Protein AF-A0A1G8RWM1-F1 (afdb_monomer_lite)

Secondary structure (DSSP, 8-state):
--------S--TTT--HHHHHHHHHHHHHHHHHHHHHHHHHHHHHHHHHHHHHHHHHHHHHHHHHHHHHHHHHHHHHHHHHHHTT-PEESSHHHHHHHS-TT-EEEEEETTEEEEEEEETTEEEEEEEE-HHHHHHHTTEEEESS--S-SSS-EEETTEEEEEPPEEEEEEESSTTS--TT-BSS-----TTEEEEETTTTEEEE--TTSTTTTTT-TTB--HHHHHHHHHHHHHTS-EEEEEEE-TT--GGGGSTTSSSHHHHHHHHHHHHHT-GGGTT--SEEEEEEE--TTGGGS-HHHIIIIIHHHHHHHHHHSTTEEEEEEEEEEPPPPPTT--THHHHHHHHHHHHHT--STTEEEE--TT--B-TTS-SSSBPHHHHHHHHHHHHHHHHTS---S-TTSSSTTTTSS--EEEESEEEEEEEEEEE---TTS-EEEEEE-S-TT-EEEEEETTEEEEEE-BTTTTEEEEEE--SS-EEEEEEEEHHHHHHHHHTT---EEEEE-STT---EEEEEE-TTS--SEEEEES-TT---B--GGGS-TT-SEEEEES-TT-B-TT--GGGS-TT--EEEETTS---HHHHHHHHHHHHHTTS-SEEEE-S------SS---GGGGS--SSSSS-HHHHHHHHHHH-SEEEPPTT-EEEE-STT--EEE-TT-EEEEEEEEEEEEE-S---S-SEEE-TT-EEEEEEEEEEETTS-----SSSEEEETT-EEES-EEEESSPPPTT----TT--SEEEESSS-EEES-EEES-SEEEEEPTTS---S-EEES-EEEEESEEEE--SS---S-EEEEEEEEEE-TT--SSTT-SSEES--TT-EEEEEEEE-SS---SSEEEEEE-SS--B--EEEEEEES--SSEEEEEES-BS-EEEEEEE-PPP--S---S--EEEEEES-EEEEEEEEEEE--TT----S--EEEEEET-EEEEE--EEEES-SB-B------S--TT--S-S---B--EEEESEEEE---SS---BEEE---TT----B--EEEEEEEE-S--S-SEEE-TT---PPPTT-EEEEEEEETTEEEEEEEETTS--EEEE--TT--EE-HHHHHT----TT-EEEEEEES--STTPBP-SSS-EEEEEEE-SSSEEE-

Sequence (1141 aa):
MTFTLPVHGADPKTTTVADLEEALNATLRGKTRALEAVDAALATRISAAELTRAAGDAALGDRLETEAGARADADAALALALASGGAVYLSTDAGLAATAEGEAFLAYLEEAVAIYVNQGGSAVLRGSFAPTQALDAVGWKPRASEPPHERFKVRIAGRWYSPDPLVITCNAQSNGAQVAAAAGGDLTPSPEVLVWDHLAGKIVTLDPGASPFASAQPGRNYFPLHMGKYIATRLRRPVVVIPYAVSGSPIGAWMEAGEHWPVFAARVEAAFAAGGLLAGLSSVDVHIVDVVESAHDALISALSDRIYPDYLAQIRAWSRASAATRIIAVEALPQADGGAAWKANEGWRRTIASGRYSGVSLVSAAGLRPGPDGSNVHFDGPSLVELGHRIGRVITGESIGVTSAERWIAADATGGMIWKEELYLRACVLSFGPTGDSPNTVSVGTIRAGLPVLFEQDGVFTETPTAGEPVLARHVIDSAAPSFVTLWYPAKSVGDDIASGERPGIEITMPAGQGALKALRLSPAFPLRYLFVQGHTDLDWSCDWQQLPASLTALRVINCPAVRFDGLHAAEMPASLAILGLNGCRVPGHLRAAIDAENAARGGRIAVSYGSDYLPESVREAYPEDYGVPLEGQSDGEAAFIRYAARGGALRAKPGSVVRAATRTANVVFPAGTIARLEGLRFQQDYTLDNEGAVFRVQEGVTVADLSWHIGSLGGLPCWFQRGVIAEAGARLSNWTITADAPFPAGAVTDIRDGVISLRGPQITVENCEFHGHQKAITGYRGSGYRDCVIRNCRVHDMLSFVSLDNEGFERGLIEGVYVYSTHPLAAPEPGHNVVTGGAPYAVVRHVYQMFDGMGSGEHFIYSAVVDGTRGMSFAHIHARGSGQCFMKWRGHDGLRGTDLHGGPTSIGNAPGTNEDGFRLENCRNWALSDISMRLNPRFSEPAGYDSLHLKNSWNGVIRTAYLEKPRRCYIALCTPPGDPDYTSPPNEAVTDILIADLVAVGAEDNRPLILAVAENSETVVNVGNLTITGLDWDGQISRLVEADVGMTIHRVPGTTILIDGTVRGRRITYEWVAGSSPVITYHSPADLVEPVAALKELSVPAGQKAFATDATASSFGSVAEGGGSNFVPIFFDGVNWRVG

InterPro domains:
  IPR011050 Pectin lyase fold/virulence factor [SSF51126] (591-1039)
  IPR036514 SGNH hydrolase superfamily [G3DSA:3.40.50.1110] (167-407)

Structure (mmCIF, N/CA/C/O backbone):
data_AF-A0A1G8RWM1-F1
#
_entry.id   AF-A0A1G8RWM1-F1
#
loop_
_atom_site.group_PDB
_atom_site.id
_atom_site.type_symbol
_atom_site.label_atom_id
_atom_site.label_alt_id
_atom_site.label_comp_id
_atom_site.label_asym_id
_atom_site.label_entity_id
_atom_site.label_seq_id
_atom_site.pdbx_PDB_ins_code
_atom_site.Cartn_x
_atom_site.Cartn_y
_atom_site.Cartn_z
_atom_site.occupancy
_atom_site.B_iso_or_equiv
_atom_site.auth_seq_id
_atom_site.auth_comp_id
_atom_site.auth_asym_id
_atom_site.auth_atom_id
_atom_site.pdbx_PDB_model_num
ATOM 1 N N . MET A 1 1 ? -26.167 -25.247 61.366 1.00 38.31 1 MET A N 1
ATOM 2 C CA . MET A 1 1 ? -27.642 -25.366 61.380 1.00 38.31 1 MET A CA 1
ATOM 3 C C . MET A 1 1 ? -28.018 -26.215 62.576 1.00 38.31 1 MET A C 1
ATOM 5 O O . MET A 1 1 ? -27.661 -27.384 62.602 1.00 38.31 1 MET A O 1
ATOM 9 N N . THR A 1 2 ? -28.659 -25.629 63.580 1.00 33.81 2 THR A N 1
ATOM 10 C CA . THR A 1 2 ? -29.163 -26.361 64.748 1.00 33.81 2 THR A CA 1
ATOM 11 C C . THR A 1 2 ? -30.541 -26.909 64.384 1.00 33.81 2 THR A C 1
ATOM 13 O O . THR A 1 2 ? -31.432 -26.132 64.048 1.00 33.81 2 THR A O 1
ATOM 16 N N . PHE A 1 3 ? -30.706 -28.233 64.369 1.00 44.88 3 PHE A N 1
ATOM 17 C CA . PHE A 1 3 ? -31.993 -28.866 64.080 1.00 44.88 3 PHE A CA 1
ATOM 18 C C . PHE A 1 3 ? -32.737 -29.117 65.388 1.00 44.88 3 PHE A C 1
ATOM 20 O O . PHE A 1 3 ? -32.371 -29.998 66.161 1.00 44.88 3 PHE A O 1
ATOM 27 N N . THR A 1 4 ? -33.793 -28.349 65.629 1.00 52.88 4 THR A N 1
ATOM 28 C CA . THR A 1 4 ? -34.746 -28.643 66.700 1.00 52.88 4 THR A CA 1
ATOM 29 C C . THR A 1 4 ? -35.755 -29.646 66.152 1.00 52.88 4 THR A C 1
ATOM 31 O O . THR A 1 4 ? -36.599 -29.285 65.334 1.00 52.88 4 THR A O 1
ATOM 34 N N . LEU A 1 5 ? -35.637 -30.915 66.547 1.00 53.47 5 LEU A N 1
ATOM 35 C CA . LEU A 1 5 ? -36.614 -31.947 66.199 1.00 53.47 5 LEU A CA 1
ATOM 36 C C . LEU A 1 5 ? -37.878 -31.733 67.049 1.00 53.47 5 LEU A C 1
ATOM 38 O O . LEU A 1 5 ? -37.791 -31.790 68.278 1.00 53.47 5 LEU A O 1
ATOM 42 N N . PRO A 1 6 ? -39.049 -31.477 66.443 1.00 57.06 6 PRO A N 1
ATOM 43 C CA . PRO A 1 6 ? -40.290 -31.355 67.189 1.00 57.06 6 PRO A CA 1
ATOM 44 C C . PRO A 1 6 ? -40.757 -32.753 67.603 1.00 57.06 6 PRO A C 1
ATOM 46 O O . PRO A 1 6 ? -41.523 -33.399 66.894 1.00 57.06 6 PRO A O 1
ATOM 49 N N . VAL A 1 7 ? -40.307 -33.235 68.761 1.00 55.00 7 VAL A N 1
ATOM 50 C CA . VAL A 1 7 ? -40.875 -34.441 69.380 1.00 55.00 7 VAL A CA 1
ATOM 51 C C . VAL A 1 7 ? -42.119 -34.025 70.169 1.00 55.00 7 VAL A C 1
ATOM 53 O O . VAL A 1 7 ? -42.124 -33.966 71.396 1.00 55.00 7 VAL A O 1
ATOM 56 N N . HIS A 1 8 ? -43.180 -33.631 69.465 1.00 50.94 8 HIS A N 1
ATOM 57 C CA . HIS A 1 8 ? -44.441 -33.284 70.116 1.00 50.94 8 HIS A CA 1
ATOM 58 C C . HIS A 1 8 ? -45.151 -34.559 70.592 1.00 50.94 8 HIS A C 1
ATOM 60 O O . HIS A 1 8 ? -45.779 -35.256 69.802 1.00 50.94 8 HIS A O 1
ATOM 66 N N . GLY A 1 9 ? -45.069 -34.836 71.898 1.00 56.09 9 GLY A N 1
ATOM 67 C CA . GLY A 1 9 ? -45.951 -35.785 72.592 1.00 56.09 9 GLY A CA 1
ATOM 68 C C . GLY A 1 9 ? -45.322 -37.081 73.115 1.00 56.09 9 GLY A C 1
ATOM 69 O O . GLY A 1 9 ? -46.039 -37.846 73.754 1.00 56.09 9 GLY A O 1
ATOM 70 N N . ALA A 1 10 ? -44.025 -37.334 72.909 1.00 52.88 10 ALA A N 1
ATOM 71 C CA . ALA A 1 10 ? -43.354 -38.508 73.479 1.00 52.88 10 ALA A CA 1
ATOM 72 C C . ALA A 1 10 ? -42.589 -38.139 74.760 1.00 52.88 10 ALA A C 1
ATOM 74 O O . ALA A 1 10 ? -41.823 -37.174 74.774 1.00 52.88 10 ALA A O 1
ATOM 75 N N . ASP A 1 11 ? -42.800 -38.903 75.836 1.00 59.34 11 ASP A N 1
ATOM 76 C CA . ASP A 1 11 ? -41.990 -38.808 77.053 1.00 59.34 11 ASP A CA 1
ATOM 77 C C . ASP A 1 11 ? -40.523 -39.088 76.673 1.00 59.34 11 ASP A C 1
ATOM 79 O O . ASP A 1 11 ? -40.246 -40.171 76.142 1.00 59.34 11 ASP A O 1
ATOM 83 N N . PRO A 1 12 ? -39.573 -38.169 76.940 1.00 58.72 12 PRO A N 1
ATOM 84 C CA . PRO A 1 12 ? -38.160 -38.344 76.599 1.00 58.72 12 PRO A CA 1
ATOM 85 C C . PRO A 1 12 ? -37.517 -39.597 77.217 1.00 58.72 12 PRO A C 1
ATOM 87 O O . PRO A 1 12 ? -36.428 -39.980 76.800 1.00 58.72 12 PRO A O 1
ATOM 90 N N . LYS A 1 13 ? -38.170 -40.267 78.177 1.00 61.66 13 LYS A N 1
ATOM 91 C CA . LYS A 1 13 ? -37.739 -41.574 78.706 1.00 61.66 13 LYS A CA 1
ATOM 92 C C . LYS A 1 13 ? -38.124 -42.777 77.836 1.00 61.66 13 LYS A C 1
ATOM 94 O O . LYS A 1 13 ? -37.658 -43.878 78.112 1.00 61.66 13 LYS A O 1
ATOM 99 N N . THR A 1 14 ? -38.976 -42.589 76.829 1.00 63.03 14 THR A N 1
ATOM 100 C CA . THR A 1 14 ? -39.524 -43.668 75.982 1.00 63.03 14 THR A CA 1
ATOM 101 C C . THR A 1 14 ? -39.214 -43.516 74.494 1.00 63.03 14 THR A C 1
ATOM 103 O O . THR A 1 14 ? -39.362 -44.489 73.760 1.00 63.03 14 THR A O 1
ATOM 106 N N . THR A 1 15 ? -38.751 -42.343 74.051 1.00 69.81 15 THR A N 1
ATOM 107 C CA . THR A 1 15 ? -38.366 -42.097 72.655 1.00 69.81 15 THR A CA 1
ATOM 108 C C . THR A 1 15 ? -37.165 -42.957 72.272 1.00 69.81 15 THR A C 1
ATOM 110 O O . THR A 1 15 ? -36.088 -42.838 72.861 1.00 69.81 15 THR A O 1
ATOM 113 N N . THR A 1 16 ? -37.340 -43.827 71.282 1.00 77.00 16 THR A N 1
ATOM 114 C CA . THR A 1 16 ? -36.262 -44.678 70.776 1.00 77.00 16 THR A CA 1
ATOM 115 C C . THR A 1 16 ? -35.446 -43.943 69.712 1.00 77.00 16 THR A C 1
ATOM 117 O O . THR A 1 16 ? -35.885 -42.949 69.134 1.00 77.00 16 THR A O 1
ATOM 120 N N . VAL A 1 17 ? -34.239 -44.437 69.421 1.00 77.81 17 VAL A N 1
ATOM 121 C CA . VAL A 1 17 ? -33.408 -43.909 68.321 1.00 77.81 17 VAL A CA 1
ATOM 122 C C . VAL A 1 17 ? -34.162 -43.960 66.985 1.00 77.81 17 VAL A C 1
ATOM 124 O O . VAL A 1 17 ? -34.070 -43.016 66.206 1.00 77.81 17 VAL A O 1
ATOM 127 N N . ALA A 1 18 ? -34.980 -44.996 66.768 1.00 78.44 18 ALA A N 1
ATOM 128 C CA . ALA A 1 18 ? -35.785 -45.153 65.558 1.00 78.44 18 ALA A CA 1
ATOM 129 C C . ALA A 1 18 ? -36.812 -44.018 65.376 1.00 78.44 18 ALA A C 1
ATOM 131 O O . ALA A 1 18 ? -36.985 -43.518 64.266 1.00 78.44 18 ALA A O 1
ATOM 132 N N . ASP A 1 19 ? -37.435 -43.547 66.461 1.00 77.25 19 ASP A N 1
ATOM 133 C CA . ASP A 1 19 ? -38.409 -42.446 66.405 1.00 77.25 19 ASP A CA 1
ATOM 134 C C . ASP A 1 19 ? -37.740 -41.115 66.013 1.00 77.25 19 ASP A C 1
ATOM 136 O O . ASP A 1 19 ? -38.301 -40.307 65.267 1.00 77.25 19 ASP A O 1
ATOM 140 N N . LEU A 1 20 ? -36.508 -40.888 66.486 1.00 79.25 20 LEU A N 1
ATOM 141 C CA . LEU A 1 20 ? -35.711 -39.712 66.124 1.00 79.25 20 LEU A CA 1
ATOM 142 C C . LEU A 1 20 ? -35.231 -39.778 64.669 1.00 79.25 20 LEU A C 1
ATOM 144 O O . LEU A 1 20 ? -35.269 -38.764 63.969 1.00 79.25 20 LEU A O 1
ATOM 148 N N . GLU A 1 21 ? -34.815 -40.957 64.203 1.00 82.25 21 GLU A N 1
ATOM 149 C CA . GLU A 1 21 ? -34.439 -41.189 62.805 1.00 82.25 21 GLU A CA 1
ATOM 150 C C . GLU A 1 21 ? -35.623 -40.960 61.859 1.00 82.25 21 GLU A C 1
ATOM 152 O O . GLU A 1 21 ? -35.473 -40.308 60.823 1.00 82.25 21 GLU A O 1
ATOM 157 N N . GLU A 1 22 ? -36.823 -41.420 62.216 1.00 82.06 22 GLU A N 1
ATOM 158 C CA . GLU A 1 22 ? -38.018 -41.202 61.402 1.00 82.06 22 GLU A CA 1
ATOM 159 C C . GLU A 1 22 ? -38.432 -39.721 61.356 1.00 82.06 22 GLU A C 1
ATOM 161 O O . GLU A 1 22 ? -38.704 -39.193 60.270 1.00 82.06 22 GLU A O 1
ATOM 166 N N . ALA A 1 23 ? -38.391 -39.009 62.487 1.00 77.12 23 ALA A N 1
ATOM 167 C CA . ALA A 1 23 ? -38.666 -37.570 62.540 1.00 77.12 23 ALA A CA 1
ATOM 168 C C . ALA A 1 23 ? -37.645 -36.742 61.733 1.00 77.12 23 ALA A C 1
ATOM 170 O O . ALA A 1 23 ? -38.012 -35.791 61.026 1.00 77.12 23 ALA A O 1
ATOM 171 N N . LEU A 1 24 ? -36.365 -37.123 61.784 1.00 80.50 24 LEU A N 1
ATOM 172 C CA . LEU A 1 24 ? -35.310 -36.521 60.972 1.00 80.50 24 LEU A CA 1
ATOM 173 C C . LEU A 1 24 ? -35.559 -36.765 59.478 1.00 80.50 24 LEU A C 1
ATOM 175 O O . LEU A 1 24 ? -35.556 -35.819 58.690 1.00 80.50 24 LEU A O 1
ATOM 179 N N . ASN A 1 25 ? -35.859 -38.005 59.092 1.00 80.25 25 ASN A N 1
ATOM 180 C CA . ASN A 1 25 ? -36.135 -38.374 57.703 1.00 80.25 25 ASN A CA 1
ATOM 181 C C . ASN A 1 25 ? -37.399 -37.695 57.153 1.00 80.25 25 ASN A C 1
ATOM 183 O O . ASN A 1 25 ? -37.436 -37.279 55.993 1.00 80.25 25 ASN A O 1
ATOM 187 N N . ALA A 1 26 ? -38.444 -37.533 57.965 1.00 78.62 26 ALA A N 1
ATOM 188 C CA . ALA A 1 26 ? -39.631 -36.767 57.592 1.00 78.62 26 ALA A CA 1
ATOM 189 C C . ALA A 1 26 ? -39.300 -35.282 57.354 1.00 78.62 26 ALA A C 1
ATOM 191 O O . ALA A 1 26 ? -39.719 -34.710 56.344 1.00 78.62 26 ALA A O 1
ATOM 192 N N . THR A 1 27 ? -38.490 -34.684 58.231 1.00 80.25 27 THR A N 1
ATOM 193 C CA . THR A 1 27 ? -38.042 -33.288 58.105 1.00 80.25 27 THR A CA 1
ATOM 194 C C . THR A 1 27 ? -37.189 -33.081 56.852 1.00 80.25 27 THR A C 1
ATOM 196 O O . THR A 1 27 ? -37.415 -32.127 56.105 1.00 80.25 27 THR A O 1
ATOM 199 N N . LEU A 1 28 ? -36.255 -33.998 56.581 1.00 81.06 28 LEU A N 1
ATOM 200 C CA . LEU A 1 28 ? -35.420 -33.976 55.380 1.00 81.06 28 LEU A CA 1
ATOM 201 C C . LEU A 1 28 ? -36.275 -34.049 54.113 1.00 81.06 28 LEU A C 1
ATOM 203 O O . LEU A 1 28 ? -36.147 -33.181 53.255 1.00 81.06 28 LEU A O 1
ATOM 207 N N . ARG A 1 29 ? -37.231 -34.986 54.038 1.00 86.38 29 ARG A N 1
ATOM 208 C CA . ARG A 1 29 ? -38.162 -35.092 52.898 1.00 86.38 29 ARG A CA 1
ATOM 209 C C . ARG A 1 29 ? -38.981 -33.817 52.682 1.00 86.38 29 ARG A C 1
ATOM 211 O O . ARG A 1 29 ? -39.187 -33.410 51.540 1.00 86.38 29 ARG A O 1
ATOM 218 N N . GLY A 1 30 ? -39.432 -33.168 53.757 1.00 85.56 30 GLY A N 1
ATOM 219 C CA . GLY A 1 30 ? -40.140 -31.887 53.673 1.00 85.56 30 GLY A CA 1
ATOM 220 C C . GLY A 1 30 ? -39.265 -30.757 53.119 1.00 85.56 30 GLY A C 1
ATOM 221 O O . GLY A 1 30 ? -39.718 -29.977 52.283 1.00 85.56 30 GLY A O 1
ATOM 222 N N . LYS A 1 31 ? -37.996 -30.693 53.537 1.00 81.88 31 LYS A N 1
ATOM 223 C CA . LYS A 1 31 ? -37.028 -29.708 53.031 1.00 81.88 31 LYS A CA 1
ATOM 224 C C . LYS A 1 31 ? -36.641 -29.963 51.577 1.00 81.88 31 LYS A C 1
ATOM 226 O O . LYS A 1 31 ? -36.577 -29.000 50.821 1.00 81.88 31 LYS A O 1
ATOM 231 N N . THR A 1 32 ? -36.462 -31.222 51.178 1.00 87.31 32 THR A N 1
ATOM 232 C CA . THR A 1 32 ? -36.212 -31.600 49.779 1.00 87.31 32 THR A CA 1
ATOM 233 C C . THR A 1 32 ? -37.336 -31.107 48.873 1.00 87.31 32 THR A C 1
ATOM 235 O O . THR A 1 32 ? -37.067 -30.386 47.922 1.00 87.31 32 THR A O 1
ATOM 238 N N . ARG A 1 33 ? -38.602 -31.366 49.226 1.00 85.44 33 ARG A N 1
ATOM 239 C CA . ARG A 1 33 ? -39.751 -30.887 48.435 1.00 85.44 33 ARG A CA 1
ATOM 240 C C . ARG A 1 33 ? -39.844 -29.362 48.360 1.00 85.44 33 ARG A C 1
ATOM 242 O O . ARG A 1 33 ? -40.253 -28.818 47.341 1.00 85.44 33 ARG A O 1
ATOM 249 N N . ALA A 1 34 ? -39.493 -28.661 49.439 1.00 82.94 34 ALA A N 1
ATOM 250 C CA . ALA A 1 34 ? -39.482 -27.200 49.443 1.00 82.94 34 ALA A CA 1
ATOM 251 C C . ALA A 1 34 ? -38.380 -26.631 48.534 1.00 82.94 34 ALA A C 1
ATOM 253 O O . ALA A 1 34 ? -38.622 -25.643 47.848 1.00 82.94 34 ALA A O 1
ATOM 254 N N . LEU A 1 35 ? -37.202 -27.262 48.503 1.00 84.81 35 LEU A N 1
ATOM 255 C CA . LEU A 1 35 ? -36.121 -26.902 47.582 1.00 84.81 35 LEU A CA 1
ATOM 256 C C . LEU A 1 35 ? -36.523 -27.161 46.128 1.00 84.81 35 LEU A C 1
ATOM 258 O O . LEU A 1 35 ? -36.415 -26.254 45.316 1.00 84.81 35 LEU A O 1
ATOM 262 N N . GLU A 1 36 ? -37.101 -28.327 45.829 1.00 88.12 36 GLU A N 1
ATOM 263 C CA . GLU A 1 36 ? -37.613 -28.652 44.489 1.00 88.12 36 GLU A CA 1
ATOM 264 C C . GLU A 1 36 ? -38.651 -27.623 44.002 1.00 88.12 36 GLU A C 1
ATOM 266 O O . GLU A 1 36 ? -38.634 -27.210 42.842 1.00 88.12 36 GLU A O 1
ATOM 271 N N . ALA A 1 37 ? -39.537 -27.157 44.890 1.00 84.31 37 ALA A N 1
ATOM 272 C CA . ALA A 1 37 ? -40.520 -26.126 44.561 1.00 84.31 37 ALA A CA 1
ATOM 273 C C . ALA A 1 37 ? -39.882 -24.746 44.309 1.00 84.31 37 ALA A C 1
ATOM 275 O O . ALA A 1 37 ? -40.334 -24.012 43.427 1.00 84.31 37 ALA A O 1
ATOM 276 N N . VAL A 1 38 ? -38.841 -24.385 45.066 1.00 86.56 38 VAL A N 1
ATOM 277 C CA . VAL A 1 38 ? -38.090 -23.136 44.866 1.00 86.56 38 VAL A CA 1
ATOM 278 C C . VAL A 1 38 ? -37.307 -23.178 43.558 1.00 86.56 38 VAL A C 1
ATOM 280 O O . VAL A 1 38 ? -37.364 -22.209 42.804 1.00 86.56 38 VAL A O 1
ATOM 283 N N . ASP A 1 39 ? -36.654 -24.296 43.251 1.00 86.44 39 ASP A N 1
ATOM 284 C CA . ASP A 1 39 ? -35.909 -24.482 42.006 1.00 86.44 39 ASP A CA 1
ATOM 285 C C . ASP A 1 39 ? -36.837 -24.392 40.791 1.00 86.44 39 ASP A C 1
ATOM 287 O O . ASP A 1 39 ? -36.550 -23.662 39.841 1.00 86.44 39 ASP A O 1
ATOM 291 N N . ALA A 1 40 ? -38.007 -25.037 40.846 1.00 85.38 40 ALA A N 1
ATOM 292 C CA . ALA A 1 40 ? -39.012 -24.936 39.790 1.00 85.38 40 ALA A CA 1
ATOM 293 C C . ALA A 1 40 ? -39.524 -23.492 39.600 1.00 85.38 40 ALA A C 1
ATOM 295 O O . ALA A 1 40 ? -39.692 -23.021 38.468 1.00 85.38 40 ALA A O 1
ATOM 296 N N . ALA A 1 41 ? -39.745 -22.761 40.698 1.00 87.50 41 ALA A N 1
ATOM 297 C CA . ALA A 1 41 ? -40.173 -21.365 40.647 1.00 87.50 41 ALA A CA 1
ATOM 298 C C . ALA A 1 41 ? -39.076 -20.440 40.094 1.00 87.50 41 ALA A C 1
ATOM 300 O O . ALA A 1 41 ? -39.369 -19.533 39.310 1.00 87.50 41 ALA A O 1
ATOM 301 N N . LEU A 1 42 ? -37.816 -20.670 40.470 1.00 88.31 42 LEU A N 1
ATOM 302 C CA . LEU A 1 42 ? -36.672 -19.905 39.983 1.00 88.31 42 LEU A CA 1
ATOM 303 C C . LEU A 1 42 ? -36.443 -20.146 38.490 1.00 88.31 42 LEU A C 1
ATOM 305 O O . LEU A 1 42 ? -36.329 -19.176 37.742 1.00 88.31 42 LEU A O 1
ATOM 309 N N . ALA A 1 43 ? -36.471 -21.406 38.048 1.00 86.75 43 ALA A N 1
ATOM 310 C CA . ALA A 1 43 ? -36.365 -21.767 36.637 1.00 86.75 43 ALA A CA 1
ATOM 311 C C . ALA A 1 43 ? -37.439 -21.055 35.800 1.00 86.75 43 ALA A C 1
ATOM 313 O O . ALA A 1 43 ? -37.130 -20.416 34.798 1.00 86.75 43 ALA A O 1
ATOM 314 N N . THR A 1 44 ? -38.689 -21.058 36.276 1.00 89.56 44 THR A N 1
ATOM 315 C CA . THR A 1 44 ? -39.800 -20.363 35.607 1.00 89.56 44 THR A CA 1
ATOM 316 C C . THR A 1 44 ? -39.558 -18.851 35.500 1.00 89.56 44 THR A C 1
ATOM 318 O O . THR A 1 44 ? -39.809 -18.252 34.453 1.00 89.56 44 THR A O 1
ATOM 321 N N . ARG A 1 45 ? -39.050 -18.213 36.564 1.00 89.44 45 ARG A N 1
ATOM 322 C CA . ARG A 1 45 ? -38.754 -16.768 36.566 1.00 89.44 45 ARG A CA 1
ATOM 323 C C . ARG A 1 45 ? -37.601 -16.406 35.635 1.00 89.44 45 ARG A C 1
ATOM 325 O O . ARG A 1 45 ? -37.692 -15.382 34.962 1.00 89.44 45 ARG A O 1
ATOM 332 N N . ILE A 1 46 ? -36.551 -17.225 35.591 1.00 88.31 46 ILE A N 1
ATOM 333 C CA . ILE A 1 46 ? -35.406 -17.024 34.694 1.00 88.31 46 ILE A CA 1
ATOM 334 C C . ILE A 1 46 ? -35.872 -17.112 33.241 1.00 88.31 46 ILE A C 1
ATOM 336 O O . ILE A 1 46 ? -35.660 -16.167 32.485 1.00 88.31 46 ILE A O 1
ATOM 340 N N . SER A 1 47 ? -36.613 -18.163 32.879 1.00 87.31 47 SER A N 1
ATOM 341 C CA . SER A 1 47 ? -37.126 -18.317 31.513 1.00 87.31 47 SER A CA 1
ATOM 342 C C . SER A 1 47 ? -38.032 -17.156 31.082 1.00 87.31 47 SER A C 1
ATOM 344 O O . SER A 1 47 ? -37.950 -16.697 29.945 1.00 87.31 47 SER A O 1
ATOM 346 N N . ALA A 1 48 ? -38.871 -16.624 31.979 1.00 86.25 48 ALA A N 1
ATOM 347 C CA . ALA A 1 48 ? -39.707 -15.458 31.678 1.00 86.25 48 ALA A CA 1
ATOM 348 C C . ALA A 1 48 ? -38.889 -14.164 31.472 1.00 86.25 48 ALA A C 1
ATOM 350 O O . ALA A 1 48 ? -39.209 -13.352 30.597 1.00 86.25 48 ALA A O 1
ATOM 351 N N . ALA A 1 49 ? -37.826 -13.969 32.259 1.00 84.25 49 ALA A N 1
ATOM 352 C CA . ALA A 1 49 ? -36.929 -12.824 32.118 1.00 84.25 49 ALA A CA 1
ATOM 353 C C . ALA A 1 49 ? -36.134 -12.886 30.803 1.00 84.25 49 ALA A C 1
ATOM 355 O O . ALA A 1 49 ? -36.030 -11.879 30.101 1.00 84.25 49 ALA A O 1
ATOM 356 N N . GLU A 1 50 ? -35.643 -14.069 30.427 1.00 89.31 50 GLU A N 1
ATOM 357 C CA . GLU A 1 50 ? -34.946 -14.291 29.155 1.00 89.31 50 GLU A CA 1
ATOM 358 C C . GLU A 1 50 ? -35.849 -14.015 27.950 1.00 89.31 50 GLU A C 1
ATOM 360 O O . GLU A 1 50 ? -35.423 -13.344 27.009 1.00 89.31 50 GLU A O 1
ATOM 365 N N . LEU A 1 51 ? -37.114 -14.447 28.006 1.00 87.38 51 LEU A N 1
ATOM 366 C CA . LEU A 1 51 ? -38.093 -14.178 26.950 1.00 87.38 51 LEU A CA 1
ATOM 367 C C . LEU A 1 51 ? -38.364 -12.672 26.793 1.00 87.38 51 LEU A C 1
ATOM 369 O O . LEU A 1 51 ? -38.450 -12.162 25.677 1.00 87.38 51 LEU A O 1
ATOM 373 N N . THR A 1 52 ? -38.460 -11.949 27.914 1.00 87.94 52 THR A N 1
ATOM 374 C CA . THR A 1 52 ? -38.682 -10.493 27.920 1.00 87.94 52 THR A CA 1
ATOM 375 C C . THR A 1 52 ? -37.481 -9.745 27.343 1.00 87.94 52 THR A C 1
ATOM 377 O O . THR A 1 52 ? -37.655 -8.825 26.546 1.00 87.94 52 THR A O 1
ATOM 380 N N . ARG A 1 53 ? -36.259 -10.161 27.702 1.00 92.06 53 ARG A N 1
ATOM 381 C CA . ARG A 1 53 ? -35.029 -9.589 27.142 1.00 92.06 53 ARG A CA 1
ATOM 382 C C . ARG A 1 53 ? -34.947 -9.819 25.635 1.00 92.06 53 ARG A C 1
ATOM 384 O O . ARG A 1 53 ? -34.729 -8.865 24.901 1.00 92.06 53 ARG A O 1
ATOM 391 N N . ALA A 1 54 ? -35.197 -11.046 25.174 1.00 85.94 54 ALA A N 1
ATOM 392 C CA . ALA A 1 54 ? -35.176 -11.379 23.750 1.00 85.94 54 ALA A CA 1
ATOM 393 C C . ALA A 1 54 ? -36.186 -10.547 22.936 1.00 85.94 54 ALA A C 1
ATOM 395 O O . ALA A 1 54 ? -35.864 -10.085 21.844 1.00 85.94 54 ALA A O 1
ATOM 396 N N . ALA A 1 55 ? -37.385 -10.302 23.479 1.00 85.06 55 ALA A N 1
ATOM 397 C CA . ALA A 1 55 ? -38.375 -9.428 22.850 1.00 85.06 55 ALA A CA 1
ATOM 398 C C . ALA A 1 55 ? -37.919 -7.955 22.794 1.00 85.06 55 ALA A C 1
ATOM 400 O O . ALA A 1 55 ? -38.166 -7.271 21.802 1.00 85.06 55 ALA A O 1
ATOM 401 N N . GLY A 1 56 ? -37.240 -7.470 23.839 1.00 88.44 56 GLY A N 1
ATOM 402 C CA . GLY A 1 56 ? -36.654 -6.127 23.867 1.00 88.44 56 GLY A CA 1
ATOM 403 C C . GLY A 1 56 ? -35.525 -5.949 22.849 1.00 88.44 56 GLY A C 1
ATOM 404 O O . GLY A 1 56 ? -35.504 -4.948 22.133 1.00 88.44 56 GLY A O 1
ATOM 405 N N . ASP A 1 57 ? -34.637 -6.939 22.745 1.00 88.12 57 ASP A N 1
ATOM 406 C CA . ASP A 1 57 ? -33.527 -6.944 21.788 1.00 88.12 57 ASP A CA 1
ATOM 407 C C . ASP A 1 57 ? -34.052 -6.938 20.337 1.00 88.12 57 ASP A C 1
ATOM 409 O O . ASP A 1 57 ? -33.576 -6.157 19.513 1.00 88.12 57 ASP A O 1
ATOM 413 N N . ALA A 1 58 ? -35.093 -7.728 20.041 1.00 83.06 58 ALA A N 1
ATOM 414 C CA . ALA A 1 58 ? -35.745 -7.737 18.728 1.00 83.06 58 ALA A CA 1
ATOM 415 C C . ALA A 1 58 ? -36.367 -6.372 18.370 1.00 83.06 58 ALA A C 1
ATOM 417 O O . ALA A 1 58 ? -36.112 -5.836 17.295 1.00 83.06 58 ALA A O 1
ATOM 418 N N . ALA A 1 59 ? -37.107 -5.753 19.299 1.00 84.94 59 ALA A N 1
ATOM 419 C CA . ALA A 1 59 ? -37.727 -4.445 19.072 1.00 84.94 59 ALA A CA 1
ATOM 420 C C . ALA A 1 59 ? -36.702 -3.310 18.876 1.00 84.94 59 ALA A C 1
ATOM 422 O O . ALA A 1 59 ? -36.976 -2.330 18.178 1.00 84.94 59 ALA A O 1
ATOM 423 N N . LEU A 1 60 ? -35.524 -3.408 19.505 1.00 85.06 60 LEU A N 1
ATOM 424 C CA . LEU A 1 60 ? -34.428 -2.467 19.277 1.00 85.06 60 LEU A CA 1
ATOM 425 C C . LEU A 1 60 ? -33.815 -2.647 17.880 1.00 85.06 60 LEU A C 1
ATOM 427 O O . LEU A 1 60 ? -33.533 -1.643 17.224 1.00 85.06 60 LEU A O 1
ATOM 431 N N . GLY A 1 61 ? -33.662 -3.895 17.423 1.00 88.31 61 GLY A N 1
ATOM 432 C CA . GLY A 1 61 ? -33.226 -4.224 16.064 1.00 88.31 61 GLY A CA 1
ATOM 433 C C . GLY A 1 61 ? -34.112 -3.576 14.998 1.00 88.31 61 GLY A C 1
ATOM 434 O O . GLY A 1 61 ? -33.619 -2.789 14.192 1.00 88.31 61 GLY A O 1
ATOM 435 N N . ASP A 1 62 ? -35.429 -3.785 15.083 1.00 86.12 62 ASP A N 1
ATOM 436 C CA . ASP A 1 62 ? -36.403 -3.234 14.126 1.00 86.12 62 ASP A CA 1
ATOM 437 C C . ASP A 1 62 ? -36.347 -1.693 14.040 1.00 86.12 62 ASP A C 1
ATOM 439 O O . ASP A 1 62 ? -36.451 -1.089 12.965 1.00 86.12 62 ASP A O 1
ATOM 443 N N . ARG A 1 63 ? -36.157 -1.021 15.186 1.00 86.44 63 ARG A N 1
ATOM 444 C CA . ARG A 1 63 ? -36.049 0.447 15.247 1.00 86.44 63 ARG A CA 1
ATOM 445 C C . ARG A 1 63 ? -34.771 0.965 14.594 1.00 86.44 63 ARG A C 1
ATOM 447 O O . ARG A 1 63 ? -34.816 2.007 13.942 1.00 86.44 63 ARG A O 1
ATOM 454 N N . LEU A 1 64 ? -33.649 0.270 14.783 1.00 81.19 64 LEU A N 1
ATOM 455 C CA . LEU A 1 64 ? -32.370 0.642 14.175 1.00 81.19 64 LEU A CA 1
ATOM 456 C C . LEU A 1 64 ? -32.399 0.450 12.657 1.00 81.19 64 LEU A C 1
ATOM 458 O O . LEU A 1 64 ? -31.932 1.330 11.938 1.00 81.19 64 LEU A O 1
ATOM 462 N N . GLU A 1 65 ? -32.994 -0.640 12.171 1.00 81.44 65 GLU A N 1
ATOM 463 C CA . GLU A 1 65 ? -33.164 -0.874 10.733 1.00 81.44 65 GLU A CA 1
ATOM 464 C C . GLU A 1 65 ? -34.054 0.194 10.079 1.00 81.44 65 GLU A C 1
ATOM 466 O O . GLU A 1 65 ? -33.720 0.710 9.011 1.00 81.44 65 GLU A O 1
ATOM 471 N N . THR A 1 66 ? -35.134 0.606 10.752 1.00 81.62 66 THR A N 1
ATOM 472 C CA . THR A 1 66 ? -36.027 1.672 10.264 1.00 81.62 66 THR A CA 1
ATOM 473 C C . THR A 1 66 ? -35.310 3.025 10.144 1.00 81.62 66 THR A C 1
ATOM 475 O O . THR A 1 66 ? -35.418 3.696 9.118 1.00 81.62 66 THR A O 1
ATOM 478 N N . GLU A 1 67 ? -34.558 3.434 11.171 1.00 76.31 67 GLU A N 1
ATOM 479 C CA . GLU A 1 67 ? -33.787 4.690 11.158 1.00 76.31 67 GLU A CA 1
ATOM 480 C C . GLU A 1 67 ? -32.663 4.656 10.110 1.00 76.31 67 GLU A C 1
ATOM 482 O O . GLU A 1 67 ? -32.435 5.644 9.409 1.00 76.31 67 GLU A O 1
ATOM 487 N N . ALA A 1 68 ? -31.973 3.519 9.969 1.00 71.38 68 ALA A N 1
ATOM 488 C CA . ALA A 1 68 ? -30.939 3.341 8.953 1.00 71.38 68 ALA A CA 1
ATOM 489 C C . ALA A 1 68 ? -31.512 3.471 7.531 1.00 71.38 68 ALA A C 1
ATOM 491 O O . ALA A 1 68 ? -30.905 4.140 6.694 1.00 71.38 68 ALA A O 1
ATOM 492 N N . GLY A 1 69 ? -32.701 2.907 7.280 1.00 72.31 69 GLY A N 1
ATOM 493 C CA . GLY A 1 69 ? -33.426 3.077 6.018 1.00 72.31 69 GLY A CA 1
ATOM 494 C C . GLY A 1 69 ? -33.784 4.539 5.735 1.00 72.31 69 GLY A C 1
ATOM 495 O O . GLY A 1 69 ? -33.468 5.053 4.666 1.00 72.31 69 GLY A O 1
ATOM 496 N N . ALA A 1 70 ? -34.345 5.249 6.720 1.00 67.88 70 ALA A N 1
ATOM 497 C CA . ALA A 1 70 ? -34.715 6.659 6.565 1.00 67.88 70 ALA A CA 1
ATOM 498 C C . ALA A 1 70 ? -33.509 7.570 6.265 1.00 67.88 70 ALA A C 1
ATOM 500 O O . ALA A 1 70 ? -33.616 8.499 5.461 1.00 67.88 70 ALA A O 1
ATOM 501 N N . ARG A 1 71 ? -32.347 7.302 6.879 1.00 63.50 71 ARG A N 1
ATOM 502 C CA . ARG A 1 71 ? -31.104 8.034 6.585 1.00 63.50 71 ARG A CA 1
ATOM 503 C C . ARG A 1 71 ? -30.566 7.728 5.197 1.00 63.50 71 ARG A C 1
ATOM 505 O O . ARG A 1 71 ? -30.198 8.658 4.490 1.00 63.50 71 ARG A O 1
ATOM 512 N N . ALA A 1 72 ? -30.560 6.458 4.797 1.00 65.31 72 ALA A N 1
ATOM 513 C CA . ALA A 1 72 ? -30.124 6.063 3.463 1.00 65.31 72 ALA A CA 1
ATOM 514 C C . ALA A 1 72 ? -30.985 6.721 2.369 1.00 65.31 72 ALA A C 1
ATOM 516 O O . ALA A 1 72 ? -30.440 7.230 1.391 1.00 65.31 72 ALA A O 1
ATOM 517 N N . ASP A 1 73 ? -32.304 6.790 2.568 1.00 64.62 73 ASP A N 1
ATOM 518 C CA . ASP A 1 73 ? -33.225 7.462 1.646 1.00 64.62 73 ASP A CA 1
ATOM 519 C C . ASP A 1 73 ? -32.992 8.982 1.593 1.00 64.62 73 ASP A C 1
ATOM 521 O O . ASP A 1 73 ? -33.000 9.576 0.512 1.00 64.62 73 ASP A O 1
ATOM 525 N N . ALA A 1 74 ? -32.738 9.622 2.740 1.00 59.19 74 ALA A N 1
ATOM 526 C CA . ALA A 1 74 ? -32.444 11.053 2.814 1.00 59.19 74 ALA A CA 1
ATOM 527 C C . ALA A 1 74 ? -31.092 11.412 2.170 1.00 59.19 74 ALA A C 1
ATOM 529 O O . ALA A 1 74 ? -31.015 12.376 1.404 1.00 59.19 74 ALA A O 1
ATOM 530 N N . ASP A 1 75 ? -30.049 10.622 2.427 1.00 62.75 75 ASP A N 1
ATOM 531 C CA . ASP A 1 75 ? -28.724 10.792 1.826 1.00 62.75 75 ASP A CA 1
ATOM 532 C C . ASP A 1 75 ? -28.775 10.545 0.313 1.00 62.75 75 ASP A C 1
ATOM 534 O O . ASP A 1 75 ? -28.198 11.313 -0.460 1.00 62.75 75 ASP A O 1
ATOM 538 N N . ALA A 1 76 ? -29.531 9.535 -0.133 1.00 63.03 76 ALA A N 1
ATOM 539 C CA . ALA A 1 76 ? -29.770 9.283 -1.549 1.00 63.03 76 ALA A CA 1
ATOM 540 C C . ALA A 1 76 ? -30.518 10.449 -2.211 1.00 63.03 76 ALA A C 1
ATOM 542 O O . ALA A 1 76 ? -30.125 10.885 -3.293 1.00 63.03 76 ALA A O 1
ATOM 543 N N . ALA A 1 77 ? -31.548 11.005 -1.564 1.00 56.38 77 ALA A N 1
ATOM 544 C CA . ALA A 1 77 ? -32.285 12.160 -2.073 1.00 56.38 77 ALA A CA 1
ATOM 545 C C . ALA A 1 77 ? -31.412 13.426 -2.147 1.00 56.38 77 ALA A C 1
ATOM 547 O O . ALA A 1 77 ? -31.469 14.154 -3.141 1.00 56.38 77 ALA A O 1
ATOM 548 N N . LEU A 1 78 ? -30.571 13.674 -1.137 1.00 57.97 78 LEU A N 1
ATOM 549 C CA . LEU A 1 78 ? -29.639 14.801 -1.114 1.00 57.97 78 LEU A CA 1
ATOM 550 C C . LEU A 1 78 ? -28.540 14.652 -2.176 1.00 57.97 78 LEU A C 1
ATOM 552 O O . LEU A 1 78 ? -28.236 15.614 -2.882 1.00 57.97 78 LEU A O 1
ATOM 556 N N . ALA A 1 79 ? -27.991 13.449 -2.347 1.00 61.31 79 ALA A N 1
ATOM 557 C CA . ALA A 1 79 ? -27.030 13.143 -3.403 1.00 61.31 79 ALA A CA 1
ATOM 558 C C . ALA A 1 79 ? -27.643 13.331 -4.801 1.00 61.31 79 ALA A C 1
ATOM 560 O O . ALA A 1 79 ? -27.003 13.911 -5.680 1.00 61.31 79 ALA A O 1
ATOM 561 N N . LEU A 1 80 ? -28.902 12.921 -4.998 1.00 56.88 80 LEU A N 1
ATOM 562 C CA . LEU A 1 80 ? -29.641 13.118 -6.248 1.00 56.88 80 LEU A CA 1
ATOM 563 C C . LEU A 1 80 ? -29.899 14.611 -6.528 1.00 56.88 80 LEU A C 1
ATOM 565 O O . LEU A 1 80 ? -29.734 15.077 -7.656 1.00 56.88 80 LEU A O 1
ATOM 569 N N . ALA A 1 81 ? -30.245 15.383 -5.493 1.00 54.28 81 ALA A N 1
ATOM 570 C CA . ALA A 1 81 ? -30.441 16.828 -5.593 1.00 54.28 81 ALA A CA 1
ATOM 571 C C . ALA A 1 81 ? -29.134 17.565 -5.937 1.00 54.28 81 ALA A C 1
ATOM 573 O O . ALA A 1 81 ? -29.127 18.413 -6.833 1.00 54.28 81 ALA A O 1
ATOM 574 N N . LEU A 1 82 ? -28.016 17.201 -5.302 1.00 57.75 82 LEU A N 1
ATOM 575 C CA . LEU A 1 82 ? -26.688 17.737 -5.620 1.00 57.75 82 LEU A CA 1
ATOM 576 C C . LEU A 1 82 ? -26.250 17.366 -7.047 1.00 57.75 82 LEU A C 1
ATOM 578 O O . LEU A 1 82 ? -25.709 18.213 -7.760 1.00 57.75 82 LEU A O 1
ATOM 582 N N . ALA A 1 83 ? -26.550 16.146 -7.501 1.00 55.47 83 ALA A N 1
ATOM 583 C CA . ALA A 1 83 ? -26.254 15.691 -8.859 1.00 55.47 83 ALA A CA 1
ATOM 584 C C . ALA A 1 83 ? -27.059 16.436 -9.946 1.00 55.47 83 ALA A C 1
ATOM 586 O O . ALA A 1 83 ? -26.576 16.594 -11.065 1.00 55.47 83 ALA A O 1
ATOM 587 N N . SER A 1 84 ? -28.253 16.950 -9.625 1.00 53.62 84 SER A N 1
ATOM 588 C CA . SER A 1 84 ? -29.115 17.701 -10.561 1.00 53.62 84 SER A CA 1
ATOM 589 C C . SER A 1 84 ? -28.689 19.161 -10.821 1.00 53.62 84 SER A C 1
ATOM 591 O O . SER A 1 84 ? -29.315 19.878 -11.613 1.00 53.62 84 SER A O 1
ATOM 593 N N . GLY A 1 85 ? -27.621 19.628 -10.164 1.00 54.88 85 GLY A N 1
ATOM 594 C CA . GLY A 1 85 ? -27.077 20.978 -10.343 1.00 54.88 85 GLY A CA 1
ATOM 595 C C . GLY A 1 85 ? -27.850 22.091 -9.621 1.00 54.88 85 GLY A C 1
ATOM 596 O O . GLY A 1 85 ? -27.620 23.261 -9.912 1.00 54.88 85 GLY A O 1
ATOM 597 N N . GLY A 1 86 ? -28.756 21.759 -8.692 1.00 56.91 86 GLY A N 1
ATOM 598 C CA . GLY A 1 86 ? -29.322 22.723 -7.735 1.00 56.91 86 GLY A CA 1
ATOM 599 C C . GLY A 1 86 ? -30.279 23.777 -8.310 1.00 56.91 86 GLY A C 1
ATOM 600 O O . GLY A 1 86 ? -30.441 24.839 -7.705 1.00 56.91 86 GLY A O 1
ATOM 601 N N . ALA A 1 87 ? -30.911 23.525 -9.462 1.00 61.31 87 ALA A N 1
ATOM 602 C CA . ALA A 1 87 ? -31.941 24.415 -9.999 1.00 61.31 87 ALA A CA 1
ATOM 603 C C . ALA A 1 87 ? -33.228 24.318 -9.157 1.00 61.31 87 ALA A C 1
ATOM 605 O O . ALA A 1 87 ? -33.806 23.238 -9.024 1.00 61.31 87 ALA A O 1
ATOM 606 N N . VAL A 1 88 ? -33.664 25.451 -8.594 1.00 67.25 88 VAL A N 1
ATOM 607 C CA . VAL A 1 88 ? -34.905 25.571 -7.815 1.00 67.25 88 VAL A CA 1
ATOM 608 C C . VAL A 1 88 ? -35.989 26.195 -8.684 1.00 67.25 88 VAL A C 1
ATOM 610 O O . VAL A 1 88 ? -35.871 27.338 -9.122 1.00 67.25 88 VAL A O 1
ATOM 613 N N . TYR A 1 89 ? -37.056 25.443 -8.918 1.00 75.81 89 TYR A N 1
ATOM 614 C CA . TYR A 1 89 ? -38.225 25.862 -9.675 1.00 75.81 89 TYR A CA 1
ATOM 615 C C . TYR A 1 89 ? -39.291 26.447 -8.745 1.00 75.81 89 TYR A C 1
ATOM 617 O O . TYR A 1 89 ? -39.426 26.058 -7.587 1.00 75.81 89 TYR A O 1
ATOM 625 N N . LEU A 1 90 ? -40.073 27.395 -9.258 1.00 74.44 90 LEU A N 1
ATOM 626 C CA . LEU A 1 90 ? -41.147 28.052 -8.502 1.00 74.44 90 LEU A CA 1
ATOM 627 C C . LEU A 1 90 ? -42.428 27.209 -8.391 1.00 74.44 90 LEU A C 1
ATOM 629 O O . LEU A 1 90 ? -43.350 27.585 -7.675 1.00 74.44 90 LEU A O 1
ATOM 633 N N . SER A 1 91 ? -42.507 26.097 -9.122 1.00 79.06 91 SER A N 1
ATOM 634 C CA . SER A 1 91 ? -43.604 25.133 -9.054 1.00 79.06 91 SER A CA 1
ATOM 635 C C . SER A 1 91 ? -43.133 23.750 -9.503 1.00 79.06 91 SER A C 1
ATOM 637 O O . SER A 1 91 ? -42.104 23.616 -10.172 1.00 79.06 91 SER A O 1
ATOM 639 N N . THR A 1 92 ? -43.908 22.720 -9.165 1.00 80.19 92 THR A N 1
ATOM 640 C CA . THR A 1 92 ? -43.691 21.343 -9.637 1.00 80.19 92 THR A CA 1
ATOM 641 C C . THR A 1 92 ? -43.775 21.233 -11.150 1.00 80.19 92 THR A C 1
ATOM 643 O O . THR A 1 92 ? -42.942 20.571 -11.759 1.00 80.19 92 THR A O 1
ATOM 646 N N . ASP A 1 93 ? -44.729 21.931 -11.764 1.00 81.81 93 ASP A N 1
ATOM 647 C CA . ASP A 1 93 ? -44.973 21.871 -13.207 1.00 81.81 93 ASP A CA 1
ATOM 648 C C . ASP A 1 93 ? -43.812 22.478 -14.000 1.00 81.81 93 ASP A C 1
ATOM 650 O O . ASP A 1 93 ? -43.405 21.940 -15.030 1.00 81.81 93 ASP A O 1
ATOM 654 N N . ALA A 1 94 ? -43.229 23.571 -13.493 1.00 75.75 94 ALA A N 1
ATOM 655 C CA . ALA A 1 94 ? -42.050 24.186 -14.094 1.00 75.75 94 ALA A CA 1
ATOM 656 C C . ALA A 1 94 ? -40.821 23.268 -14.005 1.00 75.75 94 ALA A C 1
ATOM 658 O O . ALA A 1 94 ? -40.039 23.204 -14.952 1.00 75.75 94 ALA A O 1
ATOM 659 N N . GLY A 1 95 ? -40.671 22.540 -12.893 1.00 80.12 95 GLY A N 1
ATOM 660 C CA . GLY A 1 95 ? -39.620 21.538 -12.733 1.00 80.12 95 GLY A CA 1
ATOM 661 C C . GLY A 1 95 ? -39.803 20.336 -13.658 1.00 80.12 95 GLY A C 1
ATOM 662 O O . GLY A 1 95 ? -38.861 19.956 -14.351 1.00 80.12 95 GLY A O 1
ATOM 663 N N . LEU A 1 96 ? -41.022 19.797 -13.758 1.00 81.75 96 LEU A N 1
ATOM 664 C CA . LEU A 1 96 ? -41.349 18.685 -14.658 1.00 81.75 96 LEU A CA 1
ATOM 665 C C . LEU A 1 96 ? -41.112 19.020 -16.130 1.00 81.75 96 LEU A C 1
ATOM 667 O O . LEU A 1 96 ? -40.575 18.201 -16.866 1.00 81.75 96 LEU A O 1
ATOM 671 N N . ALA A 1 97 ? -41.481 20.226 -16.565 1.00 81.50 97 ALA A N 1
ATOM 672 C CA . ALA A 1 97 ? -41.266 20.655 -17.944 1.00 81.50 97 ALA A CA 1
ATOM 673 C C . ALA A 1 97 ? -39.776 20.832 -18.293 1.00 81.50 97 ALA A C 1
ATOM 675 O O . ALA A 1 97 ? -39.403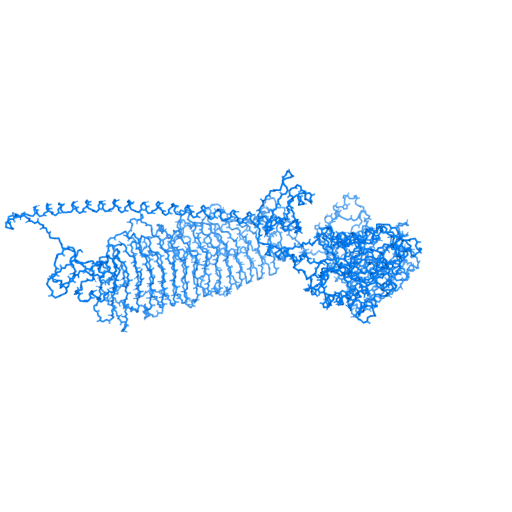 20.765 -19.464 1.00 81.50 97 ALA A O 1
ATOM 676 N N . ALA A 1 98 ? -38.933 21.087 -17.290 1.00 73.62 98 ALA A N 1
ATOM 677 C CA . ALA A 1 98 ? -37.521 21.409 -17.463 1.00 73.62 98 ALA A CA 1
ATOM 678 C C . ALA A 1 98 ? -36.563 20.244 -17.155 1.00 73.62 98 ALA A C 1
ATOM 680 O O . ALA A 1 98 ? -35.353 20.415 -17.319 1.00 73.62 98 ALA A O 1
ATOM 681 N N . THR A 1 99 ? -37.077 19.093 -16.711 1.00 75.12 99 THR A N 1
ATOM 682 C CA . THR A 1 99 ? -36.277 17.920 -16.330 1.00 75.12 99 THR A CA 1
ATOM 683 C C . THR A 1 99 ? -36.684 16.671 -17.101 1.00 75.12 99 THR A C 1
ATOM 685 O O . THR A 1 99 ? -37.860 16.459 -17.393 1.00 75.12 99 THR A O 1
ATOM 688 N N . ALA A 1 100 ? -35.704 15.845 -17.464 1.00 83.56 100 ALA A N 1
ATOM 689 C CA . ALA A 1 100 ? -35.936 14.581 -18.161 1.00 83.56 100 ALA A CA 1
ATOM 690 C C . ALA A 1 100 ? -36.399 13.466 -17.199 1.00 83.56 100 ALA A C 1
ATOM 692 O O . ALA A 1 100 ? -36.277 13.585 -15.981 1.00 83.56 100 ALA A O 1
ATOM 693 N N . GLU A 1 101 ? -36.918 12.362 -17.746 1.00 86.12 101 GLU A N 1
ATOM 694 C CA . GLU A 1 101 ? -37.272 11.163 -16.971 1.00 86.12 101 GLU A CA 1
ATOM 695 C C . GLU A 1 101 ? -36.092 10.696 -16.101 1.00 86.12 101 GLU A C 1
ATOM 697 O O . GLU A 1 101 ? -34.971 10.538 -16.587 1.00 86.12 101 GLU A O 1
ATOM 702 N N . GLY A 1 102 ? -36.351 10.465 -14.815 1.00 76.62 102 GLY A N 1
ATOM 703 C CA . GLY A 1 102 ? -35.359 10.062 -13.820 1.00 76.62 102 GLY A CA 1
ATOM 704 C C . GLY A 1 102 ? -34.543 11.209 -13.214 1.00 76.62 102 GLY A C 1
ATOM 705 O O . GLY A 1 102 ? -33.813 10.971 -12.252 1.00 76.62 102 GLY A O 1
ATOM 706 N N . GLU A 1 103 ? -34.667 12.445 -13.710 1.00 79.44 103 GLU A N 1
ATOM 707 C CA . GLU A 1 103 ? -33.964 13.594 -13.136 1.00 79.44 103 GLU A CA 1
ATOM 708 C C . GLU A 1 103 ? -34.670 14.131 -11.886 1.00 79.44 103 GLU A C 1
ATOM 710 O O . GLU A 1 103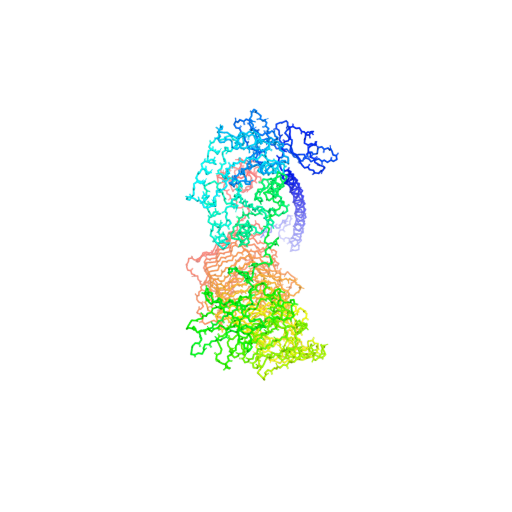 ? -35.900 14.235 -11.816 1.00 79.44 103 GLU A O 1
ATOM 715 N N . ALA A 1 104 ? -33.865 14.501 -10.889 1.00 78.38 104 ALA A N 1
ATOM 716 C CA . ALA A 1 104 ? -34.338 15.213 -9.713 1.00 78.38 104 ALA A CA 1
ATOM 717 C C . ALA A 1 104 ? -34.447 16.718 -9.982 1.00 78.38 104 ALA A C 1
ATOM 719 O O . ALA A 1 104 ? -33.646 17.284 -10.727 1.00 78.38 104 ALA A O 1
ATOM 720 N N . PHE A 1 105 ? -35.392 17.384 -9.324 1.00 77.06 105 PHE A N 1
ATOM 721 C CA . PHE A 1 105 ? -35.489 18.839 -9.303 1.00 77.06 105 PHE A CA 1
ATOM 722 C C . PHE A 1 105 ? -35.979 19.358 -7.955 1.00 77.06 105 PHE A C 1
ATOM 724 O O . PHE A 1 105 ? -36.679 18.669 -7.215 1.00 77.06 105 PHE A O 1
ATOM 731 N N . LEU A 1 106 ? -35.616 20.600 -7.640 1.00 79.56 106 LEU A N 1
ATOM 732 C CA . LEU A 1 106 ? -36.073 21.292 -6.440 1.00 79.56 106 LEU A CA 1
ATOM 733 C C . LEU A 1 106 ? -37.265 22.178 -6.804 1.00 79.56 106 LEU A C 1
ATOM 735 O O . LEU A 1 106 ? -37.187 22.922 -7.776 1.00 79.56 106 LEU A O 1
ATOM 739 N N . ALA A 1 107 ? -38.346 22.147 -6.033 1.00 80.00 107 ALA A N 1
ATOM 740 C CA . ALA A 1 107 ? -39.455 23.087 -6.168 1.00 80.00 107 ALA A CA 1
ATOM 741 C C . ALA A 1 107 ? -39.677 23.831 -4.850 1.00 80.00 107 ALA A C 1
ATOM 743 O O . ALA A 1 107 ? -39.719 23.217 -3.784 1.00 80.00 107 ALA A O 1
ATOM 744 N N . TYR A 1 108 ? -39.821 25.152 -4.915 1.00 75.62 108 TYR A N 1
ATOM 745 C CA . TYR A 1 108 ? -40.204 25.959 -3.762 1.00 75.62 108 TYR A CA 1
ATOM 746 C C . TYR A 1 108 ? -41.729 25.995 -3.648 1.00 75.62 108 TYR A C 1
ATOM 748 O O . TYR A 1 108 ? -42.399 26.586 -4.493 1.00 75.62 108 TYR A O 1
ATOM 756 N N . LEU A 1 109 ? -42.274 25.350 -2.618 1.00 77.06 109 LEU A N 1
ATOM 757 C CA . LEU A 1 109 ? -43.711 25.226 -2.376 1.00 77.06 109 LEU A CA 1
ATOM 758 C C . LEU A 1 109 ? -43.997 25.534 -0.911 1.00 77.06 109 LEU A C 1
ATOM 760 O O . LEU A 1 109 ? -43.296 25.017 -0.049 1.00 77.06 109 LEU A O 1
ATOM 764 N N . GLU A 1 110 ? -45.025 26.341 -0.636 1.00 71.69 110 GLU A N 1
ATOM 765 C CA . GLU A 1 110 ? -45.560 26.548 0.725 1.00 71.69 110 GLU A CA 1
ATOM 766 C C . GLU A 1 110 ? -44.483 26.829 1.787 1.00 71.69 110 GLU A C 1
ATOM 768 O O . GLU A 1 110 ? -44.466 26.245 2.864 1.00 71.69 110 GLU A O 1
ATOM 773 N N . GLU A 1 111 ? -43.549 27.724 1.464 1.00 70.06 111 GLU A N 1
ATOM 774 C CA . GLU A 1 111 ? -42.428 28.080 2.340 1.00 70.06 111 GLU A CA 1
ATOM 775 C C . GLU A 1 111 ? -41.412 26.956 2.610 1.00 70.06 111 GLU A C 1
ATOM 777 O O . GLU A 1 111 ? -40.600 27.093 3.513 1.00 70.06 111 GLU A O 1
ATOM 782 N N . ALA A 1 112 ? -41.361 25.895 1.804 1.00 70.06 112 ALA A N 1
ATOM 783 C CA . ALA A 1 112 ? -40.357 24.832 1.876 1.00 70.06 112 ALA A CA 1
ATOM 784 C C . ALA A 1 112 ? -39.702 24.569 0.508 1.00 70.06 112 ALA A C 1
ATOM 786 O O . ALA A 1 112 ? -40.276 24.842 -0.546 1.00 70.06 112 ALA A O 1
ATOM 787 N N . VAL A 1 113 ? -38.479 24.029 0.512 1.00 75.12 113 VAL A N 1
ATOM 788 C CA . VAL A 1 113 ? -37.835 23.510 -0.707 1.00 75.12 113 VAL A CA 1
ATOM 789 C C . VAL A 1 113 ? -38.031 21.999 -0.735 1.00 75.12 113 VAL A C 1
ATOM 791 O O . VAL A 1 113 ? -37.491 21.288 0.111 1.00 75.12 113 VAL A O 1
ATOM 794 N N . ALA A 1 114 ? -38.815 21.516 -1.693 1.00 79.38 114 ALA A N 1
ATOM 795 C CA . ALA A 1 114 ? -39.121 20.106 -1.895 1.00 79.38 114 ALA A CA 1
ATOM 796 C C . ALA A 1 114 ? -38.266 19.506 -3.023 1.00 79.38 114 ALA A C 1
ATOM 798 O O . ALA A 1 114 ? -38.101 20.129 -4.070 1.00 79.38 114 ALA A O 1
ATOM 799 N N . ILE A 1 115 ? -37.738 18.297 -2.819 1.00 80.31 115 ILE A N 1
ATOM 800 C CA . ILE A 1 115 ? -37.050 17.505 -3.845 1.00 80.31 115 ILE A CA 1
ATOM 801 C C . ILE A 1 115 ? -38.074 16.598 -4.521 1.00 80.31 115 ILE A C 1
ATOM 803 O O . ILE A 1 115 ? -38.706 15.774 -3.859 1.00 80.31 115 ILE A O 1
ATOM 807 N N . TYR A 1 116 ? -38.172 16.689 -5.839 1.00 82.06 116 TYR A N 1
ATOM 808 C CA . TYR A 1 116 ? -38.962 15.802 -6.682 1.00 82.06 116 TYR A CA 1
ATOM 809 C C . TYR A 1 116 ? -38.066 15.017 -7.638 1.00 82.06 116 TYR A C 1
ATOM 811 O O . TYR A 1 116 ? -36.968 15.461 -7.962 1.00 82.06 116 TYR A O 1
ATOM 819 N N . VAL A 1 117 ? -38.546 13.869 -8.115 1.00 84.56 117 VAL A N 1
ATOM 820 C CA . VAL A 1 117 ? -37.989 13.150 -9.272 1.00 84.56 117 VAL A CA 1
ATOM 821 C C . VAL A 1 117 ? -39.066 13.057 -10.340 1.00 84.56 117 VAL A C 1
ATOM 823 O O . VAL A 1 117 ? -40.205 12.704 -10.025 1.00 84.56 117 VAL A O 1
ATOM 826 N N . ASN A 1 118 ? -38.716 13.366 -11.587 1.00 85.75 118 ASN A N 1
ATOM 827 C CA . ASN A 1 118 ? -39.603 13.150 -12.723 1.00 85.75 118 ASN A CA 1
ATOM 828 C C . ASN A 1 118 ? -39.691 11.640 -13.012 1.00 85.75 118 ASN A C 1
ATOM 830 O O . ASN A 1 118 ? -38.714 11.047 -13.464 1.00 85.75 118 ASN A O 1
ATOM 834 N N . GLN A 1 119 ? -40.820 11.003 -12.685 1.00 88.19 119 GLN A N 1
ATOM 835 C CA . GLN A 1 119 ? -41.073 9.585 -12.968 1.00 88.19 119 GLN A CA 1
ATOM 836 C C . GLN A 1 119 ? -42.366 9.423 -13.765 1.00 88.19 119 GLN A C 1
ATOM 838 O O . GLN A 1 119 ? -43.454 9.739 -13.280 1.00 88.19 119 GLN A O 1
ATOM 843 N N . GLY A 1 120 ? -42.254 8.931 -14.993 1.00 84.50 120 GLY A N 1
ATOM 844 C CA . GLY A 1 120 ? -43.358 8.799 -15.937 1.00 84.50 120 GLY A CA 1
ATOM 845 C C . GLY A 1 120 ? -44.037 10.130 -16.266 1.00 84.50 120 GLY A C 1
ATOM 846 O O . GLY A 1 120 ? -45.255 10.155 -16.443 1.00 84.50 120 GLY A O 1
ATOM 847 N N . GLY A 1 121 ? -43.293 11.244 -16.278 1.00 86.12 121 GLY A N 1
ATOM 848 C CA . GLY A 1 121 ? -43.861 12.588 -16.447 1.00 86.12 121 GLY A CA 1
ATOM 849 C C . GLY A 1 121 ? -44.621 13.120 -15.223 1.00 86.12 121 GLY A C 1
ATOM 850 O O . GLY A 1 121 ? -45.340 14.112 -15.338 1.00 86.12 121 GLY A O 1
ATOM 851 N N . SER A 1 122 ? -44.495 12.467 -14.062 1.00 87.44 122 SER A N 1
ATOM 852 C CA . SER A 1 122 ? -45.100 12.882 -12.791 1.00 87.44 122 SER A CA 1
ATOM 853 C C . SER A 1 122 ? -44.032 13.265 -11.767 1.00 87.44 122 SER A C 1
ATOM 855 O O . SER A 1 122 ? -42.988 12.623 -11.670 1.00 87.44 122 SER A O 1
ATOM 857 N N . ALA A 1 123 ? -44.296 14.304 -10.972 1.00 86.00 123 ALA A N 1
ATOM 858 C CA . ALA A 1 123 ? -43.383 14.760 -9.928 1.00 86.00 123 ALA A CA 1
ATOM 859 C C . ALA A 1 123 ? -43.564 13.896 -8.678 1.00 86.00 123 ALA A C 1
ATOM 861 O O . ALA A 1 123 ? -44.558 14.036 -7.966 1.00 86.00 123 ALA A O 1
ATOM 862 N N . VAL A 1 124 ? -42.606 13.018 -8.387 1.00 86.06 124 VAL A N 1
ATOM 863 C CA . VAL A 1 124 ? -42.657 12.174 -7.188 1.00 86.06 124 VAL A CA 1
ATOM 864 C C . VAL A 1 124 ? -41.797 12.789 -6.092 1.00 86.06 124 VAL A C 1
ATOM 866 O O . VAL A 1 124 ? -40.583 12.910 -6.250 1.00 86.06 124 VAL A O 1
ATOM 869 N N . LEU A 1 125 ? -42.429 13.194 -4.987 1.00 86.31 125 LEU A N 1
ATOM 870 C CA . LEU A 1 125 ? -41.749 13.801 -3.842 1.00 86.31 125 LEU A CA 1
ATOM 871 C C . LEU A 1 125 ? -40.761 12.806 -3.213 1.00 86.31 125 LEU A C 1
ATOM 873 O O . LEU A 1 125 ? -41.087 11.638 -2.992 1.00 86.31 125 LEU A O 1
ATOM 877 N N . ARG A 1 126 ? -39.554 13.282 -2.910 1.00 82.62 126 ARG A N 1
ATOM 878 C CA . ARG A 1 126 ? -38.498 12.534 -2.209 1.00 82.62 126 ARG A CA 1
ATOM 879 C C . ARG A 1 126 ? -38.126 13.138 -0.859 1.00 82.62 126 ARG A C 1
ATOM 881 O O . ARG A 1 126 ? -37.616 12.422 -0.011 1.00 82.62 126 ARG A O 1
ATOM 888 N N . GLY A 1 127 ? -38.406 14.421 -0.638 1.00 75.44 127 GLY A N 1
ATOM 889 C CA . GLY A 1 127 ? -38.173 15.076 0.650 1.00 75.44 127 GLY A CA 1
ATOM 890 C C . GLY A 1 127 ? -38.465 16.573 0.606 1.00 75.44 127 GLY A C 1
ATOM 891 O O . GLY A 1 127 ? -38.686 17.131 -0.467 1.00 75.44 127 GLY A O 1
ATOM 892 N N . SER A 1 128 ? -38.461 17.233 1.763 1.00 73.38 128 SER A N 1
ATOM 893 C CA . SER A 1 128 ? -38.649 18.684 1.881 1.00 73.38 128 SER A CA 1
ATOM 894 C C . SER A 1 128 ? -37.828 19.261 3.028 1.00 73.38 128 SER A C 1
ATOM 896 O O . SER A 1 128 ? -37.703 18.623 4.071 1.00 73.38 128 SER A O 1
ATOM 898 N N . PHE A 1 129 ? -37.332 20.484 2.865 1.00 70.31 129 PHE A N 1
ATOM 899 C CA . PHE A 1 129 ? -36.507 21.174 3.855 1.00 70.31 129 PHE A CA 1
ATOM 900 C C . PHE A 1 129 ? -37.019 22.582 4.148 1.00 70.31 129 PHE A C 1
ATOM 902 O O . PHE A 1 129 ? -37.625 23.236 3.292 1.00 70.31 129 PHE A O 1
ATOM 909 N N . ALA A 1 130 ? -36.683 23.079 5.342 1.00 69.50 130 ALA A N 1
ATOM 910 C CA . ALA A 1 130 ? -36.872 24.481 5.684 1.00 69.50 130 ALA A CA 1
ATOM 911 C C . ALA A 1 130 ? -36.037 25.385 4.742 1.00 69.50 130 ALA A C 1
ATOM 913 O O . ALA A 1 130 ? -34.877 25.086 4.441 1.00 69.50 130 ALA A O 1
ATOM 914 N N . PRO A 1 131 ? -36.601 26.506 4.272 1.00 62.88 131 PRO A N 1
ATOM 915 C CA . PRO A 1 131 ? -36.195 27.149 3.023 1.00 62.88 131 PRO A CA 1
ATOM 916 C C . PRO A 1 131 ? -34.838 27.849 3.071 1.00 62.88 131 PRO A C 1
ATOM 918 O O . PRO A 1 131 ? -34.128 27.875 2.070 1.00 62.88 131 PRO A O 1
ATOM 921 N N . THR A 1 132 ? -34.439 28.398 4.217 1.00 64.06 132 THR A N 1
ATOM 922 C CA . THR A 1 132 ? -33.154 29.099 4.357 1.00 64.06 132 THR A CA 1
ATOM 923 C C . THR A 1 132 ? -31.976 28.135 4.473 1.00 64.06 132 THR A C 1
ATOM 925 O O . THR A 1 132 ? -30.972 28.327 3.797 1.00 64.06 132 THR A O 1
ATOM 928 N N . GLN A 1 133 ? -32.117 27.061 5.255 1.00 64.31 133 GLN A N 1
ATOM 929 C CA . GLN A 1 133 ? -31.066 26.048 5.413 1.00 64.31 133 GLN A CA 1
ATOM 930 C C . GLN A 1 133 ? -30.835 25.253 4.123 1.00 64.31 133 GLN A C 1
ATOM 932 O O . GLN A 1 133 ? -29.693 24.946 3.795 1.00 64.31 133 GLN A O 1
ATOM 937 N N . ALA A 1 134 ? -31.899 24.967 3.367 1.00 64.12 134 ALA A N 1
ATOM 938 C CA . ALA A 1 134 ? -31.805 24.240 2.105 1.00 64.12 134 ALA A CA 1
ATOM 939 C C . ALA A 1 134 ? -31.044 25.028 1.030 1.00 64.12 134 ALA A C 1
ATOM 941 O O . ALA A 1 134 ? -30.166 24.476 0.375 1.00 64.12 134 ALA A O 1
ATOM 942 N N . LEU A 1 135 ? -31.355 26.320 0.871 1.00 71.56 135 LEU A N 1
ATOM 943 C CA . LEU A 1 135 ? -30.734 27.179 -0.142 1.00 71.56 135 LEU A CA 1
ATOM 944 C C . LEU A 1 135 ? -29.262 27.462 0.160 1.00 71.56 135 LEU A C 1
ATOM 946 O O . LEU A 1 135 ? -28.437 27.365 -0.748 1.00 71.56 135 LEU A O 1
ATOM 950 N N . ASP A 1 136 ? -28.923 27.725 1.425 1.00 72.62 136 ASP A N 1
ATOM 951 C CA . ASP A 1 136 ? -27.528 27.888 1.840 1.00 72.62 136 ASP A CA 1
ATOM 952 C C . ASP A 1 136 ? -26.735 26.585 1.614 1.00 72.62 136 ASP A C 1
ATOM 954 O O . ASP A 1 136 ? -25.617 26.629 1.095 1.00 72.62 136 ASP A O 1
ATOM 958 N N . ALA A 1 137 ? -27.330 25.421 1.913 1.00 67.06 137 ALA A N 1
ATOM 959 C CA . ALA A 1 137 ? -26.706 24.112 1.701 1.00 67.06 137 ALA A CA 1
ATOM 960 C C . ALA A 1 137 ? -26.461 23.780 0.217 1.00 67.06 137 ALA A C 1
ATOM 962 O O . ALA A 1 137 ? -25.478 23.112 -0.098 1.00 67.06 137 ALA A O 1
ATOM 963 N N . VAL A 1 138 ? -27.300 24.277 -0.703 1.00 68.06 138 VAL A N 1
ATOM 964 C CA . VAL A 1 138 ? -27.094 24.129 -2.159 1.00 68.06 138 VAL A CA 1
ATOM 965 C C . VAL A 1 138 ? -26.369 25.323 -2.803 1.00 68.06 138 VAL A C 1
ATOM 967 O O . VAL A 1 138 ? -26.335 25.446 -4.028 1.00 68.06 138 VAL A O 1
ATOM 970 N N . GLY A 1 139 ? -25.767 26.212 -2.004 1.00 75.31 139 GLY A N 1
ATOM 971 C CA . GLY A 1 139 ? -24.897 27.295 -2.482 1.00 75.31 139 GLY A CA 1
ATOM 972 C C . GLY A 1 139 ? -25.617 28.529 -3.042 1.00 75.31 139 GLY A C 1
ATOM 973 O O . GLY A 1 139 ? -24.984 29.371 -3.687 1.00 75.31 139 GLY A O 1
ATOM 974 N N . TRP A 1 140 ? -26.922 28.667 -2.803 1.00 85.88 140 TRP A N 1
ATOM 975 C CA . TRP A 1 140 ? -27.701 29.849 -3.162 1.00 85.88 140 TRP A CA 1
ATOM 976 C C . TRP A 1 140 ? -27.599 30.902 -2.066 1.00 85.88 140 TRP A C 1
ATOM 978 O O . TRP A 1 140 ? -28.111 30.726 -0.968 1.00 85.88 140 TRP A O 1
ATOM 988 N N . LYS A 1 141 ? -26.977 32.041 -2.382 1.00 86.50 141 LYS A N 1
ATOM 989 C CA . LYS A 1 141 ? -26.751 33.108 -1.406 1.00 86.50 141 LYS A CA 1
ATOM 990 C C . LYS A 1 141 ? -27.786 34.219 -1.530 1.00 86.50 141 LYS A C 1
ATOM 992 O O . LYS A 1 141 ? -28.184 34.570 -2.649 1.00 86.50 141 LYS A O 1
ATOM 997 N N . PRO A 1 142 ? -28.178 34.837 -0.407 1.00 88.06 142 PRO A N 1
ATOM 998 C CA . PRO A 1 142 ? -29.011 36.020 -0.448 1.00 88.06 142 PRO A CA 1
ATOM 999 C C . PRO A 1 142 ? -28.285 37.203 -1.102 1.00 88.06 142 PRO A C 1
ATOM 1001 O O . PRO A 1 142 ? -27.101 37.445 -0.867 1.00 88.06 142 PRO A O 1
ATOM 1004 N N . ARG A 1 143 ? -29.023 38.004 -1.869 1.00 87.88 143 ARG A N 1
ATOM 1005 C CA . ARG A 1 143 ? -28.541 39.168 -2.617 1.00 87.88 143 ARG A CA 1
ATOM 1006 C C . ARG A 1 143 ? -29.239 40.433 -2.133 1.00 87.88 143 ARG A C 1
ATOM 1008 O O . ARG A 1 143 ? -30.427 40.421 -1.811 1.00 87.88 143 ARG A O 1
ATOM 1015 N N . ALA A 1 144 ? -28.473 41.519 -2.046 1.00 83.69 144 ALA A N 1
ATOM 1016 C CA . ALA A 1 144 ? -28.967 42.820 -1.589 1.00 83.69 144 ALA A CA 1
ATOM 1017 C C . ALA A 1 144 ? -29.896 43.492 -2.618 1.00 83.69 144 ALA A C 1
ATOM 1019 O O . ALA A 1 144 ? -30.784 44.252 -2.246 1.00 83.69 144 ALA A O 1
ATOM 1020 N N . SER A 1 145 ? -29.712 43.180 -3.900 1.00 88.06 145 SER A N 1
ATOM 1021 C CA . SER A 1 145 ? -30.520 43.647 -5.025 1.00 88.06 145 SER A CA 1
ATOM 1022 C C . SER A 1 145 ? -30.773 42.499 -6.003 1.00 88.06 145 SER A C 1
ATOM 1024 O O . SER A 1 145 ? -30.168 41.430 -5.885 1.00 88.06 145 SER A O 1
ATOM 1026 N N . GLU A 1 146 ? -31.681 42.710 -6.956 1.00 91.19 146 GLU A N 1
ATOM 1027 C CA . GLU A 1 146 ? -31.958 41.728 -8.002 1.00 91.19 146 GLU A CA 1
ATOM 1028 C C . GLU A 1 146 ? -30.690 41.434 -8.823 1.00 91.19 146 GLU A C 1
ATOM 1030 O O . GLU A 1 146 ? -30.060 42.372 -9.322 1.00 91.19 146 GLU A O 1
ATOM 1035 N N . PRO A 1 147 ? -30.290 40.158 -8.963 1.00 90.25 147 PRO A N 1
ATOM 1036 C CA . PRO A 1 147 ? -29.195 39.784 -9.846 1.00 90.25 147 PRO A CA 1
ATOM 1037 C C . PRO A 1 147 ? -29.504 40.119 -11.314 1.00 90.25 147 PRO A C 1
ATOM 1039 O O . PRO A 1 147 ? -30.642 39.927 -11.751 1.00 90.25 147 PRO A O 1
ATOM 1042 N N . PRO A 1 148 ? -28.504 40.573 -12.095 1.00 87.88 148 PRO A N 1
ATOM 1043 C CA . PRO A 1 148 ? -28.704 40.988 -13.486 1.00 87.88 148 PRO A CA 1
ATOM 1044 C C . PRO A 1 148 ? -28.963 39.825 -14.458 1.00 87.88 148 PRO A C 1
ATOM 1046 O O . PRO A 1 148 ? -29.388 40.075 -15.579 1.00 87.88 148 PRO A O 1
ATOM 1049 N N . HIS A 1 149 ? -28.722 38.574 -14.048 1.00 90.31 149 HIS A N 1
ATOM 1050 C CA . HIS A 1 149 ? -29.063 37.385 -14.837 1.00 90.31 149 HIS A CA 1
ATOM 1051 C C . HIS A 1 149 ? -30.546 37.014 -14.695 1.00 90.31 149 HIS A C 1
ATOM 1053 O O . HIS A 1 149 ? -31.216 37.482 -13.772 1.00 90.31 149 HIS A O 1
ATOM 1059 N N . GLU A 1 150 ? -31.084 36.213 -15.617 1.00 86.19 150 GLU A N 1
ATOM 1060 C CA . GLU A 1 150 ? -32.529 35.953 -15.690 1.00 86.19 150 GLU A CA 1
ATOM 1061 C C . GLU A 1 150 ? -32.948 34.630 -15.044 1.00 86.19 150 GLU A C 1
ATOM 1063 O O . GLU A 1 150 ? -33.934 34.618 -14.306 1.00 86.19 150 GLU A O 1
ATOM 1068 N N . ARG A 1 151 ? -32.228 33.527 -15.290 1.00 82.25 151 ARG A N 1
ATOM 1069 C CA . ARG A 1 151 ? -32.711 32.179 -14.935 1.00 82.25 151 ARG A CA 1
ATOM 1070 C C . ARG A 1 151 ? -32.288 31.679 -13.560 1.00 82.25 151 ARG A C 1
ATOM 1072 O O . ARG A 1 151 ? -32.985 30.845 -12.992 1.00 82.25 151 ARG A O 1
ATOM 1079 N N . PHE A 1 152 ? -31.179 32.157 -13.003 1.00 86.19 152 PHE A N 1
ATOM 1080 C CA . PHE A 1 152 ? -30.612 31.593 -11.770 1.00 86.19 152 PHE A CA 1
ATOM 1081 C C . PHE A 1 152 ? -30.941 32.414 -10.517 1.00 86.19 152 PHE A C 1
ATOM 1083 O O . PHE A 1 152 ? -30.119 32.523 -9.610 1.00 86.19 152 PHE A O 1
ATOM 1090 N N . LYS A 1 153 ? -32.121 33.042 -10.455 1.00 86.31 153 LYS A N 1
ATOM 1091 C CA . LYS A 1 153 ? -32.554 33.865 -9.314 1.00 86.31 153 LYS A CA 1
ATOM 1092 C C . LYS A 1 153 ? -33.957 33.510 -8.846 1.00 86.31 153 LYS A C 1
ATOM 1094 O O . LYS A 1 153 ? -34.821 33.146 -9.634 1.00 86.31 153 LYS A O 1
ATOM 1099 N N . VAL A 1 154 ? -34.196 33.700 -7.554 1.00 83.38 154 VAL A N 1
ATOM 1100 C CA . VAL A 1 154 ? -35.519 33.550 -6.942 1.00 83.38 154 VAL A CA 1
ATOM 1101 C C . VAL A 1 154 ? -35.743 34.634 -5.894 1.00 83.38 154 VAL A C 1
ATOM 1103 O O . VAL A 1 154 ? -34.795 35.074 -5.242 1.00 83.38 154 VAL A O 1
ATOM 1106 N N . ARG A 1 155 ? -36.987 35.095 -5.732 1.00 82.12 155 ARG A N 1
ATOM 1107 C CA . ARG A 1 155 ? -37.364 36.047 -4.681 1.00 82.12 155 ARG A CA 1
ATOM 1108 C C . ARG A 1 155 ? -38.158 35.328 -3.599 1.00 82.12 155 ARG A C 1
ATOM 1110 O O . ARG A 1 155 ? -39.260 34.862 -3.860 1.00 82.12 155 ARG A O 1
ATOM 1117 N N . ILE A 1 156 ? -37.613 35.277 -2.387 1.00 76.88 156 ILE A N 1
ATOM 1118 C CA . ILE A 1 156 ? -38.208 34.596 -1.230 1.00 76.88 156 ILE A CA 1
ATOM 1119 C C . ILE A 1 156 ? -38.317 35.601 -0.090 1.00 76.88 156 ILE A C 1
ATOM 1121 O O . ILE A 1 156 ? -37.344 36.282 0.232 1.00 76.88 156 ILE A O 1
ATOM 1125 N N . ALA A 1 157 ? -39.515 35.734 0.488 1.00 78.38 157 ALA A N 1
ATOM 1126 C CA . ALA A 1 157 ? -39.801 36.677 1.577 1.00 78.38 157 ALA A CA 1
ATOM 1127 C C . ALA A 1 157 ? -39.270 38.108 1.309 1.00 78.38 157 ALA A C 1
ATOM 1129 O O . ALA A 1 157 ? -38.722 38.776 2.182 1.00 78.38 157 ALA A O 1
ATOM 1130 N N . GLY A 1 158 ? -39.379 38.572 0.058 1.00 80.31 158 GLY A N 1
ATOM 1131 C CA . GLY A 1 158 ? -38.926 39.900 -0.365 1.00 80.31 158 GLY A CA 1
ATOM 1132 C C . GLY A 1 158 ? -37.429 40.029 -0.676 1.00 80.31 158 GLY A C 1
ATOM 1133 O O . GLY A 1 158 ? -37.056 41.035 -1.284 1.00 80.31 158 GLY A O 1
ATOM 1134 N N . ARG A 1 159 ? -36.601 39.023 -0.360 1.00 85.56 159 ARG A N 1
ATOM 1135 C CA . ARG A 1 159 ? -35.150 38.987 -0.607 1.00 85.56 159 ARG A CA 1
ATOM 1136 C C . ARG A 1 159 ? -34.817 38.149 -1.843 1.00 85.56 159 ARG A C 1
ATOM 1138 O O . ARG A 1 159 ? -35.450 37.128 -2.097 1.00 85.56 159 ARG A O 1
ATOM 1145 N N . TRP A 1 160 ? -33.830 38.579 -2.622 1.00 88.19 160 TRP A N 1
ATOM 1146 C CA . TRP A 1 160 ? -33.350 37.820 -3.778 1.00 88.19 160 TRP A CA 1
ATOM 1147 C C . TRP A 1 160 ? -32.328 36.770 -3.352 1.00 88.19 160 TRP A C 1
ATOM 1149 O O . TRP A 1 160 ? -31.499 37.042 -2.490 1.00 88.19 160 TRP A O 1
ATOM 1159 N N . TYR A 1 161 ? -32.359 35.602 -3.980 1.00 86.81 161 TYR A N 1
ATOM 1160 C CA . TYR A 1 161 ? -31.379 34.532 -3.827 1.00 86.81 161 TYR A CA 1
ATOM 1161 C C . TYR A 1 161 ? -30.852 34.137 -5.204 1.00 86.81 161 TYR A C 1
ATOM 1163 O O . TYR A 1 161 ? -31.598 34.142 -6.182 1.00 86.81 161 TYR A O 1
ATOM 1171 N N . SER A 1 162 ? -29.560 33.830 -5.278 1.00 89.06 162 SER A N 1
ATOM 1172 C CA . SER A 1 162 ? -28.879 33.376 -6.496 1.00 89.06 162 SER A CA 1
ATOM 1173 C C . SER A 1 162 ? -27.616 32.614 -6.112 1.00 89.06 162 SER A C 1
ATOM 1175 O O . SER A 1 162 ? -26.926 33.055 -5.180 1.00 89.06 162 SER A O 1
ATOM 1177 N N . PRO A 1 163 ? -27.226 31.562 -6.854 1.00 89.56 163 PRO A N 1
ATOM 1178 C CA . PRO A 1 163 ? -25.917 30.955 -6.681 1.00 89.56 163 PRO A CA 1
ATOM 1179 C C . PRO A 1 163 ? -24.825 31.984 -6.979 1.00 89.56 163 PRO A C 1
ATOM 1181 O O . PRO A 1 163 ? -25.071 32.997 -7.649 1.00 89.56 163 PRO A O 1
ATOM 1184 N N . ASP A 1 164 ? -23.628 31.759 -6.445 1.00 90.75 164 ASP A N 1
ATOM 1185 C CA . ASP A 1 164 ? -22.467 32.564 -6.830 1.00 90.75 164 ASP A CA 1
ATOM 1186 C C . ASP A 1 164 ? -22.154 32.373 -8.319 1.00 90.75 164 ASP A C 1
ATOM 1188 O O . ASP A 1 164 ? -22.295 31.252 -8.832 1.00 90.75 164 ASP A O 1
ATOM 1192 N N . PRO A 1 165 ? -21.740 33.436 -9.027 1.00 93.31 165 PRO A N 1
ATOM 1193 C CA . PRO A 1 165 ? -21.302 33.301 -10.403 1.00 93.31 165 PRO A CA 1
ATOM 1194 C C . PRO A 1 165 ? -19.974 32.555 -10.478 1.00 93.31 165 PRO A C 1
ATOM 1196 O O . PRO A 1 165 ? -19.192 32.586 -9.531 1.00 93.31 165 PRO A O 1
ATOM 1199 N N . LEU A 1 166 ? -19.705 31.946 -11.631 1.00 94.56 166 LEU A N 1
ATOM 1200 C CA . LEU A 1 166 ? -18.345 31.568 -11.997 1.00 94.56 166 LEU A CA 1
ATOM 1201 C C . LEU A 1 166 ? -17.615 32.819 -12.504 1.00 94.56 166 LEU A C 1
ATOM 1203 O O . LEU A 1 166 ? -18.022 33.411 -13.507 1.00 94.56 166 LEU A O 1
ATOM 1207 N N . VAL A 1 167 ? -16.559 33.231 -11.812 1.00 96.19 167 VAL A N 1
ATOM 1208 C CA . VAL A 1 167 ? -15.785 34.437 -12.111 1.00 96.19 167 VAL A CA 1
ATOM 1209 C C . VAL A 1 167 ? -14.596 34.077 -12.989 1.00 96.19 167 VAL A C 1
ATOM 1211 O O . VAL A 1 167 ? -13.658 33.401 -12.561 1.00 96.19 167 VAL A O 1
ATOM 1214 N N . ILE A 1 168 ? -14.624 34.558 -14.226 1.00 96.44 168 ILE A N 1
ATOM 1215 C CA . ILE A 1 168 ? -13.604 34.295 -15.233 1.00 96.44 168 ILE A CA 1
ATOM 1216 C C . ILE A 1 168 ? -12.897 35.596 -15.579 1.00 96.44 168 ILE A C 1
ATOM 1218 O O . ILE A 1 168 ? -13.521 36.591 -15.938 1.00 96.44 168 ILE A O 1
ATOM 1222 N N . THR A 1 169 ? -11.576 35.578 -15.532 1.00 95.38 169 THR A N 1
ATOM 1223 C CA . THR A 1 169 ? -10.750 36.666 -16.054 1.00 95.38 169 THR A CA 1
ATOM 1224 C C . THR A 1 169 ? -10.112 36.247 -17.368 1.00 95.38 169 THR A C 1
ATOM 1226 O O . THR A 1 169 ? -9.797 35.075 -17.552 1.00 95.38 169 THR A O 1
ATOM 1229 N N . CYS A 1 170 ? -9.943 37.188 -18.293 1.00 91.62 170 CYS A N 1
ATOM 1230 C CA . CYS A 1 170 ? -9.356 36.912 -19.600 1.00 91.62 170 CYS A CA 1
ATOM 1231 C C . CYS A 1 170 ? -8.378 38.025 -19.961 1.00 91.62 170 CYS A C 1
ATOM 1233 O O . CYS A 1 170 ? -8.812 39.157 -20.196 1.00 91.62 170 CYS A O 1
ATOM 1235 N N . ASN A 1 171 ? -7.086 37.702 -20.013 1.00 89.69 171 ASN A N 1
ATOM 1236 C CA . ASN A 1 171 ? -6.097 38.547 -20.667 1.00 89.69 171 ASN A CA 1
ATOM 1237 C C . ASN A 1 171 ? -5.795 38.001 -22.059 1.00 89.69 171 ASN A C 1
ATOM 1239 O O . ASN A 1 171 ? -5.673 36.794 -22.265 1.00 89.69 171 ASN A O 1
ATOM 1243 N N . ALA A 1 172 ? -5.758 38.896 -23.040 1.00 86.88 172 ALA A N 1
ATOM 1244 C CA . ALA A 1 172 ? -5.625 38.467 -24.418 1.00 86.88 172 ALA A CA 1
ATOM 1245 C C . ALA A 1 172 ? -4.977 39.500 -25.340 1.00 86.88 172 ALA A C 1
ATOM 1247 O O . ALA A 1 172 ? -4.892 40.687 -25.021 1.00 86.88 172 ALA A O 1
ATOM 1248 N N . GLN A 1 173 ? -4.562 39.046 -26.518 1.00 86.19 173 GLN A N 1
ATOM 1249 C CA . GLN A 1 173 ? -4.148 39.892 -27.632 1.00 86.19 173 GLN A CA 1
ATOM 1250 C C . GLN A 1 173 ? -5.321 40.158 -28.584 1.00 86.19 173 GLN A C 1
ATOM 1252 O O . GLN A 1 173 ? -6.440 40.439 -28.155 1.00 86.19 173 GLN A O 1
ATOM 1257 N N . SER A 1 174 ? -5.066 40.147 -29.890 1.00 83.50 174 SER A N 1
ATOM 1258 C CA . SER A 1 174 ? -6.047 40.444 -30.926 1.00 83.50 174 SER A CA 1
ATOM 1259 C C . SER A 1 174 ? -7.111 39.353 -31.063 1.00 83.50 174 SER A C 1
ATOM 1261 O O . SER A 1 174 ? -8.267 39.682 -31.302 1.00 83.50 174 SER A O 1
ATOM 1263 N N . ASN A 1 175 ? -6.774 38.078 -30.849 1.00 83.50 175 ASN A N 1
ATOM 1264 C CA . ASN A 1 175 ? -7.741 36.974 -30.916 1.00 83.50 175 ASN A CA 1
ATOM 1265 C C . ASN A 1 175 ? -8.728 36.956 -29.751 1.00 83.50 175 ASN A C 1
ATOM 1267 O O . ASN A 1 175 ? -9.877 36.528 -29.907 1.00 83.50 175 ASN A O 1
ATOM 1271 N N . GLY A 1 176 ? -8.318 37.532 -28.625 1.00 79.75 176 GLY A N 1
ATOM 1272 C CA . GLY A 1 176 ? -9.208 37.834 -27.532 1.00 79.75 176 GLY A CA 1
ATOM 1273 C C . GLY A 1 176 ? -9.741 39.270 -27.522 1.00 79.75 176 GLY A C 1
ATOM 1274 O O . GLY A 1 176 ? -10.193 39.741 -26.478 1.00 79.75 176 GLY A O 1
ATOM 1275 N N . ALA A 1 177 ? -9.719 39.962 -28.659 1.00 78.56 177 ALA A N 1
ATOM 1276 C CA . ALA A 1 177 ? -10.413 41.224 -28.880 1.00 78.56 177 ALA A CA 1
ATOM 1277 C C . ALA A 1 177 ? -11.411 41.082 -30.044 1.00 78.56 177 ALA A C 1
ATOM 1279 O O . ALA A 1 177 ? -11.342 40.152 -30.844 1.00 78.56 177 ALA A O 1
ATOM 1280 N N . GLN A 1 178 ? -12.349 42.023 -30.172 1.00 73.75 178 GLN A N 1
ATOM 1281 C CA . GLN A 1 178 ? -13.197 42.102 -31.365 1.00 73.75 178 GLN A CA 1
ATOM 1282 C C . GLN A 1 178 ? -12.381 42.666 -32.539 1.00 73.75 178 GLN A C 1
ATOM 1284 O O . GLN A 1 178 ? -12.279 43.881 -32.706 1.00 73.75 178 GLN A O 1
ATOM 1289 N N . VAL A 1 179 ? -11.782 41.787 -33.345 1.00 72.94 179 VAL A N 1
ATOM 1290 C CA . VAL A 1 179 ? -10.994 42.168 -34.531 1.00 72.94 179 VAL A CA 1
ATOM 1291 C C . VAL A 1 179 ? -11.773 42.023 -35.835 1.00 72.94 179 VAL A C 1
ATOM 1293 O O . VAL A 1 179 ? -12.758 41.292 -35.925 1.00 72.94 179 VAL A O 1
ATOM 1296 N N . ALA A 1 180 ? -11.314 42.710 -36.887 1.00 67.94 180 ALA A N 1
ATOM 1297 C CA . ALA A 1 180 ? -11.978 42.725 -38.195 1.00 67.94 180 ALA A CA 1
ATOM 1298 C C . ALA A 1 180 ? -12.132 41.330 -38.830 1.00 67.94 180 ALA A C 1
ATOM 1300 O O . ALA A 1 180 ? -13.105 41.081 -39.546 1.00 67.94 180 ALA A O 1
ATOM 1301 N N . ALA A 1 181 ? -11.203 40.420 -38.531 1.00 70.75 181 ALA A N 1
ATOM 1302 C CA . ALA A 1 181 ? -11.199 39.034 -38.990 1.00 70.75 181 ALA A CA 1
ATOM 1303 C C . ALA A 1 181 ? -12.341 38.180 -38.409 1.00 70.75 181 ALA A C 1
ATOM 1305 O O . ALA A 1 181 ? -12.772 37.217 -39.042 1.00 70.75 181 ALA A O 1
ATOM 1306 N N . ALA A 1 182 ? -12.888 38.565 -37.251 1.00 78.81 182 ALA A N 1
ATOM 1307 C CA . ALA A 1 182 ? -13.904 37.825 -36.505 1.00 78.81 182 ALA A CA 1
ATOM 1308 C C . ALA A 1 182 ? -15.328 37.998 -37.082 1.00 78.81 182 ALA A C 1
ATOM 1310 O O . ALA A 1 182 ? -16.297 38.205 -36.352 1.00 78.81 182 ALA A O 1
ATOM 1311 N N . ALA A 1 183 ? -15.471 37.991 -38.409 1.00 78.12 183 ALA A N 1
ATOM 1312 C CA . ALA A 1 183 ? -16.752 38.149 -39.096 1.00 78.12 183 ALA A CA 1
ATOM 1313 C C . ALA A 1 183 ? -17.568 36.841 -39.113 1.00 78.12 183 ALA A C 1
ATOM 1315 O O . ALA A 1 183 ? -17.009 35.767 -39.335 1.00 78.12 183 ALA A O 1
ATOM 1316 N N . GLY A 1 184 ? -18.896 36.940 -38.975 1.00 80.50 184 GLY A N 1
ATOM 1317 C CA . GLY A 1 184 ? -19.815 35.790 -39.036 1.00 80.50 184 GLY A CA 1
ATOM 1318 C C . GLY A 1 184 ? -19.883 34.983 -37.731 1.00 80.50 184 GLY A C 1
ATOM 1319 O O . GLY A 1 184 ? -19.303 35.387 -36.731 1.00 80.50 184 GLY A O 1
ATOM 1320 N N . GLY A 1 185 ? -20.591 33.847 -37.731 1.00 83.69 185 GLY A N 1
ATOM 1321 C CA . GLY A 1 185 ? -20.841 33.017 -36.534 1.00 83.69 185 GLY A CA 1
ATOM 1322 C C . GLY A 1 185 ? -22.027 33.498 -35.673 1.00 83.69 185 GLY A C 1
ATOM 1323 O O . GLY A 1 185 ? -22.664 34.496 -36.000 1.00 83.69 185 GLY A O 1
ATOM 1324 N N . ASP A 1 186 ? -22.348 32.783 -34.585 1.00 85.25 186 ASP A N 1
ATOM 1325 C CA . ASP A 1 186 ? -23.411 33.182 -33.640 1.00 85.25 186 ASP A CA 1
ATOM 1326 C C . ASP A 1 186 ? -22.982 34.427 -32.844 1.00 85.25 186 ASP A C 1
ATOM 1328 O O . ASP A 1 186 ? -21.847 34.505 -32.382 1.00 85.25 186 ASP A O 1
ATOM 1332 N N . LEU A 1 187 ? -23.884 35.393 -32.674 1.00 84.06 187 LEU A N 1
ATOM 1333 C CA . LEU A 1 187 ? -23.693 36.619 -31.883 1.00 84.06 187 LEU A CA 1
ATOM 1334 C C . LEU A 1 187 ? -24.848 36.858 -30.902 1.00 84.06 187 LEU A C 1
ATOM 1336 O O . LEU A 1 187 ? -24.928 37.915 -30.284 1.00 84.06 187 LEU A O 1
ATOM 1340 N N . THR A 1 188 ? -25.757 35.893 -30.756 1.00 87.06 188 THR A N 1
ATOM 1341 C CA . THR A 1 188 ? -26.915 36.018 -29.868 1.00 87.06 188 THR A CA 1
ATOM 1342 C C . THR A 1 188 ? -26.415 36.255 -28.437 1.00 87.06 188 THR A C 1
ATOM 1344 O O . THR A 1 188 ? -25.594 35.472 -27.971 1.00 87.06 188 THR A O 1
ATOM 1347 N N . PRO A 1 189 ? -26.825 37.298 -27.704 1.00 85.38 189 PRO A N 1
ATOM 1348 C CA . PRO A 1 189 ? -26.433 37.445 -26.304 1.00 85.38 189 PRO A CA 1
ATOM 1349 C C . PRO A 1 189 ? -27.067 36.339 -25.444 1.00 85.38 189 PRO A C 1
ATOM 1351 O O . PRO A 1 189 ? -28.017 35.673 -25.856 1.00 85.38 189 PRO A O 1
ATOM 1354 N N . SER A 1 190 ? -26.540 36.124 -24.238 1.00 88.94 190 SER A N 1
ATOM 1355 C CA . SER A 1 190 ? -27.157 35.240 -23.242 1.00 88.94 190 SER A CA 1
ATOM 1356 C C . SER A 1 190 ? -27.344 36.004 -21.938 1.00 88.94 190 SER A C 1
ATOM 1358 O O . SER A 1 190 ? -26.358 36.548 -21.438 1.00 88.94 190 SER A O 1
ATOM 1360 N N . PRO A 1 191 ? -28.555 36.010 -21.350 1.00 90.25 191 PRO A N 1
ATOM 1361 C CA . PRO A 1 191 ? -28.817 36.725 -20.102 1.00 90.25 191 PRO A CA 1
ATOM 1362 C C . PRO A 1 191 ? -28.018 36.176 -18.910 1.00 90.25 191 PRO A C 1
ATOM 1364 O O . PRO A 1 191 ? -27.884 36.852 -17.898 1.00 90.25 191 PRO A O 1
ATOM 1367 N N . GLU A 1 192 ? -27.447 34.973 -19.022 1.00 93.62 192 GLU A N 1
ATOM 1368 C CA . GLU A 1 192 ? -26.665 34.341 -17.948 1.00 93.62 192 GLU A CA 1
ATOM 1369 C C . GLU A 1 192 ? -25.166 34.643 -18.015 1.00 93.62 192 GLU A C 1
ATOM 1371 O O . GLU A 1 192 ? -24.414 34.271 -17.110 1.00 93.62 192 GLU A O 1
ATOM 1376 N N . VAL A 1 193 ? -24.718 35.269 -19.106 1.00 93.62 193 VAL A N 1
ATOM 1377 C CA . VAL A 1 193 ? -23.319 35.641 -19.311 1.00 93.62 193 VAL A CA 1
ATOM 1378 C C . VAL A 1 193 ? -23.203 37.125 -19.050 1.00 93.62 193 VAL A C 1
ATOM 1380 O O . VAL A 1 193 ? -23.781 37.945 -19.754 1.00 93.62 193 VAL A O 1
ATOM 1383 N N . LEU A 1 194 ? -22.456 37.462 -18.017 1.00 93.31 194 LEU A N 1
ATOM 1384 C CA . LEU A 1 194 ? -22.280 38.808 -17.518 1.00 93.31 194 LEU A CA 1
ATOM 1385 C C . LEU A 1 194 ? -20.848 39.268 -17.789 1.00 93.31 194 LEU A C 1
ATOM 1387 O O . LEU A 1 194 ? -19.922 38.461 -17.871 1.00 93.31 194 LEU A O 1
ATOM 1391 N N . VAL A 1 195 ? -20.652 40.574 -17.896 1.00 92.00 195 VAL A N 1
ATOM 1392 C CA . VAL A 1 195 ? -19.354 41.203 -18.118 1.00 92.00 195 VAL A CA 1
ATOM 1393 C C . VAL A 1 195 ? -19.157 42.378 -17.173 1.00 92.00 195 VAL A C 1
ATOM 1395 O O . VAL A 1 195 ? -20.103 43.095 -16.837 1.00 92.00 195 VAL A O 1
ATOM 1398 N N . TRP A 1 196 ? -17.915 42.588 -16.743 1.00 92.12 196 TRP A N 1
ATOM 1399 C CA . TRP A 1 196 ? -17.523 43.830 -16.085 1.00 92.12 196 TRP A CA 1
ATOM 1400 C C . TRP A 1 196 ? -17.404 44.971 -17.104 1.00 92.12 196 TRP A C 1
ATOM 1402 O O . TRP A 1 196 ? -16.443 45.040 -17.878 1.00 92.12 196 TRP A O 1
ATOM 1412 N N . ASP A 1 197 ? -18.367 45.892 -17.083 1.00 89.75 197 ASP A N 1
ATOM 1413 C CA . ASP A 1 197 ? -18.299 47.134 -17.842 1.00 89.75 197 ASP A CA 1
ATOM 1414 C C . ASP A 1 197 ? -17.485 48.166 -17.055 1.00 89.75 197 ASP A C 1
ATOM 1416 O O . ASP A 1 197 ? -17.994 48.901 -16.207 1.00 89.75 197 ASP A O 1
ATOM 1420 N N . HIS A 1 198 ? -16.186 48.208 -17.344 1.00 85.25 198 HIS A N 1
ATOM 1421 C CA . HIS A 1 198 ? -15.241 49.117 -16.697 1.00 85.25 198 HIS A CA 1
ATOM 1422 C C . HIS A 1 198 ? -15.528 50.607 -16.947 1.00 85.25 198 HIS A C 1
ATOM 1424 O O . HIS A 1 198 ? -15.025 51.434 -16.191 1.00 85.25 198 HIS A O 1
ATOM 1430 N N . LEU A 1 199 ? -16.299 50.960 -17.985 1.00 84.94 199 LEU A N 1
ATOM 1431 C CA . LEU A 1 199 ? -16.693 52.346 -18.252 1.00 84.94 199 LEU A CA 1
ATOM 1432 C C . LEU A 1 199 ? -17.900 52.742 -17.401 1.00 84.94 199 LEU A C 1
ATOM 1434 O O . LEU A 1 199 ? -17.948 53.850 -16.873 1.00 84.94 199 LEU A O 1
ATOM 1438 N N . ALA A 1 200 ? -18.859 51.828 -17.240 1.00 86.19 200 ALA A N 1
ATOM 1439 C CA . ALA A 1 200 ? -20.040 52.050 -16.408 1.00 86.19 200 ALA A CA 1
ATOM 1440 C C . ALA A 1 200 ? -19.821 51.728 -14.919 1.00 86.19 200 ALA A C 1
ATOM 1442 O O . ALA A 1 200 ? -20.685 52.042 -14.099 1.00 86.19 200 ALA A O 1
ATOM 1443 N N . GLY A 1 201 ? -18.706 51.082 -14.566 1.00 89.19 201 GLY A N 1
ATOM 1444 C CA . GLY A 1 201 ? -18.384 50.686 -13.195 1.00 89.19 201 GLY A CA 1
ATOM 1445 C C . GLY A 1 201 ? -19.360 49.661 -12.609 1.00 89.19 201 GLY A C 1
ATOM 1446 O O . GLY A 1 201 ? -19.622 49.690 -11.408 1.00 89.19 201 GLY A O 1
ATOM 1447 N N . LYS A 1 202 ? -19.939 48.783 -13.440 1.00 90.12 202 LYS A N 1
ATOM 1448 C CA . LYS A 1 202 ? -20.933 47.786 -13.009 1.00 90.12 202 LYS A CA 1
ATOM 1449 C C . LYS A 1 202 ? -20.885 46.500 -13.837 1.00 90.12 202 LYS A C 1
ATOM 1451 O O . LYS A 1 202 ? -20.385 46.477 -14.959 1.00 90.12 202 LYS A O 1
ATOM 1456 N N . ILE A 1 203 ? -21.454 45.432 -13.282 1.00 90.94 203 ILE A N 1
ATOM 1457 C CA . ILE A 1 203 ? -21.660 44.156 -13.980 1.00 90.94 203 ILE A CA 1
ATOM 1458 C C . ILE A 1 203 ? -22.958 44.237 -14.785 1.00 90.94 203 ILE A C 1
ATOM 1460 O O . ILE A 1 203 ? -24.007 44.584 -14.238 1.00 90.94 203 ILE A O 1
ATOM 1464 N N . VAL A 1 204 ? -22.886 43.910 -16.072 1.00 89.56 204 VAL A N 1
ATOM 1465 C CA . VAL A 1 204 ? -24.017 43.927 -17.015 1.00 89.56 204 VAL A CA 1
ATOM 1466 C C . VAL A 1 204 ? -24.059 42.628 -17.811 1.00 89.56 204 VAL A C 1
ATOM 1468 O O . VAL A 1 204 ? -23.083 41.884 -17.821 1.00 89.56 204 VAL A O 1
ATOM 1471 N N . THR A 1 205 ? -25.165 42.340 -18.490 1.00 89.50 205 THR A N 1
ATOM 1472 C CA . THR A 1 205 ? -25.226 41.237 -19.458 1.00 89.50 205 THR A CA 1
ATOM 1473 C C . THR A 1 205 ? -24.231 41.473 -20.592 1.00 89.50 205 THR A C 1
ATOM 1475 O O . THR A 1 205 ? -24.118 42.585 -21.105 1.00 89.50 205 THR A O 1
ATOM 1478 N N . LEU A 1 206 ? -23.496 40.429 -20.975 1.00 86.69 206 LEU A N 1
ATOM 1479 C CA . LEU A 1 206 ? -22.538 40.473 -22.069 1.00 86.69 206 LEU A CA 1
ATOM 1480 C C . LEU A 1 206 ? -23.301 40.510 -23.397 1.00 86.69 206 LEU A C 1
ATOM 1482 O O . LEU A 1 206 ? -23.793 39.492 -23.887 1.00 86.69 206 LEU A O 1
ATOM 1486 N N . ASP A 1 207 ? -23.376 41.706 -23.970 1.00 82.06 207 ASP A N 1
ATOM 1487 C CA . ASP A 1 207 ? -23.923 41.973 -25.296 1.00 82.06 207 ASP A CA 1
ATOM 1488 C C . ASP A 1 207 ? -22.772 42.348 -26.252 1.00 82.06 207 ASP A C 1
ATOM 1490 O O . ASP A 1 207 ? -22.064 43.327 -25.994 1.00 82.06 207 ASP A O 1
ATOM 1494 N N . PRO A 1 208 ? -22.557 41.598 -27.353 1.00 72.75 208 PRO A N 1
ATOM 1495 C CA . PRO A 1 208 ? -21.522 41.885 -28.352 1.00 72.75 208 PRO A CA 1
ATOM 1496 C C . PRO A 1 208 ? -21.573 43.289 -28.963 1.00 72.75 208 PRO A C 1
ATOM 1498 O O . PRO A 1 208 ? -20.574 43.720 -29.540 1.00 72.75 208 PRO A O 1
ATOM 1501 N N . GLY A 1 209 ? -22.708 43.989 -28.862 1.00 68.81 209 GLY A N 1
ATOM 1502 C CA . GLY A 1 209 ? -22.886 45.369 -29.319 1.00 68.81 209 GLY A CA 1
ATOM 1503 C C . GLY A 1 209 ? -22.744 46.445 -28.235 1.00 68.81 209 GLY A C 1
ATOM 1504 O O . GLY A 1 209 ? -22.805 47.629 -28.565 1.00 68.81 209 GLY A O 1
ATOM 1505 N N . ALA A 1 210 ? -22.559 46.074 -26.963 1.00 69.81 210 ALA A N 1
ATOM 1506 C CA . ALA A 1 210 ? -22.538 46.996 -25.826 1.00 69.81 210 ALA A CA 1
ATOM 1507 C C . ALA A 1 210 ? -21.140 47.144 -25.195 1.00 69.81 210 ALA A C 1
ATOM 1509 O O . ALA A 1 210 ? -20.217 46.372 -25.455 1.00 69.81 210 ALA A O 1
ATOM 1510 N N . SER A 1 211 ? -20.953 48.179 -24.368 1.00 69.12 211 SER A N 1
ATOM 1511 C CA . SER A 1 211 ? -19.738 48.349 -23.554 1.00 69.12 211 SER A CA 1
ATOM 1512 C C . SER A 1 211 ? -19.499 47.094 -22.690 1.00 69.12 211 SER A C 1
ATOM 1514 O O . SER A 1 211 ? -20.470 46.536 -22.179 1.00 69.12 211 SER A O 1
ATOM 1516 N N . PRO A 1 212 ? -18.251 46.609 -22.522 1.00 66.50 212 PRO A N 1
ATOM 1517 C CA . PRO A 1 212 ? -16.973 47.230 -22.892 1.00 66.50 212 PRO A CA 1
ATOM 1518 C C . PRO A 1 212 ? -16.519 47.012 -24.348 1.00 66.50 212 PRO A C 1
ATOM 1520 O O . PRO A 1 212 ? -15.382 47.347 -24.673 1.00 66.50 212 PRO A O 1
ATOM 1523 N N . PHE A 1 213 ? -17.373 46.472 -25.223 1.00 69.19 213 PHE A N 1
ATOM 1524 C CA . PHE A 1 213 ? -17.016 46.087 -26.596 1.00 69.19 213 PHE A CA 1
ATOM 1525 C C . PHE A 1 213 ? -17.602 46.993 -27.697 1.00 69.19 213 PHE A C 1
ATOM 1527 O O . PHE A 1 213 ? -17.137 46.955 -28.834 1.00 69.19 213 PHE A O 1
ATOM 1534 N N . ALA A 1 214 ? -18.556 47.870 -27.359 1.00 56.78 214 ALA A N 1
ATOM 1535 C CA . ALA A 1 214 ? -19.286 48.747 -28.289 1.00 56.78 214 ALA A CA 1
ATOM 1536 C C . ALA A 1 214 ? -18.425 49.656 -29.197 1.00 56.78 214 ALA A C 1
ATOM 1538 O O . ALA A 1 214 ? -18.941 50.180 -30.183 1.00 56.78 214 ALA A O 1
ATOM 1539 N N . SER A 1 215 ? -17.139 49.874 -28.894 1.00 49.50 215 SER A N 1
ATOM 1540 C CA . SER A 1 215 ? -16.253 50.766 -29.658 1.00 49.50 215 SER A CA 1
ATOM 1541 C C . SER A 1 215 ? -15.284 50.062 -30.621 1.00 49.50 215 SER A C 1
ATOM 1543 O O . SER A 1 215 ? -14.593 50.757 -31.364 1.00 49.50 215 SER A O 1
ATOM 1545 N N . ALA A 1 216 ? -15.216 48.723 -30.647 1.00 55.78 216 ALA A N 1
ATOM 1546 C CA . ALA A 1 216 ? -14.158 48.006 -31.372 1.00 55.78 216 ALA A CA 1
ATOM 1547 C C . ALA A 1 216 ? -14.518 47.620 -32.818 1.00 55.78 216 ALA A C 1
ATOM 1549 O O . ALA A 1 216 ? -13.670 47.776 -33.691 1.00 55.78 216 ALA A O 1
ATOM 1550 N N . GLN A 1 217 ? -15.744 47.153 -33.087 1.00 63.31 217 GLN A N 1
ATOM 1551 C CA . GLN A 1 217 ? -16.372 47.003 -34.416 1.00 63.31 217 GLN A CA 1
ATOM 1552 C C . GLN A 1 217 ? -17.703 46.239 -34.237 1.00 63.31 217 GLN A C 1
ATOM 1554 O O . GLN A 1 217 ? -17.666 45.048 -33.928 1.00 63.31 217 GLN A O 1
ATOM 1559 N N . PRO A 1 218 ? -18.882 46.862 -34.436 1.00 60.62 218 PRO A N 1
ATOM 1560 C CA . PRO A 1 218 ? -20.168 46.183 -34.261 1.00 60.62 218 PRO A CA 1
ATOM 1561 C C . PRO A 1 218 ? -20.301 44.949 -35.169 1.00 60.62 218 PRO A C 1
ATOM 1563 O O . PRO A 1 218 ? -19.958 45.006 -36.350 1.00 60.62 218 PRO A O 1
ATOM 1566 N N . GLY A 1 219 ? -20.824 43.840 -34.634 1.00 67.06 219 GLY A N 1
ATOM 1567 C CA . GLY A 1 219 ? -21.062 42.608 -35.402 1.00 67.06 219 GLY A CA 1
ATOM 1568 C C . GLY A 1 219 ? -19.856 41.668 -35.532 1.00 67.06 219 GLY A C 1
ATOM 1569 O O . GLY A 1 219 ? -19.809 40.865 -36.466 1.00 67.06 219 GLY A O 1
ATOM 1570 N N . ARG A 1 220 ? -18.873 41.762 -34.626 1.00 80.12 220 ARG A N 1
ATOM 1571 C CA . ARG A 1 220 ? -17.701 40.874 -34.577 1.00 80.12 220 ARG A CA 1
ATOM 1572 C C . ARG A 1 220 ? -17.794 39.865 -33.443 1.00 80.12 220 ARG A C 1
ATOM 1574 O O . ARG A 1 220 ? -18.312 40.159 -32.367 1.00 80.12 220 ARG A O 1
ATOM 1581 N N . ASN A 1 221 ? -17.275 38.674 -33.709 1.00 84.31 221 ASN A N 1
ATOM 1582 C CA . ASN A 1 221 ? -17.298 37.561 -32.779 1.00 84.31 221 ASN A CA 1
ATOM 1583 C C . ASN A 1 221 ? -16.168 37.635 -31.747 1.00 84.31 221 ASN A C 1
ATOM 1585 O O . ASN A 1 221 ? -15.135 38.256 -31.983 1.00 84.31 221 ASN A O 1
ATOM 1589 N N . TYR A 1 222 ? -16.386 37.015 -30.588 1.00 85.62 222 TYR A N 1
ATOM 1590 C CA . TYR A 1 222 ? -15.422 36.999 -29.490 1.00 85.62 222 TYR A CA 1
ATOM 1591 C C . TYR A 1 222 ? -15.642 35.759 -28.612 1.00 85.62 222 TYR A C 1
ATOM 1593 O O . TYR A 1 222 ? -16.761 35.500 -28.160 1.00 85.62 222 TYR A O 1
ATOM 1601 N N . PHE A 1 223 ? -14.590 34.967 -28.382 1.00 90.00 223 PHE A N 1
ATOM 1602 C CA . PHE A 1 223 ? -14.730 33.634 -27.783 1.00 90.00 223 PHE A CA 1
ATOM 1603 C C . PHE A 1 223 ? -15.296 33.612 -26.342 1.00 90.00 223 PHE A C 1
ATOM 1605 O O . PHE A 1 223 ? -16.016 32.660 -26.026 1.00 90.00 223 PHE A O 1
ATOM 1612 N N . PRO A 1 224 ? -15.077 34.614 -25.457 1.00 90.69 224 PRO A N 1
ATOM 1613 C CA . PRO A 1 224 ? -15.611 34.576 -24.097 1.00 90.69 224 PRO A CA 1
ATOM 1614 C C . PRO A 1 224 ? -17.133 34.614 -23.991 1.00 90.69 224 PRO A C 1
ATOM 1616 O O . PRO A 1 224 ? -17.662 34.074 -23.021 1.00 90.69 224 PRO A O 1
ATOM 1619 N N . LEU A 1 225 ? -17.850 35.176 -24.975 1.00 89.44 225 LEU A N 1
ATOM 1620 C CA . LEU A 1 225 ? -19.315 35.064 -25.023 1.00 89.44 225 LEU A CA 1
ATOM 1621 C C . LEU A 1 225 ? -19.730 33.591 -25.115 1.00 89.44 225 LEU A C 1
ATOM 1623 O O . LEU A 1 225 ? -20.560 33.119 -24.338 1.00 89.44 225 LEU A O 1
ATOM 1627 N N . HIS A 1 226 ? -19.152 32.869 -26.074 1.00 92.81 226 HIS A N 1
ATOM 1628 C CA . HIS A 1 226 ? -19.521 31.484 -26.381 1.00 92.81 226 HIS A CA 1
ATOM 1629 C C . HIS A 1 226 ? -19.053 30.515 -25.309 1.00 92.81 226 HIS A C 1
ATOM 1631 O O . HIS A 1 226 ? -19.796 29.616 -24.921 1.00 92.81 226 HIS A O 1
ATOM 1637 N N . MET A 1 227 ? -17.876 30.767 -24.743 1.00 94.44 227 MET A N 1
ATOM 1638 C CA . MET A 1 227 ? -17.425 30.092 -23.533 1.00 94.44 227 MET A CA 1
ATOM 1639 C C . MET A 1 227 ? -18.407 30.310 -22.375 1.00 94.44 227 MET A C 1
ATOM 1641 O O . MET A 1 227 ? -18.845 29.343 -21.754 1.00 94.44 227 MET A O 1
ATOM 1645 N N . GLY A 1 228 ? -18.786 31.561 -22.094 1.00 92.69 228 GLY A N 1
ATOM 1646 C CA . GLY A 1 228 ? -19.726 31.880 -21.023 1.00 92.69 228 GLY A CA 1
ATOM 1647 C C . GLY A 1 228 ? -21.078 31.194 -21.216 1.00 92.69 228 GLY A C 1
ATOM 1648 O O . GLY A 1 228 ? -21.607 30.615 -20.272 1.00 92.69 228 GLY A O 1
ATOM 1649 N N . LYS A 1 229 ? -21.615 31.186 -22.444 1.00 93.38 229 LYS A N 1
ATOM 1650 C CA . LYS A 1 229 ? -22.868 30.492 -22.786 1.00 93.38 229 LYS A CA 1
ATOM 1651 C C . LYS A 1 229 ? -22.791 29.000 -22.506 1.00 93.38 229 LYS A C 1
ATOM 1653 O O . LYS A 1 229 ? -23.715 28.440 -21.910 1.00 93.38 229 LYS A O 1
ATOM 1658 N N . TYR A 1 230 ? -21.703 28.378 -22.956 1.00 94.31 230 TYR A N 1
ATOM 1659 C CA . TYR A 1 230 ? -21.469 26.952 -22.789 1.00 94.31 230 TYR A CA 1
ATOM 1660 C C . TYR A 1 230 ? -21.461 26.586 -21.305 1.00 94.31 230 TYR A C 1
ATOM 1662 O O . TYR A 1 230 ? -22.226 25.731 -20.860 1.00 94.31 230 TYR A O 1
ATOM 1670 N N . ILE A 1 231 ? -20.658 27.309 -20.523 1.00 93.81 231 ILE A N 1
ATOM 1671 C CA . ILE A 1 231 ? -20.508 27.092 -19.085 1.00 93.81 231 ILE A CA 1
ATOM 1672 C C . ILE A 1 231 ? -21.823 27.351 -18.352 1.00 93.81 231 ILE A C 1
ATOM 1674 O O . ILE A 1 231 ? -22.243 26.510 -17.563 1.00 93.81 231 ILE A O 1
ATOM 1678 N N . ALA A 1 232 ? -22.493 28.476 -18.615 1.00 90.94 232 ALA A N 1
ATOM 1679 C CA . ALA A 1 232 ? -23.720 28.836 -17.911 1.00 90.94 232 ALA A CA 1
ATOM 1680 C C . ALA A 1 232 ? -24.835 27.810 -18.140 1.00 90.94 232 ALA A C 1
ATOM 1682 O O . ALA A 1 232 ? -25.558 27.441 -17.216 1.00 90.94 232 ALA A O 1
ATOM 1683 N N . THR A 1 233 ? -24.933 27.301 -19.369 1.00 88.94 233 THR A N 1
ATOM 1684 C CA . THR A 1 233 ? -25.879 26.238 -19.720 1.00 88.94 233 THR A CA 1
ATOM 1685 C C . THR A 1 233 ? -25.523 24.936 -19.011 1.00 88.94 233 THR A C 1
ATOM 1687 O O . THR A 1 233 ? -26.404 24.267 -18.473 1.00 88.94 233 THR A O 1
ATOM 1690 N N . ARG A 1 234 ? -24.235 24.578 -18.980 1.00 88.06 234 ARG A N 1
ATOM 1691 C CA . ARG A 1 234 ? -23.802 23.271 -18.491 1.00 88.06 234 ARG A CA 1
ATOM 1692 C C . ARG A 1 234 ? -23.736 23.163 -16.973 1.00 88.06 234 ARG A C 1
ATOM 1694 O O . ARG A 1 234 ? -24.121 22.134 -16.429 1.00 88.06 234 ARG A O 1
ATOM 1701 N N . LEU A 1 235 ? -23.269 24.216 -16.309 1.00 86.06 235 LEU A N 1
ATOM 1702 C CA . LEU A 1 235 ? -23.165 24.287 -14.851 1.00 86.06 235 LEU A CA 1
ATOM 1703 C C . LEU A 1 235 ? -24.431 24.837 -14.191 1.00 86.06 235 LEU A C 1
ATOM 1705 O O . LEU A 1 235 ? -24.481 24.882 -12.967 1.00 86.06 235 LEU A O 1
ATOM 1709 N N . ARG A 1 236 ? -25.429 25.273 -14.978 1.00 84.25 236 ARG A N 1
ATOM 1710 C CA . ARG A 1 236 ? -26.674 25.894 -14.492 1.00 84.25 236 ARG A CA 1
ATOM 1711 C C . ARG A 1 236 ? -26.407 27.030 -13.487 1.00 84.25 236 ARG A C 1
ATOM 1713 O O . ARG A 1 236 ? -27.057 27.132 -12.450 1.00 84.25 236 ARG A O 1
ATOM 1720 N N . ARG A 1 237 ? -25.411 27.873 -13.785 1.00 88.31 237 ARG A N 1
ATOM 1721 C CA . ARG A 1 237 ? -24.965 28.996 -12.941 1.00 88.31 237 ARG A CA 1
ATOM 1722 C C . ARG A 1 237 ? -24.593 30.208 -13.799 1.00 88.31 237 ARG A C 1
ATOM 1724 O O . ARG A 1 237 ? -24.153 30.025 -14.933 1.00 88.31 237 ARG A O 1
ATOM 1731 N N . PRO A 1 238 ? -24.723 31.440 -13.279 1.00 93.44 238 PRO A N 1
ATOM 1732 C CA . PRO A 1 238 ? -24.320 32.631 -14.016 1.00 93.44 238 PRO A CA 1
ATOM 1733 C C . PRO A 1 238 ? -22.794 32.689 -14.163 1.00 93.44 238 PRO A C 1
ATOM 1735 O O . PRO A 1 238 ? -22.056 32.215 -13.297 1.00 93.44 238 PRO A O 1
ATOM 1738 N N . VAL A 1 239 ? -22.310 33.297 -15.244 1.00 95.56 239 VAL A N 1
ATOM 1739 C CA . VAL A 1 239 ? -20.874 33.469 -15.516 1.00 95.56 239 VAL A CA 1
ATOM 1740 C C . VAL A 1 239 ? -20.565 34.954 -15.584 1.00 95.56 239 VAL A C 1
ATOM 1742 O O . VAL A 1 239 ? -21.238 35.678 -16.306 1.00 95.56 239 VAL A O 1
ATOM 1745 N N . VAL A 1 240 ? -19.548 35.419 -14.861 1.00 95.44 240 VAL A N 1
ATOM 1746 C CA . VAL A 1 240 ? -19.057 36.801 -14.938 1.00 95.44 240 VAL A CA 1
ATOM 1747 C C . VAL A 1 240 ? -17.685 36.790 -15.594 1.00 95.44 240 VAL A C 1
ATOM 1749 O O . VAL A 1 240 ? -16.751 36.202 -15.059 1.00 95.44 240 VAL A O 1
ATOM 1752 N N . VAL A 1 241 ? -17.553 37.464 -16.735 1.00 93.50 241 VAL A N 1
ATOM 1753 C CA . VAL A 1 241 ? -16.287 37.616 -17.456 1.00 93.50 241 VAL A CA 1
ATOM 1754 C C . VAL A 1 241 ? -15.700 39.006 -17.203 1.00 93.50 241 VAL A C 1
ATOM 1756 O O . VAL A 1 241 ? -16.381 40.023 -17.336 1.00 93.50 241 VAL A O 1
ATOM 1759 N N . ILE A 1 242 ? -14.411 39.067 -16.878 1.00 93.31 242 ILE A N 1
ATOM 1760 C CA . ILE A 1 242 ? -13.647 40.309 -16.724 1.00 93.31 242 ILE A CA 1
ATOM 1761 C C . ILE A 1 242 ? -12.550 40.332 -17.803 1.00 93.31 242 ILE A C 1
ATOM 1763 O O . ILE A 1 242 ? -11.464 39.783 -17.594 1.00 93.31 242 ILE A O 1
ATOM 1767 N N . PRO A 1 243 ? -12.840 40.913 -18.981 1.00 89.44 243 PRO A N 1
ATOM 1768 C CA . PRO A 1 243 ? -11.936 40.907 -20.123 1.00 89.44 243 PRO A CA 1
ATOM 1769 C C . PRO A 1 243 ? -10.986 42.115 -20.116 1.00 89.44 243 PRO A C 1
ATOM 1771 O O . PRO A 1 243 ? -11.368 43.256 -19.809 1.00 89.44 243 PRO A O 1
ATOM 1774 N N . TYR A 1 244 ? -9.746 41.879 -20.533 1.00 90.81 244 TYR A N 1
ATOM 1775 C CA . TYR A 1 244 ? -8.793 42.921 -20.897 1.00 90.81 244 TYR A CA 1
ATOM 1776 C C . TYR A 1 244 ? -7.889 42.420 -22.023 1.00 90.81 244 TYR A C 1
ATOM 1778 O O . TYR A 1 244 ? -7.059 41.540 -21.815 1.00 90.81 244 TYR A O 1
ATOM 1786 N N . ALA A 1 245 ? -8.067 42.978 -23.217 1.00 87.94 245 ALA A N 1
ATOM 1787 C CA . ALA A 1 245 ? -7.344 42.550 -24.401 1.00 87.94 245 ALA A CA 1
ATOM 1788 C C . ALA A 1 245 ? -6.632 43.724 -25.073 1.00 87.94 245 ALA A C 1
ATOM 1790 O O . ALA A 1 245 ? -7.226 44.794 -25.233 1.00 87.94 245 ALA A O 1
ATOM 1791 N N . VAL A 1 246 ? -5.371 43.526 -25.465 1.00 88.56 246 VAL A N 1
ATOM 1792 C CA . VAL A 1 246 ? -4.540 44.546 -26.122 1.00 88.56 246 VAL A CA 1
ATOM 1793 C C . VAL A 1 246 ? -3.877 43.940 -27.356 1.00 88.56 246 VAL A C 1
ATOM 1795 O O . VAL A 1 246 ? -2.961 43.124 -27.255 1.00 88.56 246 VAL A O 1
ATOM 1798 N N . SER A 1 247 ? -4.344 44.338 -28.540 1.00 85.69 247 SER A N 1
ATOM 1799 C CA . SER A 1 247 ? -3.847 43.819 -29.821 1.00 85.69 247 SER A CA 1
ATOM 1800 C C . SER A 1 247 ? -2.356 44.115 -30.026 1.00 85.69 247 SER A C 1
ATOM 1802 O O . SER A 1 247 ? -1.915 45.238 -29.801 1.00 85.69 247 SER A O 1
ATOM 1804 N N . GLY A 1 248 ? -1.592 43.113 -30.477 1.00 82.56 248 GLY A N 1
ATOM 1805 C CA . GLY A 1 248 ? -0.166 43.249 -30.813 1.00 82.56 248 GLY A CA 1
ATOM 1806 C C . GLY A 1 248 ? 0.796 43.383 -29.623 1.00 82.56 248 GLY A C 1
ATOM 1807 O O . GLY A 1 248 ? 1.977 43.647 -29.830 1.00 82.56 248 GLY A O 1
ATOM 1808 N N . SER A 1 249 ? 0.322 43.219 -28.388 1.00 88.19 249 SER A N 1
ATOM 1809 C CA . SER A 1 249 ? 1.143 43.389 -27.182 1.00 88.19 249 SER A CA 1
ATOM 1810 C C . SER A 1 249 ? 2.112 42.215 -26.957 1.00 88.19 249 SER A C 1
ATOM 1812 O O . SER A 1 249 ? 1.661 41.077 -26.960 1.00 88.19 249 SER A O 1
ATOM 1814 N N . PRO A 1 250 ? 3.422 42.423 -26.714 1.00 86.75 250 PRO A N 1
ATOM 1815 C CA . PRO A 1 250 ? 4.362 41.333 -26.440 1.00 86.75 250 PRO A CA 1
ATOM 1816 C C . PRO A 1 250 ? 4.078 40.643 -25.096 1.00 86.75 250 PRO A C 1
ATOM 1818 O O . PRO A 1 250 ? 3.670 41.306 -24.146 1.00 86.75 250 PRO A O 1
ATOM 1821 N N . ILE A 1 251 ? 4.386 39.345 -24.950 1.00 86.56 251 ILE A N 1
ATOM 1822 C CA . ILE A 1 251 ? 4.219 38.607 -23.673 1.00 86.56 251 ILE A CA 1
ATOM 1823 C C . ILE A 1 251 ? 4.944 39.290 -22.498 1.00 86.56 251 ILE A C 1
ATOM 1825 O O . ILE A 1 251 ? 4.434 39.314 -21.384 1.00 86.56 251 ILE A O 1
ATOM 1829 N N . GLY A 1 252 ? 6.081 39.948 -22.757 1.00 86.31 252 GLY A N 1
ATOM 1830 C CA . GLY A 1 252 ? 6.806 40.738 -21.756 1.00 86.31 252 GLY A CA 1
ATOM 1831 C C . GLY A 1 252 ? 5.998 41.902 -21.163 1.00 86.31 252 GLY A C 1
ATOM 1832 O O . GLY A 1 252 ? 6.187 42.232 -19.997 1.00 86.31 252 GLY A O 1
ATOM 1833 N N . ALA A 1 253 ? 5.057 42.486 -21.916 1.00 89.69 253 ALA A N 1
ATOM 1834 C CA . ALA A 1 253 ? 4.174 43.548 -21.423 1.00 89.69 253 ALA A CA 1
ATOM 1835 C C . ALA A 1 253 ? 3.106 43.033 -20.439 1.00 89.69 253 ALA A C 1
ATOM 1837 O O . ALA A 1 253 ? 2.506 43.825 -19.712 1.00 89.69 253 ALA A O 1
ATOM 1838 N N . TRP A 1 254 ? 2.893 41.715 -20.391 1.00 90.75 254 TRP A N 1
ATOM 1839 C CA . TRP A 1 254 ? 1.953 41.037 -19.496 1.00 90.75 254 TRP A CA 1
ATOM 1840 C C . TRP A 1 254 ? 2.612 40.456 -18.238 1.00 90.75 254 TRP A C 1
ATOM 1842 O O . TRP A 1 254 ? 1.912 39.965 -17.351 1.00 90.75 254 TRP A O 1
ATOM 1852 N N . MET A 1 255 ? 3.938 40.539 -18.131 1.00 89.56 255 MET A N 1
ATOM 1853 C CA . MET A 1 255 ? 4.674 40.206 -16.909 1.00 89.56 255 MET A CA 1
ATOM 1854 C C . MET A 1 255 ? 4.462 41.287 -15.835 1.00 89.56 255 MET A C 1
ATOM 1856 O O . MET A 1 255 ? 3.994 42.381 -16.136 1.00 89.56 255 MET A O 1
ATOM 1860 N N . GLU A 1 256 ? 4.832 41.012 -14.584 1.00 86.69 256 GLU A N 1
ATOM 1861 C CA . GLU A 1 256 ? 4.579 41.885 -13.424 1.00 86.69 256 GLU A CA 1
ATOM 1862 C C . GLU A 1 256 ? 5.188 43.286 -13.590 1.00 86.69 256 GLU A C 1
ATOM 1864 O O . GLU A 1 256 ? 4.572 44.282 -13.218 1.00 86.69 256 GLU A O 1
ATOM 1869 N N . ALA A 1 257 ? 6.367 43.363 -14.215 1.00 85.38 257 ALA A N 1
ATOM 1870 C CA . ALA A 1 257 ? 7.043 44.615 -14.559 1.00 85.38 257 ALA A CA 1
ATOM 1871 C C . ALA A 1 257 ? 6.564 45.245 -15.887 1.00 85.38 257 ALA A C 1
ATOM 1873 O O . ALA A 1 257 ? 7.067 46.293 -16.290 1.00 85.38 257 ALA A O 1
ATOM 1874 N N . GLY A 1 258 ? 5.643 44.591 -16.594 1.00 89.12 258 GLY A N 1
ATOM 1875 C CA . GLY A 1 258 ? 5.081 45.036 -17.864 1.00 89.12 258 GLY A CA 1
ATOM 1876 C C . GLY A 1 258 ? 3.939 46.040 -17.692 1.00 89.12 258 GLY A C 1
ATOM 1877 O O . GLY A 1 258 ? 3.346 46.177 -16.625 1.00 89.12 258 GLY A O 1
ATOM 1878 N N . GLU A 1 259 ? 3.607 46.760 -18.762 1.00 92.81 259 GLU A N 1
ATOM 1879 C CA . GLU A 1 259 ? 2.616 47.843 -18.722 1.00 92.81 259 GLU A CA 1
ATOM 1880 C C . GLU A 1 259 ? 1.148 47.373 -18.671 1.00 92.81 259 GLU A C 1
ATOM 1882 O O . GLU A 1 259 ? 0.277 48.131 -18.244 1.00 92.81 259 GLU A O 1
ATOM 1887 N N . HIS A 1 260 ? 0.842 46.134 -19.070 1.00 93.31 260 HIS A N 1
ATOM 1888 C CA . HIS A 1 260 ? -0.539 45.641 -19.168 1.00 93.31 260 HIS A CA 1
ATOM 1889 C C . HIS A 1 260 ? -1.017 44.892 -17.923 1.00 93.31 260 HIS A C 1
ATOM 1891 O O . HIS A 1 260 ? -2.203 44.967 -17.585 1.00 93.31 260 HIS A O 1
ATOM 1897 N N . TRP A 1 261 ? -0.124 44.208 -17.202 1.00 92.75 261 TRP A N 1
ATOM 1898 C CA . TRP A 1 261 ? -0.506 43.461 -16.001 1.00 92.75 261 TRP A CA 1
ATOM 1899 C C . TRP A 1 261 ? -1.096 44.342 -14.885 1.00 92.75 261 TRP A C 1
ATOM 1901 O O . TRP A 1 261 ? -2.182 44.010 -14.399 1.00 92.75 261 TRP A O 1
ATOM 1911 N N . PRO A 1 262 ? -0.493 45.492 -14.510 1.00 93.38 262 PRO A N 1
ATOM 1912 C CA . PRO A 1 262 ? -1.056 46.356 -13.472 1.00 93.38 262 PRO A CA 1
ATOM 1913 C C . PRO A 1 262 ? -2.444 46.900 -13.835 1.00 93.38 262 PRO A C 1
ATOM 1915 O O . PRO A 1 262 ? -3.317 47.003 -12.973 1.00 93.38 262 PRO A O 1
ATOM 1918 N N . VAL A 1 263 ? -2.678 47.206 -15.117 1.00 93.69 263 VAL A N 1
ATOM 1919 C CA . VAL A 1 263 ? -3.973 47.708 -15.610 1.00 93.69 263 VAL A CA 1
ATOM 1920 C C . VAL A 1 263 ? -5.042 46.619 -15.541 1.00 93.69 263 VAL A C 1
ATOM 1922 O O . VAL A 1 263 ? -6.158 46.869 -15.077 1.00 93.69 263 VAL A O 1
ATOM 1925 N N . PHE A 1 264 ? -4.699 45.400 -15.959 1.00 93.38 264 PHE A N 1
ATOM 1926 C CA . PHE A 1 264 ? -5.570 44.237 -15.830 1.00 93.38 264 PHE A CA 1
ATOM 1927 C C . PHE A 1 264 ? -5.930 43.957 -14.364 1.00 93.38 264 PHE A C 1
ATOM 1929 O O . PHE A 1 264 ? -7.114 43.855 -14.034 1.00 93.38 264 PHE A O 1
ATOM 1936 N N . ALA A 1 265 ? -4.931 43.894 -13.478 1.00 93.19 265 ALA A N 1
ATOM 1937 C CA . ALA A 1 265 ? -5.138 43.623 -12.059 1.00 93.19 265 ALA A CA 1
ATOM 1938 C C . ALA A 1 265 ? -6.050 44.679 -11.413 1.00 93.19 265 ALA A C 1
ATOM 1940 O O . ALA A 1 265 ? -7.032 44.326 -10.761 1.00 93.19 265 ALA A O 1
ATOM 1941 N N . ALA A 1 266 ? -5.807 45.969 -11.675 1.00 92.75 266 ALA A N 1
ATOM 1942 C CA . ALA A 1 266 ? -6.650 47.058 -11.181 1.00 92.75 266 ALA A CA 1
ATOM 1943 C C . ALA A 1 266 ? -8.103 46.961 -11.680 1.00 92.75 266 ALA A C 1
ATOM 1945 O O . ALA A 1 266 ? -9.040 47.261 -10.938 1.00 92.75 266 ALA A O 1
ATOM 1946 N N . ARG A 1 267 ? -8.319 46.505 -12.922 1.00 92.56 267 ARG A N 1
ATOM 1947 C CA . ARG A 1 267 ? -9.666 46.290 -13.470 1.00 92.56 267 ARG A CA 1
ATOM 1948 C C . ARG A 1 267 ? -10.405 45.165 -12.749 1.00 92.56 267 ARG A C 1
ATOM 1950 O O . ARG A 1 267 ? -11.604 45.299 -12.509 1.00 92.56 267 ARG A O 1
ATOM 1957 N N . VAL A 1 268 ? -9.716 44.081 -12.404 1.00 94.69 268 VAL A N 1
ATOM 1958 C CA . VAL A 1 268 ? -10.317 42.984 -11.636 1.00 94.69 268 VAL A CA 1
ATOM 1959 C C . VAL A 1 268 ? -10.632 43.444 -10.215 1.00 94.69 268 VAL A C 1
ATOM 1961 O O . VAL A 1 268 ? -11.743 43.215 -9.745 1.00 94.69 268 VAL A O 1
ATOM 1964 N N . GLU A 1 269 ? -9.729 44.178 -9.563 1.00 94.50 269 GLU A N 1
ATOM 1965 C CA . GLU A 1 269 ? -9.997 44.764 -8.244 1.00 94.50 269 GLU A CA 1
ATOM 1966 C C . GLU A 1 269 ? -11.229 45.678 -8.256 1.00 94.50 269 GLU A C 1
ATOM 1968 O O . GLU A 1 269 ? -12.094 45.565 -7.386 1.00 94.50 269 GLU A O 1
ATOM 1973 N N . ALA A 1 270 ? -11.369 46.525 -9.281 1.00 93.44 270 ALA A N 1
ATOM 1974 C CA . ALA A 1 270 ? -12.540 47.382 -9.445 1.00 93.44 270 ALA A CA 1
ATOM 1975 C C . ALA A 1 270 ? -13.845 46.578 -9.598 1.00 93.44 270 ALA A C 1
ATOM 1977 O O . ALA A 1 270 ? -14.862 46.953 -9.015 1.00 93.44 270 ALA A O 1
ATOM 1978 N N . ALA A 1 271 ? -13.814 45.453 -10.323 1.00 92.81 271 ALA A N 1
ATOM 1979 C CA . ALA A 1 271 ? -14.979 44.584 -10.485 1.00 92.81 271 ALA A CA 1
ATOM 1980 C C . ALA A 1 271 ? -15.435 43.969 -9.152 1.00 92.81 271 ALA A C 1
ATOM 1982 O O . ALA A 1 271 ? -16.628 43.959 -8.852 1.00 92.81 271 ALA A O 1
ATOM 1983 N N . PHE A 1 272 ? -14.496 43.502 -8.323 1.00 93.88 272 PHE A N 1
ATOM 1984 C CA . PHE A 1 272 ? -14.804 42.969 -6.992 1.00 93.88 272 PHE A CA 1
ATOM 1985 C C . PHE A 1 272 ? -15.256 44.068 -6.018 1.00 93.88 272 PHE A C 1
ATOM 1987 O O . PHE A 1 272 ? -16.157 43.842 -5.208 1.00 93.88 272 PHE A O 1
ATOM 1994 N N . ALA A 1 273 ? -14.676 45.269 -6.112 1.00 90.69 273 ALA A N 1
ATOM 1995 C CA . ALA A 1 273 ? -15.033 46.411 -5.273 1.00 90.69 273 ALA A CA 1
ATOM 1996 C C . ALA A 1 273 ? -16.434 46.974 -5.572 1.00 90.69 273 ALA A C 1
ATOM 1998 O O . ALA A 1 273 ? -17.089 47.491 -4.668 1.00 90.69 273 ALA A O 1
ATOM 1999 N N . ALA A 1 274 ? -16.924 46.844 -6.809 1.00 83.81 274 ALA A N 1
ATOM 2000 C CA . ALA A 1 274 ? -18.265 47.289 -7.196 1.00 83.81 274 ALA A CA 1
ATOM 2001 C C . ALA A 1 274 ? -19.404 46.522 -6.494 1.00 83.81 274 ALA A C 1
ATOM 2003 O O . ALA A 1 274 ? -20.547 46.983 -6.482 1.00 83.81 274 ALA A O 1
ATOM 2004 N N . GLY A 1 275 ? -19.106 45.369 -5.885 1.00 77.69 275 GLY A N 1
ATOM 2005 C CA . GLY A 1 275 ? -20.062 44.583 -5.113 1.00 77.69 275 GLY A CA 1
ATOM 2006 C C . GLY A 1 275 ? -21.128 43.894 -5.973 1.00 77.69 275 GLY A C 1
ATOM 2007 O O . GLY A 1 275 ? -20.868 43.410 -7.074 1.00 77.69 275 GLY A O 1
ATOM 2008 N N . GLY A 1 276 ? -22.346 43.772 -5.439 1.00 84.06 276 GLY A N 1
ATOM 2009 C CA . GLY A 1 276 ? -23.451 43.092 -6.120 1.00 84.06 276 GLY A CA 1
ATOM 2010 C C . GLY A 1 276 ? -23.256 41.575 -6.194 1.00 84.06 276 GLY A C 1
ATOM 2011 O O . GLY A 1 276 ? -23.228 40.897 -5.167 1.00 84.06 276 GLY A O 1
ATOM 2012 N N . LEU A 1 277 ? -23.152 41.030 -7.409 1.00 86.75 277 LEU A N 1
ATOM 2013 C CA . LEU A 1 277 ? -23.062 39.582 -7.627 1.00 86.75 277 LEU A CA 1
ATOM 2014 C C . LEU A 1 277 ? -21.714 38.989 -7.172 1.00 86.75 277 LEU A C 1
ATOM 2016 O O . LEU A 1 277 ? -21.665 37.818 -6.806 1.00 86.75 277 LEU A O 1
ATOM 2020 N N . LEU A 1 278 ? -20.652 39.803 -7.132 1.00 91.31 278 LEU A N 1
ATOM 2021 C CA . LEU A 1 278 ? -19.323 39.407 -6.642 1.00 91.31 278 LEU A CA 1
ATOM 2022 C C . LEU A 1 278 ? -19.117 39.688 -5.144 1.00 91.31 278 LEU A C 1
ATOM 2024 O O . LEU A 1 278 ? -18.048 39.407 -4.603 1.00 91.31 278 LEU A O 1
ATOM 2028 N N . ALA A 1 279 ? -20.118 40.248 -4.457 1.00 87.31 279 ALA A N 1
ATOM 2029 C CA . ALA A 1 279 ? -19.994 40.594 -3.046 1.00 87.31 279 ALA A CA 1
ATOM 2030 C C . ALA A 1 279 ? -19.692 39.350 -2.191 1.00 87.31 279 ALA A C 1
ATOM 2032 O O . ALA A 1 279 ? -20.414 38.355 -2.243 1.00 87.31 279 ALA A O 1
ATOM 2033 N N . GLY A 1 280 ? -18.631 39.431 -1.384 1.00 85.25 280 GLY A N 1
ATOM 2034 C CA . GLY A 1 280 ? -18.182 38.339 -0.515 1.00 85.25 280 GLY A CA 1
ATOM 2035 C C . GLY A 1 280 ? -17.285 37.299 -1.194 1.00 85.25 280 GLY A C 1
ATOM 2036 O O . GLY A 1 280 ? -16.836 36.378 -0.516 1.00 85.25 280 GLY A O 1
ATOM 2037 N N . LEU A 1 281 ? -16.988 37.438 -2.491 1.00 90.88 281 LEU A N 1
ATOM 2038 C CA . LEU A 1 281 ? -15.990 36.614 -3.172 1.00 90.88 281 LEU A CA 1
ATOM 2039 C C . LEU A 1 281 ? -14.595 37.231 -3.014 1.00 90.88 281 LEU A C 1
ATOM 2041 O O . LEU A 1 281 ? -14.417 38.444 -3.123 1.00 90.88 281 LEU A O 1
ATOM 2045 N N . SER A 1 282 ? -13.593 36.393 -2.752 1.00 91.31 282 SER A N 1
ATOM 2046 C CA . SER A 1 282 ? -12.201 36.825 -2.569 1.00 91.31 282 SER A CA 1
ATOM 2047 C C . SER A 1 282 ? -11.305 36.517 -3.767 1.00 91.31 282 SER A C 1
ATOM 2049 O O . SER A 1 282 ? -10.314 37.219 -3.959 1.00 91.31 282 SER A O 1
ATOM 2051 N N . SER A 1 283 ? -11.661 35.525 -4.587 1.00 94.50 283 SER A N 1
ATOM 2052 C CA . SER A 1 283 ? -10.828 35.016 -5.681 1.00 94.50 283 SER A CA 1
ATOM 2053 C C . SER A 1 2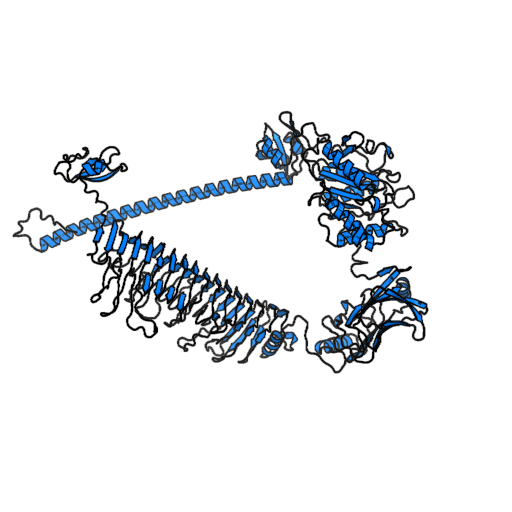83 ? -11.620 34.778 -6.966 1.00 94.50 283 SER A C 1
ATOM 2055 O O . SER A 1 283 ? -12.851 34.760 -6.952 1.00 94.50 283 SER A O 1
ATOM 2057 N N . VAL A 1 284 ? -10.897 34.631 -8.075 1.00 96.19 284 VAL A N 1
ATOM 2058 C CA . VAL A 1 284 ? -11.431 34.246 -9.385 1.00 96.19 284 VAL A CA 1
ATOM 2059 C C . VAL A 1 284 ? -11.399 32.728 -9.540 1.00 96.19 284 VAL A C 1
ATOM 2061 O O . VAL A 1 284 ? -10.473 32.065 -9.066 1.00 96.19 284 VAL A O 1
ATOM 2064 N N . ASP A 1 285 ? -12.377 32.171 -10.247 1.00 96.00 285 ASP A N 1
ATOM 2065 C CA . ASP A 1 285 ? -12.462 30.727 -10.477 1.00 96.00 285 ASP A CA 1
ATOM 2066 C C . ASP A 1 285 ? -11.576 30.294 -11.648 1.00 96.00 285 ASP A C 1
ATOM 2068 O O . ASP A 1 285 ? -10.924 29.248 -11.596 1.00 96.00 285 ASP A O 1
ATOM 2072 N N . VAL A 1 286 ? -11.526 31.107 -12.710 1.00 96.81 286 VAL A N 1
ATOM 2073 C CA . VAL A 1 286 ? -10.763 30.809 -13.928 1.00 96.81 286 VAL A CA 1
ATOM 2074 C C . VAL A 1 286 ? -10.000 32.038 -14.423 1.00 96.81 286 VAL A C 1
ATOM 2076 O O . VAL A 1 286 ? -10.510 33.160 -14.429 1.00 96.81 286 VAL A O 1
ATOM 2079 N N . HIS A 1 287 ? -8.777 31.813 -14.889 1.00 96.50 287 HIS A N 1
ATOM 2080 C CA . HIS A 1 287 ? -7.948 32.788 -15.580 1.00 96.50 287 HIS A CA 1
ATOM 2081 C C . HIS A 1 287 ? -7.590 32.273 -16.975 1.00 96.50 287 HIS A C 1
ATOM 2083 O O . HIS A 1 287 ? -7.009 31.199 -17.107 1.00 96.50 287 HIS A O 1
ATOM 2089 N N . ILE A 1 288 ? -7.952 33.019 -18.014 1.00 95.19 288 ILE A N 1
ATOM 2090 C CA . ILE A 1 288 ? -7.688 32.672 -19.412 1.00 95.19 288 ILE A CA 1
ATOM 2091 C C . ILE A 1 288 ? -6.530 33.504 -19.925 1.00 95.19 288 ILE A C 1
ATOM 2093 O O . ILE A 1 288 ? -6.544 34.723 -19.751 1.00 95.19 288 ILE A O 1
ATOM 2097 N N . VAL A 1 289 ? -5.601 32.820 -20.591 1.00 92.00 289 VAL A N 1
ATOM 2098 C CA . VAL A 1 289 ? -4.406 33.378 -21.212 1.00 92.00 289 VAL A CA 1
ATOM 2099 C C . VAL A 1 289 ? -4.451 33.160 -22.721 1.00 92.00 289 VAL A C 1
ATOM 2101 O O . VAL A 1 289 ? -4.304 32.035 -23.198 1.00 92.00 289 VAL A O 1
ATOM 2104 N N . ASP A 1 290 ? -4.605 34.255 -23.461 1.00 89.19 290 ASP A N 1
ATOM 2105 C CA . ASP A 1 290 ? -4.550 34.301 -24.928 1.00 89.19 290 ASP A CA 1
ATOM 2106 C C . ASP A 1 290 ? -3.516 35.345 -25.391 1.00 89.19 290 ASP A C 1
ATOM 2108 O O . ASP A 1 290 ? -3.824 36.368 -26.002 1.00 89.19 290 ASP A O 1
ATOM 2112 N N . VAL A 1 291 ? -2.264 35.135 -24.980 1.00 79.44 291 VAL A N 1
ATOM 2113 C CA . VAL A 1 291 ? -1.130 36.038 -25.236 1.00 79.44 291 VAL A CA 1
ATOM 2114 C C . VAL A 1 291 ? -0.022 35.246 -25.926 1.00 79.44 291 VAL A C 1
ATOM 2116 O O . VAL A 1 291 ? 0.961 34.841 -25.300 1.00 79.44 291 VAL A O 1
ATOM 2119 N N . VAL A 1 292 ? -0.225 34.927 -27.206 1.00 71.94 292 VAL A N 1
ATOM 2120 C CA . VAL A 1 292 ? 0.580 33.902 -27.896 1.00 71.94 292 VAL A CA 1
ATOM 2121 C C . VAL A 1 292 ? 1.154 34.400 -29.221 1.00 71.94 292 VAL A C 1
ATOM 2123 O O . VAL A 1 292 ? 2.282 34.042 -29.568 1.00 71.94 292 VAL A O 1
ATOM 2126 N N . GLU A 1 293 ? 0.463 35.289 -29.932 1.00 73.00 293 GLU A N 1
ATOM 2127 C CA . GLU A 1 293 ? 0.836 35.711 -31.284 1.00 73.00 293 GLU A CA 1
ATOM 2128 C C . GLU A 1 293 ? 2.113 36.529 -31.316 1.00 73.00 293 GLU A C 1
ATOM 2130 O O . GLU A 1 293 ? 2.808 36.471 -32.312 1.00 73.00 293 GLU A O 1
ATOM 2135 N N . SER A 1 294 ? 2.470 37.251 -30.258 1.00 71.44 294 SER A N 1
ATOM 2136 C CA . SER A 1 294 ? 3.713 38.033 -30.174 1.00 71.44 294 SER A CA 1
ATOM 2137 C C . SER A 1 294 ? 4.898 37.262 -29.571 1.00 71.44 294 SER A C 1
ATOM 2139 O O . SER A 1 294 ? 5.983 37.812 -29.413 1.00 71.44 294 SER A O 1
ATOM 2141 N N . ALA A 1 295 ? 4.676 36.035 -29.089 1.00 70.50 295 ALA A N 1
ATOM 2142 C CA . ALA A 1 295 ? 5.700 35.244 -28.400 1.00 70.50 295 ALA A CA 1
ATOM 2143 C C . ALA A 1 295 ? 6.622 34.493 -29.383 1.00 70.50 295 ALA A C 1
ATOM 2145 O O . ALA A 1 295 ? 7.588 33.856 -28.969 1.00 70.50 295 ALA A O 1
ATOM 2146 N N . HIS A 1 296 ? 6.344 34.582 -30.687 1.00 69.12 296 HIS A N 1
ATOM 2147 C CA . HIS A 1 296 ? 7.026 33.835 -31.742 1.00 69.12 296 HIS A CA 1
ATOM 2148 C C . HIS A 1 296 ? 8.503 34.205 -31.959 1.00 69.12 296 HIS A C 1
ATOM 2150 O O . HIS A 1 296 ? 9.258 33.400 -32.515 1.00 69.12 296 HIS A O 1
ATOM 2156 N N . ASP A 1 297 ? 8.917 35.394 -31.515 1.00 68.38 297 ASP A N 1
ATOM 2157 C CA . ASP A 1 297 ? 10.304 35.866 -31.607 1.00 68.38 297 ASP A CA 1
ATOM 2158 C C . ASP A 1 297 ? 11.216 35.265 -30.526 1.00 68.38 297 ASP A C 1
ATOM 2160 O O . ASP A 1 297 ? 12.442 35.310 -30.643 1.00 68.38 297 ASP A O 1
ATOM 2164 N N . ALA A 1 298 ? 10.643 34.659 -29.482 1.00 71.56 298 ALA A N 1
ATOM 2165 C CA . ALA A 1 298 ? 11.405 33.991 -28.437 1.00 71.56 298 ALA A CA 1
ATOM 2166 C C . ALA A 1 298 ? 11.801 32.558 -28.839 1.00 71.56 298 ALA A C 1
ATOM 2168 O O . ALA A 1 298 ? 11.102 31.859 -29.577 1.00 71.56 298 ALA A O 1
ATOM 2169 N N . LEU A 1 299 ? 12.935 32.092 -28.308 1.00 72.44 299 LEU A N 1
ATOM 2170 C CA . LEU A 1 299 ? 13.327 30.685 -28.401 1.00 72.44 299 LEU A CA 1
ATOM 2171 C C . LEU A 1 299 ? 12.314 29.808 -27.658 1.00 72.44 299 LEU A C 1
ATOM 2173 O O . LEU A 1 299 ? 11.864 30.166 -26.571 1.00 72.44 299 LEU A O 1
ATOM 2177 N N . ILE A 1 300 ? 12.017 28.625 -28.203 1.00 71.25 300 ILE A N 1
ATOM 2178 C CA . ILE A 1 300 ? 11.067 27.677 -27.595 1.00 71.25 300 ILE A CA 1
ATOM 2179 C C . ILE A 1 300 ? 11.494 27.304 -26.171 1.00 71.25 300 ILE A C 1
ATOM 2181 O O . ILE A 1 300 ? 10.652 27.291 -25.280 1.00 71.25 300 ILE A O 1
ATOM 2185 N N . SER A 1 301 ? 12.793 27.086 -25.934 1.00 68.62 301 SER A N 1
ATOM 2186 C CA . SER A 1 301 ? 13.333 26.823 -24.592 1.00 68.62 301 SER A CA 1
ATOM 2187 C C . SER A 1 301 ? 13.128 28.002 -23.640 1.00 68.62 301 SER A C 1
ATOM 2189 O O . SER A 1 301 ? 12.739 27.822 -22.493 1.00 68.62 301 SER A O 1
ATOM 2191 N N . ALA A 1 302 ? 13.305 29.238 -24.114 1.00 76.44 302 ALA A N 1
ATOM 2192 C CA . ALA A 1 302 ? 13.040 30.419 -23.298 1.00 76.44 302 ALA A CA 1
ATOM 2193 C C . ALA A 1 302 ? 11.548 30.549 -22.945 1.00 76.44 302 ALA A C 1
ATOM 2195 O O . ALA A 1 302 ? 11.224 31.001 -21.846 1.00 76.44 302 ALA A O 1
ATOM 2196 N N . LEU A 1 303 ? 10.652 30.143 -23.851 1.00 82.69 303 LEU A N 1
ATOM 2197 C CA . LEU A 1 303 ? 9.212 30.095 -23.605 1.00 82.69 303 LEU A CA 1
ATOM 2198 C C . LEU A 1 303 ? 8.838 29.013 -22.586 1.00 82.69 303 LEU A C 1
ATOM 2200 O O . LEU A 1 303 ? 8.124 29.319 -21.631 1.00 82.69 303 LEU A O 1
ATOM 2204 N N . SER A 1 304 ? 9.340 27.784 -22.757 1.00 80.25 304 SER A N 1
ATOM 2205 C CA . SER A 1 304 ? 8.973 26.634 -21.920 1.00 80.25 304 SER A CA 1
ATOM 2206 C C . SER A 1 304 ? 9.627 26.621 -20.544 1.00 80.25 304 SER A C 1
ATOM 2208 O O . SER A 1 304 ? 9.016 26.158 -19.584 1.00 80.25 304 SER A O 1
ATOM 2210 N N . ASP A 1 305 ? 10.857 27.125 -20.436 1.00 77.69 305 ASP A N 1
ATOM 2211 C CA . ASP A 1 305 ? 11.672 26.945 -19.230 1.00 77.69 305 ASP A CA 1
ATOM 2212 C C . ASP A 1 305 ? 11.658 28.179 -18.328 1.00 77.69 305 ASP A C 1
ATOM 2214 O O . ASP A 1 305 ? 12.003 28.083 -17.151 1.00 77.69 305 ASP A O 1
ATOM 2218 N N . ARG A 1 306 ? 11.245 29.336 -18.866 1.00 85.94 306 ARG A N 1
ATOM 2219 C CA . ARG A 1 306 ? 11.265 30.611 -18.143 1.00 85.94 306 ARG A CA 1
ATOM 2220 C C . ARG A 1 306 ? 10.016 31.461 -18.351 1.00 85.94 306 ARG A C 1
ATOM 2222 O O . ARG A 1 306 ? 9.312 31.723 -17.393 1.00 85.94 306 ARG A O 1
ATOM 2229 N N . ILE A 1 307 ? 9.706 31.893 -19.575 1.00 88.88 307 ILE A N 1
ATOM 2230 C CA . ILE A 1 307 ? 8.698 32.950 -19.793 1.00 88.88 307 ILE A CA 1
ATOM 2231 C C . ILE A 1 307 ? 7.287 32.497 -19.384 1.00 88.88 307 ILE A C 1
ATOM 2233 O O . ILE A 1 307 ? 6.633 33.189 -18.608 1.00 88.88 307 ILE A O 1
ATOM 2237 N N . TYR A 1 308 ? 6.810 31.342 -19.863 1.00 91.88 308 TYR A N 1
ATOM 2238 C CA . TYR A 1 308 ? 5.504 30.821 -19.442 1.00 91.88 308 TYR A CA 1
ATOM 2239 C C . TYR A 1 308 ? 5.495 30.357 -17.977 1.00 91.88 308 TYR A C 1
ATOM 2241 O O . TYR A 1 308 ? 4.555 30.718 -17.270 1.00 91.88 308 TYR A O 1
ATOM 2249 N N . PRO A 1 309 ? 6.518 29.635 -17.477 1.00 92.75 309 PRO A N 1
ATOM 2250 C CA . PRO A 1 309 ? 6.707 29.392 -16.046 1.00 92.75 309 PRO A CA 1
ATOM 2251 C C . PRO A 1 309 ? 6.567 30.618 -15.142 1.00 92.75 309 PRO A C 1
ATOM 2253 O O . PRO A 1 309 ? 5.773 30.586 -14.202 1.00 92.75 309 PRO A O 1
ATOM 2256 N N . ASP A 1 310 ? 7.301 31.691 -15.430 1.00 91.62 310 ASP A N 1
ATOM 2257 C CA . ASP A 1 310 ? 7.308 32.918 -14.631 1.00 91.62 310 ASP A CA 1
ATOM 2258 C C . ASP A 1 310 ? 5.933 33.588 -14.678 1.00 91.62 310 ASP A C 1
ATOM 2260 O O . ASP A 1 310 ? 5.421 34.055 -13.660 1.00 91.62 310 ASP A O 1
ATOM 2264 N N . TYR A 1 311 ? 5.286 33.568 -15.844 1.00 91.56 311 TYR A N 1
ATOM 2265 C CA . TYR A 1 311 ? 3.957 34.137 -16.002 1.00 91.56 311 TYR A CA 1
ATOM 2266 C C . TYR A 1 311 ? 2.884 33.353 -15.230 1.00 91.56 311 TYR A C 1
ATOM 2268 O O . TYR A 1 311 ? 2.040 33.937 -14.547 1.00 91.56 311 TYR A O 1
ATOM 2276 N N . LEU A 1 312 ? 2.944 32.018 -15.262 1.00 92.69 312 LEU A N 1
ATOM 2277 C CA . LEU A 1 312 ? 2.080 31.161 -14.448 1.00 92.69 312 LEU A CA 1
ATOM 2278 C C . LEU A 1 312 ? 2.335 31.371 -12.951 1.00 92.69 312 LEU A C 1
ATOM 2280 O O . LEU A 1 312 ? 1.380 31.437 -12.176 1.00 92.69 312 LEU A O 1
ATOM 2284 N N . ALA A 1 313 ? 3.599 31.501 -12.540 1.00 92.38 313 ALA A N 1
ATOM 2285 C CA . ALA A 1 313 ? 3.969 31.774 -11.154 1.00 92.38 313 ALA A CA 1
ATOM 2286 C C . ALA A 1 313 ? 3.405 33.120 -10.674 1.00 92.38 313 ALA A C 1
ATOM 2288 O O . ALA A 1 313 ? 2.835 33.192 -9.588 1.00 92.38 313 ALA A O 1
ATOM 2289 N N . GLN A 1 314 ? 3.468 34.155 -11.511 1.00 93.62 314 GLN A N 1
ATOM 2290 C CA . GLN A 1 314 ? 2.871 35.463 -11.248 1.00 93.62 314 GLN A CA 1
ATOM 2291 C C . GLN A 1 314 ? 1.347 35.385 -11.083 1.00 93.62 314 GLN A C 1
ATOM 2293 O O . GLN A 1 314 ? 0.807 35.933 -10.124 1.00 93.62 314 GLN A O 1
ATOM 2298 N N . ILE A 1 315 ? 0.642 34.672 -11.971 1.00 92.75 315 ILE A N 1
ATOM 2299 C CA . ILE A 1 315 ? -0.810 34.470 -11.839 1.00 92.75 315 ILE A CA 1
ATOM 2300 C C . ILE A 1 315 ? -1.127 33.745 -10.529 1.00 92.75 315 ILE A C 1
ATOM 2302 O O . ILE A 1 315 ? -2.076 34.107 -9.841 1.00 92.75 315 ILE A O 1
ATOM 2306 N N . ARG A 1 316 ? -0.330 32.740 -10.155 1.00 93.25 316 ARG A N 1
ATOM 2307 C CA . ARG A 1 316 ? -0.506 31.984 -8.906 1.00 93.25 316 ARG A CA 1
ATOM 2308 C C . ARG A 1 316 ? -0.207 32.808 -7.653 1.00 93.25 316 ARG A C 1
ATOM 2310 O O . ARG A 1 316 ? -0.834 32.568 -6.628 1.00 93.25 316 ARG A O 1
ATOM 2317 N N . ALA A 1 317 ? 0.723 33.757 -7.733 1.00 92.69 317 ALA A N 1
ATOM 2318 C CA . ALA A 1 317 ? 1.072 34.662 -6.640 1.00 92.69 317 ALA A CA 1
ATOM 2319 C C . ALA A 1 317 ? 0.093 35.840 -6.491 1.00 92.69 317 ALA A C 1
ATOM 2321 O O . ALA A 1 317 ? 0.120 36.551 -5.486 1.00 92.69 317 ALA A O 1
ATOM 2322 N N . TRP A 1 318 ? -0.773 36.066 -7.480 1.00 94.38 318 TRP A N 1
ATOM 2323 C CA . TRP A 1 318 ? -1.728 37.163 -7.461 1.00 94.38 318 TRP A CA 1
ATOM 2324 C C . TRP A 1 318 ? -2.803 36.966 -6.384 1.00 94.38 318 TRP A C 1
ATOM 2326 O O . TRP A 1 318 ? -3.412 35.907 -6.285 1.00 94.38 318 TRP A O 1
ATOM 2336 N N . SER A 1 319 ? -3.104 38.021 -5.622 1.00 93.25 319 SER A N 1
ATOM 2337 C CA . SER A 1 319 ? -4.050 38.008 -4.490 1.00 93.25 319 SER A CA 1
ATOM 2338 C C . SER A 1 319 ? -5.469 37.540 -4.831 1.00 93.25 319 SER A C 1
ATOM 2340 O O . SER A 1 319 ? -6.207 37.129 -3.937 1.00 93.25 319 SER A O 1
ATOM 2342 N N . ARG A 1 320 ? -5.872 37.618 -6.105 1.00 94.25 320 ARG A N 1
ATOM 2343 C CA . ARG A 1 320 ? -7.178 37.141 -6.584 1.00 94.25 320 ARG A CA 1
ATOM 2344 C C . ARG A 1 320 ? -7.147 35.720 -7.122 1.00 94.25 320 ARG A C 1
ATOM 2346 O O . ARG A 1 320 ? -8.212 35.184 -7.409 1.00 94.25 320 ARG A O 1
ATOM 2353 N N . ALA A 1 321 ? -5.983 35.092 -7.229 1.00 93.50 321 ALA A N 1
ATOM 2354 C CA . ALA A 1 321 ? -5.883 33.668 -7.487 1.00 93.50 321 ALA A CA 1
ATOM 2355 C C . ALA A 1 321 ? -5.862 32.900 -6.161 1.00 93.50 321 ALA A C 1
ATOM 2357 O O . ALA A 1 321 ? -5.162 33.251 -5.215 1.00 93.50 321 ALA A O 1
ATOM 2358 N N . SER A 1 322 ? -6.636 31.824 -6.096 1.00 92.38 322 SER A N 1
ATOM 2359 C CA . SER A 1 322 ? -6.521 30.817 -5.046 1.00 92.38 322 SER A CA 1
ATOM 2360 C C . SER A 1 322 ? -5.811 29.578 -5.595 1.00 92.38 322 SER A C 1
ATOM 2362 O O . SER A 1 322 ? -5.626 29.428 -6.807 1.00 92.38 322 SER A O 1
ATOM 2364 N N . ALA A 1 323 ? -5.473 28.634 -4.715 1.00 86.00 323 ALA A N 1
ATOM 2365 C CA . ALA A 1 323 ? -4.981 27.321 -5.137 1.00 86.00 323 ALA A CA 1
ATOM 2366 C C . ALA A 1 323 ? -5.979 26.575 -6.051 1.00 86.00 323 ALA A C 1
ATOM 2368 O O . ALA A 1 323 ? -5.566 25.728 -6.839 1.00 86.00 323 ALA A O 1
ATOM 2369 N N . ALA A 1 324 ? -7.276 26.902 -5.970 1.00 89.50 324 ALA A N 1
ATOM 2370 C CA . ALA A 1 324 ? -8.333 26.301 -6.781 1.00 89.50 324 ALA A CA 1
ATOM 2371 C C . ALA A 1 324 ? -8.559 27.007 -8.131 1.00 89.50 324 ALA A C 1
ATOM 2373 O O . ALA A 1 324 ? -9.241 26.454 -8.993 1.00 89.50 324 ALA A O 1
ATOM 2374 N N . THR A 1 325 ? -7.996 28.202 -8.344 1.00 94.06 325 THR A N 1
ATOM 2375 C CA . THR A 1 325 ? -8.160 28.939 -9.603 1.00 94.06 325 THR A CA 1
ATOM 2376 C C . THR A 1 325 ? -7.606 28.119 -10.767 1.00 94.06 325 THR A C 1
ATOM 2378 O O . THR A 1 325 ? -6.453 27.682 -10.750 1.00 94.06 325 THR A O 1
ATOM 2381 N N . ARG A 1 326 ? -8.391 27.919 -11.822 1.00 94.75 326 ARG A N 1
ATOM 2382 C CA . ARG A 1 326 ? -7.935 27.209 -13.024 1.00 94.75 326 ARG A CA 1
ATOM 2383 C C . ARG A 1 326 ? -7.307 28.186 -14.007 1.00 94.75 326 ARG A C 1
ATOM 2385 O O . ARG A 1 326 ? -7.869 29.249 -14.242 1.00 94.75 326 ARG A O 1
ATOM 2392 N N . ILE A 1 327 ? -6.170 27.833 -14.598 1.00 94.94 327 ILE A N 1
ATOM 2393 C CA . ILE A 1 327 ? -5.520 28.646 -15.633 1.00 94.94 327 ILE A CA 1
ATOM 2394 C C . ILE A 1 327 ? -5.693 27.943 -16.978 1.00 94.94 327 ILE A C 1
ATOM 2396 O O . ILE A 1 327 ? -5.329 26.779 -17.117 1.00 94.94 327 ILE A O 1
ATOM 2400 N N . ILE A 1 328 ? -6.257 28.629 -17.966 1.00 94.62 328 ILE A N 1
ATOM 2401 C CA . ILE A 1 328 ? -6.512 28.076 -19.296 1.00 94.62 328 ILE A CA 1
ATOM 2402 C C . ILE A 1 328 ? -5.723 28.879 -20.324 1.00 94.62 328 ILE A C 1
ATOM 2404 O O . ILE A 1 328 ? -6.062 30.025 -20.603 1.00 94.62 328 ILE A O 1
ATOM 2408 N N . ALA A 1 329 ? -4.682 28.276 -20.886 1.00 92.69 329 ALA A N 1
ATOM 2409 C CA . ALA A 1 329 ? -3.956 28.826 -22.021 1.00 92.69 329 ALA A CA 1
ATOM 2410 C C . ALA A 1 329 ? -4.636 28.425 -23.338 1.00 92.69 329 ALA A C 1
ATOM 2412 O O . ALA A 1 329 ? -5.236 27.350 -23.444 1.00 92.69 329 ALA A O 1
ATOM 2413 N N . VAL A 1 330 ? -4.523 29.275 -24.352 1.00 92.06 330 VAL A N 1
ATOM 2414 C CA . VAL A 1 330 ? -5.088 29.054 -25.687 1.00 92.06 330 VAL A CA 1
ATOM 2415 C C . VAL A 1 330 ? -3.960 28.991 -26.715 1.00 92.06 330 VAL A C 1
ATOM 2417 O O . VAL A 1 330 ? -3.046 29.803 -26.673 1.00 92.06 330 VAL A O 1
ATOM 2420 N N . GLU A 1 331 ? -3.983 28.010 -27.621 1.00 90.25 331 GLU A N 1
ATOM 2421 C CA . GLU A 1 331 ? -3.047 27.984 -28.752 1.00 90.25 331 GLU A CA 1
ATOM 2422 C C . GLU A 1 331 ? -3.366 29.107 -29.756 1.00 90.25 331 GLU A C 1
ATOM 2424 O O . GLU A 1 331 ? -4.523 29.316 -30.120 1.00 90.25 331 GLU A O 1
ATOM 2429 N N . ALA A 1 332 ? -2.332 29.757 -30.286 1.00 87.62 332 ALA A N 1
ATOM 2430 C CA . ALA A 1 332 ? -2.438 30.608 -31.463 1.00 87.62 332 ALA A CA 1
ATOM 2431 C C . ALA A 1 332 ? -2.864 29.796 -32.694 1.00 87.62 332 ALA A C 1
ATOM 2433 O O . ALA A 1 332 ? -2.580 28.596 -32.824 1.00 87.62 332 ALA A O 1
ATOM 2434 N N . LEU A 1 333 ? -3.498 30.473 -33.648 1.00 85.81 333 LEU A N 1
ATOM 2435 C CA . LEU A 1 333 ? -3.923 29.868 -34.902 1.00 85.81 333 LEU A CA 1
ATOM 2436 C C . LEU A 1 333 ? -2.721 29.284 -35.688 1.00 85.81 333 LEU A C 1
ATOM 2438 O O . LEU A 1 333 ? -1.743 29.995 -35.937 1.00 85.81 333 LEU A O 1
ATOM 2442 N N . PRO A 1 334 ? -2.767 28.007 -36.123 1.00 74.94 334 PRO A N 1
ATOM 2443 C CA . PRO A 1 334 ? -1.720 27.433 -36.964 1.00 74.94 334 PRO A CA 1
ATOM 2444 C C . PRO A 1 334 ? -1.645 28.113 -38.340 1.00 74.94 334 PRO A C 1
ATOM 2446 O O . PRO A 1 334 ? -2.625 28.140 -39.082 1.00 74.94 334 PRO A O 1
ATOM 2449 N N . GLN A 1 335 ? -0.463 28.609 -38.706 1.00 70.69 335 GLN A N 1
ATOM 2450 C CA . GLN A 1 335 ? -0.211 29.258 -39.996 1.00 70.69 335 GLN A CA 1
ATOM 2451 C C . GLN A 1 335 ? 0.185 28.216 -41.053 1.00 70.69 335 GLN A C 1
ATOM 2453 O O . GLN A 1 335 ? 1.157 27.484 -40.865 1.00 70.69 335 GLN A O 1
ATOM 2458 N N . ALA A 1 336 ? -0.550 28.153 -42.168 1.00 54.97 336 ALA A N 1
ATOM 2459 C CA . ALA A 1 336 ? -0.329 27.164 -43.231 1.00 54.97 336 ALA A CA 1
ATOM 2460 C C . ALA A 1 336 ? 1.024 27.324 -43.958 1.00 54.97 336 ALA A C 1
ATOM 2462 O O . ALA A 1 336 ? 1.578 26.338 -44.435 1.00 54.97 336 ALA A O 1
ATOM 2463 N N . ASP A 1 337 ? 1.585 28.537 -43.972 1.00 53.31 337 ASP A N 1
ATOM 2464 C CA . ASP A 1 337 ? 2.801 28.885 -44.724 1.00 53.31 337 ASP A CA 1
ATOM 2465 C C . ASP A 1 337 ? 4.105 28.703 -43.916 1.00 53.31 337 ASP A C 1
ATOM 2467 O O . ASP A 1 337 ? 5.152 29.231 -44.283 1.00 53.31 337 ASP A O 1
ATOM 2471 N N . GLY A 1 338 ? 4.064 27.989 -42.783 1.00 54.22 338 GLY A N 1
ATOM 2472 C CA . GLY A 1 338 ? 5.249 27.762 -41.941 1.00 54.22 338 GLY A CA 1
ATOM 2473 C C . GLY A 1 338 ? 5.668 28.960 -41.076 1.00 54.22 338 GLY A C 1
ATOM 2474 O O . GLY A 1 338 ? 6.825 29.046 -40.663 1.00 54.22 338 GLY A O 1
ATOM 2475 N N . GLY A 1 339 ? 4.746 29.885 -40.792 1.00 62.19 339 GLY A N 1
ATOM 2476 C CA . GLY A 1 339 ? 5.000 31.048 -39.934 1.00 62.19 339 GLY A CA 1
ATOM 2477 C C . GLY A 1 339 ? 5.259 30.690 -38.460 1.00 62.19 339 GLY A C 1
ATOM 2478 O O . GLY A 1 339 ? 5.118 29.546 -38.044 1.00 62.19 339 GLY A O 1
ATOM 2479 N N . ALA A 1 340 ? 5.676 31.658 -37.641 1.00 68.00 340 ALA A N 1
ATOM 2480 C CA . ALA A 1 340 ? 6.307 31.389 -36.345 1.00 68.00 340 ALA A CA 1
ATOM 2481 C C . ALA A 1 340 ? 5.338 31.093 -35.170 1.00 68.00 340 ALA A C 1
ATOM 2483 O O . ALA A 1 340 ? 5.799 30.785 -34.068 1.00 68.00 340 ALA A O 1
ATOM 2484 N N . ALA A 1 341 ? 4.016 31.094 -35.397 1.00 73.00 341 ALA A N 1
ATOM 2485 C CA . ALA A 1 341 ? 3.003 30.772 -34.378 1.00 73.00 341 ALA A CA 1
ATOM 2486 C C . ALA A 1 341 ? 3.171 29.365 -33.766 1.00 73.00 341 ALA A C 1
ATOM 2488 O O . ALA A 1 341 ? 2.843 29.141 -32.599 1.00 73.00 341 ALA A O 1
ATOM 2489 N N . TRP A 1 342 ? 3.745 28.417 -34.520 1.00 75.00 342 TRP A N 1
ATOM 2490 C CA . TRP A 1 342 ? 4.009 27.072 -34.003 1.00 75.00 342 TRP A CA 1
ATOM 2491 C C . TRP A 1 342 ? 4.970 27.084 -32.809 1.00 75.00 342 TRP A C 1
ATOM 2493 O O . TRP A 1 342 ? 4.787 26.271 -31.914 1.00 75.00 342 TRP A O 1
ATOM 2503 N N . LYS A 1 343 ? 5.935 28.016 -32.747 1.00 74.25 343 LYS A N 1
ATOM 2504 C CA . LYS A 1 343 ? 6.907 28.110 -31.642 1.00 74.25 343 LYS A CA 1
ATOM 2505 C C . LYS A 1 343 ? 6.237 28.455 -30.315 1.00 74.25 343 LYS A C 1
ATOM 2507 O O . LYS A 1 343 ? 6.590 27.898 -29.281 1.00 74.25 343 LYS A O 1
ATOM 2512 N N . ALA A 1 344 ? 5.266 29.363 -30.354 1.00 81.06 344 ALA A N 1
ATOM 2513 C CA . ALA A 1 344 ? 4.537 29.812 -29.175 1.00 81.06 344 ALA A CA 1
ATOM 2514 C C . ALA A 1 344 ? 3.568 28.731 -28.670 1.00 81.06 344 ALA A C 1
ATOM 2516 O O . ALA A 1 344 ? 3.569 28.396 -27.485 1.00 81.06 344 ALA A O 1
ATOM 2517 N N . ASN A 1 345 ? 2.843 28.086 -29.593 1.00 85.25 345 ASN A N 1
ATOM 2518 C CA . ASN A 1 345 ? 2.061 26.883 -29.285 1.00 85.25 345 ASN A CA 1
ATOM 2519 C C . ASN A 1 345 ? 2.938 25.795 -28.676 1.00 85.25 345 ASN A C 1
ATOM 2521 O O . ASN A 1 345 ? 2.507 25.073 -27.780 1.00 85.25 345 ASN A O 1
ATOM 2525 N N . GLU A 1 346 ? 4.184 25.715 -29.136 1.00 78.38 346 GLU A N 1
ATOM 2526 C CA . GLU A 1 346 ? 5.105 24.714 -28.658 1.00 78.38 346 GLU A CA 1
ATOM 2527 C C . GLU A 1 346 ? 5.672 24.953 -27.275 1.00 78.38 346 GLU A C 1
ATOM 2529 O O . GLU A 1 346 ? 5.708 24.042 -26.449 1.00 78.38 346 GLU A O 1
ATOM 2534 N N . GLY A 1 347 ? 6.035 26.197 -26.981 1.00 81.62 347 GLY A N 1
ATOM 2535 C CA . GLY A 1 347 ? 6.388 26.578 -25.623 1.00 81.62 347 GLY A CA 1
ATOM 2536 C C . GLY A 1 347 ? 5.277 26.196 -24.640 1.00 81.62 347 GLY A C 1
ATOM 2537 O O . GLY A 1 347 ? 5.570 25.595 -23.611 1.00 81.62 347 GLY A O 1
ATOM 2538 N N . TRP A 1 348 ? 4.003 26.442 -24.978 1.00 87.50 348 TRP A N 1
ATOM 2539 C CA . TRP A 1 348 ? 2.876 26.059 -24.122 1.00 87.50 348 TRP A CA 1
ATOM 2540 C C . TRP A 1 348 ? 2.749 24.547 -23.951 1.00 87.50 348 TRP A C 1
ATOM 2542 O O . TRP A 1 348 ? 2.601 24.078 -22.822 1.00 87.50 348 TRP A O 1
ATOM 2552 N N . ARG A 1 349 ? 2.845 23.766 -25.033 1.00 83.62 349 ARG A N 1
ATOM 2553 C CA . ARG A 1 349 ? 2.781 22.299 -24.944 1.00 83.62 349 ARG A CA 1
ATOM 2554 C C . ARG A 1 349 ? 3.890 21.732 -24.069 1.00 83.62 349 ARG A C 1
ATOM 2556 O O . ARG A 1 349 ? 3.587 20.903 -23.216 1.00 83.62 349 ARG A O 1
ATOM 2563 N N . ARG A 1 350 ? 5.132 22.210 -24.203 1.00 79.81 350 ARG A N 1
ATOM 2564 C CA . ARG A 1 350 ? 6.250 21.816 -23.326 1.00 79.81 350 ARG A CA 1
ATOM 2565 C C . ARG A 1 350 ? 6.008 22.210 -21.869 1.00 79.81 350 ARG A C 1
ATOM 2567 O O . ARG A 1 350 ? 6.184 21.377 -20.979 1.00 79.81 350 ARG A O 1
ATOM 2574 N N . THR A 1 351 ? 5.547 23.438 -21.617 1.00 83.44 351 THR A N 1
ATOM 2575 C CA . THR A 1 351 ? 5.227 23.914 -20.260 1.00 83.44 351 THR A CA 1
ATOM 2576 C C . THR A 1 351 ? 4.175 23.029 -19.594 1.00 83.44 351 THR A C 1
ATOM 2578 O O . THR A 1 351 ? 4.362 22.617 -18.449 1.00 83.44 351 THR A O 1
ATOM 2581 N N . ILE A 1 352 ? 3.101 22.674 -20.306 1.00 81.44 352 ILE A N 1
ATOM 2582 C CA . ILE A 1 352 ? 2.040 21.800 -19.782 1.00 81.44 352 ILE A CA 1
ATOM 2583 C C . ILE A 1 352 ? 2.522 20.349 -19.644 1.00 81.44 352 ILE A C 1
ATOM 2585 O O . ILE A 1 352 ? 2.279 19.719 -18.614 1.00 81.44 352 ILE A O 1
ATOM 2589 N N . ALA A 1 353 ? 3.263 19.828 -20.626 1.00 74.12 353 ALA A N 1
ATOM 2590 C CA . ALA A 1 353 ? 3.810 18.471 -20.605 1.00 74.12 353 ALA A CA 1
ATOM 2591 C C . ALA A 1 353 ? 4.827 18.242 -19.475 1.00 74.12 353 ALA A C 1
ATOM 2593 O O . ALA A 1 353 ? 5.013 17.104 -19.053 1.00 74.12 353 ALA A O 1
ATOM 2594 N N . SER A 1 354 ? 5.442 19.305 -18.941 1.00 74.94 354 SER A N 1
ATOM 2595 C CA . SER A 1 354 ? 6.335 19.212 -17.779 1.00 74.94 354 SER A CA 1
ATOM 2596 C C . SER A 1 354 ? 5.651 18.656 -16.523 1.00 74.94 354 SER A C 1
ATOM 2598 O O . SER A 1 354 ? 6.337 18.224 -15.597 1.00 74.94 354 SER A O 1
ATOM 2600 N N . GLY A 1 355 ? 4.315 18.716 -16.450 1.00 74.94 355 GLY A N 1
ATOM 2601 C CA . GLY A 1 355 ? 3.538 18.300 -15.280 1.00 74.94 355 GLY A CA 1
ATOM 2602 C C . GLY A 1 355 ? 3.759 19.169 -14.035 1.00 74.94 355 GLY A C 1
ATOM 2603 O O . GLY A 1 355 ? 3.212 18.865 -12.979 1.00 74.94 355 GLY A O 1
ATOM 2604 N N . ARG A 1 356 ? 4.542 20.254 -14.134 1.00 78.56 356 ARG A N 1
ATOM 2605 C CA . ARG A 1 356 ? 4.939 21.093 -12.989 1.00 78.56 356 ARG A CA 1
ATOM 2606 C C . ARG A 1 356 ? 3.824 22.003 -12.470 1.00 78.56 356 ARG A C 1
ATOM 2608 O O . ARG A 1 356 ? 3.911 22.470 -11.339 1.00 78.56 356 ARG A O 1
ATOM 2615 N N . TYR A 1 357 ? 2.790 22.264 -13.272 1.00 82.88 357 TYR A N 1
ATOM 2616 C CA . TYR A 1 357 ? 1.765 23.266 -12.971 1.00 82.88 357 TYR A CA 1
ATOM 2617 C C . TYR A 1 357 ? 0.379 22.630 -12.847 1.00 82.88 357 TYR A C 1
ATOM 2619 O O . TYR A 1 357 ? -0.287 22.343 -13.842 1.00 82.88 357 TYR A O 1
ATOM 2627 N N . SER A 1 358 ? -0.075 22.429 -11.610 1.00 83.31 358 SER A N 1
ATOM 2628 C CA . SER A 1 358 ? -1.417 21.917 -11.336 1.00 83.31 358 SER A CA 1
ATOM 2629 C C . SER A 1 358 ? -2.498 22.954 -11.672 1.00 83.31 358 SER A C 1
ATOM 2631 O O . SER A 1 358 ? -2.319 24.171 -11.533 1.00 83.31 358 SER A O 1
ATOM 2633 N N . GLY A 1 359 ? -3.644 22.463 -12.151 1.00 85.25 359 GLY A N 1
ATOM 2634 C CA . GLY A 1 359 ? -4.785 23.308 -12.506 1.00 85.25 359 GLY A CA 1
ATOM 2635 C C . GLY A 1 359 ? -4.550 24.217 -13.717 1.00 85.25 359 GLY A C 1
ATOM 2636 O O . GLY A 1 359 ? -5.247 25.225 -13.835 1.00 85.25 359 GLY A O 1
ATOM 2637 N N . VAL A 1 360 ? -3.582 23.889 -14.583 1.00 91.06 360 VAL A N 1
ATOM 2638 C CA . VAL A 1 360 ? -3.339 24.573 -15.862 1.00 91.06 360 VAL A CA 1
ATOM 2639 C C . VAL A 1 360 ? -3.737 23.657 -17.021 1.00 91.06 360 VAL A C 1
ATOM 2641 O O . VAL A 1 360 ? -3.421 22.468 -17.010 1.00 91.06 360 VAL A O 1
ATOM 2644 N N . SER A 1 361 ? -4.441 24.185 -18.018 1.00 92.00 361 SER A N 1
ATOM 2645 C CA . SER A 1 361 ? -4.852 23.439 -19.214 1.00 92.00 361 SER A CA 1
ATOM 2646 C C . SER A 1 361 ? -4.589 24.250 -20.479 1.00 92.00 361 SER A C 1
ATOM 2648 O O . SER A 1 361 ? -4.616 25.477 -20.441 1.00 92.00 361 SER A O 1
ATOM 2650 N N . LEU A 1 362 ? -4.364 23.565 -21.601 1.00 92.00 362 LEU A N 1
ATOM 2651 C CA . LEU A 1 362 ? -4.166 24.183 -22.913 1.00 92.00 362 LEU A CA 1
ATOM 2652 C C . LEU A 1 362 ? -5.324 23.821 -23.843 1.00 92.00 362 LEU A C 1
ATOM 2654 O O . LEU A 1 362 ? -5.715 22.659 -23.922 1.00 92.00 362 LEU A O 1
ATOM 2658 N N . VAL A 1 363 ? -5.871 24.796 -24.564 1.00 93.00 363 VAL A N 1
ATOM 2659 C CA . VAL A 1 363 ? -6.946 24.581 -25.540 1.00 93.00 363 VAL A CA 1
ATOM 2660 C C . VAL A 1 363 ? -6.386 24.622 -26.954 1.00 93.00 363 VAL A C 1
ATOM 2662 O O . VAL A 1 363 ? -5.737 25.593 -27.336 1.00 93.00 363 VAL A O 1
ATOM 2665 N N . SER A 1 364 ? -6.661 23.577 -27.743 1.00 89.12 364 SER A N 1
ATOM 2666 C CA . SER A 1 364 ? -6.124 23.494 -29.100 1.00 89.12 364 SER A CA 1
ATOM 2667 C C . SER A 1 364 ? -6.852 24.387 -30.094 1.00 89.12 364 SER A C 1
ATOM 2669 O O . SER A 1 364 ? -8.084 24.344 -30.204 1.00 89.12 364 SER A O 1
ATOM 2671 N N . ALA A 1 365 ? -6.062 25.056 -30.930 1.00 88.75 365 ALA A N 1
ATOM 2672 C CA . ALA A 1 365 ? -6.514 25.756 -32.126 1.00 88.75 365 ALA A CA 1
ATOM 2673 C C . ALA A 1 365 ? -6.496 24.866 -33.384 1.00 88.75 365 ALA A C 1
ATOM 2675 O O . ALA A 1 365 ? -6.752 25.332 -34.496 1.00 88.75 365 ALA A O 1
ATOM 2676 N N . ALA A 1 366 ? -6.204 23.568 -33.248 1.00 84.50 366 ALA A N 1
ATOM 2677 C CA . ALA A 1 366 ? -6.165 22.648 -34.377 1.00 84.50 366 ALA A CA 1
ATOM 2678 C C . ALA A 1 366 ? -7.518 22.584 -35.110 1.00 84.50 366 ALA A C 1
ATOM 2680 O O . ALA A 1 366 ? -8.578 22.398 -34.501 1.00 84.50 366 ALA A O 1
ATOM 2681 N N . GLY A 1 367 ? -7.458 22.720 -36.438 1.00 84.31 367 GLY A N 1
ATOM 2682 C CA . GLY A 1 367 ? -8.623 22.679 -37.327 1.00 84.31 367 GLY A CA 1
ATOM 2683 C C . GLY A 1 367 ? -9.439 23.974 -37.384 1.00 84.31 367 GLY A C 1
ATOM 2684 O O . GLY A 1 367 ? -10.398 24.032 -38.151 1.00 84.31 367 GLY A O 1
ATOM 2685 N N . LEU A 1 368 ? -9.065 24.998 -36.611 1.00 90.31 368 LEU A N 1
ATOM 2686 C CA . LEU A 1 368 ? -9.656 26.332 -36.696 1.00 90.31 368 LEU A CA 1
ATOM 2687 C C . LEU A 1 368 ? -9.083 27.102 -37.894 1.00 90.31 368 LEU A C 1
ATOM 2689 O O . LEU A 1 368 ? -8.016 26.758 -38.409 1.00 90.31 368 LEU A O 1
ATOM 2693 N N . ARG A 1 369 ? -9.819 28.107 -38.376 1.00 89.31 369 ARG A N 1
ATOM 2694 C CA . ARG A 1 369 ? -9.546 28.786 -39.650 1.00 89.31 369 ARG A CA 1
ATOM 2695 C C . ARG A 1 369 ? -9.182 30.260 -39.461 1.00 89.31 369 ARG A C 1
ATOM 2697 O O . ARG A 1 369 ? -9.739 30.905 -38.568 1.00 89.31 369 ARG A O 1
ATOM 2704 N N . PRO A 1 370 ? -8.295 30.803 -40.317 1.00 88.38 370 PRO A N 1
ATOM 2705 C CA . PRO A 1 370 ? -8.026 32.232 -40.354 1.00 88.38 370 PRO A CA 1
ATOM 2706 C C . PRO A 1 370 ? -9.223 33.011 -40.901 1.00 88.38 370 PRO A C 1
ATOM 2708 O O . PRO A 1 370 ? -9.942 32.531 -41.780 1.00 88.38 370 PRO A O 1
ATOM 2711 N N . GLY A 1 371 ? -9.409 34.231 -40.404 1.00 83.38 371 GLY A N 1
ATOM 2712 C CA . GLY A 1 371 ? -10.375 35.185 -40.933 1.00 83.38 371 GLY A CA 1
ATOM 2713 C C . GLY A 1 371 ? -9.923 35.849 -42.242 1.00 83.38 371 GLY A C 1
ATOM 2714 O O . GLY A 1 371 ? -8.782 35.699 -42.680 1.00 83.38 371 GLY A O 1
ATOM 2715 N N . PRO A 1 372 ? -10.816 36.612 -42.895 1.00 79.44 372 PRO A N 1
ATOM 2716 C CA . PRO A 1 372 ? -10.604 37.149 -44.242 1.00 79.44 372 PRO A CA 1
ATOM 2717 C C . PRO A 1 372 ? -9.702 38.395 -44.295 1.00 79.44 372 PRO A C 1
ATOM 2719 O O . PRO A 1 372 ? -9.672 39.080 -45.314 1.00 79.44 372 PRO A O 1
ATOM 2722 N N . ASP A 1 373 ? -8.995 38.735 -43.216 1.00 75.88 373 ASP A N 1
ATOM 2723 C CA . ASP A 1 373 ? -8.198 39.966 -43.122 1.00 75.88 373 ASP A CA 1
ATOM 2724 C C . ASP A 1 373 ? -6.801 39.860 -43.765 1.00 75.88 373 ASP A C 1
ATOM 2726 O O . ASP A 1 373 ? -6.041 40.826 -43.758 1.00 75.88 373 ASP A O 1
ATOM 2730 N N . GLY A 1 374 ? -6.466 38.693 -44.327 1.00 71.19 374 GLY A N 1
ATOM 2731 C CA . GLY A 1 374 ? -5.208 38.428 -45.026 1.00 71.19 374 GLY A CA 1
ATOM 2732 C C . GLY A 1 374 ? -3.993 38.239 -44.113 1.00 71.19 374 GLY A C 1
ATOM 2733 O O . GLY A 1 374 ? -2.897 38.016 -44.616 1.00 71.19 374 GLY A O 1
ATOM 2734 N N . SER A 1 375 ? -4.166 38.308 -42.789 1.00 72.25 375 SER A N 1
ATOM 2735 C CA . SER A 1 375 ? -3.066 38.223 -41.820 1.00 72.25 375 SER A CA 1
ATOM 2736 C C . SER A 1 375 ? -2.643 36.788 -41.483 1.00 72.25 375 SER A C 1
ATOM 2738 O O . SER A 1 375 ? -1.554 36.574 -40.954 1.00 72.25 375 SER A O 1
ATOM 2740 N N . ASN A 1 376 ? -3.508 35.802 -41.750 1.00 78.81 376 ASN A N 1
ATOM 2741 C CA . ASN A 1 376 ? -3.363 34.396 -41.346 1.00 78.81 376 ASN A CA 1
ATOM 2742 C C . ASN A 1 376 ? -3.116 34.175 -39.834 1.00 78.81 376 ASN A C 1
ATOM 2744 O O . ASN A 1 376 ? -2.762 33.065 -39.442 1.00 78.81 376 ASN A O 1
ATOM 2748 N N . VAL A 1 377 ? -3.300 35.193 -38.979 1.00 81.88 377 VAL A N 1
ATOM 2749 C CA . VAL A 1 377 ? -3.055 35.106 -37.521 1.00 81.88 377 VAL A CA 1
ATOM 2750 C C . VAL A 1 377 ? -4.341 35.185 -36.700 1.00 81.88 377 VAL A C 1
ATOM 2752 O O . VAL A 1 377 ? -4.374 34.697 -35.572 1.00 81.88 377 VAL A O 1
ATOM 2755 N N . HIS A 1 378 ? -5.405 35.771 -37.257 1.00 88.25 378 HIS A N 1
ATOM 2756 C CA . HIS A 1 378 ? -6.670 35.958 -36.552 1.00 88.25 378 HIS A CA 1
ATOM 2757 C C . HIS A 1 378 ? -7.706 34.891 -36.906 1.00 88.25 378 HIS A C 1
ATOM 2759 O O . HIS A 1 378 ? -7.863 34.557 -38.080 1.00 88.25 378 HIS A O 1
ATOM 2765 N N . PHE A 1 379 ? -8.452 34.397 -35.915 1.00 90.06 379 PHE A N 1
ATOM 2766 C CA . PHE A 1 379 ? -9.549 33.444 -36.129 1.00 90.06 379 PHE A CA 1
ATOM 2767 C C . PHE A 1 379 ? -10.737 34.075 -36.878 1.00 90.06 379 PHE A C 1
ATOM 2769 O O . PHE A 1 379 ? -11.076 35.242 -36.663 1.00 90.06 379 PHE A O 1
ATOM 2776 N N . ASP A 1 380 ? -11.415 33.288 -37.721 1.00 90.12 380 ASP A N 1
ATOM 2777 C CA . ASP A 1 380 ? -12.729 33.670 -38.253 1.00 90.12 380 ASP A CA 1
ATOM 2778 C C . ASP A 1 380 ? -13.837 33.582 -37.180 1.00 90.12 380 ASP A C 1
ATOM 2780 O O . ASP A 1 380 ? -13.668 32.991 -36.108 1.00 90.12 380 ASP A O 1
ATOM 2784 N N . GLY A 1 381 ? -14.998 34.190 -37.448 1.00 88.94 381 GLY A N 1
ATOM 2785 C CA . GLY A 1 381 ? -16.114 34.215 -36.497 1.00 88.94 381 GLY A CA 1
ATOM 2786 C C . GLY A 1 381 ? -16.589 32.822 -36.048 1.00 88.94 381 GLY A C 1
ATOM 2787 O O . GLY A 1 381 ? -16.679 32.585 -34.842 1.00 88.94 381 GLY A O 1
ATOM 2788 N N . PRO A 1 382 ? -16.857 31.869 -36.964 1.00 92.56 382 PRO A N 1
ATOM 2789 C CA . PRO A 1 382 ? -17.193 30.490 -36.604 1.00 92.56 382 PRO A CA 1
ATOM 2790 C C . PRO A 1 382 ? -16.122 29.778 -35.763 1.00 92.56 382 PRO A C 1
ATOM 2792 O O . PRO A 1 382 ? -16.465 29.044 -34.835 1.00 92.56 382 PRO A O 1
ATOM 2795 N N . SER A 1 383 ? -14.836 30.007 -36.038 1.00 92.50 383 SER A N 1
ATOM 2796 C CA . SER A 1 383 ? -13.741 29.426 -35.256 1.00 92.50 383 SER A CA 1
ATOM 2797 C C . SER A 1 383 ? -13.686 29.985 -33.839 1.00 92.50 383 SER A C 1
ATOM 2799 O O . SER A 1 383 ? -13.375 29.232 -32.923 1.00 92.50 383 SER A O 1
ATOM 2801 N N . LEU A 1 384 ? -14.042 31.256 -33.622 1.00 91.25 384 LEU A N 1
ATOM 2802 C CA . LEU A 1 384 ? -14.153 31.834 -32.275 1.00 91.25 384 LEU A CA 1
ATOM 2803 C C . LEU A 1 384 ? -15.334 31.262 -31.476 1.00 91.25 384 LEU A C 1
ATOM 2805 O O . LEU A 1 384 ? -15.228 31.122 -30.256 1.00 91.25 384 LEU A O 1
ATOM 2809 N N . VAL A 1 385 ? -16.436 30.890 -32.141 1.00 92.81 385 VAL A N 1
ATOM 2810 C CA . VAL A 1 385 ? -17.546 30.153 -31.504 1.00 92.81 385 VAL A CA 1
ATOM 2811 C C . VAL A 1 385 ? -17.052 28.794 -31.010 1.00 92.81 385 VAL A C 1
ATOM 2813 O O . VAL A 1 385 ? -17.202 28.464 -29.833 1.00 92.81 385 VAL A O 1
ATOM 2816 N N . GLU A 1 386 ? -16.415 28.022 -31.894 1.00 94.81 386 GLU A N 1
ATOM 2817 C CA . GLU A 1 386 ? -15.886 26.699 -31.551 1.00 94.81 386 GLU A CA 1
ATOM 2818 C C . GLU A 1 386 ? -14.773 26.784 -30.500 1.00 94.81 386 GLU A C 1
ATOM 2820 O O . GLU A 1 386 ? -14.751 25.984 -29.566 1.00 94.81 386 GLU A O 1
ATOM 2825 N N . LEU A 1 387 ? -13.884 27.775 -30.587 1.00 93.50 387 LEU A N 1
ATOM 2826 C CA . LEU A 1 387 ? -12.855 28.016 -29.580 1.00 93.50 387 LEU A CA 1
ATOM 2827 C C . LEU A 1 387 ? -13.480 28.277 -28.203 1.00 93.50 387 LEU A C 1
ATOM 2829 O O . LEU A 1 387 ? -13.071 27.662 -27.218 1.00 93.50 387 LEU A O 1
ATOM 2833 N N . GLY A 1 388 ? -14.522 29.111 -28.139 1.00 93.75 388 GLY A N 1
ATOM 2834 C CA . GLY A 1 388 ? -15.282 29.348 -26.912 1.00 93.75 388 GLY A CA 1
ATOM 2835 C C . GLY A 1 388 ? -15.890 28.065 -26.337 1.00 93.75 388 GLY A C 1
ATOM 2836 O O . GLY A 1 388 ? -15.766 27.810 -25.139 1.00 93.75 388 GLY A O 1
ATOM 2837 N N . HIS A 1 389 ? -16.473 27.205 -27.178 1.00 95.75 389 HIS A N 1
ATOM 2838 C CA . HIS A 1 389 ? -16.981 25.897 -26.747 1.00 95.75 389 HIS A CA 1
ATOM 2839 C C . HIS A 1 389 ? -15.876 24.967 -26.237 1.00 95.75 389 HIS A C 1
ATOM 2841 O O . HIS A 1 389 ? -16.068 24.294 -25.225 1.00 95.75 389 HIS A O 1
ATOM 2847 N N . ARG A 1 390 ? -14.710 24.929 -26.894 1.00 95.88 390 ARG A N 1
ATOM 2848 C CA . ARG A 1 390 ? -13.566 24.117 -26.447 1.00 95.88 390 ARG A CA 1
ATOM 2849 C C . ARG A 1 390 ? -13.061 24.567 -25.080 1.00 95.88 390 ARG A C 1
ATOM 2851 O O . ARG A 1 390 ? -12.869 23.721 -24.210 1.00 95.88 390 ARG A O 1
ATOM 2858 N N . ILE A 1 391 ? -12.920 25.875 -24.863 1.00 95.50 391 ILE A N 1
ATOM 2859 C CA . ILE A 1 391 ? -12.570 26.435 -23.549 1.00 95.50 391 ILE A CA 1
ATOM 2860 C C . ILE A 1 391 ? -13.640 26.056 -22.514 1.00 95.50 391 ILE A C 1
ATOM 2862 O O . ILE A 1 391 ? -13.309 25.585 -21.426 1.00 95.50 391 ILE A O 1
ATOM 2866 N N . GLY A 1 392 ? -14.922 26.180 -22.876 1.00 94.88 392 GLY A N 1
ATOM 2867 C CA . GLY A 1 392 ? -16.053 25.775 -22.041 1.00 94.88 392 GLY A CA 1
ATOM 2868 C C . GLY A 1 392 ? -15.978 24.312 -21.601 1.00 94.88 392 GLY A C 1
ATOM 2869 O O . GLY A 1 392 ? -16.045 24.051 -20.404 1.00 94.88 392 GLY A O 1
ATOM 2870 N N . ARG A 1 393 ? -15.748 23.376 -22.534 1.00 95.00 393 ARG A N 1
ATOM 2871 C CA . ARG A 1 393 ? -15.573 21.937 -22.247 1.00 95.00 393 ARG A CA 1
ATOM 2872 C C . ARG A 1 393 ? -14.434 21.672 -21.272 1.00 95.00 393 ARG A C 1
ATOM 2874 O O . ARG A 1 393 ? -14.559 20.810 -20.406 1.00 95.00 393 ARG A O 1
ATOM 2881 N N . VAL A 1 394 ? -13.326 22.403 -21.397 1.00 93.56 394 VAL A N 1
ATOM 2882 C CA . VAL A 1 394 ? -12.209 22.264 -20.456 1.00 93.56 394 VAL A CA 1
ATOM 2883 C C . VAL A 1 394 ? -12.608 22.737 -19.062 1.00 93.56 394 VAL A C 1
ATOM 2885 O O . VAL A 1 394 ? -12.376 22.035 -18.075 1.00 93.56 394 VAL A O 1
ATOM 2888 N N . ILE A 1 395 ? -13.267 23.890 -18.958 1.00 93.94 395 ILE A N 1
ATOM 2889 C CA . ILE A 1 395 ? -13.720 24.445 -17.676 1.00 93.94 395 ILE A CA 1
ATOM 2890 C C . ILE A 1 395 ? -14.788 23.558 -17.015 1.00 93.94 395 ILE A C 1
ATOM 2892 O O . ILE A 1 395 ? -14.754 23.378 -15.800 1.00 93.94 395 ILE A O 1
ATOM 2896 N N . THR A 1 396 ? -15.683 22.938 -17.781 1.00 92.44 396 THR A N 1
ATOM 2897 C CA . THR A 1 396 ? -16.706 22.018 -17.252 1.00 92.44 396 THR A CA 1
ATOM 2898 C C . THR A 1 396 ? -16.184 20.602 -16.998 1.00 92.44 396 THR A C 1
ATOM 2900 O O . THR A 1 396 ? -16.910 19.787 -16.438 1.00 92.44 396 THR A O 1
ATOM 2903 N N . GLY A 1 397 ? -14.937 20.301 -17.382 1.00 89.19 397 GLY A N 1
ATOM 2904 C CA . GLY A 1 397 ? -14.315 18.985 -17.201 1.00 89.19 397 GLY A CA 1
ATOM 2905 C C . GLY A 1 397 ? -14.724 17.941 -18.245 1.00 89.19 397 GLY A C 1
ATOM 2906 O O . GLY A 1 397 ? -14.356 16.779 -18.125 1.00 89.19 397 GLY A O 1
ATOM 2907 N N . GLU A 1 398 ? -15.454 18.339 -19.286 1.00 89.69 398 GLU A N 1
ATOM 2908 C CA . GLU A 1 398 ? -15.826 17.468 -20.411 1.00 89.69 398 GLU A CA 1
ATOM 2909 C C . GLU A 1 398 ? -14.668 17.224 -21.379 1.00 89.69 398 GLU A C 1
ATOM 2911 O O . GLU A 1 398 ? -14.695 16.299 -22.187 1.00 89.69 398 GLU A O 1
ATOM 2916 N N . SER A 1 399 ? -13.648 18.075 -21.312 1.00 87.38 399 SER A N 1
ATOM 2917 C CA . SER A 1 399 ? -12.376 17.888 -21.986 1.00 87.38 399 SER A CA 1
ATOM 2918 C C . SER A 1 399 ? -11.251 18.175 -21.004 1.00 87.38 399 SER A C 1
ATOM 2920 O O . SER A 1 399 ? -11.336 19.069 -20.168 1.00 87.38 399 SER A O 1
ATOM 2922 N N . ILE A 1 400 ? -10.163 17.434 -21.132 1.00 82.94 400 ILE A N 1
ATOM 2923 C CA . ILE A 1 400 ? -8.917 17.687 -20.402 1.00 82.94 400 ILE A CA 1
ATOM 2924 C C . ILE A 1 400 ? -8.009 18.687 -21.143 1.00 82.94 400 ILE A C 1
ATOM 2926 O O . ILE A 1 400 ? -6.923 19.007 -20.667 1.00 82.94 400 ILE A O 1
ATOM 2930 N N . GLY A 1 401 ? -8.471 19.218 -22.283 1.00 82.12 401 GLY A N 1
ATOM 2931 C CA . GLY A 1 401 ? -7.686 20.068 -23.174 1.00 82.12 401 GLY A CA 1
ATOM 2932 C C . GLY A 1 401 ? -6.668 19.263 -23.979 1.00 82.12 401 GLY A C 1
ATOM 2933 O O . GLY A 1 401 ? -6.780 18.043 -24.107 1.00 82.12 401 GLY A O 1
ATOM 2934 N N . VAL A 1 402 ? -5.665 19.950 -24.526 1.00 73.94 402 VAL A N 1
ATOM 2935 C CA . VAL A 1 402 ? -4.493 19.310 -25.128 1.00 73.94 402 VAL A CA 1
ATOM 2936 C C . VAL A 1 402 ? -3.761 18.563 -24.027 1.00 73.94 402 VAL A C 1
ATOM 2938 O O . VAL A 1 402 ? -3.142 19.165 -23.150 1.00 73.94 402 VAL A O 1
ATOM 2941 N N . THR A 1 403 ? -3.821 17.240 -24.093 1.00 57.06 403 THR A N 1
ATOM 2942 C CA . THR A 1 403 ? -2.870 16.398 -23.375 1.00 57.06 403 THR A CA 1
ATOM 2943 C C . THR A 1 403 ? -1.617 16.241 -24.214 1.00 57.06 403 THR A C 1
ATOM 2945 O O . THR A 1 403 ? -1.645 16.365 -25.440 1.00 57.06 403 THR A O 1
ATOM 2948 N N . SER A 1 404 ? -0.506 15.929 -23.555 1.00 47.72 404 SER A N 1
ATOM 2949 C CA . SER A 1 404 ? 0.796 15.648 -24.168 1.00 47.72 404 SER A CA 1
ATOM 2950 C C . SER A 1 404 ? 0.769 14.604 -25.305 1.00 47.72 404 SER A C 1
ATOM 2952 O O . SER A 1 404 ? 1.763 14.461 -26.015 1.00 47.72 404 SER A O 1
ATOM 2954 N N . ALA A 1 405 ? -0.353 13.912 -25.531 1.00 40.69 405 ALA A N 1
ATOM 2955 C CA . ALA A 1 405 ? -0.528 12.918 -26.580 1.00 40.69 405 ALA A CA 1
ATOM 2956 C C . ALA A 1 405 ? -0.762 13.481 -27.999 1.00 40.69 405 ALA A C 1
ATOM 2958 O O . ALA A 1 405 ? -0.376 12.833 -28.968 1.00 40.69 405 ALA A O 1
ATOM 2959 N N . GLU A 1 406 ? -1.343 14.674 -28.178 1.00 44.72 406 GLU A N 1
ATOM 2960 C CA . GLU A 1 406 ? -1.976 15.022 -29.471 1.00 44.72 406 GLU A CA 1
ATOM 2961 C C . GLU A 1 406 ? -1.143 15.801 -30.500 1.00 44.72 406 GLU A C 1
ATOM 2963 O O . GLU A 1 406 ? -1.693 16.267 -31.492 1.00 44.72 406 GLU A O 1
ATOM 2968 N N . ARG A 1 407 ? 0.185 15.884 -30.362 1.00 41.56 407 ARG A N 1
ATOM 2969 C CA . ARG A 1 407 ? 1.105 16.215 -31.490 1.00 41.56 407 ARG A CA 1
ATOM 2970 C C . ARG A 1 407 ? 2.592 16.118 -31.131 1.00 41.56 407 ARG A C 1
ATOM 2972 O O . ARG A 1 407 ? 3.425 16.213 -32.025 1.00 41.56 407 ARG A O 1
ATOM 2979 N N . TRP A 1 408 ? 2.924 15.896 -29.853 1.00 37.72 408 TRP A N 1
ATOM 2980 C CA . TRP A 1 408 ? 4.293 16.011 -29.320 1.00 37.72 408 TRP A CA 1
ATOM 2981 C C . TRP A 1 408 ? 5.014 14.722 -28.962 1.00 37.72 408 TRP A C 1
ATOM 2983 O O . TRP A 1 408 ? 6.213 14.737 -28.692 1.00 37.72 408 TRP A O 1
ATOM 2993 N N . ILE A 1 409 ? 4.337 13.588 -29.124 1.00 36.88 409 ILE A N 1
ATOM 2994 C CA . ILE A 1 409 ? 4.977 12.270 -29.069 1.00 36.88 409 ILE A CA 1
ATOM 2995 C C . ILE A 1 409 ? 5.935 12.052 -30.261 1.00 36.88 409 ILE A C 1
ATOM 2997 O O . ILE A 1 409 ? 6.812 11.198 -30.192 1.00 36.88 409 ILE A O 1
ATOM 3001 N N . ALA A 1 410 ? 5.858 12.860 -31.326 1.00 35.59 410 ALA A N 1
ATOM 3002 C CA . ALA A 1 410 ? 6.668 12.642 -32.526 1.00 35.59 410 ALA A CA 1
ATOM 3003 C C . ALA A 1 410 ? 7.995 13.430 -32.602 1.00 35.59 410 ALA A C 1
ATOM 3005 O O . ALA A 1 410 ? 8.838 13.048 -33.407 1.00 35.59 410 ALA A O 1
ATOM 3006 N N . ALA A 1 411 ? 8.219 14.500 -31.819 1.00 36.84 411 ALA A N 1
ATOM 3007 C CA . ALA A 1 411 ? 9.342 15.416 -32.103 1.00 36.84 411 ALA A CA 1
ATOM 3008 C C . ALA A 1 411 ? 10.334 15.705 -30.958 1.00 36.84 411 ALA A C 1
ATOM 3010 O O . ALA A 1 411 ? 11.508 15.911 -31.258 1.00 36.84 411 ALA A O 1
ATOM 3011 N N . ASP A 1 412 ? 9.944 15.701 -29.676 1.00 33.88 412 ASP A N 1
ATOM 3012 C CA . ASP A 1 412 ? 10.815 16.299 -28.636 1.00 33.88 412 ASP A CA 1
ATOM 3013 C C . ASP A 1 412 ? 10.985 15.521 -27.335 1.00 33.88 412 ASP A C 1
ATOM 3015 O O . ASP A 1 412 ? 11.898 15.822 -26.575 1.00 33.88 412 ASP A O 1
ATOM 3019 N N . ALA A 1 413 ? 10.231 14.446 -27.102 1.00 34.84 413 ALA A N 1
ATOM 3020 C CA . ALA A 1 413 ? 10.453 13.610 -25.917 1.00 34.84 413 ALA A CA 1
ATOM 3021 C C . ALA A 1 413 ? 11.840 12.924 -25.896 1.00 34.84 413 ALA A C 1
ATOM 3023 O O . ALA A 1 413 ? 12.222 12.336 -24.887 1.00 34.84 413 ALA A O 1
ATOM 3024 N N . THR A 1 414 ? 12.619 12.997 -26.984 1.00 40.72 414 THR A N 1
ATOM 3025 C CA . THR A 1 414 ? 13.967 12.422 -27.046 1.00 40.72 414 THR A CA 1
ATOM 3026 C C . THR A 1 414 ? 15.088 13.448 -27.211 1.00 40.72 414 THR A C 1
ATOM 3028 O O . THR A 1 414 ? 16.217 13.097 -26.892 1.00 40.72 414 THR A O 1
ATOM 3031 N N . GLY A 1 415 ? 14.855 14.686 -27.668 1.00 51.72 415 GLY A N 1
ATOM 3032 C CA . GLY A 1 415 ? 15.925 15.582 -28.150 1.00 51.72 415 GLY A CA 1
ATOM 3033 C C . GLY A 1 415 ? 16.479 15.182 -29.529 1.00 51.72 415 GLY A C 1
ATOM 3034 O O . GLY A 1 415 ? 17.671 15.306 -29.789 1.00 51.72 415 GLY A O 1
ATOM 3035 N N . GLY A 1 416 ? 15.638 14.611 -30.396 1.00 54.38 416 GLY A N 1
ATOM 3036 C CA . GLY A 1 416 ? 16.040 14.010 -31.671 1.00 54.38 416 GLY A CA 1
ATOM 3037 C C . GLY A 1 416 ? 16.328 14.981 -32.822 1.00 54.38 416 GLY A C 1
ATOM 3038 O O . GLY A 1 416 ? 16.776 14.512 -33.864 1.00 54.38 416 GLY A O 1
ATOM 3039 N N . MET A 1 417 ? 16.085 16.290 -32.681 1.00 59.84 417 MET A N 1
ATOM 3040 C CA . MET A 1 417 ? 16.339 17.289 -33.732 1.00 59.84 417 MET A CA 1
ATOM 3041 C C . MET A 1 417 ? 16.777 18.641 -33.153 1.00 59.84 417 MET A C 1
ATOM 3043 O O . MET A 1 417 ? 16.276 19.036 -32.103 1.00 59.84 417 MET A O 1
ATOM 3047 N N . ILE A 1 418 ? 17.657 19.365 -33.853 1.00 60.16 418 ILE A N 1
ATOM 3048 C CA . ILE A 1 418 ? 17.999 20.772 -33.563 1.00 60.16 418 ILE A CA 1
ATOM 3049 C C . ILE A 1 418 ? 17.941 21.612 -34.832 1.00 60.16 418 ILE A C 1
ATOM 3051 O O . ILE A 1 418 ? 18.093 21.103 -35.941 1.00 60.16 418 ILE A O 1
ATOM 3055 N N . TRP A 1 419 ? 17.755 22.917 -34.658 1.00 56.38 419 TRP A N 1
ATOM 3056 C CA . TRP A 1 419 ? 17.869 23.893 -35.733 1.00 56.38 419 TRP A CA 1
ATOM 3057 C C . TRP A 1 419 ? 19.123 24.748 -35.528 1.00 56.38 419 TRP A C 1
ATOM 3059 O O . TRP A 1 419 ? 19.227 25.447 -34.519 1.00 56.38 419 TRP A O 1
ATOM 3069 N N . LYS A 1 420 ? 20.056 24.709 -36.485 1.00 53.31 420 LYS A N 1
ATOM 3070 C CA . LYS A 1 420 ? 21.260 25.553 -36.534 1.00 53.31 420 LYS A CA 1
ATOM 3071 C C . LYS A 1 420 ? 21.449 26.024 -37.976 1.00 53.31 420 LYS A C 1
ATOM 3073 O O . LYS A 1 420 ? 22.136 25.371 -38.746 1.00 53.31 420 LYS A O 1
ATOM 3078 N N . GLU A 1 421 ? 20.749 27.098 -38.347 1.00 55.53 421 GLU A N 1
ATOM 3079 C CA . GLU A 1 421 ? 20.639 27.641 -39.723 1.00 55.53 421 GLU A CA 1
ATOM 3080 C C . GLU A 1 421 ? 19.965 26.699 -40.751 1.00 55.53 421 GLU A C 1
ATOM 3082 O O . GLU A 1 421 ? 19.347 27.174 -41.701 1.00 55.53 421 GLU A O 1
ATOM 3087 N N . GLU A 1 422 ? 19.948 25.392 -40.490 1.00 62.62 422 GLU A N 1
ATOM 3088 C CA . GLU A 1 422 ? 19.127 24.354 -41.118 1.00 62.62 422 GLU A CA 1
ATOM 3089 C C . GLU A 1 422 ? 18.710 23.282 -40.082 1.00 62.62 422 GLU A C 1
ATOM 3091 O O . GLU A 1 422 ? 19.138 23.316 -38.922 1.00 62.62 422 GLU A O 1
ATOM 3096 N N . LEU A 1 423 ? 17.831 22.345 -40.467 1.00 69.25 423 LEU A N 1
ATOM 3097 C CA . LEU A 1 423 ? 17.341 21.284 -39.575 1.00 69.25 423 LEU A CA 1
ATOM 3098 C C . LEU A 1 423 ? 18.326 20.114 -39.526 1.00 69.25 423 LEU A C 1
ATOM 3100 O O . LEU A 1 423 ? 18.664 19.545 -40.564 1.00 69.25 423 LEU A O 1
ATOM 3104 N N . TYR A 1 424 ? 18.682 19.682 -38.321 1.00 80.62 424 TYR A N 1
ATOM 3105 C CA . TYR A 1 424 ? 19.528 18.522 -38.070 1.00 80.62 424 TYR A CA 1
ATOM 3106 C C . TYR A 1 424 ? 18.779 17.453 -37.280 1.00 80.62 424 TYR A C 1
ATOM 3108 O O . TYR A 1 424 ? 18.062 17.756 -36.328 1.00 80.62 424 TYR A O 1
ATOM 3116 N N . LEU A 1 425 ? 18.991 16.193 -37.652 1.00 81.44 425 LEU A N 1
ATOM 3117 C CA . LEU A 1 425 ? 18.560 15.016 -36.906 1.00 81.44 425 LEU A CA 1
ATOM 3118 C C . LEU A 1 425 ? 19.696 14.544 -36.006 1.00 81.44 425 LEU A C 1
ATOM 3120 O O . LEU A 1 425 ? 20.847 14.446 -36.432 1.00 81.44 425 LEU A O 1
ATOM 3124 N N . ARG A 1 426 ? 19.375 14.189 -34.768 1.00 85.50 426 ARG A N 1
ATOM 3125 C CA . ARG A 1 426 ? 20.328 13.570 -33.856 1.00 85.50 426 ARG A CA 1
ATOM 3126 C C . ARG A 1 426 ? 20.580 12.137 -34.287 1.00 85.50 426 ARG A C 1
ATOM 3128 O O . ARG A 1 426 ? 19.652 11.327 -34.302 1.00 85.50 426 ARG A O 1
ATOM 3135 N N . ALA A 1 427 ? 21.831 11.811 -34.569 1.00 86.62 427 ALA A N 1
ATOM 3136 C CA . ALA A 1 427 ? 22.229 10.448 -34.880 1.00 86.62 427 ALA A CA 1
ATOM 3137 C C . ALA A 1 427 ? 22.563 9.665 -33.604 1.00 86.62 427 ALA A C 1
ATOM 3139 O O . ALA A 1 427 ? 22.046 8.566 -33.393 1.00 86.62 427 ALA A O 1
ATOM 3140 N N . CYS A 1 428 ? 23.395 10.238 -32.728 1.00 87.75 428 CYS A N 1
ATOM 3141 C CA . CYS A 1 428 ? 23.811 9.599 -31.483 1.00 87.75 428 CYS A CA 1
ATOM 3142 C C . CYS A 1 428 ? 24.210 10.603 -30.393 1.00 87.75 428 CYS A C 1
ATOM 3144 O O . CYS A 1 428 ? 24.473 11.772 -30.668 1.00 87.75 428 CYS A O 1
ATOM 3146 N N . VAL A 1 429 ? 24.255 10.114 -29.155 1.00 87.94 429 VAL A N 1
ATOM 3147 C CA . VAL A 1 429 ? 24.842 10.788 -27.993 1.00 87.94 429 VAL A CA 1
ATOM 3148 C C . VAL A 1 429 ? 25.929 9.883 -27.425 1.00 87.94 429 VAL A C 1
ATOM 3150 O O . VAL A 1 429 ? 25.705 8.689 -27.208 1.00 87.94 429 VAL A O 1
ATOM 3153 N N . LEU A 1 430 ? 27.098 10.461 -27.187 1.00 90.56 430 LEU A N 1
ATOM 3154 C CA . LEU A 1 430 ? 28.308 9.792 -26.735 1.00 90.56 430 LEU A CA 1
ATOM 3155 C C . LEU A 1 430 ? 28.772 10.427 -25.426 1.00 90.56 430 LEU A C 1
ATOM 3157 O O . LEU A 1 430 ? 28.741 11.646 -25.278 1.00 90.56 430 LEU A O 1
ATOM 3161 N N . SER A 1 431 ? 29.230 9.611 -24.484 1.00 90.50 431 SER A N 1
ATOM 3162 C CA . SER A 1 431 ? 29.883 10.087 -23.264 1.00 90.50 431 SER A CA 1
ATOM 3163 C C . SER A 1 431 ? 31.287 9.515 -23.195 1.00 90.50 431 SER A C 1
ATOM 3165 O O . SER A 1 431 ? 31.465 8.302 -23.309 1.00 90.50 431 SER A O 1
ATOM 3167 N N . PHE A 1 432 ? 32.273 10.383 -23.006 1.00 89.00 432 PHE A N 1
ATOM 3168 C CA . PHE A 1 432 ? 33.681 10.042 -22.883 1.00 89.00 432 PHE A CA 1
ATOM 3169 C C . PHE A 1 432 ? 34.171 10.376 -21.475 1.00 89.00 432 PHE A C 1
ATOM 3171 O O . PHE A 1 432 ? 33.835 11.419 -20.915 1.00 89.00 432 PHE A O 1
ATOM 3178 N N . GLY A 1 433 ? 34.982 9.489 -20.900 1.00 86.62 433 GLY A N 1
ATOM 3179 C CA . GLY A 1 433 ? 35.819 9.831 -19.754 1.00 86.62 433 GLY A CA 1
ATOM 3180 C C . GLY A 1 433 ? 37.005 10.716 -20.169 1.00 86.62 433 GLY A C 1
ATOM 3181 O O . GLY A 1 433 ? 37.174 10.986 -21.359 1.00 86.62 433 GLY A O 1
ATOM 3182 N N . PRO A 1 434 ? 37.851 11.130 -19.210 1.00 83.88 434 PRO A N 1
ATOM 3183 C CA . PRO A 1 434 ? 39.092 11.844 -19.509 1.00 83.88 434 PRO A CA 1
ATOM 3184 C C . PRO A 1 434 ? 39.960 11.033 -20.481 1.00 83.88 434 PRO A C 1
ATOM 3186 O O . PRO A 1 434 ? 40.177 9.840 -20.256 1.00 83.88 434 PRO A O 1
ATOM 3189 N N . THR A 1 435 ? 40.443 11.655 -21.559 1.00 71.06 435 THR A N 1
ATOM 3190 C CA . THR A 1 435 ? 41.131 10.942 -22.654 1.00 71.06 435 THR A CA 1
ATOM 3191 C C . THR A 1 435 ? 42.636 10.756 -22.428 1.00 71.06 435 THR A C 1
ATOM 3193 O O . THR A 1 435 ? 43.246 9.907 -23.075 1.00 71.06 435 THR A O 1
ATOM 3196 N N . GLY A 1 436 ? 43.244 11.498 -21.492 1.00 68.44 436 GLY A N 1
ATOM 3197 C CA . GLY A 1 436 ? 44.695 11.457 -21.248 1.00 68.44 436 GLY A CA 1
ATOM 3198 C C . GLY A 1 436 ? 45.506 11.779 -22.513 1.00 68.44 436 GLY A C 1
ATOM 3199 O O . GLY A 1 436 ? 45.056 12.566 -23.338 1.00 68.44 436 GLY A O 1
ATOM 3200 N N . ASP A 1 437 ? 46.662 11.131 -22.702 1.00 68.69 437 ASP A N 1
ATOM 3201 C CA . ASP A 1 437 ? 47.560 11.342 -23.859 1.00 68.69 437 ASP A CA 1
ATOM 3202 C C . ASP A 1 437 ? 47.074 10.681 -25.176 1.00 68.69 437 ASP A C 1
ATOM 3204 O O . ASP A 1 437 ? 47.807 10.635 -26.164 1.00 68.69 437 ASP A O 1
ATOM 3208 N N . SER A 1 438 ? 45.871 10.092 -25.209 1.00 76.00 438 SER A N 1
ATOM 3209 C CA . SER A 1 438 ? 45.337 9.347 -26.364 1.00 76.00 438 SER A CA 1
ATOM 3210 C C . SER A 1 438 ? 43.963 9.892 -26.786 1.00 76.00 438 SER A C 1
ATOM 3212 O O . SER A 1 438 ? 42.929 9.382 -26.342 1.00 76.00 438 SER A O 1
ATOM 3214 N N . PRO A 1 439 ? 43.917 10.931 -27.643 1.00 83.44 439 PRO A N 1
ATOM 3215 C CA . PRO A 1 439 ? 42.665 11.565 -28.041 1.00 83.44 439 PRO A CA 1
ATOM 3216 C C . PRO A 1 439 ? 41.769 10.590 -28.811 1.00 83.44 439 PRO A C 1
ATOM 3218 O O . PRO A 1 439 ? 42.229 9.804 -29.641 1.00 83.44 439 PRO A O 1
ATOM 3221 N N . ASN A 1 440 ? 40.466 10.636 -28.532 1.00 87.19 440 ASN A N 1
ATOM 3222 C CA . ASN A 1 440 ? 39.483 9.754 -29.163 1.00 87.19 440 ASN A CA 1
ATOM 3223 C C . ASN A 1 440 ? 38.956 10.407 -30.447 1.00 87.19 440 ASN A C 1
ATOM 3225 O O . ASN A 1 440 ? 38.754 11.617 -30.486 1.00 87.19 440 ASN A O 1
ATOM 3229 N N . THR A 1 441 ? 38.709 9.624 -31.499 1.00 89.50 441 THR A N 1
ATOM 3230 C CA . THR A 1 441 ? 38.162 10.145 -32.765 1.00 89.50 441 THR A CA 1
ATOM 3231 C C . THR A 1 441 ? 36.785 9.555 -33.043 1.00 89.50 441 THR A C 1
ATOM 3233 O O . THR A 1 441 ? 36.614 8.336 -33.025 1.00 89.50 441 THR A O 1
ATOM 3236 N N . VAL A 1 442 ? 35.818 10.422 -33.344 1.00 91.56 442 VAL A N 1
ATOM 3237 C CA . VAL A 1 442 ? 34.487 10.050 -33.842 1.00 91.56 442 VAL A CA 1
ATOM 3238 C C . VAL A 1 442 ? 34.415 10.419 -35.316 1.00 91.56 442 VAL A C 1
ATOM 3240 O O . VAL A 1 442 ? 34.687 11.562 -35.680 1.00 91.56 442 VAL A O 1
ATOM 3243 N N . SER A 1 443 ? 34.054 9.463 -36.168 1.00 91.94 443 SER A N 1
ATOM 3244 C CA . SER A 1 443 ? 33.921 9.683 -37.610 1.00 91.94 443 SER A CA 1
ATOM 3245 C C . SER A 1 443 ? 32.513 9.363 -38.100 1.00 91.94 443 SER A C 1
ATOM 3247 O O . SER A 1 443 ? 31.908 8.377 -37.680 1.00 91.94 443 SER A O 1
ATOM 3249 N N . VAL A 1 444 ? 32.009 10.178 -39.026 1.00 90.69 444 VAL A N 1
ATOM 3250 C CA . VAL A 1 444 ? 30.766 9.927 -39.765 1.00 90.69 444 VAL A CA 1
ATOM 3251 C C . VAL A 1 444 ? 31.096 9.735 -41.226 1.00 90.69 444 VAL A C 1
ATOM 3253 O O . VAL A 1 444 ? 31.589 10.659 -41.873 1.00 90.69 444 VAL A O 1
ATOM 3256 N N . GLY A 1 445 ? 30.819 8.539 -41.732 1.00 85.38 445 GLY A N 1
ATOM 3257 C CA . GLY A 1 445 ? 30.998 8.192 -43.131 1.00 85.38 445 GLY A CA 1
ATOM 3258 C C . GLY A 1 445 ? 29.734 8.381 -43.947 1.00 85.38 445 GLY A C 1
ATOM 3259 O O . GLY A 1 445 ? 28.632 8.052 -43.512 1.00 85.38 445 GLY A O 1
ATOM 3260 N N . THR A 1 446 ? 29.908 8.900 -45.152 1.00 83.12 446 THR A N 1
ATOM 3261 C CA . THR A 1 446 ? 28.872 9.035 -46.181 1.00 83.12 446 THR A CA 1
ATOM 3262 C C . THR A 1 446 ? 29.542 8.891 -47.548 1.00 83.12 446 THR A C 1
ATOM 3264 O O . THR A 1 446 ? 30.756 8.756 -47.630 1.00 83.12 446 THR A O 1
ATOM 3267 N N . ILE A 1 447 ? 28.770 8.900 -48.626 1.00 77.31 447 ILE A N 1
ATOM 3268 C CA . ILE A 1 447 ? 29.291 8.972 -49.996 1.00 77.31 447 ILE A CA 1
ATOM 3269 C C . ILE A 1 447 ? 29.329 10.396 -50.554 1.00 77.31 447 ILE A C 1
ATOM 3271 O O . ILE A 1 447 ? 29.937 10.638 -51.595 1.00 77.31 447 ILE A O 1
ATOM 3275 N N . ARG A 1 448 ? 28.682 11.355 -49.883 1.00 77.62 448 ARG A N 1
ATOM 3276 C CA . ARG A 1 448 ? 28.604 12.745 -50.342 1.00 77.62 448 ARG A CA 1
ATOM 3277 C C . ARG A 1 448 ? 29.670 13.586 -49.667 1.00 77.62 448 ARG A C 1
ATOM 3279 O O . ARG A 1 448 ? 29.657 13.720 -48.451 1.00 77.62 448 ARG A O 1
ATOM 3286 N N . ALA A 1 449 ? 30.560 14.179 -50.453 1.00 82.62 449 ALA A N 1
ATOM 3287 C CA . ALA A 1 449 ? 31.508 15.162 -49.945 1.00 82.62 449 ALA A CA 1
ATOM 3288 C C . ALA A 1 449 ? 30.817 16.516 -49.696 1.00 82.62 449 ALA A C 1
ATOM 3290 O O . ALA A 1 449 ? 29.866 16.880 -50.388 1.00 82.62 449 ALA A O 1
ATOM 3291 N N . GLY A 1 450 ? 31.323 17.278 -48.729 1.00 82.62 450 GLY A N 1
ATOM 3292 C CA . GLY A 1 450 ? 30.877 18.631 -48.405 1.00 82.62 450 GLY A CA 1
ATOM 3293 C C . GLY A 1 450 ? 29.641 18.719 -47.507 1.00 82.62 450 GLY A C 1
ATOM 3294 O O . GLY A 1 450 ? 29.187 19.828 -47.248 1.00 82.62 450 GLY A O 1
ATOM 3295 N N . LEU A 1 451 ? 29.096 17.601 -47.011 1.00 86.00 451 LEU A N 1
ATOM 3296 C CA . LEU A 1 451 ? 27.990 17.640 -46.046 1.00 86.00 451 LEU A CA 1
ATOM 3297 C C . LEU A 1 451 ? 28.474 18.143 -44.676 1.00 86.00 451 LEU A C 1
ATOM 3299 O O . LEU A 1 451 ? 29.403 17.527 -44.141 1.00 86.00 451 LEU A O 1
ATOM 3303 N N . PRO A 1 452 ? 27.849 19.187 -44.095 1.00 86.94 452 PRO A N 1
ATOM 3304 C CA . PRO A 1 452 ? 28.221 19.721 -42.789 1.00 86.94 452 PRO A CA 1
ATOM 3305 C C . PRO A 1 452 ? 27.666 18.825 -41.676 1.00 86.94 452 PRO A C 1
ATOM 3307 O O . PRO A 1 452 ? 26.470 18.810 -41.406 1.00 86.94 452 PRO A O 1
ATOM 3310 N N . VAL A 1 453 ? 28.521 18.034 -41.028 1.00 90.69 453 VAL A N 1
ATOM 3311 C CA . VAL A 1 453 ? 28.132 17.274 -39.830 1.00 90.69 453 VAL A CA 1
ATOM 3312 C C . VAL A 1 453 ? 28.425 18.127 -38.606 1.00 90.69 453 VAL A C 1
ATOM 3314 O O . VAL A 1 453 ? 29.514 18.688 -38.477 1.00 90.69 453 VAL A O 1
ATOM 3317 N N . LEU A 1 454 ? 27.459 18.215 -37.697 1.00 90.12 454 LEU A N 1
ATOM 3318 C CA . LEU A 1 454 ? 27.584 18.979 -36.466 1.00 90.12 454 LEU A CA 1
ATOM 3319 C C . LEU A 1 454 ? 27.928 18.051 -35.296 1.00 90.12 454 LEU A C 1
ATOM 3321 O O . LEU A 1 454 ? 27.221 17.084 -35.010 1.00 90.12 454 LEU A O 1
ATOM 3325 N N . PHE A 1 455 ? 29.002 18.389 -34.593 1.00 92.25 455 PHE A N 1
ATOM 3326 C CA . PHE A 1 455 ? 29.426 17.763 -33.348 1.00 92.25 455 PHE A CA 1
ATOM 3327 C C . PHE A 1 455 ? 29.237 18.765 -32.218 1.00 92.25 455 PHE A C 1
ATOM 3329 O O . PHE A 1 455 ? 29.872 19.815 -32.195 1.00 92.25 455 PHE A O 1
ATOM 3336 N N . GLU A 1 456 ? 28.349 18.464 -31.286 1.00 88.25 456 GLU A N 1
ATOM 3337 C CA . GLU A 1 456 ? 28.149 19.267 -30.086 1.00 88.25 456 GLU A CA 1
ATOM 3338 C C . GLU A 1 456 ? 28.922 18.631 -28.937 1.00 88.25 456 GLU A C 1
ATOM 3340 O O . GLU A 1 456 ? 28.501 17.595 -28.431 1.00 88.25 456 GLU A O 1
ATOM 3345 N N . GLN A 1 457 ? 30.042 19.223 -28.534 1.00 89.06 457 GLN A N 1
ATOM 3346 C CA . GLN A 1 457 ? 30.824 18.773 -27.387 1.00 89.06 457 GLN A CA 1
ATOM 3347 C C . GLN A 1 457 ? 30.584 19.712 -26.206 1.00 89.06 457 GLN A C 1
ATOM 3349 O O . GLN A 1 457 ? 30.918 20.891 -26.287 1.00 89.06 457 GLN A O 1
ATOM 3354 N N . ASP A 1 458 ? 29.995 19.200 -25.125 1.00 81.38 458 ASP A N 1
ATOM 3355 C CA . ASP A 1 458 ? 29.729 19.948 -23.884 1.00 81.38 458 ASP A CA 1
ATOM 3356 C C . ASP A 1 458 ? 29.020 21.301 -24.120 1.00 81.38 458 ASP A C 1
ATOM 3358 O O . ASP A 1 458 ? 29.314 22.313 -23.485 1.00 81.38 458 ASP A O 1
ATOM 3362 N N . GLY A 1 459 ? 28.079 21.318 -25.073 1.00 74.44 459 GLY A N 1
ATOM 3363 C CA . GLY A 1 459 ? 27.303 22.500 -25.469 1.00 74.44 459 GLY A CA 1
ATOM 3364 C C . GLY A 1 459 ? 27.962 23.389 -26.533 1.00 74.44 459 GLY A C 1
ATOM 3365 O O . GLY A 1 459 ? 27.369 24.384 -26.953 1.00 74.44 459 GLY A O 1
ATOM 3366 N N . VAL A 1 460 ? 29.166 23.046 -27.002 1.00 82.44 460 VAL A N 1
ATOM 3367 C CA . VAL A 1 460 ? 29.880 23.768 -28.065 1.00 82.44 460 VAL A CA 1
ATOM 3368 C C . VAL A 1 460 ? 29.739 23.032 -29.394 1.00 82.44 460 VAL A C 1
ATOM 3370 O O . VAL A 1 460 ? 30.169 21.891 -29.540 1.00 82.44 460 VAL A O 1
ATOM 3373 N N . PHE A 1 461 ? 29.169 23.704 -30.395 1.00 83.56 461 PHE A N 1
ATOM 3374 C CA . PHE A 1 461 ? 28.964 23.136 -31.727 1.00 83.56 461 PHE A CA 1
ATOM 3375 C C . PHE A 1 461 ? 30.169 23.354 -32.647 1.00 83.56 461 PHE A C 1
ATOM 3377 O O . PHE A 1 461 ? 30.491 24.490 -32.991 1.00 83.56 461 PHE A O 1
ATOM 3384 N N . THR A 1 462 ? 30.738 22.262 -33.148 1.00 89.62 462 THR A N 1
ATOM 3385 C CA . THR A 1 462 ? 31.736 22.237 -34.224 1.00 89.62 462 THR A CA 1
ATOM 3386 C C . THR A 1 462 ? 31.104 21.677 -35.491 1.00 89.62 462 THR A C 1
ATOM 3388 O O . THR A 1 462 ? 30.490 20.615 -35.471 1.00 89.62 462 THR A O 1
ATOM 3391 N N . GLU A 1 463 ? 31.249 22.385 -36.603 1.00 90.75 463 GLU A N 1
ATOM 3392 C CA . GLU A 1 463 ? 30.801 21.921 -37.914 1.00 90.75 463 GLU A CA 1
ATOM 3393 C C . GLU A 1 463 ? 31.986 21.369 -38.694 1.00 90.75 463 GLU A C 1
ATOM 3395 O O . GLU A 1 463 ? 33.010 22.035 -38.832 1.00 90.75 463 GLU A O 1
ATOM 3400 N N . THR A 1 464 ? 31.867 20.134 -39.173 1.00 89.56 464 THR A N 1
ATOM 3401 C CA . THR A 1 464 ? 32.916 19.468 -39.945 1.00 89.56 464 THR A CA 1
ATOM 3402 C C . THR A 1 464 ? 32.339 18.958 -41.260 1.00 89.56 464 THR A C 1
ATOM 3404 O O . THR A 1 464 ? 31.471 18.078 -41.242 1.00 89.56 464 THR A O 1
ATOM 3407 N N . PRO A 1 465 ? 32.808 19.466 -42.411 1.00 88.12 465 PRO A N 1
ATOM 3408 C CA . PRO A 1 465 ? 32.385 18.950 -43.698 1.00 88.12 465 PRO A CA 1
ATOM 3409 C C . PRO A 1 465 ? 32.969 17.553 -43.930 1.00 88.12 465 PRO A C 1
ATOM 3411 O O . PRO A 1 465 ? 34.126 17.272 -43.618 1.00 88.12 465 PRO A O 1
ATOM 3414 N N . THR A 1 466 ? 32.168 16.675 -44.518 1.00 86.31 466 THR A N 1
ATOM 3415 C CA . THR A 1 466 ? 32.610 15.350 -44.975 1.00 86.31 466 THR A CA 1
ATOM 3416 C C . THR A 1 466 ? 33.582 15.481 -46.155 1.00 86.31 466 THR A C 1
ATOM 3418 O O . THR A 1 466 ? 33.294 16.168 -47.133 1.00 86.31 466 THR A O 1
ATOM 3421 N N . ALA A 1 467 ? 34.760 14.857 -46.083 1.00 83.06 467 ALA A N 1
ATOM 3422 C CA . ALA A 1 467 ? 35.799 14.984 -47.111 1.00 83.06 467 ALA A CA 1
ATOM 3423 C C . ALA A 1 467 ? 36.746 13.766 -47.152 1.00 83.06 467 ALA A C 1
ATOM 3425 O O . ALA A 1 467 ? 36.796 12.978 -46.210 1.00 83.06 467 ALA A O 1
ATOM 3426 N N . GLY A 1 468 ? 37.535 13.642 -48.228 1.00 79.00 468 GLY A N 1
ATOM 3427 C CA . GLY A 1 468 ? 38.569 12.606 -48.391 1.00 79.00 468 GLY A CA 1
ATOM 3428 C C . GLY A 1 468 ? 38.075 11.278 -48.979 1.00 79.00 468 GLY A C 1
ATOM 3429 O O . GLY A 1 468 ? 36.939 11.183 -49.424 1.00 79.00 468 GLY A O 1
ATOM 3430 N N . GLU A 1 469 ? 38.955 10.270 -48.993 1.00 74.62 469 GLU A N 1
ATOM 3431 C CA . GLU A 1 469 ? 38.656 8.881 -49.378 1.00 74.62 469 GLU A CA 1
ATOM 3432 C C . GLU A 1 469 ? 39.103 7.927 -48.250 1.00 74.62 469 GLU A C 1
ATOM 3434 O O . GLU A 1 469 ? 40.311 7.811 -48.003 1.00 74.62 469 GLU A O 1
ATOM 3439 N N . PRO A 1 470 ? 38.175 7.262 -47.533 1.00 76.25 470 PRO A N 1
ATOM 3440 C CA . PRO A 1 470 ? 36.716 7.391 -47.648 1.00 76.25 470 PRO A CA 1
ATOM 3441 C C . PRO A 1 470 ? 36.207 8.779 -47.214 1.00 76.25 470 PRO A C 1
ATOM 3443 O O . PRO A 1 470 ? 36.856 9.465 -46.419 1.00 76.25 470 PRO A O 1
ATOM 3446 N N . VAL A 1 471 ? 35.038 9.176 -47.727 1.00 84.81 471 VAL A N 1
ATOM 3447 C CA . VAL A 1 471 ? 34.399 10.470 -47.436 1.00 84.81 471 VAL A CA 1
ATOM 3448 C C . VAL A 1 471 ? 33.868 10.479 -45.997 1.00 84.81 471 VAL A C 1
ATOM 3450 O O . VAL A 1 471 ? 32.861 9.844 -45.674 1.00 84.81 471 VAL A O 1
ATOM 3453 N N . LEU A 1 472 ? 34.566 11.196 -45.112 1.00 88.69 472 LEU A N 1
ATOM 3454 C CA . LEU A 1 472 ? 34.302 11.198 -43.671 1.00 88.69 472 LEU A CA 1
ATOM 3455 C C . LEU A 1 472 ? 34.299 12.621 -43.101 1.00 88.69 472 LEU A C 1
ATOM 3457 O O . LEU A 1 472 ? 35.109 13.457 -43.498 1.00 88.69 472 LEU A O 1
ATOM 3461 N N . ALA A 1 473 ? 33.447 12.878 -42.111 1.00 91.31 473 ALA A N 1
ATOM 3462 C CA . ALA A 1 473 ? 33.621 13.983 -41.165 1.00 91.31 473 ALA A CA 1
ATOM 3463 C C . ALA A 1 473 ? 34.227 13.425 -39.874 1.00 91.31 473 ALA A C 1
ATOM 3465 O O . ALA A 1 473 ? 33.729 12.422 -39.363 1.00 91.31 473 ALA A O 1
ATOM 3466 N N . ARG A 1 474 ? 35.298 14.041 -39.356 1.00 92.06 474 ARG A N 1
ATOM 3467 C CA . ARG A 1 474 ? 36.011 13.574 -38.156 1.00 92.06 474 ARG A CA 1
ATOM 3468 C C . ARG A 1 474 ? 36.020 14.637 -37.068 1.00 92.06 474 ARG A C 1
ATOM 3470 O O . ARG A 1 474 ? 36.413 15.767 -37.334 1.00 92.06 474 ARG A O 1
ATOM 3477 N N . HIS A 1 475 ? 35.691 14.235 -35.848 1.00 92.81 475 HIS A N 1
ATOM 3478 C CA . HIS A 1 475 ? 35.811 15.057 -34.649 1.00 92.81 475 HIS A CA 1
ATOM 3479 C C . HIS A 1 475 ? 36.783 14.408 -33.667 1.00 92.81 475 HIS A C 1
ATOM 3481 O O . HIS A 1 475 ? 36.659 13.217 -33.366 1.00 92.81 475 HIS A O 1
ATOM 3487 N N . VAL A 1 476 ? 37.759 15.185 -33.198 1.00 90.94 476 VAL A N 1
ATOM 3488 C CA . VAL A 1 476 ? 38.779 14.741 -32.239 1.00 90.94 476 VAL A CA 1
ATOM 3489 C C . VAL A 1 476 ? 38.402 15.242 -30.852 1.00 90.94 476 VAL A C 1
ATOM 3491 O O . VAL A 1 476 ? 38.127 16.424 -30.667 1.00 90.94 476 VAL A O 1
ATOM 3494 N N . ILE A 1 477 ? 38.409 14.334 -29.884 1.00 88.56 477 ILE A N 1
ATOM 3495 C CA . ILE A 1 477 ? 38.077 14.595 -28.488 1.00 88.56 477 ILE A CA 1
ATOM 3496 C C . ILE A 1 477 ? 39.373 14.502 -27.695 1.00 88.56 477 ILE A C 1
ATOM 3498 O O . ILE A 1 477 ? 39.901 13.409 -27.472 1.00 88.56 477 ILE A O 1
ATOM 3502 N N . ASP A 1 478 ? 39.872 15.668 -27.306 1.00 83.75 478 ASP A N 1
ATOM 3503 C CA . ASP A 1 478 ? 41.073 15.847 -26.499 1.00 83.75 478 ASP A CA 1
ATOM 3504 C C . ASP A 1 478 ? 40.692 16.660 -25.256 1.00 83.75 478 ASP A C 1
ATOM 3506 O O . ASP A 1 478 ? 40.669 17.892 -25.278 1.00 83.75 478 ASP A O 1
ATOM 3510 N N . SER A 1 479 ? 40.239 15.964 -24.209 1.00 73.62 479 SER A N 1
ATOM 3511 C CA . SER A 1 479 ? 39.718 16.594 -22.995 1.00 73.62 479 SER A CA 1
ATOM 3512 C C . SER A 1 479 ? 40.296 15.948 -21.740 1.00 73.62 479 SER A C 1
ATOM 3514 O O . SER A 1 479 ? 40.231 14.732 -21.535 1.00 73.62 479 SER A O 1
ATOM 3516 N N . ALA A 1 480 ? 40.818 16.797 -20.851 1.00 74.75 480 ALA A N 1
ATOM 3517 C CA . ALA A 1 480 ? 41.253 16.404 -19.512 1.00 74.75 480 ALA A CA 1
ATOM 3518 C C . ALA A 1 480 ? 40.071 16.137 -18.556 1.00 74.75 480 ALA A C 1
ATOM 3520 O O . ALA A 1 480 ? 40.269 15.583 -17.475 1.00 74.75 480 ALA A O 1
ATOM 3521 N N . ALA A 1 481 ? 38.849 16.517 -18.944 1.00 80.75 481 ALA A N 1
ATOM 3522 C CA . ALA A 1 481 ? 37.612 16.269 -18.211 1.00 80.75 481 ALA A CA 1
ATOM 3523 C C . ALA A 1 481 ? 36.703 15.296 -18.988 1.00 80.75 481 ALA A C 1
ATOM 3525 O O . ALA A 1 481 ? 36.843 15.165 -20.205 1.00 80.75 481 ALA A O 1
ATOM 3526 N N . PRO A 1 482 ? 35.757 14.611 -18.322 1.00 81.31 482 PRO A N 1
ATOM 3527 C CA . PRO A 1 482 ? 34.702 13.893 -19.029 1.00 81.31 482 PRO A CA 1
ATOM 3528 C C . PRO A 1 482 ? 33.953 14.831 -19.988 1.00 81.31 482 PRO A C 1
ATOM 3530 O O . PRO A 1 482 ? 33.654 15.964 -19.612 1.00 81.31 482 PRO A O 1
ATOM 3533 N N . SER A 1 483 ? 33.636 14.346 -21.188 1.00 83.62 483 SER A N 1
ATOM 3534 C CA . SER A 1 483 ? 32.949 15.117 -22.232 1.00 83.62 483 SER A CA 1
ATOM 3535 C C . SER A 1 483 ? 31.740 14.370 -22.782 1.00 83.62 483 SER A C 1
ATOM 3537 O O . SER A 1 483 ? 31.773 13.154 -22.990 1.00 83.62 483 SER A O 1
ATOM 3539 N N . PHE A 1 484 ? 30.677 15.110 -23.074 1.00 85.25 484 PHE A N 1
ATOM 3540 C CA . PHE A 1 484 ? 29.507 14.632 -23.799 1.00 85.25 484 PHE A CA 1
ATOM 3541 C C . PHE A 1 484 ? 29.545 15.143 -25.232 1.00 85.25 484 PHE A C 1
ATOM 3543 O O . PHE A 1 484 ? 29.690 16.341 -25.455 1.00 85.25 484 PHE A O 1
ATOM 3550 N N . VAL A 1 485 ? 29.394 14.239 -26.199 1.00 87.12 485 VAL A N 1
ATOM 3551 C CA . VAL A 1 485 ? 29.363 14.575 -27.624 1.00 87.12 485 VAL A CA 1
ATOM 3552 C C . VAL A 1 485 ? 28.038 14.136 -28.229 1.00 87.12 485 VAL A C 1
ATOM 3554 O O . VAL A 1 485 ? 27.730 12.945 -28.262 1.00 87.12 485 VAL A O 1
ATOM 3557 N N . THR A 1 486 ? 27.264 15.086 -28.744 1.00 88.62 486 THR A N 1
ATOM 3558 C CA . THR A 1 486 ? 26.061 14.807 -29.530 1.00 88.62 486 THR A CA 1
ATOM 3559 C C . THR A 1 486 ? 26.355 14.975 -31.011 1.00 88.62 486 THR A C 1
ATOM 3561 O O . THR A 1 486 ? 26.935 15.976 -31.435 1.00 88.62 486 THR A O 1
ATOM 3564 N N . LEU A 1 487 ? 25.941 13.987 -31.803 1.00 91.31 487 LEU A N 1
ATOM 3565 C CA . LEU A 1 487 ? 26.112 13.997 -33.246 1.00 91.31 487 LEU A CA 1
ATOM 3566 C C . LEU A 1 487 ? 24.819 14.381 -33.951 1.00 91.31 487 LEU A C 1
ATOM 3568 O O . LEU A 1 487 ? 23.785 13.726 -33.788 1.00 91.31 487 LEU A O 1
ATOM 3572 N N . TRP A 1 488 ? 24.918 15.399 -34.792 1.00 89.50 488 TRP A N 1
ATOM 3573 C CA . TRP A 1 488 ? 23.815 16.004 -35.515 1.00 89.50 488 TRP A CA 1
ATOM 3574 C C . TRP A 1 488 ? 24.096 15.932 -37.018 1.00 89.50 488 TRP A C 1
ATOM 3576 O O . TRP A 1 488 ? 25.136 16.380 -37.502 1.00 89.50 488 TRP A O 1
ATOM 3586 N N . TYR A 1 489 ? 23.163 15.351 -37.767 1.00 89.00 489 TYR A N 1
ATOM 3587 C CA . TYR A 1 489 ? 23.280 15.125 -39.205 1.00 89.00 489 TYR A CA 1
ATOM 3588 C C . TYR A 1 489 ? 22.184 15.892 -39.961 1.00 89.00 489 TYR A C 1
ATOM 3590 O O . TYR A 1 489 ? 21.036 15.864 -39.509 1.00 89.00 489 TYR A O 1
ATOM 3598 N N . PRO A 1 490 ? 22.474 16.559 -41.093 1.00 84.88 490 PRO A N 1
ATOM 3599 C CA . PRO A 1 490 ? 21.480 17.372 -41.793 1.00 84.88 490 PRO A CA 1
ATOM 3600 C C . PRO A 1 490 ? 20.232 16.564 -42.181 1.00 84.88 490 PRO A C 1
ATOM 3602 O O . PRO A 1 490 ? 20.314 15.563 -42.896 1.00 84.88 490 PRO A O 1
ATOM 3605 N N . ALA A 1 491 ? 19.055 17.007 -41.734 1.00 77.44 491 ALA A N 1
ATOM 3606 C CA . ALA A 1 491 ? 17.790 16.293 -41.924 1.00 77.44 491 ALA A CA 1
ATOM 3607 C C . ALA A 1 491 ? 17.400 16.172 -43.402 1.00 77.44 491 ALA A C 1
ATOM 3609 O O . ALA A 1 491 ? 16.836 15.165 -43.827 1.00 77.44 491 ALA A O 1
ATOM 3610 N N . LYS A 1 492 ? 17.743 17.188 -44.200 1.00 73.19 492 LYS A N 1
ATOM 3611 C CA . LYS A 1 492 ? 17.527 17.188 -45.649 1.00 73.19 492 LYS A CA 1
ATOM 3612 C C . LYS A 1 492 ? 18.335 16.085 -46.338 1.00 73.19 492 LYS A C 1
ATOM 3614 O O . LYS A 1 492 ? 17.789 15.348 -47.154 1.00 73.19 492 LYS A O 1
ATOM 3619 N N . SER A 1 493 ? 19.601 15.925 -45.949 1.00 73.81 493 SER A N 1
ATOM 3620 C CA . SER A 1 493 ? 20.489 14.900 -46.505 1.00 73.81 493 SER A CA 1
ATOM 3621 C C . SER A 1 493 ? 20.005 13.493 -46.182 1.00 73.81 493 SER A C 1
ATOM 3623 O O . SER A 1 493 ? 20.114 12.617 -47.026 1.00 73.81 493 SER A O 1
ATOM 3625 N N . VAL A 1 494 ? 19.375 13.289 -45.021 1.00 71.12 494 VAL A N 1
ATOM 3626 C CA . VAL A 1 494 ? 18.760 12.003 -44.671 1.00 71.12 494 VAL A CA 1
ATOM 3627 C C . VAL A 1 494 ? 17.675 11.578 -45.667 1.00 71.12 494 VAL A C 1
ATOM 3629 O O . VAL A 1 494 ? 17.651 10.418 -46.077 1.00 71.12 494 VAL A O 1
ATOM 3632 N N . GLY A 1 495 ? 16.794 12.494 -46.078 1.00 66.12 495 GLY A N 1
ATOM 3633 C CA . GLY A 1 495 ? 15.759 12.198 -47.074 1.00 66.12 495 GLY A CA 1
ATOM 3634 C C . GLY A 1 495 ? 16.351 11.805 -48.430 1.00 66.12 495 GLY A C 1
ATOM 3635 O O . GLY A 1 495 ? 15.931 10.815 -49.032 1.00 66.12 495 GLY A O 1
ATOM 3636 N N . ASP A 1 496 ? 17.377 12.534 -48.867 1.00 63.16 496 ASP A N 1
ATOM 3637 C CA . ASP A 1 496 ? 18.040 12.284 -50.144 1.00 63.16 496 ASP A CA 1
ATOM 3638 C C . ASP A 1 496 ? 18.896 11.000 -50.124 1.00 63.16 496 ASP A C 1
ATOM 3640 O O . ASP A 1 496 ? 18.972 10.301 -51.132 1.00 63.16 496 ASP A O 1
ATOM 3644 N N . ASP A 1 497 ? 19.541 10.685 -48.999 1.00 64.81 497 ASP A N 1
ATOM 3645 C CA . ASP A 1 497 ? 20.391 9.500 -48.803 1.00 64.81 497 ASP A CA 1
ATOM 3646 C C . ASP A 1 497 ? 19.568 8.208 -48.694 1.00 64.81 497 ASP A C 1
ATOM 3648 O O . ASP A 1 497 ? 19.955 7.159 -49.221 1.00 64.81 497 ASP A O 1
ATOM 3652 N N . ILE A 1 498 ? 18.377 8.281 -48.081 1.00 65.00 498 ILE A N 1
ATOM 3653 C CA . ILE A 1 498 ? 17.393 7.191 -48.133 1.00 65.00 498 ILE A CA 1
ATOM 3654 C C . ILE A 1 498 ? 16.964 6.939 -49.584 1.00 65.00 498 ILE A C 1
ATOM 3656 O O . ILE A 1 498 ? 16.901 5.780 -49.999 1.00 65.00 498 ILE A O 1
ATOM 3660 N N . ALA A 1 499 ? 16.684 7.996 -50.355 1.00 62.00 499 ALA A N 1
ATOM 3661 C CA . ALA A 1 499 ? 16.226 7.880 -51.739 1.00 62.00 499 ALA A CA 1
ATOM 3662 C C . ALA A 1 499 ? 17.292 7.285 -52.680 1.00 62.00 499 ALA A C 1
ATOM 3664 O O . ALA A 1 499 ? 16.938 6.579 -53.624 1.00 62.00 499 ALA A O 1
ATOM 3665 N N . SER A 1 500 ? 18.583 7.510 -52.407 1.00 62.53 500 SER A N 1
ATOM 3666 C CA . SER A 1 500 ? 19.699 6.898 -53.145 1.00 62.53 500 SER A CA 1
ATOM 3667 C C . SER A 1 500 ? 20.115 5.512 -52.634 1.00 62.53 500 SER A C 1
ATOM 3669 O O . SER A 1 500 ? 20.990 4.891 -53.229 1.00 62.53 500 SER A O 1
ATOM 3671 N N . GLY A 1 501 ? 19.505 5.005 -51.554 1.00 63.84 501 GLY A N 1
ATOM 3672 C CA . GLY A 1 501 ? 19.834 3.700 -50.962 1.00 63.84 501 GLY A CA 1
ATOM 3673 C C . GLY A 1 501 ? 21.140 3.669 -50.157 1.00 63.84 501 GLY A C 1
ATOM 3674 O O . GLY A 1 501 ? 21.584 2.597 -49.746 1.00 63.84 501 GLY A O 1
ATOM 3675 N N . GLU A 1 502 ? 21.743 4.827 -49.891 1.00 69.38 502 GLU A N 1
ATOM 3676 C CA . GLU A 1 502 ? 23.084 4.951 -49.319 1.00 69.38 502 GLU A CA 1
ATOM 3677 C C . GLU A 1 502 ? 23.040 5.780 -48.034 1.00 69.38 502 GLU A C 1
ATOM 3679 O O . GLU A 1 502 ? 23.071 7.001 -48.055 1.00 69.38 502 GLU A O 1
ATOM 3684 N N . ARG A 1 503 ? 22.923 5.086 -46.896 1.00 84.75 503 ARG A N 1
ATOM 3685 C CA . ARG A 1 503 ? 22.773 5.671 -45.551 1.00 84.75 503 ARG A CA 1
ATOM 3686 C C . ARG A 1 503 ? 24.139 5.975 -44.898 1.00 84.75 503 ARG A C 1
ATOM 3688 O O . ARG A 1 503 ? 25.107 5.263 -45.190 1.00 84.75 503 ARG A O 1
ATOM 3695 N N . PRO A 1 504 ? 24.228 6.947 -43.968 1.00 88.56 504 PRO A N 1
ATOM 3696 C CA . PRO A 1 504 ? 25.465 7.264 -43.249 1.00 88.56 504 PRO A CA 1
ATOM 3697 C C . PRO A 1 504 ? 25.915 6.142 -42.300 1.00 88.56 504 PRO A C 1
ATOM 3699 O O . PRO A 1 504 ? 25.106 5.332 -41.841 1.00 88.56 504 PRO A O 1
ATOM 3702 N N . GLY A 1 505 ? 27.209 6.101 -41.981 1.00 91.25 505 GLY A N 1
ATOM 3703 C CA . GLY A 1 505 ? 27.808 5.206 -40.986 1.00 91.25 505 GLY A CA 1
ATOM 3704 C C . GLY A 1 505 ? 28.562 5.960 -39.895 1.00 91.25 505 GLY A C 1
ATOM 3705 O O . GLY A 1 505 ? 28.988 7.093 -40.107 1.00 91.25 505 GLY A O 1
ATOM 3706 N N . ILE A 1 506 ? 28.714 5.342 -38.722 1.00 94.44 506 ILE A N 1
ATOM 3707 C CA . ILE A 1 506 ? 29.412 5.932 -37.569 1.00 94.44 506 ILE A CA 1
ATOM 3708 C C . ILE A 1 506 ? 30.547 5.009 -37.125 1.00 94.44 506 ILE A C 1
ATOM 3710 O O . ILE A 1 506 ? 30.335 3.810 -36.920 1.00 94.44 506 ILE A O 1
ATOM 3714 N N . GLU A 1 507 ? 31.734 5.587 -36.938 1.00 94.25 507 GLU A N 1
ATOM 3715 C CA . GLU A 1 507 ? 32.945 4.900 -36.482 1.00 94.25 507 GLU A CA 1
ATOM 3716 C C . GLU A 1 507 ? 33.532 5.588 -35.249 1.00 94.25 507 GLU A C 1
ATOM 3718 O O . GLU A 1 507 ? 33.737 6.803 -35.236 1.00 94.25 507 GLU A O 1
ATOM 3723 N N . ILE A 1 508 ? 33.821 4.797 -34.217 1.00 93.38 508 ILE A N 1
ATOM 3724 C CA . ILE A 1 508 ? 34.476 5.231 -32.982 1.00 93.38 508 ILE A CA 1
ATOM 3725 C C . ILE A 1 508 ? 35.543 4.187 -32.653 1.00 93.38 508 ILE A C 1
ATOM 3727 O O . ILE A 1 508 ? 35.238 3.105 -32.151 1.00 93.38 508 ILE A O 1
ATOM 3731 N N . THR A 1 509 ? 36.789 4.463 -33.027 1.00 89.88 509 THR A N 1
ATOM 3732 C CA . THR A 1 509 ? 37.846 3.443 -33.040 1.00 89.88 509 THR A CA 1
ATOM 3733 C C . THR A 1 509 ? 39.091 3.906 -32.312 1.00 89.88 509 THR A C 1
ATOM 3735 O O . THR A 1 509 ? 39.638 4.959 -32.635 1.00 89.88 509 THR A O 1
ATOM 3738 N N . MET A 1 510 ? 39.582 3.063 -31.408 1.00 89.38 510 MET A N 1
ATOM 3739 C CA . MET A 1 510 ? 40.851 3.221 -30.704 1.00 89.38 510 MET A CA 1
ATOM 3740 C C . MET A 1 510 ? 41.609 1.884 -30.640 1.00 89.38 510 MET A C 1
ATOM 3742 O O . MET A 1 510 ? 41.004 0.811 -30.777 1.00 89.38 510 MET A O 1
ATOM 3746 N N . PRO A 1 511 ? 42.937 1.902 -30.412 1.00 85.75 511 PRO A N 1
ATOM 3747 C CA . PRO A 1 511 ? 43.663 0.701 -30.018 1.00 85.75 511 PRO A CA 1
ATOM 3748 C C . PRO A 1 511 ? 43.057 0.083 -28.749 1.00 85.75 511 PRO A C 1
ATOM 3750 O O . PRO A 1 511 ? 42.493 0.782 -27.905 1.00 85.75 511 PRO A O 1
ATOM 3753 N N . ALA A 1 512 ? 43.155 -1.241 -28.611 1.00 81.06 512 ALA A N 1
ATOM 3754 C CA . ALA A 1 512 ? 42.560 -1.954 -27.482 1.00 81.06 512 ALA A CA 1
ATOM 3755 C C . ALA A 1 512 ? 43.073 -1.401 -26.138 1.00 81.06 512 ALA A C 1
ATOM 3757 O O . ALA A 1 512 ? 44.281 -1.330 -25.921 1.00 81.06 512 ALA A O 1
ATOM 3758 N N . GLY A 1 513 ? 42.152 -1.009 -25.252 1.00 77.88 513 GLY A N 1
ATOM 3759 C CA . GLY A 1 513 ? 42.476 -0.463 -23.929 1.00 77.88 513 GLY A CA 1
ATOM 3760 C C . GLY A 1 513 ? 42.813 1.029 -23.899 1.00 77.88 513 GLY A C 1
ATOM 3761 O O . GLY A 1 513 ? 43.090 1.546 -22.823 1.00 77.88 513 GLY A O 1
ATOM 3762 N N . GLN A 1 514 ? 42.787 1.726 -25.040 1.00 85.44 514 GLN A N 1
ATOM 3763 C CA . GLN A 1 514 ? 43.080 3.167 -25.122 1.00 85.44 514 GLN A CA 1
ATOM 3764 C C . GLN A 1 514 ? 41.828 4.030 -25.333 1.00 85.44 514 GLN A C 1
ATOM 3766 O O . GLN A 1 514 ? 41.906 5.256 -25.335 1.00 85.44 514 GLN A O 1
ATOM 3771 N N . GLY A 1 515 ? 40.665 3.412 -25.543 1.00 86.00 515 GLY A N 1
ATOM 3772 C CA . GLY A 1 515 ? 39.420 4.126 -25.771 1.00 86.00 515 GLY A CA 1
ATOM 3773 C C . GLY A 1 515 ? 38.755 4.622 -24.486 1.00 86.00 515 GLY A C 1
ATOM 3774 O O . GLY A 1 515 ? 38.613 3.870 -23.528 1.00 86.00 515 GLY A O 1
ATOM 3775 N N . ALA A 1 516 ? 38.253 5.860 -24.508 1.00 89.94 516 ALA A N 1
ATOM 3776 C CA . ALA A 1 516 ? 37.652 6.522 -23.343 1.00 89.94 516 ALA A CA 1
ATOM 3777 C C . ALA A 1 516 ? 36.114 6.617 -23.380 1.00 89.94 516 ALA A C 1
ATOM 3779 O O . ALA A 1 516 ? 35.519 7.126 -22.431 1.00 89.94 516 ALA A O 1
ATOM 3780 N N . LEU A 1 517 ? 35.454 6.153 -24.449 1.00 92.31 517 LEU A N 1
ATOM 3781 C CA . LEU A 1 517 ? 33.991 6.081 -24.538 1.00 92.31 517 LEU A CA 1
ATOM 3782 C C . LEU A 1 517 ? 33.411 5.244 -23.382 1.00 92.31 517 LEU A C 1
ATOM 3784 O O . LEU A 1 517 ? 33.751 4.073 -23.223 1.00 92.31 517 LEU A O 1
ATOM 3788 N N . LYS A 1 518 ? 32.520 5.857 -22.600 1.00 88.75 518 LYS A N 1
ATOM 3789 C CA . LYS A 1 518 ? 31.836 5.269 -21.440 1.00 88.75 518 LYS A CA 1
ATOM 3790 C C . LYS A 1 518 ? 30.392 4.896 -21.740 1.00 88.75 518 LYS A C 1
ATOM 3792 O O . LYS A 1 518 ? 29.911 3.905 -21.209 1.00 88.75 518 LYS A O 1
ATOM 3797 N N . ALA A 1 519 ? 29.704 5.663 -22.587 1.00 86.19 519 ALA A N 1
ATOM 3798 C CA . ALA A 1 519 ? 28.322 5.381 -22.965 1.00 86.19 519 ALA A CA 1
ATOM 3799 C C . ALA A 1 519 ? 28.026 5.799 -24.409 1.00 86.19 519 ALA A C 1
ATOM 3801 O O . ALA A 1 519 ? 28.573 6.780 -24.915 1.00 86.19 519 ALA A O 1
ATOM 3802 N N . LEU A 1 520 ? 27.111 5.066 -25.043 1.00 89.44 520 LEU A N 1
ATOM 3803 C CA . LEU A 1 520 ? 26.630 5.277 -26.407 1.00 89.44 520 LEU A CA 1
ATOM 3804 C C . LEU A 1 520 ? 25.103 5.165 -26.418 1.00 89.44 520 LEU A C 1
ATOM 3806 O O . LEU A 1 520 ? 24.545 4.204 -25.895 1.00 89.44 520 LEU A O 1
ATOM 3810 N N . ARG A 1 521 ? 24.416 6.129 -27.031 1.00 86.00 521 ARG A N 1
ATOM 3811 C CA . ARG A 1 521 ? 22.978 6.048 -27.317 1.00 86.00 521 ARG A CA 1
ATOM 3812 C C . ARG A 1 521 ? 22.724 6.435 -28.763 1.00 86.00 521 ARG A C 1
ATOM 3814 O O . ARG A 1 521 ? 23.069 7.541 -29.171 1.00 86.00 521 ARG A O 1
ATOM 3821 N N . LEU A 1 522 ? 22.123 5.533 -29.529 1.00 86.06 522 LEU A N 1
ATOM 3822 C CA . LEU A 1 522 ? 21.714 5.794 -30.907 1.00 86.06 522 LEU A CA 1
ATOM 3823 C C . LEU A 1 522 ? 20.272 6.295 -30.949 1.00 86.06 522 LEU A C 1
ATOM 3825 O O . LEU A 1 522 ? 19.466 5.974 -30.080 1.00 86.06 522 LEU A O 1
ATOM 3829 N N . SER A 1 523 ? 19.954 7.103 -31.956 1.00 81.88 523 SER A N 1
ATOM 3830 C CA . SER A 1 523 ? 18.580 7.503 -32.246 1.00 81.88 523 SER A CA 1
ATOM 3831 C C . SER A 1 523 ? 17.915 6.424 -33.112 1.00 81.88 523 SER A C 1
ATOM 3833 O O . SER A 1 523 ? 18.333 6.257 -34.258 1.00 81.88 523 SER A O 1
ATOM 3835 N N . PRO A 1 524 ? 16.887 5.693 -32.632 1.00 73.31 524 PRO A N 1
ATOM 3836 C CA . PRO A 1 524 ? 16.289 4.579 -33.382 1.00 73.31 524 PRO A CA 1
ATOM 3837 C C . PRO A 1 524 ? 15.644 5.009 -34.707 1.00 73.31 524 PRO A C 1
ATOM 3839 O O . PRO A 1 524 ? 15.562 4.228 -35.652 1.00 73.31 524 PRO A O 1
ATOM 3842 N N . ALA A 1 525 ? 15.210 6.271 -34.784 1.00 71.62 525 ALA A N 1
ATOM 3843 C CA . ALA A 1 525 ? 14.629 6.876 -35.979 1.00 71.62 525 ALA A CA 1
ATOM 3844 C C . ALA A 1 525 ? 15.682 7.362 -36.993 1.00 71.62 525 ALA A C 1
ATOM 3846 O O . ALA A 1 525 ? 15.326 7.726 -38.113 1.00 71.62 525 ALA A O 1
ATOM 3847 N N . PHE A 1 526 ? 16.968 7.394 -36.623 1.00 84.06 526 PHE A N 1
ATOM 3848 C CA . PHE A 1 526 ? 18.029 7.826 -37.525 1.00 84.06 526 PHE A CA 1
ATOM 3849 C C . PHE A 1 526 ? 18.428 6.684 -38.470 1.00 84.06 526 PHE A C 1
ATOM 3851 O O . PHE A 1 526 ? 18.829 5.618 -38.001 1.00 84.06 526 PHE A O 1
ATOM 3858 N N . PRO A 1 527 ? 18.366 6.873 -39.797 1.00 83.75 527 PRO A N 1
ATOM 3859 C CA . PRO A 1 527 ? 18.675 5.817 -40.750 1.00 83.75 527 PRO A CA 1
ATOM 3860 C C . PRO A 1 527 ? 20.188 5.610 -40.848 1.00 83.75 527 PRO A C 1
ATOM 3862 O O . PRO A 1 527 ? 20.874 6.229 -41.655 1.00 83.75 527 PRO A O 1
ATOM 3865 N N . LEU A 1 528 ? 20.705 4.700 -40.029 1.00 88.88 528 LEU A N 1
ATOM 3866 C CA . LEU A 1 528 ? 22.112 4.321 -39.981 1.00 88.88 528 LEU A CA 1
ATOM 3867 C C . LEU A 1 528 ? 22.385 3.075 -40.838 1.00 88.88 528 LEU A C 1
ATOM 3869 O O . LEU A 1 528 ? 21.629 2.104 -40.768 1.00 88.88 528 LEU A O 1
ATOM 3873 N N . ARG A 1 529 ? 23.473 3.083 -41.621 1.00 89.38 529 ARG A N 1
ATOM 3874 C CA . ARG A 1 529 ? 23.969 1.932 -42.401 1.00 89.38 529 ARG A CA 1
ATOM 3875 C C . ARG A 1 529 ? 24.801 0.987 -41.554 1.00 89.38 529 ARG A C 1
ATOM 3877 O O . ARG A 1 529 ? 24.565 -0.222 -41.578 1.00 89.38 529 ARG A O 1
ATOM 3884 N N . TYR A 1 530 ? 25.802 1.521 -40.863 1.00 91.81 530 TYR A N 1
ATOM 3885 C CA . TYR A 1 530 ? 26.715 0.735 -40.050 1.00 91.81 530 TYR A CA 1
ATOM 3886 C C . TYR A 1 530 ? 27.149 1.488 -38.796 1.00 91.81 530 TYR A C 1
ATOM 3888 O O . TYR A 1 530 ? 27.252 2.715 -38.793 1.00 91.81 530 TYR A O 1
ATOM 3896 N N . LEU A 1 531 ? 27.418 0.719 -37.745 1.00 94.19 531 LEU A N 1
ATOM 3897 C CA . LEU A 1 531 ? 28.017 1.188 -36.504 1.00 94.19 531 LEU A CA 1
ATOM 3898 C C . LEU A 1 531 ? 29.273 0.362 -36.237 1.00 94.19 531 LEU A C 1
ATOM 3900 O O . LEU A 1 531 ? 29.196 -0.869 -36.160 1.00 94.19 531 LEU A O 1
ATOM 3904 N N . PHE A 1 532 ? 30.410 1.036 -36.078 1.00 94.50 532 PHE A N 1
ATOM 3905 C CA . PHE A 1 532 ? 31.668 0.402 -35.711 1.00 94.50 532 PHE A CA 1
ATOM 3906 C C . PHE A 1 532 ? 32.271 1.052 -34.465 1.00 94.50 532 PHE A C 1
ATOM 3908 O O . PHE A 1 532 ? 32.639 2.222 -34.485 1.00 94.50 532 PHE A O 1
ATOM 3915 N N . VAL A 1 533 ? 32.382 0.280 -33.385 1.00 94.50 533 VAL A N 1
ATOM 3916 C CA . VAL A 1 533 ? 32.971 0.710 -32.113 1.00 94.50 533 VAL A CA 1
ATOM 3917 C C . VAL A 1 533 ? 34.120 -0.226 -31.752 1.00 94.50 533 VAL A C 1
ATOM 3919 O O . VAL A 1 533 ? 33.934 -1.445 -31.744 1.00 94.50 533 VAL A O 1
ATOM 3922 N N . GLN A 1 534 ? 35.304 0.314 -31.456 1.00 93.75 534 GLN A N 1
ATOM 3923 C CA . GLN A 1 534 ? 36.480 -0.502 -31.151 1.00 93.75 534 GLN A CA 1
ATOM 3924 C C . GLN A 1 534 ? 37.374 0.078 -30.050 1.00 93.75 534 GLN A C 1
ATOM 3926 O O . GLN A 1 534 ? 37.755 1.240 -30.110 1.00 93.75 534 GLN A O 1
ATOM 3931 N N . GLY A 1 535 ? 37.809 -0.779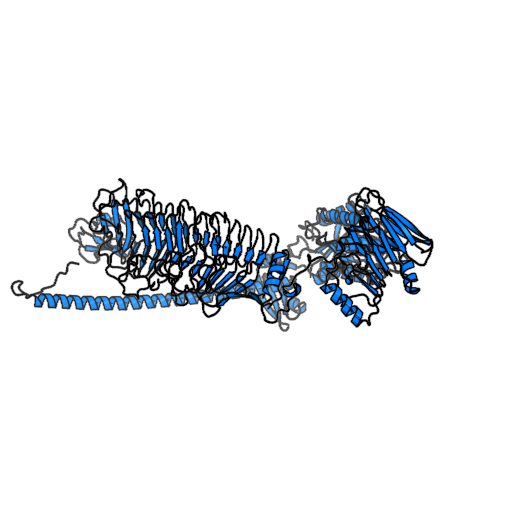 -29.118 1.00 90.19 535 GLY A N 1
ATOM 3932 C CA . GLY A 1 535 ? 38.930 -0.509 -28.206 1.00 90.19 535 GLY A CA 1
ATOM 3933 C C . GLY A 1 535 ? 38.583 0.247 -26.921 1.00 90.19 535 GLY A C 1
ATOM 3934 O O . GLY A 1 535 ? 39.492 0.691 -26.218 1.00 90.19 535 GLY A O 1
ATOM 3935 N N . HIS A 1 536 ? 37.294 0.370 -26.596 1.00 92.00 536 HIS A N 1
ATOM 3936 C CA . HIS A 1 536 ? 36.782 1.089 -25.426 1.00 92.00 536 HIS A CA 1
ATOM 3937 C C . HIS A 1 536 ? 36.430 0.109 -24.298 1.00 92.00 536 HIS A C 1
ATOM 3939 O O . HIS A 1 536 ? 35.344 -0.473 -24.285 1.00 92.00 536 HIS A O 1
ATOM 3945 N N . THR A 1 537 ? 37.349 -0.103 -23.352 1.00 86.88 537 THR A N 1
ATOM 3946 C CA . THR A 1 537 ? 37.192 -1.136 -22.308 1.00 86.88 537 THR A CA 1
ATOM 3947 C C . THR A 1 537 ? 36.077 -0.854 -21.319 1.00 86.88 537 THR A C 1
ATOM 3949 O O . THR A 1 537 ? 35.466 -1.799 -20.827 1.00 86.88 537 THR A O 1
ATOM 3952 N N . ASP A 1 538 ? 35.782 0.423 -21.092 1.00 85.56 538 ASP A N 1
ATOM 3953 C CA . ASP A 1 538 ? 34.840 0.887 -20.072 1.00 85.56 538 ASP A CA 1
ATOM 3954 C C . ASP A 1 538 ? 33.501 1.344 -20.669 1.00 85.56 538 ASP A C 1
ATOM 3956 O O . ASP A 1 538 ? 32.762 2.096 -20.033 1.00 85.56 538 ASP A O 1
ATOM 3960 N N . LEU A 1 539 ? 33.204 0.932 -21.905 1.00 90.88 539 LEU A N 1
ATOM 3961 C CA . LEU A 1 539 ? 31.931 1.211 -22.556 1.00 90.88 539 LEU A CA 1
ATOM 3962 C C . LEU A 1 539 ? 30.808 0.412 -21.880 1.00 90.88 539 LEU A C 1
ATOM 3964 O O . LEU A 1 539 ? 30.593 -0.754 -22.208 1.00 90.88 539 LEU A O 1
ATOM 3968 N N . ASP A 1 540 ? 30.069 1.054 -20.978 1.00 83.00 540 ASP A N 1
ATOM 3969 C CA . ASP A 1 540 ? 28.828 0.531 -20.408 1.00 83.00 540 ASP A CA 1
ATOM 3970 C C . ASP A 1 540 ? 27.666 0.835 -21.361 1.00 83.00 540 ASP A C 1
ATOM 3972 O O . ASP A 1 540 ? 26.978 1.857 -21.279 1.00 83.00 540 ASP A O 1
ATOM 3976 N N . TRP A 1 541 ? 27.482 -0.057 -22.329 1.00 85.44 541 TRP A N 1
ATOM 3977 C CA . TRP A 1 541 ? 26.411 0.030 -23.312 1.00 85.44 541 TRP A CA 1
ATOM 3978 C C . TRP A 1 541 ? 25.615 -1.271 -23.345 1.00 85.44 541 TRP A C 1
ATOM 3980 O O . TRP A 1 541 ? 26.199 -2.342 -23.482 1.00 85.44 541 TRP A O 1
ATOM 3990 N N . SER A 1 542 ? 24.288 -1.174 -23.233 1.00 82.12 542 SER A N 1
ATOM 3991 C CA . SER A 1 542 ? 23.382 -2.307 -23.434 1.00 82.12 542 SER A CA 1
ATOM 3992 C C . SER A 1 542 ? 23.020 -2.403 -24.913 1.00 82.12 542 SER A C 1
ATOM 3994 O O . SER A 1 542 ? 22.330 -1.533 -25.446 1.00 82.12 542 SER A O 1
ATOM 3996 N N . CYS A 1 543 ? 23.502 -3.446 -25.582 1.00 80.19 543 CYS A N 1
ATOM 3997 C CA . CYS A 1 543 ? 23.173 -3.725 -26.971 1.00 80.19 543 CYS A CA 1
ATOM 3998 C C . CYS A 1 543 ? 21.754 -4.312 -27.051 1.00 80.19 543 CYS A C 1
ATOM 4000 O O . CYS A 1 543 ? 21.550 -5.493 -26.783 1.00 80.19 543 CYS A O 1
ATOM 4002 N N . ASP A 1 544 ? 20.781 -3.481 -27.418 1.00 82.88 544 ASP A N 1
ATOM 4003 C CA . ASP A 1 544 ? 19.358 -3.818 -27.551 1.00 82.88 544 ASP A CA 1
ATOM 4004 C C . ASP A 1 544 ? 18.892 -3.488 -28.980 1.00 82.88 544 ASP A C 1
ATOM 4006 O O . ASP A 1 544 ? 19.058 -2.354 -29.440 1.00 82.88 544 ASP A O 1
ATOM 4010 N N . TRP A 1 545 ? 18.325 -4.467 -29.698 1.00 81.38 545 TRP A N 1
ATOM 4011 C CA . TRP A 1 545 ? 17.887 -4.279 -31.089 1.00 81.38 545 TRP A CA 1
ATOM 4012 C C . TRP A 1 545 ? 16.788 -3.231 -31.227 1.00 81.38 545 TRP A C 1
ATOM 4014 O O . TRP A 1 545 ? 16.744 -2.547 -32.246 1.00 81.38 545 TRP A O 1
ATOM 4024 N N . GLN A 1 546 ? 15.953 -3.050 -30.204 1.00 77.62 546 GLN A N 1
ATOM 4025 C CA . GLN A 1 546 ? 14.881 -2.053 -30.214 1.00 77.62 546 GLN A CA 1
ATOM 4026 C C . GLN A 1 546 ? 15.424 -0.622 -30.094 1.00 77.62 546 GLN A C 1
ATOM 4028 O O . GLN A 1 546 ? 14.766 0.339 -30.492 1.00 77.62 546 GLN A O 1
ATOM 4033 N N . GLN A 1 547 ? 16.647 -0.475 -29.579 1.00 76.31 547 GLN A N 1
ATOM 4034 C CA . GLN A 1 547 ? 17.352 0.803 -29.456 1.00 76.31 547 GLN A CA 1
ATOM 4035 C C . GLN A 1 547 ? 18.290 1.075 -30.640 1.00 76.31 547 GLN A C 1
ATOM 4037 O O . GLN A 1 547 ? 18.863 2.163 -30.744 1.00 76.31 547 GLN A O 1
ATOM 4042 N N . LEU A 1 548 ? 18.450 0.103 -31.541 1.00 84.00 548 LEU A N 1
ATOM 4043 C CA . LEU A 1 548 ? 19.242 0.228 -32.756 1.00 84.00 548 LEU A CA 1
ATOM 4044 C C . LEU A 1 548 ? 18.346 0.576 -33.954 1.00 84.00 548 LEU A C 1
ATOM 4046 O O . LEU A 1 548 ? 17.216 0.100 -34.048 1.00 84.00 548 LEU A O 1
ATOM 4050 N N . PRO A 1 549 ? 18.835 1.374 -34.918 1.00 84.75 549 PRO A N 1
ATOM 4051 C CA . PRO A 1 549 ? 18.082 1.637 -36.134 1.00 84.75 549 PRO A CA 1
ATOM 4052 C C . PRO A 1 549 ? 17.770 0.354 -36.909 1.00 84.75 549 PRO A C 1
ATOM 4054 O O . PRO A 1 549 ? 18.676 -0.394 -37.279 1.00 84.75 549 PRO A O 1
ATOM 4057 N N . ALA A 1 550 ? 16.501 0.145 -37.266 1.00 83.31 550 ALA A N 1
ATOM 4058 C CA . ALA A 1 550 ? 16.079 -0.986 -38.105 1.00 83.31 550 ALA A CA 1
ATOM 4059 C C . ALA A 1 550 ? 16.751 -0.991 -39.494 1.00 83.31 550 ALA A C 1
ATOM 4061 O O . ALA A 1 550 ? 16.752 -1.997 -40.197 1.00 83.31 550 ALA A O 1
ATOM 4062 N N . SER A 1 551 ? 17.328 0.144 -39.894 1.00 85.25 551 SER A N 1
ATOM 4063 C CA . SER A 1 551 ? 18.063 0.349 -41.138 1.00 85.25 551 SER A CA 1
ATOM 4064 C C . SER A 1 551 ? 19.475 -0.252 -41.160 1.00 85.25 551 SER A C 1
ATOM 4066 O O . SER A 1 551 ? 20.122 -0.204 -42.212 1.00 85.25 551 SER A O 1
ATOM 4068 N N . LEU A 1 552 ? 19.967 -0.745 -40.019 1.00 89.75 552 LEU A N 1
ATOM 4069 C CA . LEU A 1 552 ? 21.346 -1.181 -39.835 1.00 89.75 552 LEU A CA 1
ATOM 4070 C C . LEU A 1 552 ? 21.663 -2.424 -40.681 1.00 89.75 552 LEU A C 1
ATOM 4072 O O . LEU A 1 552 ? 20.915 -3.401 -40.708 1.00 89.75 552 LEU A O 1
ATOM 4076 N N . THR A 1 553 ? 22.804 -2.384 -41.366 1.00 91.25 553 THR A N 1
ATOM 4077 C CA . THR A 1 553 ? 23.316 -3.475 -42.218 1.00 91.25 553 THR A CA 1
ATOM 4078 C C . THR A 1 553 ? 24.573 -4.126 -41.650 1.00 91.25 553 THR A C 1
ATOM 4080 O O . THR A 1 553 ? 24.841 -5.296 -41.921 1.00 91.25 553 THR A O 1
ATOM 4083 N N . ALA A 1 554 ? 25.330 -3.406 -40.819 1.00 92.62 554 ALA A N 1
ATOM 4084 C CA . ALA A 1 554 ? 26.506 -3.934 -40.142 1.00 92.62 554 ALA A CA 1
ATOM 4085 C C . ALA A 1 554 ? 26.640 -3.362 -38.726 1.00 92.62 554 ALA A C 1
ATOM 4087 O O . ALA A 1 554 ? 26.624 -2.144 -38.540 1.00 92.62 554 ALA A O 1
ATOM 4088 N N . LEU A 1 555 ? 26.831 -4.244 -37.745 1.00 94.25 555 LEU A N 1
ATOM 4089 C CA . LEU A 1 555 ? 27.193 -3.895 -36.373 1.00 94.25 555 LEU A CA 1
ATOM 4090 C C . LEU A 1 555 ? 28.538 -4.537 -36.035 1.00 94.25 555 LEU A C 1
ATOM 4092 O O . LEU A 1 555 ? 28.688 -5.757 -36.116 1.00 94.25 555 LEU A O 1
ATOM 4096 N N . ARG A 1 556 ? 29.524 -3.725 -35.654 1.00 94.62 556 ARG A N 1
ATOM 4097 C CA . ARG A 1 556 ? 30.824 -4.206 -35.179 1.00 94.62 556 ARG A CA 1
ATOM 4098 C C . ARG A 1 556 ? 31.163 -3.545 -33.852 1.00 94.62 556 ARG A C 1
ATOM 4100 O O . ARG A 1 556 ? 31.294 -2.330 -33.780 1.00 94.62 556 ARG A O 1
ATOM 4107 N N . VAL A 1 557 ? 31.337 -4.359 -32.823 1.00 93.00 557 VAL A N 1
ATOM 4108 C CA . VAL A 1 557 ? 31.767 -3.955 -31.487 1.00 93.00 557 VAL A CA 1
ATOM 4109 C C . VAL A 1 557 ? 32.966 -4.825 -31.136 1.00 93.00 557 VAL A C 1
ATOM 4111 O O . VAL A 1 557 ? 32.835 -6.041 -31.000 1.00 93.00 557 VAL A O 1
ATOM 4114 N N . ILE A 1 558 ? 34.158 -4.230 -31.091 1.00 91.50 558 ILE A N 1
ATOM 4115 C CA . ILE A 1 558 ? 35.416 -4.980 -31.005 1.00 91.50 558 ILE A CA 1
ATOM 4116 C C . ILE A 1 558 ? 36.253 -4.524 -29.807 1.00 91.50 558 ILE A C 1
ATOM 4118 O O . ILE A 1 558 ? 36.542 -3.343 -29.665 1.00 91.50 558 ILE A O 1
ATOM 4122 N N . ASN A 1 559 ? 36.718 -5.457 -28.974 1.00 89.75 559 ASN A N 1
ATOM 4123 C CA . ASN A 1 559 ? 37.535 -5.178 -27.784 1.00 89.75 559 ASN A CA 1
ATOM 4124 C C . ASN A 1 559 ? 36.867 -4.178 -26.816 1.00 89.75 559 ASN A C 1
ATOM 4126 O O . ASN A 1 559 ? 37.529 -3.282 -26.288 1.00 89.75 559 ASN A O 1
ATOM 4130 N N . CYS A 1 560 ? 35.558 -4.339 -26.600 1.00 90.38 560 CYS A N 1
ATOM 4131 C CA . CYS A 1 560 ? 34.759 -3.557 -25.652 1.00 90.38 560 CYS A CA 1
ATOM 4132 C C . CYS A 1 560 ? 34.162 -4.489 -24.573 1.00 90.38 560 CYS A C 1
ATOM 4134 O O . CYS A 1 560 ? 32.969 -4.795 -24.608 1.00 90.38 560 CYS A O 1
ATOM 4136 N N . PRO A 1 561 ? 34.975 -5.005 -23.632 1.00 84.12 561 PRO A N 1
ATOM 4137 C CA . PRO A 1 561 ? 34.559 -6.013 -22.653 1.00 84.12 561 PRO A CA 1
ATOM 4138 C C . PRO A 1 561 ? 33.411 -5.599 -21.714 1.00 84.12 561 PRO A C 1
ATOM 4140 O O . PRO A 1 561 ? 32.740 -6.485 -21.189 1.00 84.12 561 PRO A O 1
ATOM 4143 N N . ALA A 1 562 ? 33.176 -4.306 -21.478 1.00 83.62 562 ALA A N 1
ATOM 4144 C CA . ALA A 1 562 ? 32.094 -3.831 -20.606 1.00 83.62 562 ALA A CA 1
ATOM 4145 C C . ALA A 1 562 ? 30.708 -3.756 -21.281 1.00 83.62 562 ALA A C 1
ATOM 4147 O O . ALA A 1 562 ? 29.717 -3.506 -20.595 1.00 83.62 562 ALA A O 1
ATOM 4148 N N . VAL A 1 563 ? 30.611 -4.001 -22.595 1.00 85.50 563 VAL A N 1
ATOM 4149 C CA . VAL A 1 563 ? 29.325 -3.994 -23.311 1.00 85.50 563 VAL A CA 1
ATOM 4150 C C . VAL A 1 563 ? 28.433 -5.123 -22.797 1.00 85.50 563 VAL A C 1
ATOM 4152 O O . VAL A 1 563 ? 28.847 -6.282 -22.730 1.00 85.50 563 VAL A O 1
ATOM 4155 N N . ARG A 1 564 ? 27.192 -4.770 -22.459 1.00 83.25 564 ARG A N 1
ATOM 4156 C CA . ARG A 1 564 ? 26.151 -5.668 -21.957 1.00 83.25 564 ARG A CA 1
ATOM 4157 C C . ARG A 1 564 ? 25.208 -6.065 -23.084 1.00 83.25 564 ARG A C 1
ATOM 4159 O O . ARG A 1 564 ? 24.990 -5.308 -24.027 1.00 83.25 564 ARG A O 1
ATOM 4166 N N . PHE A 1 565 ? 24.620 -7.250 -22.973 1.00 80.94 565 PHE A N 1
ATOM 4167 C CA . PHE A 1 565 ? 23.697 -7.798 -23.975 1.00 80.94 565 PHE A CA 1
ATOM 4168 C C . PHE A 1 565 ? 22.317 -8.085 -23.390 1.00 80.94 565 PHE A C 1
ATOM 4170 O O . PHE A 1 565 ? 21.562 -8.881 -23.941 1.00 80.94 565 PHE A O 1
ATOM 4177 N N . ASP A 1 566 ? 22.003 -7.432 -22.270 1.00 66.00 566 ASP A N 1
ATOM 4178 C CA . ASP A 1 566 ? 20.831 -7.726 -21.462 1.00 66.00 566 ASP A CA 1
ATOM 4179 C C . ASP A 1 566 ? 19.563 -7.644 -22.327 1.00 66.00 566 ASP A C 1
ATOM 4181 O O . ASP A 1 566 ? 18.753 -8.547 -22.254 1.00 66.00 566 ASP A O 1
ATOM 4185 N N . GLY A 1 567 ? 19.421 -6.654 -23.219 1.00 63.62 567 GLY A N 1
ATOM 4186 C CA . GLY A 1 567 ? 18.250 -6.460 -24.097 1.00 63.62 567 GLY A CA 1
ATOM 4187 C C . GLY A 1 567 ? 18.225 -7.213 -25.434 1.00 63.62 567 GLY A C 1
ATOM 4188 O O . GLY A 1 567 ? 17.299 -7.010 -26.212 1.00 63.62 567 GLY A O 1
ATOM 4189 N N . LEU A 1 568 ? 19.221 -8.044 -25.750 1.00 77.31 568 LEU A N 1
ATOM 4190 C CA . LEU A 1 568 ? 19.366 -8.596 -27.099 1.00 77.31 568 LEU A CA 1
ATOM 4191 C C . LEU A 1 568 ? 18.521 -9.864 -27.296 1.00 77.31 568 LEU A C 1
ATOM 4193 O O . LEU A 1 568 ? 18.850 -10.927 -26.778 1.00 77.31 568 LEU A O 1
ATOM 4197 N N . HIS A 1 569 ? 17.483 -9.787 -28.132 1.00 79.62 569 HIS A N 1
ATOM 4198 C CA . HIS A 1 569 ? 16.720 -10.955 -28.587 1.00 79.62 569 HIS A CA 1
ATOM 4199 C C . HIS A 1 569 ? 17.098 -11.315 -30.027 1.00 79.62 569 HIS A C 1
ATOM 4201 O O . HIS A 1 569 ? 16.877 -10.531 -30.944 1.00 79.62 569 HIS A O 1
ATOM 4207 N N . ALA A 1 570 ? 17.664 -12.504 -30.259 1.00 84.44 570 ALA A N 1
ATOM 4208 C CA . ALA A 1 570 ? 18.157 -12.893 -31.586 1.00 84.44 570 ALA A CA 1
ATOM 4209 C C . ALA A 1 570 ? 17.087 -12.780 -32.691 1.00 84.44 570 ALA A C 1
ATOM 4211 O O . ALA A 1 570 ? 17.374 -12.239 -33.755 1.00 84.44 570 ALA A O 1
ATOM 4212 N N . ALA A 1 571 ? 15.845 -13.186 -32.409 1.00 83.31 571 ALA A N 1
ATOM 4213 C CA . ALA A 1 571 ? 14.719 -13.092 -33.345 1.00 83.31 571 ALA A CA 1
ATOM 4214 C C . ALA A 1 571 ? 14.409 -11.651 -33.805 1.00 83.31 571 ALA A C 1
ATOM 4216 O O . ALA A 1 571 ? 13.860 -11.445 -34.885 1.00 83.31 571 ALA A O 1
ATOM 4217 N N . GLU A 1 572 ? 14.796 -10.646 -33.016 1.00 85.12 572 GLU A N 1
ATOM 4218 C CA . GLU A 1 572 ? 14.577 -9.226 -33.309 1.00 85.12 572 GLU A CA 1
ATOM 4219 C C . GLU A 1 572 ? 15.722 -8.598 -34.122 1.00 85.12 572 GLU A C 1
ATOM 4221 O O . GLU A 1 572 ? 15.679 -7.406 -34.427 1.00 85.12 572 GLU A O 1
ATOM 4226 N N . MET A 1 573 ? 16.742 -9.378 -34.517 1.00 88.38 573 MET A N 1
ATOM 4227 C CA . MET A 1 573 ? 17.822 -8.886 -35.378 1.00 88.38 573 MET A CA 1
ATOM 4228 C C . MET A 1 573 ? 17.247 -8.207 -36.634 1.00 88.38 573 MET A C 1
ATOM 4230 O O . MET A 1 573 ? 16.429 -8.829 -37.325 1.00 88.38 573 MET A O 1
ATOM 4234 N N . PRO A 1 574 ? 17.700 -6.991 -37.007 1.00 86.94 574 PRO A N 1
ATOM 4235 C CA . PRO A 1 574 ? 17.197 -6.290 -38.183 1.00 86.94 574 PRO A CA 1
ATOM 4236 C C . PRO A 1 574 ? 17.251 -7.168 -39.433 1.00 86.94 574 PRO A C 1
ATOM 4238 O O . PRO A 1 574 ? 18.251 -7.840 -39.692 1.00 86.94 574 PRO A O 1
ATOM 4241 N N . ALA A 1 575 ? 16.186 -7.163 -40.234 1.00 85.25 575 ALA A N 1
ATOM 4242 C CA . ALA A 1 575 ? 16.122 -7.972 -41.452 1.00 85.25 575 ALA A CA 1
ATOM 4243 C C . ALA A 1 575 ? 17.216 -7.595 -42.474 1.00 85.25 575 ALA A C 1
ATOM 4245 O O . ALA A 1 575 ? 17.623 -8.428 -43.280 1.00 85.25 575 ALA A O 1
ATOM 4246 N N . SER A 1 576 ? 17.707 -6.351 -42.427 1.00 84.56 576 SER A N 1
ATOM 4247 C CA . SER A 1 576 ? 18.789 -5.841 -43.276 1.00 84.56 576 SER A CA 1
ATOM 4248 C C . SER A 1 576 ? 20.200 -6.171 -42.779 1.00 84.56 576 SER A C 1
ATOM 4250 O O . SER A 1 576 ? 21.166 -5.834 -43.466 1.00 84.56 576 SER A O 1
ATOM 4252 N N . LEU A 1 577 ? 20.349 -6.785 -41.600 1.00 91.56 577 LEU A N 1
ATOM 4253 C CA . LEU A 1 577 ? 21.652 -7.057 -40.999 1.00 91.56 577 LEU A CA 1
ATOM 4254 C C . LEU A 1 577 ? 22.404 -8.134 -41.795 1.00 91.56 577 LEU A C 1
ATOM 4256 O O . LEU A 1 577 ? 21.906 -9.240 -41.982 1.00 91.56 577 LEU A O 1
ATOM 4260 N N . ALA A 1 578 ? 23.621 -7.815 -42.231 1.00 92.25 578 ALA A N 1
ATOM 4261 C CA . ALA A 1 578 ? 24.500 -8.705 -42.991 1.00 92.25 578 ALA A CA 1
ATOM 4262 C C . ALA A 1 578 ? 25.818 -9.012 -42.261 1.00 92.25 578 ALA A C 1
ATOM 4264 O O . ALA A 1 578 ? 26.474 -10.007 -42.564 1.00 92.25 578 ALA A O 1
ATOM 4265 N N . ILE A 1 579 ? 26.230 -8.177 -41.300 1.00 94.50 579 ILE A N 1
ATOM 4266 C CA . ILE A 1 579 ? 27.481 -8.347 -40.549 1.00 94.50 579 ILE A CA 1
ATOM 4267 C C . ILE A 1 579 ? 27.233 -8.094 -39.061 1.00 94.50 579 ILE A C 1
ATOM 4269 O O . ILE A 1 579 ? 26.738 -7.028 -38.693 1.00 94.50 579 ILE A O 1
ATOM 4273 N N . LEU A 1 580 ? 27.655 -9.038 -38.218 1.00 94.06 580 LEU A N 1
ATOM 4274 C CA . LEU A 1 580 ? 27.657 -8.914 -36.762 1.00 94.06 580 LEU A CA 1
ATOM 4275 C C . LEU A 1 580 ? 29.023 -9.337 -36.202 1.00 94.06 580 LEU A C 1
ATOM 4277 O O . LEU A 1 580 ? 29.368 -10.516 -36.189 1.00 94.06 580 LEU A O 1
ATOM 4281 N N . GLY A 1 581 ? 29.827 -8.376 -35.751 1.00 93.62 581 GLY A N 1
ATOM 4282 C CA . GLY A 1 581 ? 31.136 -8.644 -35.151 1.00 93.62 581 GLY A CA 1
ATOM 4283 C C . GLY A 1 581 ? 31.180 -8.248 -33.684 1.00 93.62 581 GLY A C 1
ATOM 4284 O O . GLY A 1 581 ? 31.041 -7.070 -33.389 1.00 93.62 581 GLY A O 1
ATOM 4285 N N . LEU A 1 582 ? 31.412 -9.209 -32.790 1.00 91.69 582 LEU A N 1
ATOM 4286 C CA . LEU A 1 582 ? 31.444 -9.033 -31.330 1.00 91.69 582 LEU A CA 1
ATOM 4287 C C . LEU A 1 582 ? 32.771 -9.541 -30.722 1.00 91.69 582 LEU A C 1
ATOM 4289 O O . LEU A 1 582 ? 32.815 -10.115 -29.631 1.00 91.69 582 LEU A O 1
ATOM 4293 N N . ASN A 1 583 ? 33.875 -9.399 -31.460 1.00 88.44 583 ASN A N 1
ATOM 4294 C CA . ASN A 1 583 ? 35.190 -9.919 -31.066 1.00 88.44 583 ASN A CA 1
ATOM 4295 C C . ASN A 1 583 ? 35.749 -9.158 -29.856 1.00 88.44 583 ASN A C 1
ATOM 4297 O O . ASN A 1 583 ? 35.714 -7.937 -29.834 1.00 88.44 583 ASN A O 1
ATOM 4301 N N . GLY A 1 584 ? 36.261 -9.847 -28.835 1.00 80.69 584 GLY A N 1
ATOM 4302 C CA . GLY A 1 584 ? 36.727 -9.194 -27.599 1.00 80.69 584 GLY A CA 1
ATOM 4303 C C . GLY A 1 584 ? 35.615 -8.540 -26.755 1.00 80.69 584 GLY A C 1
ATOM 4304 O O . GLY A 1 584 ? 35.915 -7.752 -25.860 1.00 80.69 584 GLY A O 1
ATOM 4305 N N . CYS A 1 585 ? 34.341 -8.845 -27.039 1.00 84.25 585 CYS A N 1
ATOM 4306 C CA . CYS A 1 585 ? 33.197 -8.545 -26.174 1.00 84.25 585 CYS A CA 1
ATOM 4307 C C . CYS A 1 585 ? 32.792 -9.798 -25.385 1.00 84.25 585 CYS A C 1
ATOM 4309 O O . CYS A 1 585 ? 32.914 -10.922 -25.879 1.00 84.25 585 CYS A O 1
ATOM 4311 N N . ARG A 1 586 ? 32.253 -9.611 -24.179 1.00 78.50 586 ARG A N 1
ATOM 4312 C CA . ARG A 1 586 ? 31.861 -10.702 -23.273 1.00 78.50 586 ARG A CA 1
ATOM 4313 C C . ARG A 1 586 ? 30.431 -11.189 -23.556 1.00 78.50 586 ARG A C 1
ATOM 4315 O O . ARG A 1 586 ? 29.519 -10.972 -22.769 1.00 78.50 586 ARG A O 1
ATOM 4322 N N . VAL A 1 587 ? 30.232 -11.827 -24.714 1.00 80.00 587 VAL A N 1
ATOM 4323 C CA . VAL A 1 587 ? 28.909 -12.305 -25.182 1.00 80.00 587 VAL A CA 1
ATOM 4324 C C . VAL A 1 587 ? 28.492 -13.607 -24.472 1.00 80.00 587 VAL A C 1
ATOM 4326 O O . VAL A 1 587 ? 29.240 -14.589 -24.586 1.00 80.00 587 VAL A O 1
ATOM 4329 N N . PRO A 1 588 ? 27.306 -13.672 -23.827 1.00 75.25 588 PRO A N 1
ATOM 4330 C CA . PRO A 1 588 ? 26.802 -14.887 -23.183 1.00 75.25 588 PRO A CA 1
ATOM 4331 C C . PRO A 1 588 ? 26.630 -16.074 -24.145 1.00 75.25 588 PRO A C 1
ATOM 4333 O O . PRO A 1 588 ? 26.245 -15.904 -25.300 1.00 75.25 588 PRO A O 1
ATOM 4336 N N . GLY A 1 589 ? 26.873 -17.299 -23.669 1.00 73.69 589 GLY A N 1
ATOM 4337 C CA . GLY A 1 589 ? 26.832 -18.519 -24.483 1.00 73.69 589 GLY A CA 1
ATOM 4338 C C . GLY A 1 589 ? 25.440 -18.838 -25.034 1.00 73.69 589 GLY A C 1
ATOM 4339 O O . GLY A 1 589 ? 25.321 -19.164 -26.213 1.00 73.69 589 GLY A O 1
ATOM 4340 N N . HIS A 1 590 ? 24.389 -18.667 -24.222 1.00 66.50 590 HIS A N 1
ATOM 4341 C CA . HIS A 1 590 ? 23.001 -18.851 -24.666 1.00 66.50 590 HIS A CA 1
ATOM 4342 C C . HIS A 1 590 ? 22.646 -17.876 -25.803 1.00 66.50 590 HIS A C 1
ATOM 4344 O O . HIS A 1 590 ? 21.965 -18.243 -26.758 1.00 66.50 590 HIS A O 1
ATOM 4350 N N . LEU A 1 591 ? 23.172 -16.648 -25.745 1.00 78.56 591 LEU A N 1
ATOM 4351 C CA . LEU A 1 591 ? 22.912 -15.624 -26.745 1.00 78.56 591 LEU A CA 1
ATOM 4352 C C . LEU A 1 591 ? 23.636 -15.910 -28.062 1.00 78.56 591 LEU A C 1
ATOM 4354 O O . LEU A 1 591 ? 23.057 -15.705 -29.125 1.00 78.56 591 LEU A O 1
ATOM 4358 N N . ARG A 1 592 ? 24.872 -16.428 -28.010 1.00 84.56 592 ARG A N 1
ATOM 4359 C CA . ARG A 1 592 ? 25.577 -16.909 -29.213 1.00 84.56 592 ARG A CA 1
ATOM 4360 C C . ARG A 1 592 ? 24.769 -17.996 -29.910 1.00 84.56 592 ARG A C 1
ATOM 4362 O O . ARG A 1 592 ? 24.471 -17.859 -31.088 1.00 84.56 592 ARG A O 1
ATOM 4369 N N . ALA A 1 593 ? 24.327 -19.003 -29.155 1.00 80.44 593 ALA A N 1
ATOM 4370 C CA . ALA A 1 593 ? 23.501 -20.082 -29.686 1.00 80.44 593 ALA A CA 1
ATOM 4371 C C . ALA A 1 593 ? 22.192 -19.562 -30.306 1.00 80.44 593 ALA A C 1
ATOM 4373 O O . ALA A 1 593 ? 21.804 -20.013 -31.381 1.00 80.44 593 ALA A O 1
ATOM 4374 N N . ALA A 1 594 ? 21.536 -18.582 -29.673 1.00 84.06 594 ALA A N 1
ATOM 4375 C CA . ALA A 1 594 ? 20.325 -17.963 -30.207 1.00 84.06 594 ALA A CA 1
ATOM 4376 C C . ALA A 1 594 ? 20.583 -17.169 -31.503 1.00 84.06 594 ALA A C 1
ATOM 4378 O O . ALA A 1 594 ? 19.812 -17.283 -32.454 1.00 84.06 594 ALA A O 1
ATOM 4379 N N . ILE A 1 595 ? 21.667 -16.389 -31.566 1.00 89.88 595 ILE A N 1
ATOM 4380 C CA . ILE A 1 595 ? 22.065 -15.645 -32.772 1.00 89.88 595 ILE A CA 1
ATOM 4381 C C . ILE A 1 595 ? 22.434 -16.608 -33.906 1.00 89.88 595 ILE A C 1
ATOM 4383 O O . ILE A 1 595 ? 22.015 -16.390 -35.041 1.00 89.88 595 ILE A O 1
ATOM 4387 N N . ASP A 1 596 ? 23.179 -17.675 -33.617 1.00 91.06 596 ASP A N 1
ATOM 4388 C CA . ASP A 1 596 ? 23.560 -18.685 -34.605 1.00 91.06 596 ASP A CA 1
ATOM 4389 C C . ASP A 1 596 ? 22.332 -19.439 -35.135 1.00 91.06 596 ASP A C 1
ATOM 4391 O O . ASP A 1 596 ? 22.206 -19.638 -36.345 1.00 91.06 596 ASP A O 1
ATOM 4395 N N . ALA A 1 597 ? 21.390 -19.798 -34.255 1.00 87.62 597 ALA A N 1
ATOM 4396 C CA . ALA A 1 597 ? 20.128 -20.430 -34.634 1.00 87.62 597 ALA A CA 1
ATOM 4397 C C . ALA A 1 597 ? 19.269 -19.514 -35.521 1.00 87.62 597 ALA A C 1
ATOM 4399 O O . ALA A 1 597 ? 18.758 -19.956 -36.551 1.00 87.62 597 ALA A O 1
ATOM 4400 N N . GLU A 1 598 ? 19.155 -18.231 -35.176 1.00 91.94 598 GLU A N 1
ATOM 4401 C CA . GLU A 1 598 ? 18.437 -17.251 -35.994 1.00 91.94 598 GLU A CA 1
ATOM 4402 C C . GLU A 1 598 ? 19.140 -17.011 -37.342 1.00 91.94 598 GLU A C 1
ATOM 4404 O O . GLU A 1 598 ? 18.493 -16.948 -38.387 1.00 91.94 598 GLU A O 1
ATOM 4409 N N . ASN A 1 599 ? 20.474 -16.920 -37.365 1.00 93.69 599 ASN A N 1
ATOM 4410 C CA . ASN A 1 599 ? 21.228 -16.795 -38.612 1.00 93.69 599 ASN A CA 1
ATOM 4411 C C . ASN A 1 599 ? 21.016 -18.022 -39.512 1.00 93.69 599 ASN A C 1
ATOM 4413 O O . ASN A 1 599 ? 20.778 -17.877 -40.713 1.00 93.69 599 ASN A O 1
ATOM 4417 N N . ALA A 1 600 ? 21.031 -19.228 -38.939 1.00 91.44 600 ALA A N 1
ATOM 4418 C CA . ALA A 1 600 ? 20.704 -20.455 -39.655 1.00 91.44 600 ALA A CA 1
ATOM 4419 C C . ALA A 1 600 ? 19.269 -20.422 -40.211 1.00 91.44 600 ALA A C 1
ATOM 4421 O O . ALA A 1 600 ? 19.072 -20.736 -41.387 1.00 91.44 600 ALA A O 1
ATOM 4422 N N . ALA A 1 601 ? 18.289 -19.954 -39.427 1.00 89.12 601 ALA A N 1
ATOM 4423 C CA . ALA A 1 601 ? 16.906 -19.769 -39.877 1.00 89.12 601 ALA A CA 1
ATOM 4424 C C . ALA A 1 601 ? 16.789 -18.765 -41.043 1.00 89.12 601 ALA A C 1
ATOM 4426 O O . ALA A 1 601 ? 15.955 -18.933 -41.934 1.00 89.12 601 ALA A O 1
ATOM 4427 N N . ARG A 1 602 ? 17.683 -17.770 -41.108 1.00 88.62 602 ARG A N 1
ATOM 4428 C CA . ARG A 1 602 ? 17.803 -16.802 -42.217 1.00 88.62 602 ARG A CA 1
ATOM 4429 C C . ARG A 1 602 ? 18.652 -17.299 -43.394 1.00 88.62 602 ARG A C 1
ATOM 4431 O O . ARG A 1 602 ? 18.948 -16.526 -44.309 1.00 88.62 602 ARG A O 1
ATOM 4438 N N . GLY A 1 603 ? 19.046 -18.572 -43.402 1.00 91.56 603 GLY A N 1
ATOM 4439 C CA . GLY A 1 603 ? 19.845 -19.183 -44.466 1.00 91.56 603 GLY A CA 1
ATOM 4440 C C . GLY A 1 603 ? 21.334 -18.831 -44.417 1.00 91.56 603 GLY A C 1
ATOM 4441 O O . GLY A 1 603 ? 21.981 -18.822 -45.461 1.00 91.56 603 GLY A O 1
ATOM 4442 N N . GLY A 1 604 ? 21.869 -18.497 -43.238 1.00 90.06 604 GLY A N 1
ATOM 4443 C CA . GLY A 1 604 ? 23.294 -18.217 -43.028 1.00 90.06 604 GLY A CA 1
ATOM 4444 C C . GLY A 1 604 ? 23.784 -16.929 -43.693 1.00 90.06 604 GLY A C 1
ATOM 4445 O O . GLY A 1 604 ? 24.952 -16.823 -44.057 1.00 90.06 604 GLY A O 1
ATOM 4446 N N . ARG A 1 605 ? 22.885 -15.964 -43.915 1.00 88.56 605 ARG A N 1
ATOM 4447 C CA . ARG A 1 605 ? 23.170 -14.724 -44.658 1.00 88.56 605 ARG A CA 1
ATOM 4448 C C . ARG A 1 605 ? 23.949 -13.683 -43.851 1.00 88.56 605 ARG A C 1
ATOM 4450 O O . ARG A 1 605 ? 24.428 -12.717 -44.439 1.00 88.56 605 ARG A O 1
ATOM 4457 N N . ILE A 1 606 ? 24.067 -13.861 -42.534 1.00 94.06 606 ILE A N 1
ATOM 4458 C CA . ILE A 1 606 ? 24.775 -12.939 -41.644 1.00 94.06 606 ILE A CA 1
ATOM 4459 C C . ILE A 1 606 ? 26.191 -13.468 -41.396 1.00 94.06 606 ILE A C 1
ATOM 4461 O O . ILE A 1 606 ? 26.376 -14.597 -40.939 1.00 94.06 606 ILE A O 1
ATOM 4465 N N . ALA A 1 607 ? 27.203 -12.638 -41.653 1.00 94.25 607 ALA A N 1
ATOM 4466 C CA . ALA A 1 607 ? 28.578 -12.910 -41.252 1.00 94.25 607 ALA A CA 1
ATOM 4467 C C . ALA A 1 607 ? 28.752 -12.586 -39.758 1.00 94.25 607 ALA A C 1
ATOM 4469 O O . ALA A 1 607 ? 28.883 -11.415 -39.385 1.00 94.25 607 ALA A O 1
ATOM 4470 N N . VAL A 1 608 ? 28.727 -13.620 -38.912 1.00 91.56 608 VAL A N 1
ATOM 4471 C CA . VAL A 1 608 ? 28.817 -13.509 -37.447 1.00 91.56 608 VAL A CA 1
ATOM 4472 C C . VAL A 1 608 ? 30.234 -13.842 -36.960 1.00 91.56 608 VAL A C 1
ATOM 4474 O O . VAL A 1 608 ? 30.850 -14.792 -37.435 1.00 91.56 608 VAL A O 1
ATOM 4477 N N . SER A 1 609 ? 30.769 -13.066 -36.012 1.00 91.19 609 SER A N 1
ATOM 4478 C CA . SER A 1 609 ? 32.039 -13.369 -35.329 1.00 91.19 609 SER A CA 1
ATOM 4479 C C . SER A 1 609 ? 31.991 -13.002 -33.843 1.00 91.19 609 SER A C 1
ATOM 4481 O O . SER A 1 609 ? 31.447 -11.958 -33.480 1.00 91.19 609 SER A O 1
ATOM 4483 N N . TYR A 1 610 ? 32.578 -13.849 -32.992 1.00 86.19 610 TYR A N 1
ATOM 4484 C CA . TYR A 1 610 ? 32.618 -13.683 -31.536 1.00 86.19 610 TYR A CA 1
ATOM 4485 C C . TYR A 1 610 ? 34.044 -13.807 -30.982 1.00 86.19 610 TYR A C 1
ATOM 4487 O O . TYR A 1 610 ? 34.855 -14.567 -31.507 1.00 86.19 610 TYR A O 1
ATOM 4495 N N . GLY A 1 611 ? 34.323 -13.133 -29.860 1.00 68.69 611 GLY A N 1
ATOM 4496 C CA . GLY A 1 611 ? 35.576 -13.297 -29.111 1.00 68.69 611 GLY A CA 1
ATOM 4497 C C . GLY A 1 611 ? 35.630 -14.584 -28.278 1.00 68.69 611 GLY A C 1
ATOM 4498 O O . GLY A 1 611 ? 34.601 -15.212 -28.025 1.00 68.69 611 GLY A O 1
ATOM 4499 N N . SER A 1 612 ? 36.818 -14.963 -27.805 1.00 58.50 612 SER A N 1
ATOM 4500 C CA . SER A 1 612 ? 37.022 -16.090 -26.874 1.00 58.50 612 SER A CA 1
ATOM 4501 C C . SER A 1 612 ? 36.604 -15.790 -25.428 1.00 58.50 612 SER A C 1
ATOM 4503 O O . SER A 1 612 ? 36.442 -16.720 -24.644 1.00 58.50 612 SER A O 1
ATOM 4505 N N . ASP A 1 613 ? 36.417 -14.516 -25.076 1.00 51.16 613 ASP A N 1
ATOM 4506 C CA . ASP A 1 613 ? 36.185 -14.082 -23.697 1.00 51.16 613 ASP A CA 1
ATOM 4507 C C . ASP A 1 613 ? 34.694 -14.148 -23.329 1.00 51.16 613 ASP A C 1
ATOM 4509 O O . ASP A 1 613 ? 33.840 -13.533 -23.971 1.00 51.16 613 ASP A O 1
ATOM 4513 N N . TYR A 1 614 ? 34.381 -14.911 -22.284 1.00 49.66 614 TYR A N 1
ATOM 4514 C CA . TYR A 1 614 ? 33.037 -15.133 -21.747 1.00 49.66 614 TYR A CA 1
ATOM 4515 C C . TYR A 1 614 ? 32.944 -14.528 -20.338 1.00 49.66 614 TYR A C 1
ATOM 4517 O O . TYR A 1 614 ? 33.829 -14.768 -19.515 1.00 49.66 614 TYR A O 1
ATOM 4525 N N . LEU A 1 615 ? 31.896 -13.742 -20.053 1.00 39.34 615 LEU A N 1
ATOM 4526 C CA . LEU A 1 615 ? 31.523 -13.384 -18.678 1.00 39.34 615 LEU A CA 1
ATOM 4527 C C . LEU A 1 615 ? 30.299 -14.187 -18.228 1.00 39.34 615 LEU A C 1
ATOM 4529 O O . LEU A 1 615 ? 29.350 -14.305 -19.007 1.00 39.34 615 LEU A O 1
ATOM 4533 N N . PRO A 1 616 ? 30.265 -14.638 -16.963 1.00 42.66 616 PRO A N 1
ATOM 4534 C CA . PRO A 1 616 ? 29.044 -15.093 -16.311 1.00 42.66 616 PRO A CA 1
ATOM 4535 C C . PRO A 1 616 ? 28.102 -13.918 -15.974 1.00 42.66 616 PRO A C 1
ATOM 4537 O O . PRO A 1 616 ? 28.541 -12.811 -15.672 1.00 42.66 616 PRO A O 1
ATOM 4540 N N . GLU A 1 617 ? 26.801 -14.202 -16.019 1.00 38.31 617 GLU A N 1
ATOM 4541 C CA . GLU A 1 617 ? 25.634 -13.314 -15.910 1.00 38.31 617 GLU A CA 1
ATOM 4542 C C . GLU A 1 617 ? 25.507 -12.496 -14.603 1.00 38.31 617 GLU A C 1
ATOM 4544 O O . GLU A 1 617 ? 25.181 -13.015 -13.540 1.00 38.31 617 GLU A O 1
ATOM 4549 N N . SER A 1 618 ? 25.590 -11.168 -14.702 1.00 39.03 618 SER A N 1
ATOM 4550 C CA . SER A 1 618 ? 25.021 -10.181 -13.763 1.00 39.03 618 SER A CA 1
ATOM 4551 C C . SER A 1 618 ? 24.539 -9.012 -14.631 1.00 39.03 618 SER A C 1
ATOM 4553 O O . SER A 1 618 ? 25.361 -8.213 -15.054 1.00 39.03 618 SER A O 1
ATOM 4555 N N . VAL A 1 619 ? 23.326 -9.039 -15.192 1.00 38.53 619 VAL A N 1
ATOM 4556 C CA . VAL A 1 619 ? 22.117 -8.371 -14.676 1.00 38.53 619 VAL A CA 1
ATOM 4557 C C . VAL A 1 619 ? 20.934 -8.822 -15.554 1.00 38.53 619 VAL A C 1
ATOM 4559 O O . VAL A 1 619 ? 20.867 -8.453 -16.718 1.00 38.53 619 VAL A O 1
ATOM 4562 N N . ARG A 1 620 ? 20.006 -9.624 -15.024 1.00 41.28 620 ARG A N 1
ATOM 4563 C CA . ARG A 1 620 ? 18.596 -9.717 -15.457 1.00 41.28 620 ARG A CA 1
ATOM 4564 C C . ARG A 1 620 ? 17.848 -10.644 -14.510 1.00 41.28 620 ARG A C 1
ATOM 4566 O O . ARG A 1 620 ? 18.488 -11.467 -13.855 1.00 41.28 620 ARG A O 1
ATOM 4573 N N . GLU A 1 621 ? 16.532 -10.440 -14.436 1.00 49.03 621 GLU A N 1
ATOM 4574 C CA . GLU A 1 621 ? 15.554 -11.328 -13.802 1.00 49.03 621 GLU A CA 1
ATOM 4575 C C . GLU A 1 621 ? 15.908 -12.764 -14.151 1.00 49.03 621 GLU A C 1
ATOM 4577 O O . GLU A 1 621 ? 15.724 -13.197 -15.285 1.00 49.03 621 GLU A O 1
ATOM 4582 N N . ALA A 1 622 ? 16.528 -13.441 -13.198 1.00 47.16 622 ALA A N 1
ATOM 4583 C CA . ALA A 1 622 ? 16.963 -14.797 -13.401 1.00 47.16 622 ALA A CA 1
ATOM 4584 C C . ALA A 1 622 ? 15.830 -15.719 -12.959 1.00 47.16 622 ALA A C 1
ATOM 4586 O O . ALA A 1 622 ? 15.163 -15.476 -11.952 1.00 47.16 622 ALA A O 1
ATOM 4587 N N . TYR A 1 623 ? 15.612 -16.771 -13.717 1.00 54.19 623 TYR A N 1
ATOM 4588 C CA . TYR A 1 623 ? 14.827 -17.918 -13.322 1.00 54.19 623 TYR A CA 1
ATOM 4589 C C . TYR A 1 623 ? 15.800 -19.042 -12.964 1.00 54.19 623 TYR A C 1
ATOM 4591 O O . TYR A 1 623 ? 16.916 -19.083 -13.489 1.00 54.19 623 TYR A O 1
ATOM 4599 N N . PRO A 1 624 ? 15.427 -19.988 -12.088 1.00 51.31 624 PRO A N 1
ATOM 4600 C CA . PRO A 1 624 ? 16.247 -21.176 -11.858 1.00 51.31 624 PRO A CA 1
ATOM 4601 C C . PRO A 1 624 ? 16.621 -21.883 -13.175 1.00 51.31 624 PRO A C 1
ATOM 4603 O O . PRO A 1 624 ? 17.736 -22.377 -13.315 1.00 51.31 624 PRO A O 1
ATOM 4606 N N . GLU A 1 625 ? 15.735 -21.856 -14.174 1.00 55.84 625 GLU A N 1
ATOM 4607 C CA . GLU A 1 625 ? 15.967 -22.450 -15.497 1.00 55.84 625 GLU A CA 1
ATOM 4608 C C . GLU A 1 625 ? 17.119 -21.793 -16.288 1.00 55.84 625 GLU A C 1
ATOM 4610 O O . GLU A 1 625 ? 17.796 -22.481 -17.059 1.00 55.84 625 GLU A O 1
ATOM 4615 N N . ASP A 1 626 ? 17.418 -20.511 -16.041 1.00 52.94 626 ASP A N 1
ATOM 4616 C CA . ASP A 1 626 ? 18.514 -19.777 -16.699 1.00 52.94 626 ASP A CA 1
ATOM 4617 C C . ASP A 1 626 ? 19.900 -20.325 -16.313 1.00 52.94 626 ASP A C 1
ATOM 4619 O O . ASP A 1 626 ? 20.887 -20.111 -17.014 1.00 52.94 626 ASP A O 1
ATOM 4623 N N . TYR A 1 627 ? 19.981 -21.114 -15.234 1.00 51.69 627 TYR A N 1
ATOM 4624 C CA . TYR A 1 627 ? 21.210 -21.759 -14.758 1.00 51.69 627 TYR A CA 1
ATOM 4625 C C . TYR A 1 627 ? 21.386 -23.202 -15.256 1.00 51.69 627 TYR A C 1
ATOM 4627 O O . TYR A 1 627 ? 22.210 -23.947 -14.702 1.00 51.69 627 TYR A O 1
ATOM 4635 N N . GLY A 1 628 ? 20.655 -23.575 -16.315 1.00 44.47 628 GLY A N 1
ATOM 4636 C CA . GLY A 1 628 ? 21.030 -24.657 -17.226 1.00 44.47 628 GLY A CA 1
ATOM 4637 C C . GLY A 1 628 ? 20.385 -26.025 -17.002 1.00 44.47 628 GLY A C 1
ATOM 4638 O O . GLY A 1 628 ? 21.003 -27.018 -17.378 1.00 44.47 628 GLY A O 1
ATOM 4639 N N . VAL A 1 629 ? 19.177 -26.120 -16.430 1.00 48.12 629 VAL A N 1
ATOM 4640 C CA . VAL A 1 629 ? 18.472 -27.415 -16.310 1.00 48.12 629 VAL A CA 1
ATOM 4641 C C . VAL A 1 629 ? 16.966 -27.258 -16.582 1.00 48.12 629 VAL A C 1
ATOM 4643 O O . VAL A 1 629 ? 16.332 -26.415 -15.946 1.00 48.12 629 VAL A O 1
ATOM 4646 N N . PRO A 1 630 ? 16.359 -28.054 -17.488 1.00 44.47 630 PRO A N 1
ATOM 4647 C CA . PRO A 1 630 ? 14.910 -28.072 -17.676 1.00 44.47 630 PRO A CA 1
ATOM 4648 C C . PRO A 1 630 ? 14.215 -28.558 -16.400 1.00 44.47 630 PRO A C 1
ATOM 4650 O O . PRO A 1 630 ? 14.487 -29.661 -15.925 1.00 44.47 630 PRO A O 1
ATOM 4653 N N . LEU A 1 631 ? 13.287 -27.766 -15.856 1.00 42.66 631 LEU A N 1
ATOM 4654 C CA . LEU A 1 631 ? 12.391 -28.216 -14.789 1.00 42.66 631 LEU A CA 1
ATOM 4655 C C . LEU A 1 631 ? 11.299 -29.135 -15.360 1.00 42.66 631 LEU A C 1
ATOM 4657 O O . LEU A 1 631 ? 10.127 -28.782 -15.400 1.00 42.66 631 LEU A O 1
ATOM 4661 N N . GLU A 1 632 ? 11.693 -30.340 -15.766 1.00 38.41 632 GLU A N 1
ATOM 4662 C CA . GLU A 1 632 ? 10.809 -31.505 -15.824 1.00 38.41 632 GLU A CA 1
ATOM 4663 C C . GLU A 1 632 ? 11.521 -32.700 -15.176 1.00 38.41 632 GLU A C 1
ATOM 4665 O O . GLU A 1 632 ? 12.230 -33.468 -15.814 1.00 38.41 632 GLU A O 1
ATOM 4670 N N . GLY A 1 633 ? 11.338 -32.821 -13.858 1.00 42.53 633 GLY A N 1
ATOM 4671 C CA . GLY A 1 633 ? 11.435 -34.076 -13.113 1.00 42.53 633 GLY A CA 1
ATOM 4672 C C . GLY A 1 633 ? 12.702 -34.926 -13.274 1.00 42.53 633 GLY A C 1
ATOM 4673 O O . GLY A 1 633 ? 12.593 -36.027 -13.795 1.00 42.53 633 GLY A O 1
ATOM 4674 N N . GLN A 1 634 ? 13.845 -34.498 -12.722 1.00 43.66 634 GLN A N 1
ATOM 4675 C CA . GLN A 1 634 ? 14.761 -35.320 -11.895 1.00 43.66 634 GLN A CA 1
ATOM 4676 C C . GLN A 1 634 ? 15.983 -34.498 -11.409 1.00 43.66 634 GLN A C 1
ATOM 4678 O O . GLN A 1 634 ? 16.525 -33.682 -12.145 1.00 43.66 634 GLN A O 1
ATOM 4683 N N . SER A 1 635 ? 16.332 -34.701 -10.130 1.00 44.06 635 SER A N 1
ATOM 4684 C CA . SER A 1 635 ? 17.558 -34.388 -9.350 1.00 44.06 635 SER A CA 1
ATOM 4685 C C . SER A 1 635 ? 18.310 -33.041 -9.415 1.00 44.06 635 SER A C 1
ATOM 4687 O O . SER A 1 635 ? 18.999 -32.748 -8.441 1.00 44.06 635 SER A O 1
ATOM 4689 N N . ASP A 1 636 ? 18.192 -32.195 -10.444 1.00 51.06 636 ASP A N 1
ATOM 4690 C CA . ASP A 1 636 ? 19.254 -31.194 -10.712 1.00 51.06 636 ASP A CA 1
ATOM 4691 C C . ASP A 1 636 ? 18.836 -29.708 -10.583 1.00 51.06 636 ASP A C 1
ATOM 4693 O O . ASP A 1 636 ? 19.649 -28.802 -10.786 1.00 51.06 636 ASP A O 1
ATOM 4697 N N . GLY A 1 637 ? 17.595 -29.421 -10.169 1.00 59.03 637 GLY A N 1
ATOM 4698 C CA . GLY A 1 637 ? 17.120 -28.045 -9.926 1.00 59.03 637 GLY A CA 1
ATOM 4699 C C . GLY A 1 637 ? 17.768 -27.351 -8.714 1.00 59.03 637 GLY A C 1
ATOM 4700 O O . GLY A 1 637 ? 17.788 -26.124 -8.636 1.00 59.03 637 GLY A O 1
ATOM 4701 N N . GLU A 1 638 ? 18.331 -28.121 -7.780 1.00 66.94 638 GLU A N 1
ATOM 4702 C CA . GLU A 1 638 ? 18.958 -27.624 -6.549 1.00 66.94 638 GLU A CA 1
ATOM 4703 C C . GLU A 1 638 ? 20.178 -26.735 -6.830 1.00 66.94 638 GLU A C 1
ATOM 4705 O O . GLU A 1 638 ? 20.256 -25.610 -6.341 1.00 66.94 638 GLU A O 1
ATOM 4710 N N . ALA A 1 639 ? 21.113 -27.196 -7.667 1.00 68.12 639 ALA A N 1
ATOM 4711 C CA . ALA A 1 639 ? 22.327 -26.444 -7.992 1.00 68.12 639 ALA A CA 1
ATOM 4712 C C . ALA A 1 639 ? 22.009 -25.147 -8.751 1.00 68.12 639 ALA A C 1
ATOM 4714 O O . ALA A 1 639 ? 22.656 -24.119 -8.543 1.00 68.12 639 ALA A O 1
ATOM 4715 N N . ALA A 1 640 ? 20.996 -25.192 -9.616 1.00 65.12 640 ALA A N 1
ATOM 4716 C CA . ALA A 1 640 ? 20.484 -24.029 -10.321 1.00 65.12 640 ALA A CA 1
ATOM 4717 C C . ALA A 1 640 ? 19.877 -23.004 -9.350 1.00 65.12 640 ALA A C 1
ATOM 4719 O O . ALA A 1 640 ? 20.218 -21.825 -9.410 1.00 65.12 640 ALA A O 1
ATOM 4720 N N . PHE A 1 641 ? 19.070 -23.459 -8.389 1.00 70.69 641 PHE A N 1
ATOM 4721 C CA . PHE A 1 641 ? 18.473 -22.597 -7.372 1.00 70.69 641 PHE A CA 1
ATOM 4722 C C . PHE A 1 641 ? 19.499 -22.025 -6.376 1.00 70.69 641 PHE A C 1
ATOM 4724 O O . PHE A 1 641 ? 19.403 -20.862 -5.993 1.00 70.69 641 PHE A O 1
ATOM 4731 N N . ILE A 1 642 ? 20.531 -22.789 -6.001 1.00 70.69 642 ILE A N 1
ATOM 4732 C CA . ILE A 1 642 ? 21.642 -22.288 -5.173 1.00 70.69 642 ILE A CA 1
ATOM 4733 C C . ILE A 1 642 ? 22.404 -21.182 -5.912 1.00 70.69 642 ILE A C 1
ATOM 4735 O O . ILE A 1 642 ? 22.670 -20.127 -5.336 1.00 70.69 642 ILE A O 1
ATOM 4739 N N . ARG A 1 643 ? 22.730 -21.389 -7.197 1.00 68.56 643 ARG A N 1
ATOM 4740 C CA . ARG A 1 643 ? 23.392 -20.368 -8.031 1.00 68.56 643 ARG A CA 1
ATOM 4741 C C . ARG A 1 643 ? 22.522 -19.127 -8.219 1.00 68.56 643 ARG A C 1
ATOM 4743 O O . ARG A 1 643 ? 23.042 -18.014 -8.199 1.00 68.56 643 ARG A O 1
ATOM 4750 N N . TYR A 1 644 ? 21.217 -19.329 -8.363 1.00 70.56 644 TYR A N 1
ATOM 4751 C CA . TYR A 1 644 ? 20.225 -18.268 -8.443 1.00 70.56 644 TYR A CA 1
ATOM 4752 C C . TYR A 1 644 ? 20.187 -17.410 -7.174 1.00 70.56 644 TYR A C 1
ATOM 4754 O O . TYR A 1 644 ? 20.372 -16.197 -7.251 1.00 70.56 644 TYR A O 1
ATOM 4762 N N . ALA A 1 645 ? 20.029 -18.035 -6.003 1.00 65.81 645 ALA A N 1
ATOM 4763 C CA . ALA A 1 645 ? 20.002 -17.329 -4.726 1.00 65.81 645 ALA A CA 1
ATOM 4764 C C . ALA A 1 645 ? 21.317 -16.580 -4.452 1.00 65.81 645 ALA A C 1
ATOM 4766 O O . ALA A 1 645 ? 21.284 -15.420 -4.048 1.00 65.81 645 ALA A O 1
ATOM 4767 N N . ALA A 1 646 ? 22.465 -17.195 -4.763 1.00 71.44 646 ALA A N 1
ATOM 4768 C CA . ALA A 1 646 ? 23.790 -16.626 -4.516 1.00 71.44 646 ALA A CA 1
ATOM 4769 C C . ALA A 1 646 ? 24.120 -15.375 -5.356 1.00 71.44 646 ALA A C 1
ATOM 4771 O O . ALA A 1 646 ? 25.074 -14.666 -5.035 1.00 71.44 646 ALA A O 1
ATOM 4772 N N . ARG A 1 647 ? 23.363 -15.088 -6.427 1.00 68.00 647 ARG A N 1
ATOM 4773 C CA . ARG A 1 647 ? 23.588 -13.920 -7.302 1.00 68.00 647 ARG A CA 1
ATOM 4774 C C . ARG A 1 647 ? 23.127 -12.602 -6.674 1.00 68.00 647 ARG A C 1
ATOM 4776 O O . ARG A 1 647 ? 23.697 -11.556 -6.974 1.00 68.00 647 ARG A O 1
ATOM 4783 N N . GLY A 1 648 ? 22.111 -12.666 -5.815 1.00 63.66 648 GLY A N 1
ATOM 4784 C CA . GLY A 1 648 ? 21.461 -11.513 -5.199 1.00 63.66 648 GLY A CA 1
ATOM 4785 C C . GLY A 1 648 ? 20.699 -10.588 -6.156 1.00 63.66 648 GLY A C 1
ATOM 4786 O O . GLY A 1 648 ? 20.452 -10.928 -7.312 1.00 63.66 648 GLY A O 1
ATOM 4787 N N . GLY A 1 649 ? 20.297 -9.409 -5.667 1.00 67.19 649 GLY A N 1
ATOM 4788 C CA . GLY A 1 649 ? 19.490 -8.439 -6.424 1.00 67.19 649 GLY A CA 1
ATOM 4789 C C . GLY A 1 649 ? 17.989 -8.761 -6.439 1.00 67.19 649 GLY A C 1
ATOM 4790 O O . GLY A 1 649 ? 17.471 -9.328 -5.481 1.00 67.19 649 GLY A O 1
ATOM 4791 N N . ALA A 1 650 ? 17.273 -8.366 -7.499 1.00 66.12 650 ALA A N 1
ATOM 4792 C CA . ALA A 1 650 ? 15.843 -8.647 -7.655 1.00 66.12 650 ALA A CA 1
ATOM 4793 C C . ALA A 1 650 ? 15.626 -10.016 -8.321 1.00 66.12 650 ALA A C 1
ATOM 4795 O O . ALA A 1 650 ? 15.947 -10.202 -9.495 1.00 66.12 650 ALA A O 1
ATOM 4796 N N . LEU A 1 651 ? 15.077 -10.964 -7.566 1.00 66.62 651 LEU A N 1
ATOM 4797 C CA . LEU A 1 651 ? 14.886 -12.355 -7.972 1.00 66.62 651 LEU A CA 1
ATOM 4798 C C . LEU A 1 651 ? 13.377 -12.654 -8.082 1.00 66.62 651 LEU A C 1
ATOM 4800 O O . LEU A 1 651 ? 12.641 -12.406 -7.125 1.00 66.62 651 LEU A O 1
ATOM 4804 N N . ARG A 1 652 ? 12.903 -13.157 -9.234 1.00 69.38 652 ARG A N 1
ATOM 4805 C CA . ARG A 1 652 ? 11.536 -13.684 -9.417 1.00 69.38 652 ARG A CA 1
ATOM 4806 C C . ARG A 1 652 ? 11.533 -15.136 -9.881 1.00 69.38 652 ARG A C 1
ATOM 4808 O O . ARG A 1 652 ? 12.268 -15.486 -10.796 1.00 69.38 652 ARG A O 1
ATOM 4815 N N . ALA A 1 653 ? 10.683 -15.959 -9.277 1.00 66.88 653 ALA A N 1
ATOM 4816 C CA . ALA A 1 653 ? 10.417 -17.305 -9.772 1.00 66.88 653 ALA A CA 1
ATOM 4817 C C . ALA A 1 653 ? 9.214 -17.311 -10.722 1.00 66.88 653 ALA A C 1
ATOM 4819 O O . ALA A 1 653 ? 8.319 -16.472 -10.614 1.00 66.88 653 ALA A O 1
ATOM 4820 N N . LYS A 1 654 ? 9.171 -18.276 -11.644 1.00 65.31 654 LYS A N 1
ATOM 4821 C CA . LYS A 1 654 ? 7.979 -18.519 -12.453 1.00 65.31 654 LYS A CA 1
ATOM 4822 C C . LYS A 1 654 ? 6.911 -19.202 -11.580 1.00 65.31 654 LYS A C 1
ATOM 4824 O O . LYS A 1 654 ? 7.225 -20.203 -10.927 1.00 65.31 654 LYS A O 1
ATOM 4829 N N . PRO A 1 655 ? 5.654 -18.724 -11.583 1.00 69.81 655 PRO A N 1
ATOM 4830 C CA . PRO A 1 655 ? 4.583 -19.383 -10.849 1.00 69.81 655 PRO A CA 1
ATOM 4831 C C . PRO A 1 655 ? 4.422 -20.846 -11.275 1.00 69.81 655 PRO A C 1
ATOM 4833 O O . PRO A 1 655 ? 4.332 -21.148 -12.466 1.00 69.81 655 PRO A O 1
ATOM 4836 N N . GLY A 1 656 ? 4.385 -21.752 -10.297 1.00 70.56 656 GLY A N 1
ATOM 4837 C CA . GLY A 1 656 ? 4.265 -23.195 -10.504 1.00 70.56 656 GLY A CA 1
ATOM 4838 C C . GLY A 1 656 ? 5.594 -23.948 -10.621 1.00 70.56 656 GLY A C 1
ATOM 4839 O O . GLY A 1 656 ? 5.566 -25.174 -10.727 1.00 70.56 656 GLY A O 1
ATOM 4840 N N . SER A 1 657 ? 6.748 -23.268 -10.584 1.00 72.31 657 SER A N 1
ATOM 4841 C CA . SER A 1 657 ? 8.051 -23.945 -10.586 1.00 72.31 657 SER A CA 1
ATOM 4842 C C . SER A 1 657 ? 8.231 -24.810 -9.333 1.00 72.31 657 SER A C 1
ATOM 4844 O O . SER A 1 657 ? 7.994 -24.364 -8.210 1.00 72.31 657 SER A O 1
ATOM 4846 N N . VAL A 1 658 ? 8.698 -26.048 -9.521 1.00 76.44 658 VAL A N 1
ATOM 4847 C CA . VAL A 1 658 ? 9.035 -26.971 -8.427 1.00 76.44 658 VAL A CA 1
ATOM 4848 C C . VAL A 1 658 ? 10.531 -27.259 -8.454 1.00 76.44 658 VAL A C 1
ATOM 4850 O O . VAL A 1 658 ? 11.028 -27.865 -9.399 1.00 76.44 658 VAL A O 1
ATOM 4853 N N . VAL A 1 659 ? 11.248 -26.864 -7.406 1.00 75.88 659 VAL A N 1
ATOM 4854 C CA . VAL A 1 659 ? 12.676 -27.160 -7.234 1.00 75.88 659 VAL A CA 1
ATOM 4855 C C . VAL A 1 659 ? 12.80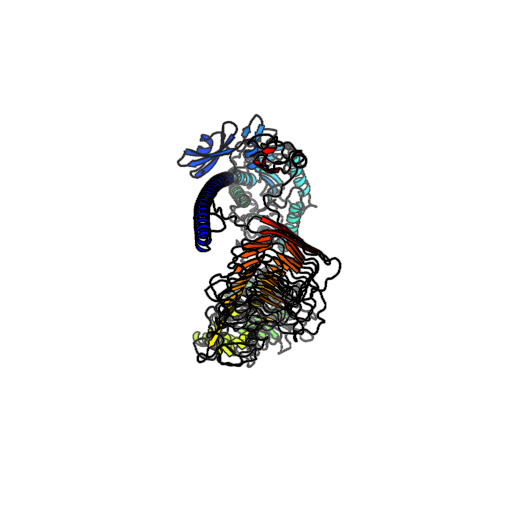3 -28.344 -6.291 1.00 75.88 659 VAL A C 1
ATOM 4857 O O . VAL A 1 659 ? 12.421 -28.225 -5.134 1.00 75.88 659 VAL A O 1
ATOM 4860 N N . ARG A 1 660 ? 13.332 -29.478 -6.761 1.00 76.69 660 ARG A N 1
ATOM 4861 C CA . ARG A 1 660 ? 13.639 -30.624 -5.893 1.00 76.69 660 ARG A CA 1
ATOM 4862 C C . ARG A 1 660 ? 15.107 -30.622 -5.478 1.00 76.69 660 ARG A C 1
ATOM 4864 O O . ARG A 1 660 ? 15.976 -30.617 -6.345 1.00 76.69 660 ARG A O 1
ATOM 4871 N N . ALA A 1 661 ? 15.354 -30.658 -4.174 1.00 71.94 661 ALA A N 1
ATOM 4872 C CA . ALA A 1 661 ? 16.661 -30.845 -3.563 1.00 71.94 661 ALA A CA 1
ATOM 4873 C C . ALA A 1 661 ? 16.774 -32.273 -3.021 1.00 71.94 661 ALA A C 1
ATOM 4875 O O . ALA A 1 661 ? 16.046 -32.660 -2.104 1.00 71.94 661 ALA A O 1
ATOM 4876 N N . ALA A 1 662 ? 17.664 -33.058 -3.626 1.00 62.31 662 ALA A N 1
ATOM 4877 C CA . ALA A 1 662 ? 17.906 -34.452 -3.258 1.00 62.31 662 ALA A CA 1
ATOM 4878 C C . ALA A 1 662 ? 19.101 -34.601 -2.301 1.00 62.31 662 ALA A C 1
ATOM 4880 O O . ALA A 1 662 ? 19.324 -35.690 -1.769 1.00 62.31 662 ALA A O 1
ATOM 4881 N N . THR A 1 663 ? 19.902 -33.543 -2.102 1.00 58.22 663 THR A N 1
ATOM 4882 C CA . THR A 1 663 ? 21.120 -33.628 -1.289 1.00 58.22 663 THR A CA 1
ATOM 4883 C C . THR A 1 663 ? 20.947 -33.105 0.137 1.00 58.22 663 THR A C 1
ATOM 4885 O O . THR A 1 663 ? 20.087 -32.281 0.453 1.00 58.22 663 THR A O 1
ATOM 4888 N N . ARG A 1 664 ? 21.828 -33.592 1.023 1.00 55.41 664 ARG A N 1
ATOM 4889 C CA . ARG A 1 664 ? 21.891 -33.229 2.445 1.00 55.41 664 ARG A CA 1
ATOM 4890 C C . ARG A 1 664 ? 22.342 -31.784 2.698 1.00 55.41 664 ARG A C 1
ATOM 4892 O O . ARG A 1 664 ? 22.291 -31.362 3.838 1.00 55.41 664 ARG A O 1
ATOM 4899 N N . THR A 1 665 ? 22.811 -31.018 1.712 1.00 55.72 665 THR A N 1
ATOM 4900 C CA . THR A 1 665 ? 23.498 -29.730 1.960 1.00 55.72 665 THR A CA 1
ATOM 4901 C C . THR A 1 665 ? 23.122 -28.653 0.949 1.00 55.72 665 THR A C 1
ATOM 4903 O O . THR A 1 665 ? 23.997 -27.989 0.387 1.00 55.72 665 THR A O 1
ATOM 4906 N N . ALA A 1 666 ? 21.826 -28.456 0.719 1.00 59.56 666 ALA A N 1
ATOM 4907 C CA . ALA A 1 666 ? 21.349 -27.309 -0.040 1.00 59.56 666 ALA A CA 1
ATOM 4908 C C . ALA A 1 666 ? 21.601 -26.019 0.765 1.00 59.56 666 ALA A C 1
ATOM 4910 O O . ALA A 1 666 ? 20.712 -25.564 1.461 1.00 59.56 666 ALA A O 1
ATOM 4911 N N . ASN A 1 667 ? 22.810 -25.449 0.733 1.00 74.50 667 ASN A N 1
ATOM 4912 C CA . ASN A 1 667 ? 23.112 -24.159 1.369 1.00 74.50 667 ASN A CA 1
ATOM 4913 C C . ASN A 1 667 ? 22.675 -23.021 0.433 1.00 74.50 667 ASN A C 1
ATOM 4915 O O . ASN A 1 667 ? 23.495 -22.433 -0.276 1.00 74.50 667 ASN A O 1
ATOM 4919 N N . VAL A 1 668 ? 21.379 -22.723 0.397 1.00 82.88 668 VAL A N 1
ATOM 4920 C CA . VAL A 1 668 ? 20.824 -21.606 -0.373 1.00 82.88 668 VAL A CA 1
ATOM 4921 C C . VAL A 1 668 ? 21.122 -20.307 0.374 1.00 82.88 668 VAL A C 1
ATOM 4923 O O . VAL A 1 668 ? 20.528 -20.023 1.411 1.00 82.88 668 VAL A O 1
ATOM 4926 N N . VAL A 1 669 ? 22.045 -19.497 -0.142 1.00 87.25 669 VAL A N 1
ATOM 4927 C CA . VAL A 1 669 ? 22.412 -18.210 0.466 1.00 87.25 669 VAL A CA 1
ATOM 4928 C C . VAL A 1 669 ? 21.826 -17.073 -0.360 1.00 87.25 669 VAL A C 1
ATOM 4930 O O . VAL A 1 669 ? 22.189 -16.924 -1.520 1.00 87.25 669 VAL A O 1
ATOM 4933 N N . PHE A 1 670 ? 20.969 -16.253 0.247 1.00 88.25 670 PHE A N 1
ATOM 4934 C CA . PHE A 1 670 ? 20.527 -14.974 -0.306 1.00 88.25 670 PHE A CA 1
ATOM 4935 C C . PHE A 1 670 ? 21.436 -13.866 0.240 1.00 88.25 670 PHE A C 1
ATOM 4937 O O . PHE A 1 670 ? 21.361 -13.571 1.439 1.00 88.25 670 PHE A O 1
ATOM 4944 N N . PRO A 1 671 ? 22.323 -13.280 -0.585 1.00 84.62 671 PRO A N 1
ATOM 4945 C CA . PRO A 1 671 ? 23.308 -12.321 -0.113 1.00 84.62 671 PRO A CA 1
ATOM 4946 C C . PRO A 1 671 ? 22.686 -10.958 0.217 1.00 84.62 671 PRO A C 1
ATOM 4948 O O . PRO A 1 671 ? 21.589 -10.645 -0.248 1.00 84.62 671 PRO A O 1
ATOM 4951 N N . ALA A 1 672 ? 23.386 -10.127 0.991 1.00 80.44 672 ALA A N 1
ATOM 4952 C CA . ALA A 1 672 ? 22.931 -8.776 1.333 1.00 80.44 672 ALA A CA 1
ATOM 4953 C C . ALA A 1 672 ? 22.492 -7.968 0.090 1.00 80.44 672 ALA A C 1
ATOM 4955 O O . ALA A 1 672 ? 23.111 -8.043 -0.974 1.00 80.44 672 ALA A O 1
ATOM 4956 N N . GLY A 1 673 ? 21.405 -7.199 0.219 1.00 72.25 673 GLY A N 1
ATOM 4957 C CA . GLY A 1 673 ? 20.808 -6.431 -0.887 1.00 72.25 673 GLY A CA 1
ATOM 4958 C C . GLY A 1 673 ? 19.874 -7.228 -1.811 1.00 72.25 673 GLY A C 1
ATOM 4959 O O . GLY A 1 673 ? 19.386 -6.688 -2.804 1.00 72.25 673 GLY A O 1
ATOM 4960 N N . THR A 1 674 ? 19.601 -8.498 -1.498 1.00 79.25 674 THR A N 1
ATOM 4961 C CA . THR A 1 674 ? 18.643 -9.327 -2.244 1.00 79.25 674 THR A CA 1
ATOM 4962 C C . THR A 1 674 ? 17.190 -8.978 -1.910 1.00 79.25 674 THR A C 1
ATOM 4964 O O . THR A 1 674 ? 16.816 -8.814 -0.748 1.00 79.25 674 THR A O 1
ATOM 4967 N N . ILE A 1 675 ? 16.353 -8.922 -2.945 1.00 82.19 675 ILE A N 1
ATOM 4968 C CA . ILE A 1 675 ? 14.893 -8.876 -2.865 1.00 82.19 675 ILE A CA 1
ATOM 4969 C C . ILE A 1 675 ? 14.362 -10.031 -3.717 1.00 82.19 675 ILE A C 1
ATOM 4971 O O . ILE A 1 675 ? 14.301 -9.934 -4.943 1.00 82.19 675 ILE A O 1
ATOM 4975 N N . ALA A 1 676 ? 13.981 -11.130 -3.074 1.00 84.00 676 ALA A N 1
ATOM 4976 C CA . ALA A 1 676 ? 13.442 -12.310 -3.738 1.00 84.00 676 ALA A CA 1
ATOM 4977 C C . ALA A 1 676 ? 11.919 -12.380 -3.578 1.00 84.00 676 ALA A C 1
ATOM 4979 O O . ALA A 1 676 ? 11.410 -12.358 -2.461 1.00 84.00 676 ALA A O 1
ATOM 4980 N N . ARG A 1 677 ? 11.190 -12.473 -4.694 1.00 85.69 677 ARG A N 1
ATOM 4981 C CA . ARG A 1 677 ? 9.745 -12.740 -4.735 1.00 85.69 677 ARG A CA 1
ATOM 4982 C C . ARG A 1 677 ? 9.512 -14.048 -5.467 1.00 85.69 677 ARG A C 1
ATOM 4984 O O . ARG A 1 677 ? 9.661 -14.124 -6.684 1.00 85.69 677 ARG A O 1
ATOM 4991 N N . LEU A 1 678 ? 9.201 -15.091 -4.716 1.00 84.94 678 LEU A N 1
ATOM 4992 C CA . LEU A 1 678 ? 9.193 -16.466 -5.202 1.00 84.94 678 LEU A CA 1
ATOM 4993 C C . LEU A 1 678 ? 7.766 -16.967 -5.464 1.00 84.94 678 LEU A C 1
ATOM 4995 O O . LEU A 1 678 ? 7.501 -18.152 -5.310 1.00 84.94 678 LEU A O 1
ATOM 4999 N N . GLU A 1 679 ? 6.866 -16.068 -5.883 1.00 82.56 679 GLU A N 1
ATOM 5000 C CA . GLU A 1 679 ? 5.434 -16.328 -6.068 1.00 82.56 679 GLU A CA 1
ATOM 5001 C C . GLU A 1 679 ? 5.166 -17.633 -6.836 1.00 82.56 679 GLU A C 1
ATOM 5003 O O . GLU A 1 679 ? 5.508 -17.784 -8.010 1.00 82.56 679 GLU A O 1
ATOM 5008 N N . GLY A 1 680 ? 4.531 -18.591 -6.156 1.00 75.19 680 GLY A N 1
ATOM 5009 C CA . GLY A 1 680 ? 4.153 -19.881 -6.730 1.00 75.19 680 GLY A CA 1
ATOM 5010 C C . GLY A 1 680 ? 5.297 -20.889 -6.885 1.00 75.19 680 GLY A C 1
ATOM 5011 O O . GLY A 1 680 ? 5.066 -21.942 -7.481 1.00 75.19 680 GLY A O 1
ATOM 5012 N N . LEU A 1 681 ? 6.500 -20.611 -6.369 1.00 83.31 681 LEU A N 1
ATOM 5013 C CA . LEU A 1 681 ? 7.597 -21.577 -6.319 1.00 83.31 681 LEU A CA 1
ATOM 5014 C C . LEU A 1 681 ? 7.432 -22.531 -5.134 1.00 83.31 681 LEU A C 1
ATOM 5016 O O . LEU A 1 681 ? 7.303 -22.108 -3.982 1.00 83.31 681 LEU A O 1
ATOM 5020 N N . ARG A 1 682 ? 7.523 -23.834 -5.419 1.00 85.56 682 ARG A N 1
ATOM 5021 C CA . ARG A 1 682 ? 7.626 -24.892 -4.411 1.00 85.56 682 ARG A CA 1
ATOM 5022 C C . ARG A 1 682 ? 9.051 -25.433 -4.361 1.00 85.56 682 ARG A C 1
ATOM 5024 O O . ARG A 1 682 ? 9.491 -26.113 -5.284 1.00 85.56 682 ARG A O 1
ATOM 5031 N N . PHE A 1 683 ? 9.759 -25.190 -3.268 1.00 85.75 683 PHE A N 1
ATOM 5032 C CA . PHE A 1 683 ? 11.017 -25.865 -2.967 1.00 85.75 683 PHE A CA 1
ATOM 5033 C C . PHE A 1 683 ? 10.699 -27.167 -2.228 1.00 85.75 683 PHE A C 1
ATOM 5035 O O . PHE A 1 683 ? 10.174 -27.128 -1.124 1.00 85.75 683 PHE A O 1
ATOM 5042 N N . GLN A 1 684 ? 10.949 -28.321 -2.836 1.00 85.12 684 GLN A N 1
ATOM 5043 C CA . GLN A 1 684 ? 10.749 -29.639 -2.244 1.00 85.12 684 GLN A CA 1
ATOM 5044 C C . GLN A 1 684 ? 12.103 -30.254 -1.886 1.00 85.12 684 GLN A C 1
ATOM 5046 O O . GLN A 1 684 ? 12.964 -30.392 -2.745 1.00 85.12 684 GLN A O 1
ATOM 5051 N N . GLN A 1 685 ? 12.286 -30.671 -0.642 1.00 78.75 685 GLN A N 1
ATOM 5052 C CA . GLN A 1 685 ? 13.507 -31.325 -0.183 1.00 78.75 685 GLN A CA 1
ATOM 5053 C C . GLN A 1 685 ? 13.177 -32.716 0.345 1.00 78.75 685 GLN A C 1
ATOM 5055 O O . GLN A 1 685 ? 12.401 -32.818 1.286 1.00 78.75 685 GLN A O 1
ATOM 5060 N N . ASP A 1 686 ? 13.757 -33.772 -0.221 1.00 73.88 686 ASP A N 1
ATOM 5061 C CA . ASP A 1 686 ? 13.529 -35.144 0.253 1.00 73.88 686 ASP A CA 1
ATOM 5062 C C . ASP A 1 686 ? 14.612 -35.496 1.302 1.00 73.88 686 ASP A C 1
ATOM 5064 O O . ASP A 1 686 ? 15.805 -35.451 0.998 1.00 73.88 686 ASP A O 1
ATOM 5068 N N . TYR A 1 687 ? 14.230 -35.779 2.559 1.00 67.44 687 TYR A N 1
ATOM 5069 C CA . TYR A 1 687 ? 15.151 -35.727 3.714 1.00 67.44 687 TYR A CA 1
ATOM 5070 C C . TYR A 1 687 ? 15.332 -37.049 4.491 1.00 67.44 687 TYR A C 1
ATOM 5072 O O . TYR A 1 687 ? 14.388 -37.821 4.660 1.00 67.44 687 TYR A O 1
ATOM 5080 N N . THR A 1 688 ? 16.543 -37.257 5.046 1.00 54.75 688 THR A N 1
ATOM 5081 C CA . THR A 1 688 ? 16.880 -38.306 6.036 1.00 54.75 688 THR A CA 1
ATOM 5082 C C . THR A 1 688 ? 17.631 -37.739 7.260 1.00 54.75 688 THR A C 1
ATOM 5084 O O . THR A 1 688 ? 18.802 -37.378 7.152 1.00 54.75 688 THR A O 1
ATOM 5087 N N . LEU A 1 689 ? 16.939 -37.737 8.401 1.00 52.06 689 LEU A N 1
ATOM 5088 C CA . LEU A 1 689 ? 17.317 -37.642 9.826 1.00 52.06 689 LEU A CA 1
ATOM 5089 C C . LEU A 1 689 ? 18.347 -36.634 10.396 1.00 52.06 689 LEU A C 1
ATOM 5091 O O . LEU A 1 689 ? 17.990 -36.062 11.414 1.00 52.06 689 LEU A O 1
ATOM 5095 N N . ASP A 1 690 ? 19.518 -36.321 9.831 1.00 55.16 690 ASP A N 1
ATOM 5096 C CA . ASP A 1 690 ? 20.553 -35.587 10.612 1.00 55.16 690 ASP A CA 1
ATOM 5097 C C . ASP A 1 690 ? 21.335 -34.524 9.815 1.00 55.16 690 ASP A C 1
ATOM 5099 O O . ASP A 1 690 ? 22.347 -34.830 9.179 1.00 55.16 690 ASP A O 1
ATOM 5103 N N . ASN A 1 691 ? 20.923 -33.255 9.866 1.00 52.41 691 ASN A N 1
ATOM 5104 C CA . ASN A 1 691 ? 21.687 -32.158 9.280 1.00 52.41 691 ASN A CA 1
ATOM 5105 C C . ASN A 1 691 ? 21.718 -30.930 10.194 1.00 52.41 691 ASN A C 1
ATOM 5107 O O . ASN A 1 691 ? 20.698 -30.297 10.451 1.00 52.41 691 ASN A O 1
ATOM 5111 N N . GLU A 1 692 ? 22.923 -30.565 10.628 1.00 57.66 692 GLU A N 1
ATOM 5112 C CA . GLU A 1 692 ? 23.190 -29.382 11.455 1.00 57.66 692 GLU A CA 1
ATOM 5113 C C . GLU A 1 692 ? 23.242 -28.072 10.631 1.00 57.66 692 GLU A C 1
ATOM 5115 O O . GLU A 1 692 ? 23.398 -26.982 11.198 1.00 57.66 692 GLU A O 1
ATOM 5120 N N . GLY A 1 693 ? 23.186 -28.171 9.294 1.00 61.12 693 GLY A N 1
ATOM 5121 C CA . GLY A 1 693 ? 23.361 -27.070 8.346 1.00 61.12 693 GLY A CA 1
ATOM 5122 C C . GLY A 1 693 ? 22.065 -26.353 7.956 1.00 61.12 693 GLY A C 1
ATOM 5123 O O . GLY A 1 693 ? 21.021 -26.973 7.772 1.00 61.12 693 GLY A O 1
ATOM 5124 N N . ALA A 1 694 ? 22.153 -25.033 7.773 1.00 67.62 694 ALA A N 1
ATOM 5125 C CA . ALA A 1 694 ? 21.030 -24.219 7.317 1.00 67.62 694 ALA A CA 1
ATOM 5126 C C . ALA A 1 694 ? 20.749 -24.424 5.829 1.00 67.62 694 ALA A C 1
ATOM 5128 O O . ALA A 1 694 ? 21.642 -24.261 5.002 1.00 67.62 694 ALA A O 1
ATOM 5129 N N . VAL A 1 695 ? 19.491 -24.711 5.499 1.00 78.19 695 VAL A N 1
ATOM 5130 C CA . VAL A 1 695 ? 19.030 -24.834 4.112 1.00 78.19 695 VAL A CA 1
ATOM 5131 C C . VAL A 1 695 ? 18.965 -23.461 3.455 1.00 78.19 695 VAL A C 1
ATOM 5133 O O . VAL A 1 695 ? 19.458 -23.254 2.354 1.00 78.19 695 VAL A O 1
ATOM 5136 N N . PHE A 1 696 ? 18.410 -22.483 4.161 1.00 87.94 696 PHE A N 1
ATOM 5137 C CA . PHE A 1 696 ? 18.357 -21.104 3.706 1.00 87.94 696 PHE A CA 1
ATOM 5138 C C . PHE A 1 696 ? 19.178 -20.221 4.634 1.00 87.94 696 PHE A C 1
ATOM 5140 O O . PHE A 1 696 ? 19.033 -20.265 5.853 1.00 87.94 696 PHE A O 1
ATOM 5147 N N . ARG A 1 697 ? 20.018 -19.362 4.067 1.00 90.44 697 ARG A N 1
ATOM 5148 C CA . ARG A 1 697 ? 20.645 -18.255 4.786 1.00 90.44 697 ARG A CA 1
ATOM 5149 C C . ARG A 1 697 ? 20.223 -16.949 4.137 1.00 90.44 697 ARG A C 1
ATOM 5151 O O . ARG A 1 697 ? 20.568 -16.688 2.991 1.00 90.44 697 ARG A O 1
ATOM 5158 N N . VAL A 1 698 ? 19.483 -16.144 4.882 1.00 92.62 698 VAL A N 1
ATOM 5159 C CA . VAL A 1 698 ? 18.960 -14.842 4.481 1.00 92.62 698 VAL A CA 1
ATOM 5160 C C . VAL A 1 698 ? 19.814 -13.785 5.170 1.00 92.62 698 VAL A C 1
ATOM 5162 O O . VAL A 1 698 ? 19.702 -13.599 6.380 1.00 92.62 698 VAL A O 1
ATOM 5165 N N . GLN A 1 699 ? 20.728 -13.174 4.414 1.00 93.19 699 GLN A N 1
ATOM 5166 C CA . GLN A 1 699 ? 21.709 -12.232 4.957 1.00 93.19 699 GLN A CA 1
ATOM 5167 C C . GLN A 1 699 ? 21.093 -10.881 5.350 1.00 93.19 699 GLN A C 1
ATOM 5169 O O . GLN A 1 699 ? 19.898 -10.635 5.171 1.00 93.19 699 GLN A O 1
ATOM 5174 N N . GLU A 1 700 ? 21.934 -10.005 5.897 1.00 90.56 700 GLU A N 1
ATOM 5175 C CA . GLU A 1 700 ? 21.548 -8.687 6.392 1.00 90.56 700 GLU A CA 1
ATOM 5176 C C . GLU A 1 700 ? 20.719 -7.869 5.378 1.00 90.56 700 GLU A C 1
ATOM 5178 O O . GLU A 1 700 ? 21.092 -7.709 4.211 1.00 90.56 700 GLU A O 1
ATOM 5183 N N . GLY A 1 701 ? 19.573 -7.353 5.837 1.00 87.38 701 GLY A N 1
ATOM 5184 C CA . GLY A 1 701 ? 18.675 -6.481 5.071 1.00 87.38 701 GLY A CA 1
ATOM 5185 C C . GLY A 1 701 ? 17.928 -7.148 3.908 1.00 87.38 701 GLY A C 1
ATOM 5186 O O . GLY A 1 701 ? 17.305 -6.452 3.105 1.00 87.38 701 GLY A O 1
ATOM 5187 N N . VAL A 1 702 ? 17.992 -8.476 3.775 1.00 92.19 702 VAL A N 1
ATOM 5188 C CA . VAL A 1 702 ? 17.375 -9.207 2.659 1.00 92.19 702 VAL A CA 1
ATOM 5189 C C . VAL A 1 702 ? 15.876 -9.391 2.864 1.00 92.19 702 VAL A C 1
ATOM 5191 O O . VAL A 1 702 ? 15.426 -9.754 3.947 1.00 92.19 702 VAL A O 1
ATOM 5194 N N . THR A 1 703 ? 15.094 -9.227 1.795 1.00 92.69 703 THR A N 1
ATOM 5195 C CA . THR A 1 703 ? 13.669 -9.596 1.779 1.00 92.69 703 THR A CA 1
ATOM 5196 C C . THR A 1 703 ? 13.447 -10.831 0.912 1.00 92.69 703 THR A C 1
ATOM 5198 O O . THR A 1 703 ? 13.821 -10.827 -0.260 1.00 92.69 703 THR A O 1
ATOM 5201 N N . VAL A 1 704 ? 12.798 -11.861 1.458 1.00 93.38 704 VAL A N 1
ATOM 5202 C CA . VAL A 1 704 ? 12.356 -13.048 0.714 1.00 93.38 704 VAL A CA 1
ATOM 5203 C C . VAL A 1 704 ? 10.865 -13.272 0.944 1.00 93.38 704 VAL A C 1
ATOM 5205 O O . VAL A 1 704 ? 10.429 -13.499 2.075 1.00 93.38 704 VAL A O 1
ATOM 5208 N N . ALA A 1 705 ? 10.090 -13.243 -0.134 1.00 93.56 705 ALA A N 1
ATOM 5209 C CA . ALA A 1 705 ? 8.642 -13.361 -0.106 1.00 93.56 705 ALA A CA 1
ATOM 5210 C C . ALA A 1 705 ? 8.123 -14.556 -0.918 1.00 93.56 705 ALA A C 1
ATOM 5212 O O . ALA A 1 705 ? 8.747 -14.959 -1.902 1.00 93.56 705 ALA A O 1
ATOM 5213 N N . ASP A 1 706 ? 6.958 -15.066 -0.513 1.00 92.06 706 ASP A N 1
ATOM 5214 C CA . ASP A 1 706 ? 6.090 -15.962 -1.292 1.00 92.06 706 ASP A CA 1
ATOM 5215 C C . ASP A 1 706 ? 6.677 -17.356 -1.589 1.00 92.06 706 ASP A C 1
ATOM 5217 O O . ASP A 1 706 ? 6.432 -17.932 -2.647 1.00 92.06 706 ASP A O 1
ATOM 5221 N N . LEU A 1 707 ? 7.453 -17.918 -0.656 1.00 90.81 707 LEU A N 1
ATOM 5222 C CA . LEU A 1 707 ? 8.078 -19.236 -0.802 1.00 90.81 707 LEU A CA 1
ATOM 5223 C C . LEU A 1 707 ? 7.228 -20.357 -0.186 1.00 90.81 707 LEU A C 1
ATOM 5225 O O . LEU A 1 707 ? 6.944 -20.342 1.010 1.00 90.81 707 LEU A O 1
ATOM 5229 N N . SER A 1 708 ? 6.920 -21.396 -0.968 1.00 92.06 708 SER A N 1
ATOM 5230 C CA . SER A 1 708 ? 6.422 -22.670 -0.432 1.00 92.06 708 SER A CA 1
ATOM 5231 C C . SER A 1 708 ? 7.572 -23.662 -0.265 1.00 92.06 708 SER A C 1
ATOM 5233 O O . SER A 1 708 ? 8.127 -24.143 -1.251 1.00 92.06 708 SER A O 1
ATOM 5235 N N . TRP A 1 709 ? 7.934 -24.000 0.970 1.00 90.88 709 TRP A N 1
ATOM 5236 C CA . TRP A 1 709 ? 8.956 -24.998 1.276 1.00 90.88 709 TRP A CA 1
ATOM 5237 C C . TRP A 1 709 ? 8.317 -26.284 1.798 1.00 90.88 709 TRP A C 1
ATOM 5239 O O . TRP A 1 709 ? 7.679 -26.314 2.844 1.00 90.88 709 TRP A O 1
ATOM 5249 N N . HIS A 1 710 ? 8.503 -27.366 1.056 1.00 87.69 710 HIS A N 1
ATOM 5250 C CA . HIS A 1 710 ? 8.015 -28.690 1.384 1.00 87.69 710 HIS A CA 1
ATOM 5251 C C . HIS A 1 710 ? 9.165 -29.629 1.731 1.00 87.69 710 HIS A C 1
ATOM 5253 O O . HIS A 1 710 ? 10.103 -29.788 0.950 1.00 87.69 710 HIS A O 1
ATOM 5259 N N . ILE A 1 711 ? 9.062 -30.313 2.859 1.00 81.19 711 ILE A N 1
ATOM 5260 C CA . ILE A 1 711 ? 10.060 -31.263 3.330 1.00 81.19 711 ILE A CA 1
ATOM 5261 C C . ILE A 1 711 ? 9.450 -32.655 3.268 1.00 81.19 711 ILE A C 1
ATOM 5263 O O . ILE A 1 711 ? 8.553 -33.000 4.036 1.00 81.19 711 ILE A O 1
ATOM 5267 N N . GLY A 1 712 ? 9.951 -33.437 2.320 1.00 75.62 712 GLY A N 1
ATOM 5268 C CA . GLY A 1 712 ? 9.557 -34.809 2.084 1.00 75.62 712 GLY A CA 1
ATOM 5269 C C . GLY A 1 712 ? 10.197 -35.788 3.061 1.00 75.62 712 GLY A C 1
ATOM 5270 O O . GLY A 1 712 ? 11.383 -35.678 3.391 1.00 75.62 712 GLY A O 1
ATOM 5271 N N . SER A 1 713 ? 9.419 -36.783 3.483 1.00 69.19 713 SER A N 1
ATOM 5272 C CA . SER A 1 713 ? 9.899 -37.898 4.303 1.00 69.19 713 SER A CA 1
ATOM 5273 C C . SER A 1 713 ? 10.470 -39.000 3.416 1.00 69.19 713 SER A C 1
ATOM 5275 O O . SER A 1 713 ? 9.740 -39.671 2.680 1.00 69.19 713 SER A O 1
ATOM 5277 N N . LEU A 1 714 ? 11.781 -39.235 3.486 1.00 65.31 714 LEU A N 1
ATOM 5278 C CA . LEU A 1 714 ? 12.395 -40.342 2.761 1.00 65.31 714 LEU A CA 1
ATOM 5279 C C . LEU A 1 714 ? 12.231 -41.632 3.582 1.00 65.31 714 LEU A C 1
ATOM 5281 O O . LEU A 1 714 ? 12.961 -41.887 4.538 1.00 65.31 714 LEU A O 1
ATOM 5285 N N . GLY A 1 715 ? 11.232 -42.442 3.217 1.00 62.31 715 GLY A N 1
ATOM 5286 C CA . GLY A 1 715 ? 10.961 -43.744 3.841 1.00 62.31 715 GLY A CA 1
ATOM 5287 C C . GLY A 1 715 ? 10.067 -43.715 5.086 1.00 62.31 715 GLY A C 1
ATOM 5288 O O . GLY A 1 715 ? 10.128 -44.650 5.880 1.00 62.31 715 GLY A O 1
ATOM 5289 N N . GLY A 1 716 ? 9.251 -42.671 5.277 1.00 62.22 716 GLY A N 1
ATOM 5290 C CA . GLY A 1 716 ? 8.365 -42.543 6.446 1.00 62.22 716 GLY A CA 1
ATOM 5291 C C . GLY A 1 716 ? 9.095 -42.143 7.732 1.00 62.22 716 GLY A C 1
ATOM 5292 O O . GLY A 1 716 ? 8.525 -42.218 8.819 1.00 62.22 716 GLY A O 1
ATOM 5293 N N . LEU A 1 717 ? 10.364 -41.740 7.617 1.00 61.56 717 LEU A N 1
ATOM 5294 C CA . LEU A 1 717 ? 11.154 -41.230 8.727 1.00 61.56 717 LEU A CA 1
ATOM 5295 C C . LEU A 1 717 ? 10.732 -39.794 9.079 1.00 61.56 717 LEU A C 1
ATOM 5297 O O . LEU A 1 717 ? 10.353 -39.034 8.184 1.00 61.56 717 LEU A O 1
ATOM 5301 N N . PRO A 1 718 ? 10.819 -39.394 10.353 1.00 60.34 718 PRO A N 1
ATOM 5302 C CA . PRO A 1 718 ? 10.435 -38.054 10.769 1.00 60.34 718 PRO A CA 1
ATOM 5303 C C . PRO A 1 718 ? 11.306 -36.960 10.149 1.00 60.34 718 PRO A C 1
ATOM 5305 O O . PRO A 1 718 ? 12.521 -37.123 9.996 1.00 60.34 718 PRO A O 1
ATOM 5308 N N . CYS A 1 719 ? 10.683 -35.826 9.838 1.00 62.72 719 CYS A N 1
ATOM 5309 C CA . CYS A 1 719 ? 11.335 -34.670 9.235 1.00 62.72 719 CYS A CA 1
ATOM 5310 C C . CYS A 1 719 ? 11.507 -33.569 10.290 1.00 62.72 719 CYS A C 1
ATOM 5312 O O . CYS A 1 719 ? 10.522 -32.989 10.738 1.00 62.72 719 CYS A O 1
ATOM 5314 N N . TRP A 1 720 ? 12.740 -33.255 10.688 1.00 62.78 720 TRP A N 1
ATOM 5315 C CA . TRP A 1 720 ? 13.021 -32.123 11.579 1.00 62.78 720 TRP A CA 1
ATOM 5316 C C . TRP A 1 720 ? 14.288 -31.384 11.143 1.00 62.78 720 TRP A C 1
ATOM 5318 O O . TRP A 1 720 ? 15.167 -31.975 10.516 1.00 62.78 720 TRP A O 1
ATOM 5328 N N . PHE A 1 721 ? 14.355 -30.084 11.448 1.00 63.62 721 PHE A N 1
ATOM 5329 C CA . PHE A 1 721 ? 15.489 -29.224 11.109 1.00 63.62 721 PHE A CA 1
ATOM 5330 C C . PHE A 1 721 ? 16.074 -28.563 12.339 1.00 63.62 721 PHE A C 1
ATOM 5332 O O . PHE A 1 721 ? 15.380 -27.864 13.076 1.00 63.62 721 PHE A O 1
ATOM 5339 N N . GLN A 1 722 ? 17.393 -28.647 12.436 1.00 63.50 722 GLN A N 1
ATOM 5340 C CA . GLN A 1 722 ? 18.180 -27.754 13.257 1.00 63.50 722 GLN A CA 1
ATOM 5341 C C . GLN A 1 722 ? 18.566 -26.519 12.426 1.00 63.50 722 GLN A C 1
ATOM 5343 O O . GLN A 1 722 ? 19.540 -26.543 11.676 1.00 63.50 722 GLN A O 1
ATOM 5348 N N . ARG A 1 723 ? 17.829 -25.405 12.583 1.00 72.19 723 ARG A N 1
ATOM 5349 C CA . ARG A 1 723 ? 18.126 -24.098 11.948 1.00 72.19 723 ARG A CA 1
ATOM 5350 C C . ARG A 1 723 ? 17.985 -24.113 10.420 1.00 72.19 723 ARG A C 1
ATOM 5352 O O . ARG A 1 723 ? 18.881 -23.663 9.707 1.00 72.19 723 ARG A O 1
ATOM 5359 N N . GLY A 1 724 ? 16.851 -24.608 9.925 1.00 79.06 724 GLY A N 1
ATOM 5360 C CA . GLY A 1 724 ? 16.563 -24.720 8.489 1.00 79.06 724 GLY A CA 1
ATOM 5361 C C . GLY A 1 724 ? 16.710 -23.402 7.718 1.00 79.06 724 GLY A C 1
ATOM 5362 O O . GLY A 1 724 ? 17.240 -23.387 6.612 1.00 79.06 724 GLY A O 1
ATOM 5363 N N . VAL A 1 725 ? 16.324 -22.287 8.329 1.00 89.19 725 VAL A N 1
ATOM 5364 C CA . VAL A 1 725 ? 16.514 -20.922 7.844 1.00 89.19 725 VAL A CA 1
ATOM 5365 C C . VAL A 1 725 ? 17.333 -20.157 8.877 1.00 89.19 725 VAL A C 1
ATOM 5367 O O . VAL A 1 725 ? 16.982 -20.127 10.051 1.00 89.19 725 VAL A O 1
ATOM 5370 N N . ILE A 1 726 ? 18.400 -19.492 8.454 1.00 90.56 726 ILE A N 1
ATOM 5371 C CA . ILE A 1 726 ? 19.107 -18.484 9.247 1.00 90.56 726 ILE A CA 1
ATOM 5372 C C . ILE A 1 726 ? 18.730 -17.116 8.690 1.00 90.56 726 ILE A C 1
ATOM 5374 O O . ILE A 1 726 ? 19.078 -16.818 7.550 1.00 90.56 726 ILE A O 1
ATOM 5378 N N . ALA A 1 727 ? 18.047 -16.294 9.484 1.00 92.50 727 ALA A N 1
ATOM 5379 C CA . ALA A 1 727 ? 17.722 -14.911 9.148 1.00 92.50 727 ALA A CA 1
ATOM 5380 C C . ALA A 1 727 ? 18.659 -13.966 9.906 1.00 92.50 727 ALA A C 1
ATOM 5382 O O . ALA A 1 727 ? 18.701 -14.002 11.133 1.00 92.50 727 ALA A O 1
ATOM 5383 N N . GLU A 1 728 ? 19.433 -13.153 9.196 1.00 93.12 728 GLU A N 1
ATOM 5384 C CA . GLU A 1 728 ? 20.372 -12.189 9.781 1.00 93.12 728 GLU A CA 1
ATOM 5385 C C . GLU A 1 728 ? 19.720 -10.807 9.976 1.00 93.12 728 GLU A C 1
ATOM 5387 O O . GLU A 1 728 ? 18.554 -10.607 9.647 1.00 93.12 728 GLU A O 1
ATOM 5392 N N . ALA A 1 729 ? 20.451 -9.849 10.553 1.00 92.56 729 ALA A N 1
ATOM 5393 C CA . ALA A 1 729 ? 19.930 -8.531 10.930 1.00 92.56 729 ALA A CA 1
ATOM 5394 C C . ALA A 1 729 ? 19.121 -7.839 9.809 1.00 92.56 729 ALA A C 1
ATOM 5396 O O . ALA A 1 729 ? 19.549 -7.779 8.663 1.00 92.56 729 ALA A O 1
ATOM 5397 N N . GLY A 1 730 ? 17.938 -7.304 10.112 1.00 92.62 730 GLY A N 1
ATOM 5398 C CA . GLY A 1 730 ? 17.099 -6.606 9.129 1.00 92.62 730 GLY A CA 1
ATOM 5399 C C . GLY A 1 730 ? 16.449 -7.496 8.060 1.00 92.62 730 GLY A C 1
ATOM 5400 O O . GLY A 1 730 ? 15.797 -6.968 7.159 1.00 92.62 730 GLY A O 1
ATOM 5401 N N . ALA A 1 731 ? 16.615 -8.823 8.122 1.00 95.06 731 ALA A N 1
ATOM 5402 C CA . ALA A 1 731 ? 15.977 -9.737 7.181 1.00 95.06 731 ALA A CA 1
ATOM 5403 C C . ALA A 1 731 ? 14.443 -9.706 7.301 1.00 95.06 731 ALA A C 1
ATOM 5405 O O . ALA A 1 731 ? 13.887 -9.579 8.394 1.00 95.06 731 ALA A O 1
ATOM 5406 N N . ARG A 1 732 ? 13.745 -9.883 6.177 1.00 96.19 732 ARG A N 1
ATOM 5407 C CA . ARG A 1 732 ? 12.282 -9.956 6.106 1.00 96.19 732 ARG A CA 1
ATOM 5408 C C . ARG A 1 732 ? 11.833 -11.205 5.359 1.00 96.19 732 ARG A C 1
ATOM 5410 O O . ARG A 1 732 ? 12.115 -11.355 4.173 1.00 96.19 732 ARG A O 1
ATOM 5417 N N . LEU A 1 733 ? 11.104 -12.071 6.051 1.00 96.56 733 LEU A N 1
ATOM 5418 C CA . LEU A 1 733 ? 10.472 -13.273 5.511 1.00 96.56 733 LEU A CA 1
ATOM 5419 C C . LEU A 1 733 ? 8.959 -13.050 5.502 1.00 96.56 733 LEU A C 1
ATOM 5421 O O . LEU A 1 733 ? 8.379 -12.820 6.563 1.00 96.56 733 LEU A O 1
ATOM 5425 N N . SER A 1 734 ? 8.324 -13.082 4.330 1.00 96.44 734 SER A N 1
ATOM 5426 C CA . SER A 1 734 ? 6.888 -12.792 4.214 1.00 96.44 734 SER A CA 1
ATOM 5427 C C . SER A 1 734 ? 6.142 -13.798 3.346 1.00 96.44 734 SER A C 1
ATOM 5429 O O . SER A 1 734 ? 6.595 -14.098 2.245 1.00 96.44 734 SER A O 1
ATOM 5431 N N . ASN A 1 735 ? 4.972 -14.260 3.790 1.00 95.50 735 ASN A N 1
ATOM 5432 C CA . ASN A 1 735 ? 4.109 -15.183 3.035 1.00 95.50 735 ASN A CA 1
ATOM 5433 C C . ASN A 1 735 ? 4.783 -16.537 2.731 1.00 95.50 735 ASN A C 1
ATOM 5435 O O . ASN A 1 735 ? 4.708 -17.041 1.611 1.00 95.50 735 ASN A O 1
ATOM 5439 N N . TRP A 1 736 ? 5.508 -17.109 3.696 1.00 95.50 736 TRP A N 1
ATOM 5440 C CA . TRP A 1 736 ? 6.096 -18.441 3.523 1.00 95.50 736 TRP A CA 1
ATOM 5441 C C . TRP A 1 736 ? 5.129 -19.526 3.985 1.00 95.50 736 TRP A C 1
ATOM 5443 O O . TRP A 1 736 ? 4.553 -19.399 5.059 1.00 95.50 736 TRP A O 1
ATOM 5453 N N . THR A 1 737 ? 5.035 -20.628 3.247 1.00 94.19 737 THR A N 1
ATOM 5454 C CA . THR A 1 737 ? 4.360 -21.850 3.709 1.00 94.19 737 THR A CA 1
ATOM 5455 C C . THR A 1 737 ? 5.400 -22.945 3.860 1.00 94.19 737 THR A C 1
ATOM 5457 O O . THR A 1 737 ? 6.031 -23.326 2.876 1.00 94.19 737 THR A O 1
ATOM 5460 N N . ILE A 1 738 ? 5.602 -23.448 5.077 1.00 91.06 738 ILE A N 1
ATOM 5461 C CA . ILE A 1 738 ? 6.603 -24.474 5.375 1.00 91.06 738 ILE A CA 1
ATOM 5462 C C . ILE A 1 738 ? 5.910 -25.748 5.856 1.00 91.06 738 ILE A C 1
ATOM 5464 O O . ILE A 1 738 ? 5.292 -25.762 6.920 1.00 91.06 738 ILE A O 1
ATOM 5468 N N . THR A 1 739 ? 6.056 -26.846 5.121 1.00 88.56 739 THR A N 1
ATOM 5469 C CA . THR A 1 739 ? 5.332 -28.106 5.359 1.00 88.56 739 THR A CA 1
ATOM 5470 C C . THR A 1 739 ? 6.290 -29.281 5.492 1.00 88.56 739 THR A C 1
ATOM 5472 O O . THR A 1 739 ? 7.191 -29.414 4.670 1.00 88.56 739 THR A O 1
ATOM 5475 N N . ALA A 1 740 ? 6.080 -30.148 6.483 1.00 80.38 740 ALA A N 1
ATOM 5476 C CA . ALA A 1 740 ? 6.778 -31.425 6.634 1.00 80.38 740 ALA A CA 1
ATOM 5477 C C . ALA A 1 740 ? 5.811 -32.618 6.459 1.00 80.38 740 ALA A C 1
ATOM 5479 O O . ALA A 1 740 ? 4.711 -32.598 7.005 1.00 80.38 740 ALA A O 1
ATOM 5480 N N . ASP A 1 741 ? 6.224 -33.651 5.711 1.00 75.00 741 ASP A N 1
ATOM 5481 C CA . ASP A 1 741 ? 5.398 -34.834 5.379 1.00 75.00 741 ASP A CA 1
ATOM 5482 C C . ASP A 1 741 ? 5.105 -35.756 6.573 1.00 75.00 741 ASP A C 1
ATOM 5484 O O . ASP A 1 741 ? 4.039 -36.370 6.640 1.00 75.00 741 ASP A O 1
ATOM 5488 N N . ALA A 1 742 ? 6.065 -35.911 7.488 1.00 67.31 742 ALA A N 1
ATOM 5489 C CA . ALA A 1 742 ? 5.947 -36.800 8.638 1.00 67.31 742 ALA A CA 1
ATOM 5490 C C . ALA A 1 742 ? 6.112 -35.997 9.936 1.00 67.31 742 ALA A C 1
ATOM 5492 O O . ALA A 1 742 ? 7.172 -35.386 10.121 1.00 67.31 742 ALA A O 1
ATOM 5493 N N . PRO A 1 743 ? 5.114 -36.011 10.841 1.00 61.03 743 PRO A N 1
ATOM 5494 C CA . PRO A 1 743 ? 5.236 -35.356 12.134 1.00 61.03 743 PRO A CA 1
ATOM 5495 C C . PRO A 1 743 ? 6.363 -35.983 12.971 1.00 61.03 743 PRO A C 1
ATOM 5497 O O . PRO A 1 743 ? 6.728 -37.151 12.810 1.00 61.03 743 PRO A O 1
ATOM 5500 N N . PHE A 1 744 ? 6.929 -35.172 13.862 1.00 60.03 744 PHE A N 1
ATOM 5501 C CA . PHE A 1 744 ? 8.053 -35.516 14.738 1.00 60.03 744 PHE A CA 1
ATOM 5502 C C . PHE A 1 744 ? 7.788 -36.788 15.581 1.00 60.03 744 PHE A C 1
ATOM 5504 O O . PHE A 1 744 ? 6.669 -36.964 16.072 1.00 60.03 744 PHE A O 1
ATOM 5511 N N . PRO A 1 745 ? 8.779 -37.681 15.805 1.00 56.22 745 PRO A N 1
ATOM 5512 C CA . PRO A 1 745 ? 8.571 -38.892 16.589 1.00 56.22 745 PRO A CA 1
ATOM 5513 C C . PRO A 1 745 ? 8.579 -38.549 18.087 1.00 56.22 745 PRO A C 1
ATOM 5515 O O . PRO A 1 745 ? 9.386 -37.747 18.557 1.00 56.22 745 PRO A O 1
ATOM 5518 N N . ALA A 1 746 ? 7.728 -39.198 18.877 1.00 50.16 746 ALA A N 1
ATOM 5519 C CA . ALA A 1 746 ? 7.780 -39.053 20.330 1.00 50.16 746 ALA A CA 1
ATOM 5520 C C . ALA A 1 746 ? 9.097 -39.632 20.886 1.00 50.16 746 ALA A C 1
ATOM 5522 O O . ALA A 1 746 ? 9.327 -40.836 20.781 1.00 50.16 746 ALA A O 1
ATOM 5523 N N . GLY A 1 747 ? 9.948 -38.788 21.482 1.00 51.62 747 GLY A N 1
ATOM 5524 C CA . GLY A 1 747 ? 11.120 -39.217 22.262 1.00 51.62 747 GLY A CA 1
ATOM 5525 C C . GLY A 1 747 ? 12.508 -38.922 21.677 1.00 51.62 747 GLY A C 1
ATOM 5526 O O . GLY A 1 747 ? 13.494 -39.372 22.257 1.00 51.62 747 GLY A O 1
ATOM 5527 N N . ALA A 1 748 ? 12.628 -38.184 20.566 1.00 54.00 748 ALA A N 1
ATOM 5528 C CA . ALA A 1 748 ? 13.931 -37.688 20.109 1.00 54.00 748 ALA A CA 1
ATOM 5529 C C . ALA A 1 748 ? 14.394 -36.496 20.978 1.00 54.00 748 ALA A C 1
ATOM 5531 O O . ALA A 1 748 ? 13.644 -35.554 21.221 1.00 54.00 748 ALA A O 1
ATOM 5532 N N . VAL A 1 749 ? 15.623 -36.597 21.488 1.00 48.44 749 VAL A N 1
ATOM 5533 C CA . VAL A 1 749 ? 16.187 -35.827 22.608 1.00 48.44 749 VAL A CA 1
ATOM 5534 C C . VAL A 1 749 ? 16.497 -34.362 22.244 1.00 48.44 749 VAL A C 1
ATOM 5536 O O . VAL A 1 749 ? 17.350 -34.085 21.410 1.00 48.44 749 VAL A O 1
ATOM 5539 N N . THR A 1 750 ? 15.777 -33.462 22.916 1.00 51.25 750 THR A N 1
ATOM 5540 C CA . THR A 1 750 ? 16.106 -32.143 23.506 1.00 51.25 750 THR A CA 1
ATOM 5541 C C . THR A 1 750 ? 17.426 -31.416 23.191 1.00 51.25 750 THR A C 1
ATOM 5543 O O . THR A 1 750 ? 18.247 -31.183 24.082 1.00 51.25 750 THR A O 1
ATOM 5546 N N . ASP A 1 751 ? 17.558 -30.834 21.996 1.00 54.66 751 ASP A N 1
ATOM 5547 C CA . ASP A 1 751 ? 18.228 -29.529 21.917 1.00 54.66 751 ASP A CA 1
ATOM 5548 C C . ASP A 1 751 ? 17.187 -28.402 21.880 1.00 54.66 751 ASP A C 1
ATOM 5550 O O . ASP A 1 751 ? 16.379 -28.249 20.961 1.00 54.66 751 ASP A O 1
ATOM 5554 N N . ILE A 1 752 ? 17.191 -27.582 22.929 1.00 51.59 752 ILE A N 1
ATOM 5555 C CA . ILE A 1 752 ? 16.317 -26.416 23.062 1.00 51.59 752 ILE A CA 1
ATOM 5556 C C . ILE A 1 752 ? 16.518 -25.388 21.928 1.00 51.59 752 ILE A C 1
ATOM 5558 O O . ILE A 1 752 ? 15.645 -24.545 21.728 1.00 51.59 752 ILE A O 1
ATOM 5562 N N . ARG A 1 753 ? 17.610 -25.488 21.156 1.00 53.59 753 ARG A N 1
ATOM 5563 C CA . ARG A 1 753 ? 18.093 -24.495 20.178 1.00 53.59 753 ARG A CA 1
ATOM 5564 C C . ARG A 1 753 ? 17.536 -24.627 18.749 1.00 53.59 753 ARG A C 1
ATOM 5566 O O . ARG A 1 753 ? 17.943 -23.859 17.872 1.00 53.59 753 ARG A O 1
ATOM 5573 N N . ASP A 1 754 ? 16.617 -25.559 18.503 1.00 63.19 754 ASP A N 1
ATOM 5574 C CA . ASP A 1 754 ? 16.357 -26.053 17.145 1.00 63.19 754 ASP A CA 1
ATOM 5575 C C . ASP A 1 754 ? 14.968 -25.675 16.624 1.00 63.19 754 ASP A C 1
ATOM 5577 O O . ASP A 1 754 ? 14.006 -26.412 16.796 1.00 63.19 754 ASP A O 1
ATOM 5581 N N . GLY A 1 755 ? 14.860 -24.507 15.984 1.00 74.81 755 GLY A N 1
ATOM 5582 C CA . GLY A 1 755 ? 13.679 -24.081 15.226 1.00 74.81 755 GLY A CA 1
ATOM 5583 C C . GLY A 1 755 ? 13.932 -24.045 13.720 1.00 74.81 755 GLY A C 1
ATOM 5584 O O . GLY A 1 755 ? 15.080 -23.931 13.274 1.00 74.81 755 GLY A O 1
ATOM 5585 N N . VAL A 1 756 ? 12.852 -24.111 12.935 1.00 83.38 756 VAL A N 1
ATOM 5586 C CA . VAL A 1 756 ? 12.904 -24.010 11.468 1.00 83.38 756 VAL A CA 1
ATOM 5587 C C . VAL A 1 756 ? 13.528 -22.681 11.056 1.00 83.38 756 VAL A C 1
ATOM 5589 O O . VAL A 1 756 ? 14.440 -22.685 10.240 1.00 83.38 756 VAL A O 1
ATOM 5592 N N . ILE A 1 757 ? 13.102 -21.560 11.642 1.00 89.75 757 ILE A N 1
ATOM 5593 C CA . ILE A 1 757 ? 13.677 -20.231 11.415 1.00 89.75 757 ILE A CA 1
ATOM 5594 C C . ILE A 1 757 ? 14.486 -19.798 12.638 1.00 89.75 757 ILE A C 1
ATOM 5596 O O . ILE A 1 757 ? 13.958 -19.672 13.738 1.00 89.75 757 ILE A O 1
ATOM 5600 N N . SER A 1 758 ? 15.771 -19.524 12.440 1.00 88.06 758 SER A N 1
ATOM 5601 C CA . SER A 1 758 ? 16.701 -19.032 13.453 1.00 88.06 758 SER A CA 1
ATOM 5602 C C . SER A 1 758 ? 16.973 -17.539 13.251 1.00 88.06 758 SER A C 1
ATOM 5604 O O . SER A 1 758 ? 17.514 -17.140 12.218 1.00 88.06 758 SER A O 1
ATOM 5606 N N . LEU A 1 759 ? 16.616 -16.719 14.242 1.00 89.56 759 LEU A N 1
ATOM 5607 C CA . LEU A 1 759 ? 16.820 -15.267 14.241 1.00 89.56 759 LEU A CA 1
ATOM 5608 C C . LEU A 1 759 ? 18.248 -14.929 14.701 1.00 89.56 759 LEU A C 1
ATOM 5610 O O . LEU A 1 759 ? 18.632 -15.241 15.831 1.00 89.56 759 LEU A O 1
ATOM 5614 N N . ARG A 1 760 ? 19.038 -14.281 13.839 1.00 88.56 760 ARG A N 1
ATOM 5615 C CA . ARG A 1 760 ? 20.458 -13.948 14.047 1.00 88.56 760 ARG A CA 1
ATOM 5616 C C . ARG A 1 760 ? 20.773 -12.469 13.820 1.00 88.56 760 ARG A C 1
ATOM 5618 O O . ARG A 1 760 ? 21.585 -12.118 12.968 1.00 88.56 760 ARG A O 1
ATOM 5625 N N . GLY A 1 761 ? 20.158 -11.593 14.601 1.00 88.12 761 GLY A N 1
ATOM 5626 C CA . GLY A 1 761 ? 20.432 -10.155 14.551 1.00 88.12 761 GLY A CA 1
ATOM 5627 C C . GLY A 1 761 ? 19.187 -9.321 14.825 1.00 88.12 761 GLY A C 1
ATOM 5628 O O . GLY A 1 761 ? 18.095 -9.880 14.923 1.00 88.12 761 GLY A O 1
ATOM 5629 N N . PRO A 1 762 ? 19.330 -7.998 14.985 1.00 90.81 762 PRO A N 1
ATOM 5630 C CA . PRO A 1 762 ? 18.205 -7.113 15.258 1.00 90.81 762 PRO A CA 1
ATOM 5631 C C . PRO A 1 762 ? 17.274 -6.936 14.049 1.00 90.81 762 PRO A C 1
ATOM 5633 O O . PRO A 1 762 ? 17.678 -7.172 12.915 1.00 90.81 762 PRO A O 1
ATOM 5636 N N . GLN A 1 763 ? 16.061 -6.426 14.284 1.00 93.00 763 GLN A N 1
ATOM 5637 C CA . GLN A 1 763 ? 15.133 -5.934 13.250 1.00 93.00 763 GLN A CA 1
ATOM 5638 C C . GLN A 1 763 ? 14.686 -6.978 12.212 1.00 93.00 763 GLN A C 1
ATOM 5640 O O . GLN A 1 763 ? 14.346 -6.635 11.081 1.00 93.00 763 GLN A O 1
ATOM 5645 N N . ILE A 1 764 ? 14.663 -8.257 12.584 1.00 94.75 764 ILE A N 1
ATOM 5646 C CA . ILE A 1 764 ? 14.173 -9.323 11.705 1.00 94.75 764 ILE A CA 1
ATOM 5647 C C . ILE A 1 764 ? 12.647 -9.327 11.713 1.00 94.75 764 ILE A C 1
ATOM 5649 O O . ILE A 1 764 ? 12.032 -9.264 12.775 1.00 94.75 764 ILE A O 1
ATOM 5653 N N . THR A 1 765 ? 12.031 -9.433 10.539 1.00 96.62 765 THR A N 1
ATOM 5654 C CA . THR A 1 765 ? 10.576 -9.545 10.387 1.00 96.62 765 THR A CA 1
ATOM 5655 C C . THR A 1 765 ? 10.196 -10.901 9.799 1.00 96.62 765 THR A C 1
ATOM 5657 O O . THR A 1 765 ? 10.668 -11.262 8.725 1.00 96.62 765 THR A O 1
ATOM 5660 N N . VAL A 1 766 ? 9.303 -11.626 10.469 1.00 96.44 766 VAL A N 1
ATOM 5661 C CA . VAL A 1 766 ? 8.634 -12.830 9.960 1.00 96.44 766 VAL A CA 1
ATOM 5662 C C . VAL A 1 766 ? 7.137 -12.548 9.941 1.00 96.44 766 VAL A C 1
ATOM 5664 O O . VAL A 1 766 ? 6.542 -12.292 10.987 1.00 96.44 766 VAL A O 1
ATOM 5667 N N . GLU A 1 767 ? 6.515 -12.541 8.766 1.00 96.88 767 GLU A N 1
ATOM 5668 C CA . GLU A 1 767 ? 5.111 -12.153 8.643 1.00 96.88 767 GLU A CA 1
ATOM 5669 C C . GLU A 1 767 ? 4.300 -13.022 7.688 1.00 96.88 767 GLU A C 1
ATOM 5671 O O . GLU A 1 767 ? 4.782 -13.433 6.636 1.00 96.88 767 GLU A O 1
ATOM 5676 N N . ASN A 1 768 ? 3.031 -13.248 8.031 1.00 96.50 768 ASN A N 1
ATOM 5677 C CA . ASN A 1 768 ? 2.088 -14.007 7.204 1.00 96.50 768 ASN A CA 1
ATOM 5678 C C . ASN A 1 768 ? 2.597 -15.418 6.844 1.00 96.50 768 ASN A C 1
ATOM 5680 O O . ASN A 1 768 ? 2.298 -15.925 5.766 1.00 96.50 768 ASN A O 1
ATOM 5684 N N . CYS A 1 769 ? 3.415 -16.033 7.703 1.00 95.38 769 CYS A N 1
ATOM 5685 C CA . CYS A 1 769 ? 3.975 -17.357 7.447 1.00 95.38 769 CYS A CA 1
ATOM 5686 C C . CYS A 1 769 ? 3.085 -18.461 8.032 1.00 95.38 769 CYS A C 1
ATOM 5688 O O . CYS A 1 769 ? 2.545 -18.313 9.130 1.00 95.38 769 CYS A O 1
ATOM 5690 N N . GLU A 1 770 ? 2.979 -19.584 7.329 1.00 94.25 770 GLU A N 1
ATOM 5691 C CA . GLU A 1 770 ? 2.252 -20.780 7.746 1.00 94.25 770 GLU A CA 1
ATOM 5692 C C . GLU A 1 770 ? 3.224 -21.952 7.943 1.00 94.25 770 GLU A C 1
ATOM 5694 O O . GLU A 1 770 ? 4.092 -22.208 7.106 1.00 94.25 770 GLU A O 1
ATOM 5699 N N . PHE A 1 771 ? 3.088 -22.671 9.054 1.00 89.81 771 PHE A N 1
ATOM 5700 C CA . PHE A 1 771 ? 3.952 -23.793 9.417 1.00 89.81 771 PHE A CA 1
ATOM 5701 C C . PHE A 1 771 ? 3.114 -25.047 9.668 1.00 89.81 771 PHE A C 1
ATOM 5703 O O . PHE A 1 771 ? 2.144 -24.985 10.417 1.00 89.81 771 PHE A O 1
ATOM 5710 N N . HIS A 1 772 ? 3.507 -26.181 9.086 1.00 86.44 772 HIS A N 1
ATOM 5711 C CA . HIS A 1 772 ? 2.786 -27.453 9.188 1.00 86.44 772 HIS A CA 1
ATOM 5712 C C . HIS A 1 772 ? 3.727 -28.604 9.550 1.00 86.44 772 HIS A C 1
ATOM 5714 O O . HIS A 1 772 ? 4.642 -28.907 8.781 1.00 86.44 772 HIS A O 1
ATOM 5720 N N . GLY A 1 773 ? 3.475 -29.261 10.685 1.00 76.56 773 GLY A N 1
ATOM 5721 C CA . GLY A 1 773 ? 4.118 -30.530 11.038 1.00 76.56 773 GLY A CA 1
ATOM 5722 C C . GLY A 1 773 ? 5.557 -30.437 11.559 1.00 76.56 773 GLY A C 1
ATOM 5723 O O . GLY A 1 773 ? 6.273 -31.433 11.491 1.00 76.56 773 GLY A O 1
ATOM 5724 N N . HIS A 1 774 ? 6.009 -29.281 12.073 1.00 76.31 774 HIS A N 1
ATOM 5725 C CA . HIS A 1 774 ? 7.369 -29.144 12.639 1.00 76.31 774 HIS A CA 1
ATOM 5726 C C . HIS A 1 774 ? 7.381 -29.034 14.165 1.00 76.31 774 HIS A C 1
ATOM 5728 O O . HIS A 1 774 ? 6.425 -28.580 14.784 1.00 76.31 774 HIS A O 1
ATOM 5734 N N . GLN A 1 775 ? 8.512 -29.375 14.785 1.00 72.75 775 GLN A N 1
ATOM 5735 C CA . GLN A 1 775 ? 8.678 -29.269 16.237 1.00 72.75 775 GLN A CA 1
ATOM 5736 C C . GLN A 1 775 ? 8.691 -27.812 16.729 1.00 72.75 775 GLN A C 1
ATOM 5738 O O . GLN A 1 775 ? 7.929 -27.477 17.626 1.00 72.75 775 GLN A O 1
ATOM 5743 N N . LYS A 1 776 ? 9.528 -26.942 16.153 1.00 77.75 776 LYS A N 1
ATOM 5744 C CA . LYS A 1 776 ? 9.666 -25.526 16.540 1.00 77.75 776 LYS A CA 1
ATOM 5745 C C . LYS A 1 776 ? 9.685 -24.644 15.303 1.00 77.75 776 LYS A C 1
ATOM 5747 O O . LYS A 1 776 ? 10.505 -24.867 14.415 1.00 77.75 776 LYS A O 1
ATOM 5752 N N . ALA A 1 777 ? 8.824 -23.634 15.230 1.00 84.12 777 ALA A N 1
ATOM 5753 C CA . ALA A 1 777 ? 8.777 -22.767 14.051 1.00 84.12 777 ALA A CA 1
ATOM 5754 C C . ALA A 1 777 ? 9.921 -21.747 14.033 1.00 84.12 777 ALA A C 1
ATOM 5756 O O . ALA A 1 777 ? 10.659 -21.657 13.054 1.00 84.12 777 ALA A O 1
ATOM 5757 N N . ILE A 1 778 ? 10.076 -20.980 15.111 1.00 88.00 778 ILE A N 1
ATOM 5758 C CA . ILE A 1 778 ? 10.978 -19.831 15.181 1.00 88.00 778 ILE A CA 1
ATOM 5759 C C . ILE A 1 778 ? 11.759 -19.878 16.496 1.00 88.00 778 ILE A C 1
ATOM 5761 O O . ILE A 1 778 ? 11.192 -20.065 17.568 1.00 88.00 778 ILE A O 1
ATOM 5765 N N . THR A 1 779 ? 13.071 -19.679 16.422 1.00 83.06 779 THR A N 1
ATOM 5766 C CA . THR A 1 779 ? 13.968 -19.640 17.581 1.00 83.06 779 THR A CA 1
ATOM 5767 C C . THR A 1 779 ? 14.927 -18.464 17.482 1.00 83.06 779 THR A C 1
ATOM 5769 O O . THR A 1 779 ? 15.469 -18.165 16.416 1.00 83.06 779 THR A O 1
ATOM 5772 N N . GLY A 1 780 ? 15.203 -17.819 18.609 1.00 77.38 780 GLY A N 1
ATOM 5773 C CA . GLY A 1 780 ? 16.356 -16.935 18.739 1.00 77.38 780 GLY A CA 1
ATOM 5774 C C . GLY A 1 780 ? 17.685 -17.698 18.729 1.00 77.38 780 GLY A C 1
ATOM 5775 O O . GLY A 1 780 ? 17.735 -18.861 19.130 1.00 77.38 780 GLY A O 1
ATOM 5776 N N . TYR A 1 781 ? 18.775 -17.067 18.280 1.00 76.06 781 TYR A N 1
ATOM 5777 C CA . TYR A 1 781 ? 20.130 -17.609 18.436 1.00 76.06 781 TYR A CA 1
ATOM 5778 C C . TYR A 1 781 ? 20.864 -16.895 19.576 1.00 76.06 781 TYR A C 1
ATOM 5780 O O . TYR A 1 781 ? 21.006 -15.672 19.583 1.00 76.06 781 TYR A O 1
ATOM 5788 N N . ARG A 1 782 ? 21.364 -17.649 20.559 1.00 71.06 782 ARG A N 1
ATOM 5789 C CA . ARG A 1 782 ? 22.025 -17.062 21.733 1.00 71.06 782 ARG A CA 1
ATOM 5790 C C . ARG A 1 782 ? 23.216 -16.182 21.329 1.00 71.06 782 ARG A C 1
ATOM 5792 O O . ARG A 1 782 ? 24.052 -16.583 20.520 1.00 71.06 782 ARG A O 1
ATOM 5799 N N . GLY A 1 783 ? 23.294 -14.985 21.910 1.00 70.25 783 GLY A N 1
ATOM 5800 C CA . GLY A 1 783 ? 24.393 -14.041 21.687 1.00 70.25 783 GLY A CA 1
ATOM 5801 C C . GLY A 1 783 ? 24.368 -13.298 20.345 1.00 70.25 783 GLY A C 1
ATOM 5802 O O . GLY A 1 783 ? 25.288 -12.531 20.079 1.00 70.25 783 GLY A O 1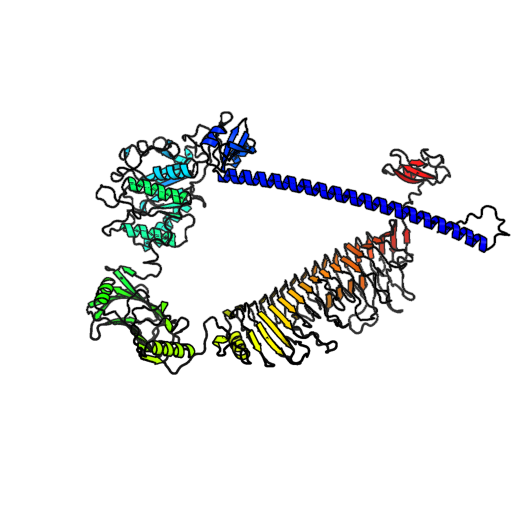
ATOM 5803 N N . SER A 1 784 ? 23.339 -13.470 19.502 1.00 69.69 784 SER A N 1
ATOM 5804 C CA . SER A 1 784 ? 23.247 -12.752 18.219 1.00 69.69 784 SER A CA 1
ATOM 5805 C C . SER A 1 784 ? 22.522 -11.403 18.289 1.00 69.69 784 SER A C 1
ATOM 5807 O O . SER A 1 784 ? 22.339 -10.773 17.253 1.00 69.69 784 SER A O 1
ATOM 5809 N N . GLY A 1 785 ? 22.086 -10.951 19.472 1.00 72.94 785 GLY A N 1
ATOM 5810 C CA . GLY A 1 785 ? 21.518 -9.608 19.667 1.00 72.94 785 GLY A CA 1
ATOM 5811 C C . GLY A 1 785 ? 20.229 -9.339 18.881 1.00 72.94 785 GLY A C 1
ATOM 5812 O O . GLY A 1 785 ? 20.097 -8.289 18.251 1.00 72.94 785 GLY A O 1
ATOM 5813 N N . TYR A 1 786 ? 19.289 -10.284 18.887 1.00 78.44 786 TYR A N 1
ATOM 5814 C CA . TYR A 1 786 ? 18.058 -10.230 18.095 1.00 78.44 786 TYR A CA 1
ATOM 5815 C C . TYR A 1 786 ? 16.942 -9.395 18.748 1.00 78.44 786 TYR A C 1
ATOM 5817 O O . TYR A 1 786 ? 15.863 -9.870 19.089 1.00 78.44 786 TYR A O 1
ATOM 5825 N N . ARG A 1 787 ? 17.228 -8.098 18.887 1.00 85.62 787 ARG A N 1
ATOM 5826 C CA . ARG A 1 787 ? 16.318 -7.058 19.388 1.00 85.62 787 ARG A CA 1
ATOM 5827 C C . ARG A 1 787 ? 15.412 -6.485 18.300 1.00 85.62 787 ARG A C 1
ATOM 5829 O O . ARG A 1 787 ? 15.760 -6.512 17.123 1.00 85.62 787 ARG A O 1
ATOM 5836 N N . ASP A 1 788 ? 14.281 -5.915 18.696 1.00 90.06 788 ASP A N 1
ATOM 5837 C CA . ASP A 1 788 ? 13.360 -5.187 17.816 1.00 90.06 788 ASP A CA 1
ATOM 5838 C C . ASP A 1 788 ? 12.839 -6.057 16.643 1.00 90.06 788 ASP A C 1
ATOM 5840 O O . ASP A 1 788 ? 12.553 -5.558 15.556 1.00 90.06 788 ASP A O 1
ATOM 5844 N N . CYS A 1 789 ? 12.761 -7.380 16.843 1.00 92.19 789 CYS A N 1
ATOM 5845 C CA . CYS A 1 789 ? 12.253 -8.329 15.849 1.00 92.19 789 CYS A CA 1
ATOM 5846 C C . CYS A 1 789 ? 10.720 -8.398 15.877 1.00 92.19 789 CYS A C 1
ATOM 5848 O O . CYS A 1 789 ? 10.104 -8.266 16.934 1.00 92.19 789 CYS A O 1
ATOM 5850 N N . VAL A 1 790 ? 10.101 -8.644 14.724 1.00 95.19 790 VAL A N 1
ATOM 5851 C CA . VAL A 1 790 ? 8.644 -8.681 14.554 1.00 95.19 790 VAL A CA 1
ATOM 5852 C C . VAL A 1 790 ? 8.221 -10.030 13.991 1.00 95.19 790 VAL A C 1
ATOM 5854 O O . VAL A 1 790 ? 8.665 -10.430 12.921 1.00 95.19 790 VAL A O 1
ATOM 5857 N N . ILE A 1 791 ? 7.322 -10.714 14.688 1.00 94.56 791 ILE A N 1
ATOM 5858 C CA . ILE A 1 791 ? 6.674 -11.949 14.252 1.00 94.56 791 ILE A CA 1
ATOM 5859 C C . ILE A 1 791 ? 5.183 -11.656 14.198 1.00 94.56 791 ILE A C 1
ATOM 5861 O O . ILE A 1 791 ? 4.584 -11.369 15.234 1.00 94.56 791 ILE A O 1
ATOM 5865 N N . ARG A 1 792 ? 4.571 -11.678 13.011 1.00 95.94 792 ARG A N 1
ATOM 5866 C CA . ARG A 1 792 ? 3.160 -11.297 12.895 1.00 95.94 792 ARG A CA 1
ATOM 5867 C C . ARG A 1 792 ? 2.328 -12.121 11.929 1.00 95.94 792 ARG A C 1
ATOM 5869 O O . ARG A 1 792 ? 2.838 -12.603 10.924 1.00 95.94 792 ARG A O 1
ATOM 5876 N N . ASN A 1 793 ? 1.032 -12.233 12.204 1.00 96.00 793 ASN A N 1
ATOM 5877 C CA . ASN A 1 793 ? 0.042 -12.860 11.321 1.00 96.00 793 ASN A CA 1
ATOM 5878 C C . ASN A 1 793 ? 0.407 -14.295 10.903 1.00 96.00 793 ASN A C 1
ATOM 5880 O O . ASN A 1 793 ? 0.109 -14.713 9.787 1.00 96.00 793 ASN A O 1
ATOM 5884 N N . CYS A 1 794 ? 1.108 -15.035 11.761 1.00 94.56 794 CYS A N 1
ATOM 5885 C CA . CYS A 1 794 ? 1.568 -16.383 11.439 1.00 94.56 794 CYS A CA 1
ATOM 5886 C C . CYS A 1 794 ? 0.526 -17.435 11.835 1.00 94.56 794 CYS A C 1
ATOM 5888 O O . CYS A 1 794 ? -0.192 -17.272 12.827 1.00 94.56 794 CYS A O 1
ATOM 5890 N N . ARG A 1 795 ? 0.470 -18.534 11.079 1.00 91.44 795 ARG A N 1
ATOM 5891 C CA . ARG A 1 795 ? -0.375 -19.692 11.386 1.00 91.44 795 ARG A CA 1
ATOM 5892 C C . ARG A 1 795 ? 0.456 -20.937 11.607 1.00 91.44 795 ARG A C 1
ATOM 5894 O O . ARG A 1 795 ? 1.472 -21.156 10.954 1.00 91.44 795 ARG A O 1
ATOM 5901 N N . VAL A 1 796 ? 0.006 -21.749 12.543 1.00 86.25 796 VAL A N 1
ATOM 5902 C CA . VAL A 1 796 ? 0.727 -22.918 13.018 1.00 86.25 796 VAL A CA 1
ATOM 5903 C C . VAL A 1 796 ? -0.218 -24.098 13.033 1.00 86.25 796 VAL A C 1
ATOM 5905 O O . VAL A 1 796 ? -1.295 -23.999 13.612 1.00 86.25 796 VAL A O 1
ATOM 5908 N N . HIS A 1 797 ? 0.205 -25.194 12.417 1.00 84.81 797 HIS A N 1
ATOM 5909 C CA . HIS A 1 797 ? -0.554 -26.425 12.289 1.00 84.81 797 HIS A CA 1
ATOM 5910 C C . HIS A 1 797 ? 0.299 -27.612 12.737 1.00 84.81 797 HIS A C 1
ATOM 5912 O O . HIS A 1 797 ? 1.414 -27.794 12.240 1.00 84.81 797 HIS A O 1
ATOM 5918 N N . ASP A 1 798 ? -0.225 -28.426 13.652 1.00 74.31 798 ASP A N 1
ATOM 5919 C CA . ASP A 1 798 ? 0.379 -29.701 14.062 1.00 74.31 798 ASP A CA 1
ATOM 5920 C C . ASP A 1 798 ? 1.840 -29.574 14.535 1.00 74.31 798 ASP A C 1
ATOM 5922 O O . ASP A 1 798 ? 2.715 -30.352 14.149 1.00 74.31 798 ASP A O 1
ATOM 5926 N N . MET A 1 799 ? 2.123 -28.561 15.361 1.00 71.00 799 MET A N 1
ATOM 5927 C CA . MET A 1 799 ? 3.472 -28.286 15.882 1.00 71.00 799 MET A CA 1
ATOM 5928 C C . MET A 1 799 ? 3.612 -28.599 17.373 1.00 71.00 799 MET A C 1
ATOM 5930 O O . MET A 1 799 ? 2.618 -28.743 18.079 1.00 71.00 799 MET A O 1
ATOM 5934 N N . LEU A 1 800 ? 4.855 -28.675 17.866 1.00 65.81 800 LEU A N 1
ATOM 5935 C CA . LEU A 1 800 ? 5.147 -28.785 19.305 1.00 65.81 800 LEU A CA 1
ATOM 5936 C C . LEU A 1 800 ? 5.334 -27.409 19.968 1.00 65.81 800 LEU A C 1
ATOM 5938 O O . LEU A 1 800 ? 4.879 -27.196 21.084 1.00 65.81 800 LEU A O 1
ATOM 5942 N N . SER A 1 801 ? 5.987 -26.461 19.297 1.00 72.62 801 SER A N 1
ATOM 5943 C CA . SER A 1 801 ? 6.219 -25.096 19.773 1.00 72.62 801 SER A CA 1
ATOM 5944 C C . SER A 1 801 ? 6.295 -24.116 18.600 1.00 72.62 801 SER A C 1
ATOM 5946 O O . SER A 1 801 ? 6.739 -24.469 17.506 1.00 72.62 801 SER A O 1
ATOM 5948 N N . PHE A 1 802 ? 5.853 -22.872 18.803 1.00 78.94 802 PHE A N 1
ATOM 5949 C CA . PHE A 1 802 ? 5.918 -21.849 17.756 1.00 78.94 802 PHE A CA 1
ATOM 5950 C C . PHE A 1 802 ? 7.160 -20.969 17.907 1.00 78.94 802 PHE A C 1
ATOM 5952 O O . PHE A 1 802 ? 8.079 -21.095 17.101 1.00 78.94 802 PHE A O 1
ATOM 5959 N N . VAL A 1 803 ? 7.221 -20.113 18.927 1.00 82.44 803 VAL A N 1
ATOM 5960 C CA . VAL A 1 803 ? 8.355 -19.204 19.145 1.00 82.44 803 VAL A CA 1
ATOM 5961 C C . VAL A 1 803 ? 9.072 -19.555 20.437 1.00 82.44 803 VAL A C 1
ATOM 5963 O O . VAL A 1 803 ? 8.471 -19.472 21.505 1.00 82.44 803 VAL A O 1
ATOM 5966 N N . SER A 1 804 ? 10.368 -19.857 20.344 1.00 78.44 804 SER A N 1
ATOM 5967 C CA . SER A 1 804 ? 11.261 -19.887 21.502 1.00 78.44 804 SER A CA 1
ATOM 5968 C C . SER A 1 804 ? 12.086 -18.605 21.614 1.00 78.44 804 SER A C 1
ATOM 5970 O O . SER A 1 804 ? 12.835 -18.227 20.708 1.00 78.44 804 SER A O 1
ATOM 5972 N N . LEU A 1 805 ? 11.938 -17.952 22.764 1.00 71.38 805 LEU A N 1
ATOM 5973 C CA . LEU A 1 805 ? 12.645 -16.761 23.226 1.00 71.38 805 LEU A CA 1
ATOM 5974 C C . LEU A 1 805 ? 13.800 -17.123 24.173 1.00 71.38 805 LEU A C 1
ATOM 5976 O O . LEU A 1 805 ? 14.269 -16.270 24.926 1.00 71.38 805 LEU A O 1
ATOM 5980 N N . ASP A 1 806 ? 14.229 -18.386 24.195 1.00 64.38 806 ASP A N 1
ATOM 5981 C CA . ASP A 1 806 ? 15.189 -18.866 25.184 1.00 64.38 806 ASP A CA 1
ATOM 5982 C C . ASP A 1 806 ? 16.553 -18.147 25.059 1.00 64.38 806 ASP A C 1
ATOM 5984 O O . ASP A 1 806 ? 17.200 -18.133 24.010 1.00 64.38 806 ASP A O 1
ATOM 5988 N N . ASN A 1 807 ? 17.001 -17.596 26.193 1.00 54.44 807 ASN A N 1
ATOM 5989 C CA . ASN A 1 807 ? 18.330 -17.058 26.505 1.00 54.44 807 ASN A CA 1
ATOM 5990 C C . ASN A 1 807 ? 18.844 -15.852 25.674 1.00 54.44 807 ASN A C 1
ATOM 5992 O O . ASN A 1 807 ? 19.431 -15.980 24.597 1.00 54.44 807 ASN A O 1
ATOM 5996 N N . GLU A 1 808 ? 18.765 -14.679 26.322 1.00 57.50 808 GLU A N 1
ATOM 5997 C CA . GLU A 1 808 ? 19.668 -13.516 26.184 1.00 57.50 808 GLU A CA 1
ATOM 5998 C C . GLU A 1 808 ? 19.581 -12.656 24.903 1.00 57.50 808 GLU A C 1
ATOM 6000 O O . GLU A 1 808 ? 20.550 -11.964 24.585 1.00 57.50 808 GLU A O 1
ATOM 6005 N N . GLY A 1 809 ? 18.468 -12.622 24.154 1.00 59.88 809 GLY A N 1
ATOM 6006 C CA . GLY A 1 809 ? 18.482 -11.806 22.924 1.00 59.88 809 GLY A CA 1
ATOM 6007 C C . GLY A 1 809 ? 17.195 -11.226 22.351 1.00 59.88 809 GLY A C 1
ATOM 6008 O O . GLY A 1 809 ? 17.323 -10.239 21.628 1.00 59.88 809 GLY A O 1
ATOM 6009 N N . PHE A 1 810 ? 15.996 -11.740 22.660 1.00 73.38 810 PHE A N 1
ATOM 6010 C CA . PHE A 1 810 ? 14.755 -11.116 22.173 1.00 73.38 810 PHE A CA 1
ATOM 6011 C C . PHE A 1 810 ? 14.424 -9.899 23.039 1.00 73.38 810 PHE A C 1
ATOM 6013 O O . PHE A 1 810 ? 13.730 -9.994 24.043 1.00 73.38 810 PHE A O 1
ATOM 6020 N N . GLU A 1 811 ? 14.969 -8.740 22.698 1.00 83.00 811 GLU A N 1
ATOM 6021 C CA . GLU A 1 811 ? 14.685 -7.494 23.414 1.00 83.00 811 GLU A CA 1
ATOM 6022 C C . GLU A 1 811 ? 13.730 -6.630 22.585 1.00 83.00 811 GLU A C 1
ATOM 6024 O O . GLU A 1 811 ? 13.953 -6.470 21.389 1.00 83.00 811 GLU A O 1
ATOM 6029 N N . ARG A 1 812 ? 12.684 -6.045 23.182 1.00 86.38 812 ARG A N 1
ATOM 6030 C CA . ARG A 1 812 ? 11.734 -5.133 22.500 1.00 86.38 812 ARG A CA 1
ATOM 6031 C C . ARG A 1 812 ? 11.062 -5.702 21.238 1.00 86.38 812 ARG A C 1
ATOM 6033 O O . ARG A 1 812 ? 10.634 -4.945 20.369 1.00 86.38 812 ARG A O 1
ATOM 6040 N N . GLY A 1 813 ? 10.983 -7.023 21.094 1.00 88.50 813 GLY A N 1
ATOM 6041 C CA . GLY A 1 813 ? 10.329 -7.627 19.935 1.00 88.50 813 GLY A CA 1
ATOM 6042 C C . GLY A 1 813 ? 8.804 -7.700 20.068 1.00 88.50 813 GLY A C 1
ATOM 6043 O O . GLY A 1 813 ? 8.250 -7.593 21.163 1.00 88.50 813 GLY A O 1
ATOM 6044 N N . LEU A 1 814 ? 8.125 -7.897 18.940 1.00 93.62 814 LEU A N 1
ATOM 6045 C CA . LEU A 1 814 ? 6.668 -7.979 18.828 1.00 93.62 814 LEU A CA 1
ATOM 6046 C C . LEU A 1 814 ? 6.256 -9.351 18.291 1.00 93.62 814 LEU A C 1
ATOM 6048 O O . LEU A 1 814 ? 6.720 -9.753 17.228 1.00 93.62 814 LEU A O 1
ATOM 6052 N N . ILE A 1 815 ? 5.348 -10.030 18.989 1.00 93.50 815 ILE A N 1
ATOM 6053 C CA . ILE A 1 815 ? 4.632 -11.218 18.514 1.00 93.50 815 ILE A CA 1
ATOM 6054 C C . ILE A 1 815 ? 3.150 -10.854 18.429 1.00 93.50 815 ILE A C 1
ATOM 6056 O O . ILE A 1 815 ? 2.541 -10.536 19.449 1.00 93.50 815 ILE A O 1
ATOM 6060 N N . GLU A 1 816 ? 2.568 -10.867 17.231 1.00 95.44 816 GLU A N 1
ATOM 6061 C CA . GLU A 1 816 ? 1.197 -10.396 17.007 1.00 95.44 816 GLU A CA 1
ATOM 6062 C C . GLU A 1 816 ? 0.393 -11.264 16.031 1.00 95.44 816 GLU A C 1
ATOM 6064 O O . GLU A 1 816 ? 0.876 -11.627 14.968 1.00 95.44 816 GLU A O 1
ATOM 6069 N N . GLY A 1 817 ? -0.875 -11.549 16.327 1.00 94.00 817 GLY A N 1
ATOM 6070 C CA . GLY A 1 817 ? -1.780 -12.159 15.343 1.00 94.00 817 GLY A CA 1
ATOM 6071 C C . GLY A 1 817 ? -1.405 -13.604 15.009 1.00 94.00 817 GLY A C 1
ATOM 6072 O O . GLY A 1 817 ? -1.392 -13.994 13.844 1.00 94.00 817 GLY A O 1
ATOM 6073 N N . VAL A 1 818 ? -1.044 -14.388 16.022 1.00 92.50 818 VAL A N 1
ATOM 6074 C CA . VAL A 1 818 ? -0.623 -15.784 15.861 1.00 92.50 818 VAL A CA 1
ATOM 6075 C C . VAL A 1 818 ? -1.824 -16.702 16.055 1.00 92.50 818 VAL A C 1
ATOM 6077 O O . VAL A 1 818 ? -2.512 -16.608 17.071 1.00 92.50 818 VAL A O 1
ATOM 6080 N N . TYR A 1 819 ? -2.052 -17.612 15.110 1.00 89.81 819 TYR A N 1
ATOM 6081 C CA . TYR A 1 819 ? -3.128 -18.603 15.177 1.00 89.81 819 TYR A CA 1
ATOM 6082 C C . TYR A 1 819 ? -2.554 -20.015 15.209 1.00 89.81 819 TYR A C 1
ATOM 6084 O O . TYR A 1 819 ? -1.799 -20.399 14.318 1.00 89.81 819 TYR A O 1
ATOM 6092 N N . VAL A 1 820 ? -2.937 -20.794 16.215 1.00 84.75 820 VAL A N 1
ATOM 6093 C CA . VAL A 1 820 ? -2.433 -22.153 16.435 1.00 84.75 820 VAL A CA 1
ATOM 6094 C C . VAL A 1 820 ? -3.576 -23.151 16.304 1.00 84.75 820 VAL A C 1
ATOM 6096 O O . VAL A 1 820 ? -4.539 -23.072 17.059 1.00 84.75 820 VAL A O 1
ATOM 6099 N N . TYR A 1 821 ? -3.466 -24.072 15.352 1.00 79.12 821 TYR A N 1
ATOM 6100 C CA . TYR A 1 821 ? -4.429 -25.121 15.024 1.00 79.12 821 TYR A CA 1
ATOM 6101 C C . TYR A 1 821 ? -3.773 -26.475 15.344 1.00 79.12 821 TYR A C 1
ATOM 6103 O O . TYR A 1 821 ? -2.905 -26.915 14.596 1.00 79.12 821 TYR A O 1
ATOM 6111 N N . SER A 1 822 ? -4.142 -27.092 16.471 1.00 64.56 822 SER A N 1
ATOM 6112 C CA . SER A 1 822 ? -3.564 -28.344 17.000 1.00 64.56 822 SER A CA 1
ATOM 6113 C C . SER A 1 822 ? -2.077 -28.270 17.393 1.00 64.56 822 SER A C 1
ATOM 6115 O O . SER A 1 822 ? -1.199 -27.890 16.614 1.00 64.56 822 SER A O 1
ATOM 6117 N N . THR A 1 823 ? -1.773 -28.697 18.625 1.00 56.72 823 THR A N 1
ATOM 6118 C CA . THR A 1 823 ? -0.448 -29.260 18.912 1.00 56.72 823 THR A CA 1
ATOM 6119 C C . THR A 1 823 ? -0.566 -30.774 18.936 1.00 56.72 823 THR A C 1
ATOM 6121 O O . THR A 1 823 ? -1.576 -31.336 19.363 1.00 56.72 823 THR A O 1
ATOM 6124 N N . HIS A 1 824 ? 0.465 -31.433 18.423 1.00 55.53 824 HIS A N 1
ATOM 6125 C CA . HIS A 1 824 ? 0.506 -32.877 18.251 1.00 55.53 824 HIS A CA 1
ATOM 6126 C C . HIS A 1 824 ? 0.122 -33.618 19.560 1.00 55.53 824 HIS A C 1
ATOM 6128 O O . HIS A 1 824 ? 0.585 -33.224 20.632 1.00 55.53 824 HIS A O 1
ATOM 6134 N N . PRO A 1 825 ? -0.636 -34.736 19.525 1.00 51.53 825 PRO A N 1
ATOM 6135 C CA . PRO A 1 825 ? -1.078 -35.459 20.731 1.00 51.53 825 PRO A CA 1
ATOM 6136 C C . PRO A 1 825 ? 0.082 -36.082 21.526 1.00 51.53 825 PRO A C 1
ATOM 6138 O O . PRO A 1 825 ? -0.093 -36.539 22.655 1.00 51.53 825 PRO A O 1
ATOM 6141 N N . LEU A 1 826 ? 1.276 -36.096 20.926 1.00 49.25 826 LEU A N 1
ATOM 6142 C CA . LEU A 1 826 ? 2.541 -36.489 21.545 1.00 49.25 826 LEU A CA 1
ATOM 6143 C C . LEU A 1 826 ? 3.404 -35.287 21.953 1.00 49.25 826 LEU A C 1
ATOM 6145 O O . LEU A 1 826 ? 4.621 -35.439 22.044 1.00 49.25 826 LEU A O 1
ATOM 6149 N N . ALA A 1 827 ? 2.818 -34.105 22.171 1.00 51.66 827 ALA A N 1
ATOM 6150 C CA . ALA A 1 827 ? 3.469 -33.033 22.914 1.00 51.66 827 ALA A CA 1
ATOM 6151 C C . ALA A 1 827 ? 3.802 -33.560 24.313 1.00 51.66 827 ALA A C 1
ATOM 6153 O O . ALA A 1 827 ? 2.982 -33.548 25.228 1.00 51.66 827 ALA A O 1
ATOM 6154 N N . ALA A 1 828 ? 4.985 -34.163 24.410 1.00 44.28 828 ALA A N 1
ATOM 6155 C CA . ALA A 1 828 ? 5.481 -34.828 25.595 1.00 44.28 828 ALA A CA 1
ATOM 6156 C C . ALA A 1 828 ? 5.579 -33.823 26.755 1.00 44.28 828 ALA A C 1
ATOM 6158 O O . ALA A 1 828 ? 5.714 -32.623 26.486 1.00 44.28 828 ALA A O 1
ATOM 6159 N N . PRO A 1 829 ? 5.545 -34.305 28.011 1.00 46.94 829 PRO A N 1
ATOM 6160 C CA . PRO A 1 829 ? 5.607 -33.496 29.229 1.00 46.94 829 PRO A CA 1
ATOM 6161 C C . PRO A 1 829 ? 6.950 -32.809 29.509 1.00 46.94 829 PRO A C 1
ATOM 6163 O O . PRO A 1 829 ? 7.452 -32.817 30.629 1.00 46.94 829 PRO A O 1
ATOM 6166 N N . GLU A 1 830 ? 7.586 -32.265 28.480 1.00 48.88 830 GLU A N 1
ATOM 6167 C CA . GLU A 1 830 ? 8.813 -31.509 28.648 1.00 48.88 830 GLU A CA 1
ATOM 6168 C C . GLU A 1 830 ? 8.543 -29.999 28.545 1.00 48.88 830 GLU A C 1
ATOM 6170 O O . GLU A 1 830 ? 7.893 -29.547 27.589 1.00 48.88 830 GLU A O 1
ATOM 6175 N N . PRO A 1 831 ? 9.099 -29.194 29.476 1.00 45.78 831 PRO A N 1
ATOM 6176 C CA . PRO A 1 831 ? 9.032 -27.740 29.438 1.00 45.78 831 PRO A CA 1
ATOM 6177 C C . PRO A 1 831 ? 9.795 -27.222 28.212 1.00 45.78 831 PRO A C 1
ATOM 6179 O O . PRO A 1 831 ? 11.001 -27.002 28.233 1.00 45.78 831 PRO A O 1
ATOM 6182 N N . GLY A 1 832 ? 9.077 -27.070 27.103 1.00 49.97 832 GLY A N 1
ATOM 6183 C CA . GLY A 1 832 ? 9.656 -26.684 25.813 1.00 49.97 832 GLY A CA 1
ATOM 6184 C C . GLY A 1 832 ? 8.683 -26.727 24.634 1.00 49.97 832 GLY A C 1
ATOM 6185 O O . GLY A 1 832 ? 9.008 -26.222 23.560 1.00 49.97 832 GLY A O 1
ATOM 6186 N N . HIS A 1 833 ? 7.485 -27.284 24.826 1.00 59.84 833 HIS A N 1
ATOM 6187 C CA . HIS A 1 833 ? 6.464 -27.455 23.791 1.00 59.84 833 HIS A CA 1
ATOM 6188 C C . HIS A 1 833 ? 5.286 -26.490 23.997 1.00 59.84 833 HIS A C 1
ATOM 6190 O O . HIS A 1 833 ? 4.202 -26.906 24.390 1.00 59.84 833 HIS A O 1
ATOM 6196 N N . ASN A 1 834 ? 5.528 -25.187 23.796 1.00 72.69 834 ASN A N 1
ATOM 6197 C CA . ASN A 1 834 ? 4.528 -24.132 24.003 1.00 72.69 834 ASN A CA 1
ATOM 6198 C C . ASN A 1 834 ? 4.501 -23.164 22.809 1.00 72.69 834 ASN A C 1
ATOM 6200 O O . ASN A 1 834 ? 5.483 -23.044 22.069 1.00 72.69 834 ASN A O 1
ATOM 6204 N N . VAL A 1 835 ? 3.405 -22.426 22.624 1.00 78.25 835 VAL A N 1
ATOM 6205 C CA . VAL A 1 835 ? 3.279 -21.442 21.530 1.00 78.25 835 VAL A CA 1
ATOM 6206 C C . VAL A 1 835 ? 4.305 -20.328 21.677 1.00 78.25 835 VAL A C 1
ATOM 6208 O O . VAL A 1 835 ? 4.946 -19.940 20.705 1.00 78.25 835 VAL A O 1
ATOM 6211 N N . VAL A 1 836 ? 4.508 -19.854 22.901 1.00 83.19 836 VAL A N 1
ATOM 6212 C CA . VAL A 1 836 ? 5.613 -18.954 23.227 1.00 83.19 836 VAL A CA 1
ATOM 6213 C C . VAL A 1 836 ? 6.382 -19.557 24.393 1.00 83.19 836 VAL A C 1
ATOM 6215 O O . VAL A 1 836 ? 5.800 -19.769 25.460 1.00 83.19 836 VAL A O 1
ATOM 6218 N N . THR A 1 837 ? 7.669 -19.842 24.188 1.00 78.81 837 THR A N 1
ATOM 6219 C CA . THR A 1 837 ? 8.607 -20.255 25.240 1.00 78.81 837 THR A CA 1
ATOM 6220 C C . THR A 1 837 ? 9.650 -19.182 25.527 1.00 78.81 837 THR A C 1
ATOM 6222 O O . THR A 1 837 ? 9.989 -18.420 24.631 1.00 78.81 837 THR A O 1
ATOM 6225 N N . GLY A 1 838 ? 10.174 -19.120 26.753 1.00 77.44 838 GLY A N 1
ATOM 6226 C CA . GLY A 1 838 ? 11.312 -18.262 27.122 1.00 77.44 838 GLY A CA 1
ATOM 6227 C C . GLY A 1 838 ? 10.952 -16.819 27.506 1.00 77.44 838 GLY A C 1
ATOM 6228 O O . GLY A 1 838 ? 9.805 -16.387 27.371 1.00 77.44 838 GLY A O 1
ATOM 6229 N N . GLY A 1 839 ? 11.925 -16.077 28.045 1.00 74.25 839 GLY A N 1
ATOM 6230 C CA . GLY A 1 839 ? 11.782 -14.702 28.547 1.00 74.25 839 GLY A CA 1
ATOM 6231 C C . GLY A 1 839 ? 12.552 -13.666 27.720 1.00 74.25 839 GLY A C 1
ATOM 6232 O O . GLY A 1 839 ? 13.677 -13.910 27.291 1.00 74.25 839 GLY A O 1
ATOM 6233 N N . ALA A 1 840 ? 11.940 -12.500 27.504 1.00 80.94 840 ALA A N 1
ATOM 6234 C CA . ALA A 1 840 ? 12.386 -11.504 26.535 1.00 80.94 840 ALA A CA 1
ATOM 6235 C C . ALA A 1 840 ? 12.153 -10.065 27.038 1.00 80.94 840 ALA A C 1
ATOM 6237 O O . ALA A 1 840 ? 11.000 -9.634 27.107 1.00 80.94 840 ALA A O 1
ATOM 6238 N N . PRO A 1 841 ? 13.187 -9.288 27.416 1.00 84.44 841 PRO A N 1
ATOM 6239 C CA . PRO A 1 841 ? 12.968 -7.967 27.999 1.00 84.44 841 PRO A CA 1
ATOM 6240 C C . PRO A 1 841 ? 12.202 -7.044 27.042 1.00 84.44 841 PRO A C 1
ATOM 6242 O O . PRO A 1 841 ? 12.570 -6.880 25.882 1.00 84.44 841 PRO A O 1
ATOM 6245 N N . TYR A 1 842 ? 11.142 -6.415 27.541 1.00 87.62 842 TYR A N 1
ATOM 6246 C CA . TYR A 1 842 ? 10.284 -5.462 26.835 1.00 87.62 842 TYR A CA 1
ATOM 6247 C C . TYR A 1 842 ? 9.553 -6.029 25.614 1.00 87.62 842 TYR A C 1
ATOM 6249 O O . TYR A 1 842 ? 9.078 -5.262 24.777 1.00 87.62 842 TYR A O 1
ATOM 6257 N N . ALA A 1 843 ? 9.464 -7.354 25.485 1.00 88.94 843 ALA A N 1
ATOM 6258 C CA . ALA A 1 843 ? 8.703 -7.959 24.405 1.00 88.94 843 ALA A CA 1
ATOM 6259 C C . ALA A 1 843 ? 7.193 -7.753 24.587 1.00 88.94 843 ALA A C 1
ATOM 6261 O O . ALA A 1 843 ? 6.661 -7.761 25.703 1.00 88.94 843 ALA A O 1
ATOM 6262 N N . VAL A 1 844 ? 6.503 -7.591 23.462 1.00 93.00 844 VAL A N 1
ATOM 6263 C CA . VAL A 1 844 ? 5.048 -7.460 23.388 1.00 93.00 844 VAL A CA 1
ATOM 6264 C C . VAL A 1 844 ? 4.495 -8.695 22.694 1.00 93.00 844 VAL A C 1
ATOM 6266 O O . VAL A 1 844 ? 4.852 -8.975 21.553 1.00 93.00 844 VAL A O 1
ATOM 6269 N N . VAL A 1 845 ? 3.609 -9.421 23.366 1.00 93.56 845 VAL A N 1
ATOM 6270 C CA . VAL A 1 845 ? 2.911 -10.587 22.820 1.00 93.56 845 VAL A CA 1
ATOM 6271 C C . VAL A 1 845 ? 1.422 -10.281 22.818 1.00 93.56 845 VAL A C 1
ATOM 6273 O O . VAL A 1 845 ? 0.830 -10.082 23.876 1.00 93.56 845 VAL A O 1
ATOM 6276 N N . ARG A 1 846 ? 0.787 -10.216 21.649 1.00 95.75 846 ARG A N 1
ATOM 6277 C CA . ARG A 1 846 ? -0.646 -9.928 21.584 1.00 95.75 846 ARG A CA 1
ATOM 6278 C C . ARG A 1 846 ? -1.388 -10.654 20.480 1.00 95.75 846 ARG A C 1
ATOM 6280 O O . ARG A 1 846 ? -0.782 -11.069 19.501 1.00 95.75 846 ARG A O 1
ATOM 6287 N N . HIS A 1 847 ? -2.704 -10.777 20.618 1.00 95.50 847 HIS A N 1
ATOM 6288 C CA . HIS A 1 847 ? -3.557 -11.403 19.602 1.00 95.50 847 HIS A CA 1
ATOM 6289 C C . HIS A 1 847 ? -3.079 -12.825 19.262 1.00 95.50 847 HIS A C 1
ATOM 6291 O O . HIS A 1 847 ? -2.811 -13.144 18.103 1.00 95.50 847 HIS A O 1
ATOM 6297 N N . VAL A 1 848 ? -2.904 -13.659 20.290 1.00 92.44 848 VAL A N 1
ATOM 6298 C CA . VAL A 1 848 ? -2.461 -15.053 20.145 1.00 92.44 848 VAL A CA 1
ATOM 6299 C C . VAL A 1 848 ? -3.638 -15.967 20.454 1.00 92.44 848 VAL A C 1
ATOM 6301 O O . VAL A 1 848 ? -4.161 -15.959 21.569 1.00 92.44 848 VAL A O 1
ATOM 6304 N N . TYR A 1 849 ? -4.049 -16.755 19.465 1.00 90.12 849 TYR A N 1
ATOM 6305 C CA . TYR A 1 849 ? -5.270 -17.551 19.508 1.00 90.12 849 TYR A CA 1
ATOM 6306 C C . TYR A 1 849 ? -4.965 -19.028 19.275 1.00 90.12 849 TYR A C 1
ATOM 6308 O O . TYR A 1 849 ? -4.398 -19.407 18.251 1.00 90.12 849 TYR A O 1
ATOM 6316 N N . GLN A 1 850 ? -5.404 -19.876 20.199 1.00 85.19 850 GLN A N 1
ATOM 6317 C CA . GLN A 1 850 ? -5.523 -21.307 19.970 1.00 85.19 850 GLN A CA 1
ATOM 6318 C C . GLN A 1 850 ? -6.900 -21.615 19.388 1.00 85.19 850 GLN A C 1
ATOM 6320 O O . GLN A 1 850 ? -7.942 -21.368 20.007 1.00 85.19 850 GLN A O 1
ATOM 6325 N N . MET A 1 851 ? -6.902 -22.188 18.198 1.00 80.31 851 MET A N 1
ATOM 6326 C CA . MET A 1 851 ? -8.088 -22.655 17.508 1.00 80.31 851 MET A CA 1
ATOM 6327 C C . MET A 1 851 ? -8.281 -24.129 17.867 1.00 80.31 851 MET A C 1
ATOM 6329 O O . MET A 1 851 ? -7.419 -24.961 17.608 1.00 80.31 851 MET A O 1
ATOM 6333 N N . PHE A 1 852 ? -9.394 -24.443 18.530 1.00 65.25 852 PHE A N 1
ATOM 6334 C CA . PHE A 1 852 ? -9.678 -25.799 18.996 1.00 65.25 852 PHE A CA 1
ATOM 6335 C C . PHE A 1 852 ? -10.168 -26.674 17.839 1.00 65.25 852 PHE A C 1
ATOM 6337 O O . PHE A 1 852 ? -11.264 -26.453 17.323 1.00 65.25 852 PHE A O 1
ATOM 6344 N N . ASP A 1 853 ? -9.387 -27.684 17.478 1.00 61.00 853 ASP A N 1
ATOM 6345 C CA . ASP A 1 853 ? -9.725 -28.740 16.514 1.00 61.00 853 ASP A CA 1
ATOM 6346 C C . ASP A 1 853 ? -9.829 -30.134 17.163 1.00 61.00 853 ASP A C 1
ATOM 6348 O O . ASP A 1 853 ? -10.100 -31.122 16.484 1.00 61.00 853 ASP A O 1
ATOM 6352 N N . GLY A 1 854 ? -9.705 -30.210 18.493 1.00 58.88 854 GLY A N 1
ATOM 6353 C CA . GLY A 1 854 ? -9.881 -31.438 19.271 1.00 58.88 854 GLY A CA 1
ATOM 6354 C C . GLY A 1 854 ? -8.624 -31.939 19.983 1.00 58.88 854 GLY A C 1
ATOM 6355 O O . GLY A 1 854 ? -8.743 -32.883 20.762 1.00 58.88 854 GLY A O 1
ATOM 6356 N N . MET A 1 855 ? -7.458 -31.312 19.782 1.00 56.66 855 MET A N 1
ATOM 6357 C CA . MET A 1 855 ? -6.212 -31.652 20.489 1.00 56.66 855 MET A CA 1
ATOM 6358 C C . MET A 1 855 ? -5.671 -30.462 21.301 1.00 56.66 855 MET A C 1
ATOM 6360 O O . MET A 1 855 ? -5.803 -29.307 20.899 1.00 56.66 855 MET A O 1
ATOM 6364 N N . GLY A 1 856 ? -5.132 -30.742 22.496 1.00 59.34 856 GLY A N 1
ATOM 6365 C CA . GLY A 1 856 ? -4.618 -29.728 23.429 1.00 59.34 856 GLY A CA 1
ATOM 6366 C C . GLY A 1 856 ? -3.327 -29.048 22.955 1.00 59.34 856 GLY A C 1
ATOM 6367 O O . GLY A 1 856 ? -2.812 -29.396 21.900 1.00 59.34 856 GLY A O 1
ATOM 6368 N N . SER A 1 857 ? -2.796 -28.087 23.725 1.00 58.50 857 SER A N 1
ATOM 6369 C CA . SER A 1 857 ? -1.611 -27.260 23.408 1.00 58.50 857 SER A CA 1
ATOM 6370 C C . SER A 1 857 ? -0.262 -27.800 23.919 1.00 58.50 857 SER A C 1
ATOM 6372 O O . SER A 1 857 ? 0.691 -27.029 23.997 1.00 58.50 857 SER A O 1
ATOM 6374 N N . GLY A 1 858 ? -0.180 -29.059 24.360 1.00 64.44 858 GLY A N 1
ATOM 6375 C CA . GLY A 1 858 ? 0.962 -29.558 25.143 1.00 64.44 858 GLY A CA 1
ATOM 6376 C C . GLY A 1 858 ? 0.867 -29.174 26.625 1.00 64.44 858 GLY A C 1
ATOM 6377 O O . GLY A 1 858 ? -0.233 -28.919 27.111 1.00 64.44 858 GLY A O 1
ATOM 6378 N N . GLU A 1 859 ? 1.984 -29.147 27.366 1.00 67.50 859 GLU A N 1
ATOM 6379 C CA . GLU A 1 859 ? 1.982 -28.819 28.807 1.00 67.50 859 GLU A CA 1
ATOM 6380 C C . GLU A 1 859 ? 1.533 -27.389 29.091 1.00 67.50 859 GLU A C 1
ATOM 6382 O O . GLU A 1 859 ? 0.660 -27.193 29.941 1.00 67.50 859 GLU A O 1
ATOM 6387 N N . HIS A 1 860 ? 2.077 -26.397 28.375 1.00 76.69 860 HIS A N 1
ATOM 6388 C CA . HIS A 1 860 ? 1.604 -25.026 28.490 1.00 76.69 860 HIS A CA 1
ATOM 6389 C C . HIS A 1 860 ? 1.296 -24.361 27.145 1.00 76.69 860 HIS A C 1
ATOM 6391 O O . HIS A 1 860 ? 1.877 -24.673 26.111 1.00 76.69 860 HIS A O 1
ATOM 6397 N N . PHE A 1 861 ? 0.344 -23.425 27.128 1.00 83.62 861 PHE A N 1
ATOM 6398 C CA . PHE A 1 861 ? 0.108 -22.632 25.915 1.00 83.62 861 PHE A CA 1
ATOM 6399 C C . PHE A 1 861 ? 1.149 -21.509 25.795 1.00 83.62 861 PHE A C 1
ATOM 6401 O O . PHE A 1 861 ? 1.781 -21.360 24.750 1.00 83.62 861 PHE A O 1
ATOM 6408 N N . ILE A 1 862 ? 1.427 -20.793 26.889 1.00 87.56 862 ILE A N 1
ATOM 6409 C CA . ILE A 1 862 ? 2.577 -19.883 27.017 1.00 87.56 862 ILE A CA 1
ATOM 6410 C C . ILE A 1 862 ? 3.408 -20.282 28.236 1.00 87.56 862 ILE A C 1
ATOM 6412 O O . ILE A 1 862 ? 2.889 -20.358 29.348 1.00 87.56 862 ILE A O 1
ATOM 6416 N N . TYR A 1 863 ? 4.712 -20.462 28.041 1.00 85.81 863 TYR A N 1
ATOM 6417 C CA . TYR A 1 863 ? 5.674 -20.728 29.107 1.00 85.81 863 TYR A CA 1
ATOM 6418 C C . TYR A 1 863 ? 6.840 -19.746 29.023 1.00 85.81 863 TYR A C 1
ATOM 6420 O O . TYR A 1 863 ? 7.764 -19.928 28.242 1.00 85.81 863 TYR A O 1
ATOM 6428 N N . SER A 1 864 ? 6.842 -18.701 29.839 1.00 85.00 864 SER A N 1
ATOM 6429 C CA . SER A 1 864 ? 7.923 -17.715 29.822 1.00 85.00 864 SER A CA 1
ATOM 6430 C C . SER A 1 864 ? 8.746 -17.808 31.096 1.00 85.00 864 SER A C 1
ATOM 6432 O O . SER A 1 864 ? 8.329 -17.295 32.131 1.00 85.00 864 SER A O 1
ATOM 6434 N N . ALA A 1 865 ? 9.912 -18.449 31.030 1.00 78.00 865 ALA A N 1
ATOM 6435 C CA . ALA A 1 865 ? 10.864 -18.519 32.134 1.00 78.00 865 ALA A CA 1
ATOM 6436 C C . ALA A 1 865 ? 12.129 -17.706 31.836 1.00 78.00 865 ALA A C 1
ATOM 6438 O O . ALA A 1 865 ? 12.580 -17.638 30.694 1.00 78.00 865 ALA A O 1
ATOM 6439 N N . VAL A 1 866 ? 12.679 -17.076 32.872 1.00 68.94 866 VAL A N 1
ATOM 6440 C CA . VAL A 1 866 ? 13.826 -16.167 32.787 1.00 68.94 866 VAL A CA 1
ATOM 6441 C C . VAL A 1 866 ? 15.102 -16.837 33.303 1.00 68.94 866 VAL A C 1
ATOM 6443 O O . VAL A 1 866 ? 15.069 -17.553 34.300 1.00 68.94 866 VAL A O 1
ATOM 6446 N N . VAL A 1 867 ? 16.229 -16.520 32.660 1.00 59.25 867 VAL A N 1
ATOM 6447 C CA . VAL A 1 867 ? 17.588 -16.622 33.214 1.00 59.25 867 VAL A CA 1
ATOM 6448 C C . VAL A 1 867 ? 18.062 -15.172 33.404 1.00 59.25 867 VAL A C 1
ATOM 6450 O O . VAL A 1 867 ? 18.420 -14.530 32.430 1.00 59.25 867 VAL A O 1
ATOM 6453 N N . ASP A 1 868 ? 17.902 -14.624 34.614 1.00 59.69 868 ASP A N 1
ATOM 6454 C CA . ASP A 1 868 ? 18.194 -13.246 35.077 1.00 59.69 868 ASP A CA 1
ATOM 6455 C C . ASP A 1 868 ? 17.827 -12.020 34.184 1.00 59.69 868 ASP A C 1
ATOM 6457 O O . ASP A 1 868 ? 18.317 -11.820 33.078 1.00 59.69 868 ASP A O 1
ATOM 6461 N N . GLY A 1 869 ? 17.039 -11.074 34.724 1.00 62.38 869 GLY A N 1
ATOM 6462 C CA . GLY A 1 869 ? 16.980 -9.684 34.216 1.00 62.38 869 GLY A CA 1
ATOM 6463 C C . GLY A 1 869 ? 15.914 -9.336 33.163 1.00 62.38 869 GLY A C 1
ATOM 6464 O O . GLY A 1 869 ? 15.939 -8.227 32.624 1.00 62.38 869 GLY A O 1
ATOM 6465 N N . THR A 1 870 ? 14.948 -10.216 32.883 1.00 71.81 870 THR A N 1
ATOM 6466 C CA . THR A 1 870 ? 13.832 -9.891 31.971 1.00 71.81 870 THR A CA 1
ATOM 6467 C C . THR A 1 870 ? 12.857 -8.910 32.617 1.00 71.81 870 THR A C 1
ATOM 6469 O O . THR A 1 870 ? 12.280 -9.191 33.669 1.00 71.81 870 THR A O 1
ATOM 6472 N N . ARG A 1 871 ? 12.671 -7.749 31.973 1.00 84.00 871 ARG A N 1
ATOM 6473 C CA . ARG A 1 871 ? 11.800 -6.671 32.453 1.00 84.00 871 ARG A CA 1
ATOM 6474 C C . ARG A 1 871 ? 10.773 -6.236 31.425 1.00 84.00 871 ARG A C 1
ATOM 6476 O O . ARG A 1 871 ? 11.087 -6.209 30.246 1.00 84.00 871 ARG A O 1
ATOM 6483 N N . GLY A 1 872 ? 9.593 -5.810 31.864 1.00 86.25 872 GLY A N 1
ATOM 6484 C CA . GLY A 1 872 ? 8.673 -5.020 31.042 1.00 86.25 872 GLY A CA 1
ATOM 6485 C C . GLY A 1 872 ? 7.954 -5.781 29.927 1.00 86.25 872 GLY A C 1
ATOM 6486 O O . GLY A 1 872 ? 7.520 -5.148 28.967 1.00 86.25 872 GLY A O 1
ATOM 6487 N N . MET A 1 873 ? 7.843 -7.110 30.015 1.00 89.81 873 MET A N 1
ATOM 6488 C CA . MET A 1 873 ? 7.039 -7.881 29.061 1.00 89.81 873 MET A CA 1
ATOM 6489 C C . MET A 1 873 ? 5.557 -7.522 29.169 1.00 89.81 873 MET A C 1
ATOM 6491 O O . MET A 1 873 ? 5.044 -7.292 30.266 1.00 89.81 873 MET A O 1
ATOM 6495 N N . SER A 1 874 ? 4.862 -7.511 28.032 1.00 93.25 874 SER A N 1
ATOM 6496 C CA . SER A 1 874 ? 3.418 -7.278 27.991 1.00 93.25 874 SER A CA 1
ATOM 6497 C C . SER A 1 874 ? 2.686 -8.318 27.154 1.00 93.25 874 SER A C 1
ATOM 6499 O O . SER A 1 874 ? 3.142 -8.692 26.075 1.00 93.25 874 SER A O 1
ATOM 6501 N N . PHE A 1 875 ? 1.540 -8.755 27.666 1.00 94.94 875 PHE A N 1
ATOM 6502 C CA . PHE A 1 875 ? 0.649 -9.726 27.051 1.00 94.94 875 PHE A CA 1
ATOM 6503 C C . PHE A 1 875 ? -0.746 -9.114 26.888 1.00 94.94 875 PHE A C 1
ATOM 6505 O O . PHE A 1 875 ? -1.262 -8.510 27.828 1.00 94.94 875 PHE A O 1
ATOM 6512 N N . ALA A 1 876 ? -1.361 -9.247 25.714 1.00 96.12 876 ALA A N 1
ATOM 6513 C CA . ALA A 1 876 ? -2.716 -8.741 25.479 1.00 96.12 876 ALA A CA 1
ATOM 6514 C C . ALA A 1 876 ? -3.511 -9.631 24.518 1.00 96.12 876 ALA A C 1
ATOM 6516 O O . ALA A 1 876 ? -2.972 -10.051 23.500 1.00 96.12 876 ALA A O 1
ATOM 6517 N N . HIS A 1 877 ? -4.797 -9.869 24.770 1.00 95.94 877 HIS A N 1
ATOM 6518 C CA . HIS A 1 877 ? -5.658 -10.637 23.856 1.00 95.94 877 HIS A CA 1
ATOM 6519 C C . HIS A 1 877 ? -5.105 -12.046 23.585 1.00 95.94 877 HIS A C 1
ATOM 6521 O O . HIS A 1 877 ? -4.802 -12.419 22.446 1.00 95.94 877 HIS A O 1
ATOM 6527 N N . ILE A 1 878 ? -4.912 -12.817 24.654 1.00 94.19 878 ILE A N 1
ATOM 6528 C CA . ILE A 1 878 ? -4.395 -14.187 24.592 1.00 94.19 878 ILE A CA 1
ATOM 6529 C C . ILE A 1 878 ? -5.547 -15.147 24.852 1.00 94.19 878 ILE A C 1
ATOM 6531 O O . ILE A 1 878 ? -6.128 -15.126 25.931 1.00 94.19 878 ILE A O 1
ATOM 6535 N N . HIS A 1 879 ? -5.872 -16.002 23.886 1.00 90.94 879 HIS A N 1
ATOM 6536 C CA . HIS A 1 879 ? -6.993 -16.933 23.992 1.00 90.94 879 HIS A CA 1
ATOM 6537 C C . HIS A 1 879 ? -6.504 -18.353 23.737 1.00 90.94 879 HIS A C 1
ATOM 6539 O O . HIS A 1 879 ? -6.347 -18.772 22.592 1.00 90.94 879 HIS A O 1
ATOM 6545 N N . ALA A 1 880 ? -6.294 -19.107 24.806 1.00 86.19 880 ALA A N 1
ATOM 6546 C CA . ALA A 1 880 ? -6.021 -20.532 24.737 1.00 86.19 880 ALA A CA 1
ATOM 6547 C C . ALA A 1 880 ? -7.338 -21.310 24.807 1.00 86.19 880 ALA A C 1
ATOM 6549 O O . ALA A 1 880 ? -8.234 -20.963 25.573 1.00 86.19 880 ALA A O 1
ATOM 6550 N N . ARG A 1 881 ? -7.473 -22.394 24.051 1.00 78.56 881 ARG A N 1
ATOM 6551 C CA . ARG A 1 881 ? -8.606 -23.321 24.129 1.00 78.56 881 ARG A CA 1
ATOM 6552 C C . ARG A 1 881 ? -8.019 -24.725 24.166 1.00 78.56 881 ARG A C 1
ATOM 6554 O O . ARG A 1 881 ? -7.718 -25.272 23.115 1.00 78.56 881 ARG A O 1
ATOM 6561 N N . GLY A 1 882 ? -7.862 -25.287 25.365 1.00 68.31 882 GLY A N 1
ATOM 6562 C CA . GLY A 1 882 ? -7.281 -26.618 25.553 1.00 68.31 882 GLY A CA 1
ATOM 6563 C C . GLY A 1 882 ? -5.769 -26.608 25.719 1.00 68.31 882 GLY A C 1
ATOM 6564 O O . GLY A 1 882 ? -5.058 -26.935 24.779 1.00 68.31 882 GLY A O 1
ATOM 6565 N N . SER A 1 883 ? -5.276 -26.302 26.920 1.00 69.75 883 SER A N 1
ATOM 6566 C CA . SER A 1 883 ? -3.897 -26.611 27.337 1.00 69.75 883 SER A CA 1
ATOM 6567 C C . SER A 1 883 ? -3.847 -27.882 28.188 1.00 69.75 883 SER A C 1
ATOM 6569 O O . SER A 1 883 ? -4.876 -28.293 28.723 1.00 69.75 883 SER A O 1
ATOM 6571 N N . GLY A 1 884 ? -2.677 -28.512 28.300 1.00 67.06 884 GLY A N 1
ATOM 6572 C CA . GLY A 1 884 ? -2.460 -29.716 29.108 1.00 67.06 884 GLY A CA 1
ATOM 6573 C C . GLY A 1 884 ? -2.406 -29.417 30.605 1.00 67.06 884 GLY A C 1
ATOM 6574 O O . GLY A 1 884 ? -3.339 -29.763 31.317 1.00 67.06 884 GLY A O 1
ATOM 6575 N N . GLN A 1 885 ? -1.348 -28.744 31.074 1.00 71.12 885 GLN A N 1
ATOM 6576 C CA . GLN A 1 885 ? -1.188 -28.332 32.477 1.00 71.12 885 GLN A CA 1
ATOM 6577 C C . GLN A 1 885 ? -1.673 -26.897 32.691 1.00 71.12 885 GLN A C 1
ATOM 6579 O O . GLN A 1 885 ? -2.723 -26.704 33.294 1.00 71.12 885 GLN A O 1
ATOM 6584 N N . CYS A 1 886 ? -0.954 -25.907 32.138 1.00 78.06 886 CYS A N 1
ATOM 6585 C CA . CYS A 1 886 ? -1.262 -24.478 32.311 1.00 78.06 886 CYS A CA 1
ATOM 6586 C C . CYS A 1 886 ? -1.502 -23.771 30.997 1.00 78.06 886 CYS A C 1
ATOM 6588 O O . CYS A 1 886 ? -0.723 -23.923 30.072 1.00 78.06 886 CYS A O 1
ATOM 6590 N N . PHE A 1 887 ? -2.505 -22.904 30.897 1.00 82.94 887 PHE A N 1
ATOM 6591 C CA . PHE A 1 887 ? -2.601 -22.101 29.682 1.00 82.94 887 PHE A CA 1
ATOM 6592 C C . PHE A 1 887 ? -1.517 -21.013 29.679 1.00 82.94 887 PHE A C 1
ATOM 6594 O O . PHE A 1 887 ? -0.925 -20.737 28.640 1.00 82.94 887 PHE A O 1
ATOM 6601 N N . MET A 1 888 ? -1.152 -20.462 30.840 1.00 89.31 888 MET A N 1
ATOM 6602 C CA . MET A 1 888 ? 0.037 -19.614 30.949 1.00 89.31 888 MET A CA 1
ATOM 6603 C C . MET A 1 888 ? 0.832 -19.885 32.213 1.00 89.31 888 MET A C 1
ATOM 6605 O O . MET A 1 888 ? 0.273 -20.012 33.301 1.00 89.31 888 MET A O 1
ATOM 6609 N N . LYS A 1 889 ? 2.153 -19.895 32.053 1.00 88.12 889 LYS A N 1
ATOM 6610 C CA . LYS A 1 889 ? 3.121 -19.966 33.137 1.00 88.12 889 LYS A CA 1
ATOM 6611 C C . LYS A 1 889 ? 4.239 -18.957 32.914 1.00 88.12 889 LYS A C 1
ATOM 6613 O O . LYS A 1 889 ? 4.950 -19.026 31.913 1.00 88.12 889 LYS A O 1
ATOM 6618 N N . TRP A 1 890 ? 4.426 -18.051 33.864 1.00 89.56 890 TRP A N 1
ATOM 6619 C CA . TRP A 1 890 ? 5.490 -17.051 33.845 1.00 89.56 890 TRP A CA 1
ATOM 6620 C C . TRP A 1 890 ? 6.392 -17.207 35.059 1.00 89.56 890 TRP A C 1
ATOM 6622 O O . TRP A 1 890 ? 5.909 -17.337 36.178 1.00 89.56 890 TRP A O 1
ATOM 6632 N N . ARG A 1 891 ? 7.706 -17.209 34.843 1.00 85.44 891 ARG A N 1
ATOM 6633 C CA . ARG A 1 891 ? 8.711 -17.447 35.877 1.00 85.44 891 ARG A CA 1
ATOM 6634 C C . ARG A 1 891 ? 9.825 -16.401 35.815 1.00 85.44 891 ARG A C 1
ATOM 6636 O O . ARG A 1 891 ? 10.524 -16.336 34.812 1.00 85.44 891 ARG A O 1
ATOM 6643 N N . GLY A 1 892 ? 10.034 -15.644 36.893 1.00 85.25 892 GLY A N 1
ATOM 6644 C CA . GLY A 1 892 ? 11.197 -14.760 37.067 1.00 85.25 892 GLY A CA 1
ATOM 6645 C C . GLY A 1 892 ? 11.098 -13.368 36.427 1.00 85.25 892 GLY A C 1
ATOM 6646 O O . GLY A 1 892 ? 12.127 -12.725 36.232 1.00 85.25 892 GLY A O 1
ATOM 6647 N N . HIS A 1 893 ? 9.900 -12.897 36.062 1.00 87.19 893 HIS A N 1
ATOM 6648 C CA . HIS A 1 893 ? 9.713 -11.612 35.363 1.00 87.19 893 HIS A CA 1
ATOM 6649 C C . HIS A 1 893 ? 9.612 -10.417 36.306 1.00 87.19 893 HIS A C 1
ATOM 6651 O O . HIS A 1 893 ? 9.042 -10.530 37.382 1.00 87.19 893 HIS A O 1
ATOM 6657 N N . ASP A 1 894 ? 10.066 -9.244 35.870 1.00 89.00 894 ASP A N 1
ATOM 6658 C CA . ASP A 1 894 ? 9.884 -7.968 36.575 1.00 89.00 894 ASP A CA 1
ATOM 6659 C C . ASP A 1 894 ? 9.148 -6.951 35.674 1.00 89.00 894 ASP A C 1
ATOM 6661 O O . ASP A 1 894 ? 9.460 -6.810 34.497 1.00 89.00 894 ASP A O 1
ATOM 6665 N N . GLY A 1 895 ? 8.133 -6.240 36.166 1.00 90.12 895 GLY A N 1
ATOM 6666 C CA . GLY A 1 895 ? 7.406 -5.246 35.358 1.00 90.12 895 GLY A CA 1
ATOM 6667 C C . GLY A 1 895 ? 6.441 -5.849 34.327 1.00 90.12 895 GLY A C 1
ATOM 6668 O O . GLY A 1 895 ? 6.189 -5.238 33.288 1.00 90.12 895 GLY A O 1
ATOM 6669 N N . LEU A 1 896 ? 5.946 -7.058 34.580 1.00 91.88 896 LEU A N 1
ATOM 6670 C CA . LEU A 1 896 ? 5.080 -7.830 33.687 1.00 91.88 896 LEU A CA 1
ATOM 6671 C C . LEU A 1 896 ? 3.666 -7.233 33.588 1.00 91.88 896 LEU A C 1
ATOM 6673 O O . LEU A 1 896 ? 3.052 -6.906 34.602 1.00 91.88 896 LEU A O 1
ATOM 6677 N N . ARG A 1 897 ? 3.112 -7.123 32.380 1.00 94.44 897 ARG A N 1
ATOM 6678 C CA . ARG A 1 897 ? 1.744 -6.627 32.158 1.00 94.44 897 ARG A CA 1
ATOM 6679 C C . ARG A 1 897 ? 0.910 -7.621 31.364 1.00 94.44 897 ARG A C 1
ATOM 6681 O O . ARG A 1 897 ? 1.407 -8.203 30.409 1.00 94.44 897 ARG A O 1
ATOM 6688 N N . GLY A 1 898 ? -0.356 -7.781 31.725 1.00 94.62 898 GLY A N 1
ATOM 6689 C CA . GLY A 1 898 ? -1.283 -8.698 31.066 1.00 94.62 898 GLY A CA 1
ATOM 6690 C C . GLY A 1 898 ? -2.694 -8.122 31.001 1.00 94.62 898 GLY A C 1
ATOM 6691 O O . GLY A 1 898 ? -3.160 -7.575 31.993 1.00 94.62 898 GLY A O 1
ATOM 6692 N N . THR A 1 899 ? -3.385 -8.239 29.871 1.00 95.69 899 THR A N 1
ATOM 6693 C CA . THR A 1 899 ? -4.815 -7.902 29.763 1.00 95.69 899 THR A CA 1
ATOM 6694 C C . THR A 1 899 ? -5.527 -8.855 28.808 1.00 95.69 899 THR A C 1
ATOM 6696 O O . THR A 1 899 ? -4.918 -9.280 27.829 1.00 95.69 899 THR A O 1
ATOM 6699 N N . ASP A 1 900 ? -6.804 -9.158 29.047 1.00 94.44 900 ASP A N 1
ATOM 6700 C CA . ASP A 1 900 ? -7.628 -9.986 28.146 1.00 94.44 900 ASP A CA 1
ATOM 6701 C C . ASP A 1 900 ? -6.996 -11.379 27.936 1.00 94.44 900 ASP A C 1
ATOM 6703 O O . ASP A 1 900 ? -6.521 -11.744 26.855 1.00 94.44 900 ASP A O 1
ATOM 6707 N N . LEU A 1 901 ? -6.871 -12.121 29.043 1.00 94.12 901 LEU A N 1
ATOM 6708 C CA . LEU A 1 901 ? -6.149 -13.392 29.125 1.00 94.12 901 LEU A CA 1
ATOM 6709 C C . LEU A 1 901 ? -7.143 -14.533 29.371 1.00 94.12 901 LEU A C 1
ATOM 6711 O O . LEU A 1 901 ? -7.570 -14.776 30.498 1.00 94.12 901 LEU A O 1
ATOM 6715 N N . HIS A 1 902 ? -7.495 -15.262 28.318 1.00 90.56 902 HIS A N 1
ATOM 6716 C CA . HIS A 1 902 ? -8.562 -16.256 28.333 1.00 90.56 902 HIS A CA 1
ATOM 6717 C C . HIS A 1 902 ? -8.020 -17.681 28.172 1.00 90.56 902 HIS A C 1
ATOM 6719 O O . HIS A 1 902 ? -7.524 -18.054 27.111 1.00 90.56 902 HIS A O 1
ATOM 6725 N N . GLY A 1 903 ? -8.161 -18.501 29.211 1.00 86.12 903 GLY A N 1
ATOM 6726 C CA . GLY A 1 903 ? -7.913 -19.941 29.180 1.00 86.12 903 GLY A CA 1
ATOM 6727 C C . GLY A 1 903 ? -9.215 -20.733 29.055 1.00 86.12 903 GLY A C 1
ATOM 6728 O O . GLY A 1 903 ? -10.095 -20.647 29.907 1.00 86.12 903 GLY A O 1
ATOM 6729 N N . GLY A 1 904 ? -9.362 -21.513 27.991 1.00 78.00 904 GLY A N 1
ATOM 6730 C CA . GLY A 1 904 ? -10.446 -22.478 27.819 1.00 78.00 904 GLY A CA 1
ATOM 6731 C C . GLY A 1 904 ? -10.192 -23.801 28.560 1.00 78.00 904 GLY A C 1
ATOM 6732 O O . GLY A 1 904 ? -9.119 -23.980 29.135 1.00 78.00 904 GLY A O 1
ATOM 6733 N N . PRO A 1 905 ? -11.149 -24.750 28.503 1.00 67.25 905 PRO A N 1
ATOM 6734 C CA . PRO A 1 905 ? -11.075 -26.033 29.208 1.00 67.25 905 PRO A CA 1
ATOM 6735 C C . PRO A 1 905 ? -9.781 -26.768 28.894 1.00 67.25 905 PRO A C 1
ATOM 6737 O O . PRO A 1 905 ? -9.552 -27.110 27.737 1.00 67.25 905 PRO A O 1
ATOM 6740 N N . THR A 1 906 ? -8.966 -27.024 29.919 1.00 62.19 906 THR A N 1
ATOM 6741 C CA . THR A 1 906 ? -7.775 -27.869 29.813 1.00 62.19 906 THR A CA 1
ATOM 6742 C C . THR A 1 906 ? -8.182 -29.284 29.386 1.00 62.19 906 THR A C 1
ATOM 6744 O O . THR A 1 906 ? -9.217 -29.819 29.801 1.00 62.19 906 THR A O 1
ATOM 6747 N N . SER A 1 907 ? -7.425 -29.863 28.458 1.00 59.31 907 SER A N 1
ATOM 6748 C CA . SER A 1 907 ? -7.601 -31.246 27.998 1.00 59.31 907 SER A CA 1
ATOM 6749 C C . SER A 1 907 ? -6.604 -32.134 28.729 1.00 59.31 907 SER A C 1
ATOM 6751 O O . SER A 1 907 ? -5.505 -31.657 28.978 1.00 59.31 907 SER A O 1
ATOM 6753 N N . ILE A 1 908 ? -6.953 -33.400 29.001 1.00 52.69 908 ILE A N 1
ATOM 6754 C CA . ILE A 1 908 ? -6.074 -34.407 29.628 1.00 52.69 908 ILE A CA 1
ATOM 6755 C C . ILE A 1 908 ? -4.681 -34.354 28.976 1.00 52.69 908 ILE A C 1
ATOM 6757 O O . ILE A 1 908 ? -4.482 -34.881 27.881 1.00 52.69 908 ILE A O 1
ATOM 6761 N N . GLY A 1 909 ? -3.724 -33.683 29.617 1.00 50.81 909 GLY A N 1
ATOM 6762 C CA . GLY A 1 909 ? -2.320 -33.825 29.272 1.00 50.81 909 GLY A CA 1
ATOM 6763 C C . GLY A 1 909 ? -1.884 -35.207 29.741 1.00 50.81 909 GLY A C 1
ATOM 6764 O O . GLY A 1 909 ? -2.208 -35.609 30.851 1.00 50.81 909 GLY A O 1
ATOM 6765 N N . ASN A 1 910 ? -1.172 -35.958 28.903 1.00 47.81 910 ASN A N 1
ATOM 6766 C CA . ASN A 1 910 ? -0.731 -37.342 29.151 1.00 47.81 910 ASN A CA 1
ATOM 6767 C C . ASN A 1 910 ? 0.287 -37.508 30.308 1.00 47.81 910 ASN A C 1
ATOM 6769 O O . ASN A 1 910 ? 1.042 -38.480 30.335 1.00 47.81 910 ASN A O 1
ATOM 6773 N N . ALA A 1 911 ? 0.353 -36.575 31.254 1.00 49.41 911 ALA A N 1
ATOM 6774 C CA . ALA A 1 911 ? 1.362 -36.545 32.294 1.00 49.41 911 ALA A CA 1
ATOM 6775 C C . ALA A 1 911 ? 0.691 -36.518 33.668 1.00 49.41 911 ALA A C 1
ATOM 6777 O O . ALA A 1 911 ? 0.178 -35.473 34.054 1.00 49.41 911 ALA A O 1
ATOM 6778 N N . PRO A 1 912 ? 0.709 -37.628 34.426 1.00 47.69 912 PRO A N 1
ATOM 6779 C CA . PRO A 1 912 ? 0.231 -37.686 35.808 1.00 47.69 912 PRO A CA 1
ATOM 6780 C C . PRO A 1 912 ? 1.166 -36.920 36.771 1.00 47.69 912 PRO A C 1
ATOM 6782 O O . PRO A 1 912 ? 1.667 -37.468 37.752 1.00 47.69 912 PRO A O 1
ATOM 6785 N N . GLY A 1 913 ? 1.448 -35.652 36.464 1.00 53.22 913 GLY A N 1
ATOM 6786 C CA . GLY A 1 913 ? 2.190 -34.720 37.302 1.00 53.22 913 GLY A CA 1
ATOM 6787 C C . GLY A 1 913 ? 1.248 -33.949 38.223 1.00 53.22 913 GLY A C 1
ATOM 6788 O O . GLY A 1 913 ? 0.122 -33.625 37.867 1.00 53.22 913 GLY A O 1
ATOM 6789 N N . THR A 1 914 ? 1.709 -33.613 39.424 1.00 52.94 914 THR A N 1
ATOM 6790 C CA . THR A 1 914 ? 0.931 -32.907 40.459 1.00 52.94 914 THR A CA 1
ATOM 6791 C C . THR A 1 914 ? 0.669 -31.422 40.163 1.00 52.94 914 THR A C 1
ATOM 6793 O O . THR A 1 914 ? 0.217 -30.704 41.048 1.00 52.94 914 THR A O 1
ATOM 6796 N N . ASN A 1 915 ? 0.963 -30.940 38.952 1.00 59.66 915 ASN A N 1
ATOM 6797 C CA . ASN A 1 915 ? 1.263 -29.532 38.683 1.00 59.66 915 ASN A CA 1
ATOM 6798 C C . ASN A 1 915 ? 0.383 -28.892 37.590 1.00 59.66 915 ASN A C 1
ATOM 6800 O O . ASN A 1 915 ? 0.839 -28.052 36.813 1.00 59.66 915 ASN A O 1
ATOM 6804 N N . GLU A 1 916 ? -0.865 -29.337 37.500 1.00 62.66 916 GLU A N 1
ATOM 6805 C CA . GLU A 1 916 ? -1.875 -28.854 36.558 1.00 62.66 916 GLU A CA 1
ATOM 6806 C C . GLU A 1 916 ? -2.540 -27.573 37.115 1.00 62.66 916 GLU A C 1
ATOM 6808 O O . GLU A 1 916 ? -3.557 -27.610 37.801 1.00 62.66 916 GLU A O 1
ATOM 6813 N N . ASP A 1 917 ? -1.939 -26.408 36.858 1.00 69.81 917 ASP A N 1
ATOM 6814 C CA . ASP A 1 917 ? -2.513 -25.099 37.224 1.00 69.81 917 ASP A CA 1
ATOM 6815 C C . ASP A 1 917 ? -3.069 -24.416 35.982 1.00 69.81 917 ASP A C 1
ATOM 6817 O O . ASP A 1 917 ? -2.397 -24.441 34.971 1.00 69.81 917 ASP A O 1
ATOM 6821 N N . GLY A 1 918 ? -4.186 -23.700 35.997 1.00 75.19 918 GLY A N 1
ATOM 6822 C CA . GLY A 1 918 ? -4.591 -22.998 34.782 1.00 75.19 918 GLY A CA 1
ATOM 6823 C C . GLY A 1 918 ? -3.720 -21.752 34.484 1.00 75.19 918 GLY A C 1
ATOM 6824 O O . GLY A 1 918 ? -3.146 -21.678 33.397 1.00 75.19 918 GLY A O 1
ATOM 6825 N N . PHE A 1 919 ? -3.552 -20.805 35.420 1.00 87.31 919 PHE A N 1
ATOM 6826 C CA . PHE A 1 919 ? -2.651 -19.644 35.284 1.00 87.31 919 PHE A CA 1
ATOM 6827 C C . PHE A 1 919 ? -1.601 -19.650 36.386 1.00 87.31 919 PHE A C 1
ATOM 6829 O O . PHE A 1 919 ? -1.949 -19.805 37.557 1.00 87.31 919 PHE A O 1
ATOM 6836 N N . ARG A 1 920 ? -0.331 -19.413 36.039 1.00 87.06 920 ARG A N 1
ATOM 6837 C CA . ARG A 1 920 ? 0.764 -19.462 37.007 1.00 87.06 920 ARG A CA 1
ATOM 6838 C C . ARG A 1 920 ? 1.773 -18.327 36.884 1.00 87.06 920 ARG A C 1
ATOM 6840 O O . ARG A 1 920 ? 2.355 -18.122 35.822 1.00 87.06 920 ARG A O 1
ATOM 6847 N N . LEU A 1 921 ? 2.072 -17.687 38.014 1.00 87.50 921 LEU A N 1
ATOM 6848 C CA . LEU A 1 921 ? 3.247 -16.839 38.219 1.00 87.50 921 LEU A CA 1
ATOM 6849 C C . LEU A 1 921 ? 4.206 -17.512 39.196 1.00 87.50 921 LEU A C 1
ATOM 6851 O O . LEU A 1 921 ? 3.796 -18.017 40.238 1.00 87.50 921 LEU A O 1
ATOM 6855 N N . GLU A 1 922 ? 5.492 -17.487 38.884 1.00 84.06 922 GLU A N 1
ATOM 6856 C CA . GLU A 1 922 ? 6.562 -17.927 39.766 1.00 84.06 922 GLU A CA 1
ATOM 6857 C C . GLU A 1 922 ? 7.655 -16.854 39.825 1.00 84.06 922 GLU A C 1
ATOM 6859 O O . GLU A 1 922 ? 8.103 -16.377 38.789 1.00 84.06 922 GLU A O 1
ATOM 6864 N N . ASN A 1 923 ? 8.131 -16.464 41.006 1.00 81.00 923 ASN A N 1
ATOM 6865 C CA . ASN A 1 923 ? 9.257 -15.530 41.152 1.00 81.00 923 ASN A CA 1
ATOM 6866 C C . ASN A 1 923 ? 9.073 -14.180 40.402 1.00 81.00 923 ASN A C 1
ATOM 6868 O O . ASN A 1 923 ? 10.057 -13.605 39.935 1.00 81.00 923 ASN A O 1
ATOM 6872 N N . CYS A 1 924 ? 7.840 -13.690 40.210 1.00 86.00 924 CYS A N 1
ATOM 6873 C CA . CYS A 1 924 ? 7.562 -12.479 39.424 1.00 86.00 924 CYS A CA 1
ATOM 6874 C C . CYS A 1 924 ? 7.423 -11.219 40.303 1.00 86.00 924 CYS A C 1
ATOM 6876 O O . CYS A 1 924 ? 6.855 -11.268 41.391 1.00 86.00 924 CYS A O 1
ATOM 6878 N N . ARG A 1 925 ? 7.870 -10.057 39.814 1.00 87.75 925 ARG A N 1
ATOM 6879 C CA . ARG A 1 925 ? 7.869 -8.762 40.521 1.00 87.75 925 ARG A CA 1
ATOM 6880 C C . ARG A 1 925 ? 7.135 -7.692 39.715 1.00 87.75 925 ARG A C 1
ATOM 6882 O O . ARG A 1 925 ? 7.182 -7.709 38.486 1.00 87.75 925 ARG A O 1
ATOM 6889 N N . ASN A 1 926 ? 6.529 -6.720 40.397 1.00 89.50 926 ASN A N 1
ATOM 6890 C CA . ASN A 1 926 ? 5.965 -5.510 39.778 1.00 89.50 926 ASN A CA 1
ATOM 6891 C C . ASN A 1 926 ? 5.001 -5.825 38.617 1.00 89.50 926 ASN A C 1
ATOM 6893 O O . ASN A 1 926 ? 5.135 -5.273 37.523 1.00 89.50 926 ASN A O 1
ATOM 6897 N N . TRP A 1 927 ? 4.079 -6.761 38.822 1.00 92.00 927 TRP A N 1
ATOM 6898 C CA . TRP A 1 927 ? 3.223 -7.280 37.759 1.00 92.00 927 TRP A CA 1
ATOM 6899 C C . TRP A 1 927 ? 1.793 -6.728 37.840 1.00 92.00 927 TRP A C 1
ATOM 6901 O O . TRP A 1 927 ? 1.275 -6.452 38.918 1.00 92.00 927 TRP A O 1
ATOM 6911 N N . ALA A 1 928 ? 1.139 -6.547 36.692 1.00 92.50 928 ALA A N 1
ATOM 6912 C CA . ALA A 1 928 ? -0.225 -6.025 36.610 1.00 92.50 928 ALA A CA 1
ATOM 6913 C C . ALA A 1 928 ? -1.035 -6.764 35.542 1.00 92.50 928 ALA A C 1
ATOM 6915 O O . ALA A 1 928 ? -0.715 -6.686 34.357 1.00 92.50 928 ALA A O 1
ATOM 6916 N N . LEU A 1 929 ? -2.089 -7.452 35.969 1.00 93.19 929 LEU A N 1
ATOM 6917 C CA . LEU A 1 929 ? -2.965 -8.274 35.147 1.00 93.19 929 LEU A CA 1
ATOM 6918 C C . LEU A 1 929 ? -4.412 -7.772 35.219 1.00 93.19 929 LEU A C 1
ATOM 6920 O O . LEU A 1 929 ? -4.874 -7.318 36.268 1.00 93.19 929 LEU A O 1
ATOM 6924 N N . SER A 1 930 ? -5.144 -7.878 34.119 1.00 91.44 930 SER A N 1
ATOM 6925 C CA . SER A 1 930 ? -6.582 -7.611 34.054 1.00 91.44 930 SER A CA 1
ATOM 6926 C C . SER A 1 930 ? -7.278 -8.564 33.093 1.00 91.44 930 SER A C 1
ATOM 6928 O O . SER A 1 930 ? -6.662 -9.115 32.183 1.00 91.44 930 SER A O 1
ATOM 6930 N N . ASP A 1 931 ? -8.573 -8.748 33.312 1.00 89.44 931 ASP A N 1
ATOM 6931 C CA . ASP A 1 931 ? -9.493 -9.493 32.454 1.00 89.44 931 ASP A CA 1
ATOM 6932 C C . ASP A 1 931 ? -9.005 -10.918 32.195 1.00 89.44 931 ASP A C 1
ATOM 6934 O O . ASP A 1 931 ? -8.943 -11.405 31.067 1.00 89.44 931 ASP A O 1
ATOM 6938 N N . ILE A 1 932 ? -8.612 -11.587 33.280 1.00 91.00 932 ILE A N 1
ATOM 6939 C CA . ILE A 1 932 ? -8.245 -12.996 33.239 1.00 91.00 932 ILE A CA 1
ATOM 6940 C C . ILE A 1 932 ? -9.542 -13.797 33.262 1.00 91.00 932 ILE A C 1
ATOM 6942 O O . ILE A 1 932 ? -10.345 -13.629 34.173 1.00 91.00 932 ILE A O 1
ATOM 6946 N N . SER A 1 933 ? -9.762 -14.692 32.307 1.00 87.81 933 SER A N 1
ATOM 6947 C CA . SER A 1 933 ? -10.876 -15.636 32.385 1.00 87.81 933 SER A CA 1
ATOM 6948 C C . SER A 1 933 ? -10.389 -17.054 32.194 1.00 87.81 933 SER A C 1
ATOM 6950 O O . SER A 1 933 ? -9.596 -17.317 31.293 1.00 87.81 933 SER A O 1
ATOM 6952 N N . MET A 1 934 ? -10.920 -17.984 32.965 1.00 84.19 934 MET A N 1
ATOM 6953 C CA . MET A 1 934 ? -10.513 -19.372 32.912 1.00 84.19 934 MET A CA 1
ATOM 6954 C C . MET A 1 934 ? -11.730 -20.261 32.998 1.00 84.19 934 MET A C 1
ATOM 6956 O O . MET A 1 934 ? -12.540 -20.111 33.903 1.00 84.19 934 MET A O 1
ATOM 6960 N N . ARG A 1 935 ? -11.847 -21.204 32.074 1.00 76.62 935 ARG A N 1
ATOM 6961 C CA . ARG A 1 935 ? -12.896 -22.213 32.088 1.00 76.62 935 ARG A CA 1
ATOM 6962 C C . ARG A 1 935 ? -12.251 -23.570 32.248 1.00 76.62 935 ARG A C 1
ATOM 6964 O O . ARG A 1 935 ? -11.486 -23.958 31.379 1.00 76.62 935 ARG A O 1
ATOM 6971 N N . LEU A 1 936 ? -12.560 -24.295 33.316 1.00 67.88 936 LEU A N 1
ATOM 6972 C CA . LEU A 1 936 ? -12.043 -25.646 33.536 1.00 67.88 936 LEU A CA 1
ATOM 6973 C C . LEU A 1 936 ? -13.025 -26.703 33.018 1.00 67.88 936 LEU A C 1
ATOM 6975 O O . LEU A 1 936 ? -14.238 -26.485 32.956 1.00 67.88 936 LEU A O 1
ATOM 6979 N N . ASN A 1 937 ? -12.499 -27.852 32.581 1.00 64.88 937 ASN A N 1
ATOM 6980 C CA . ASN A 1 937 ? -13.326 -28.943 32.076 1.00 64.88 937 ASN A CA 1
ATOM 6981 C C . ASN A 1 937 ? -13.838 -29.813 33.241 1.00 64.88 937 ASN A C 1
ATOM 6983 O O . ASN A 1 937 ? -13.032 -30.475 33.893 1.00 64.88 937 ASN A O 1
ATOM 6987 N N . PRO A 1 938 ? -15.158 -29.893 33.483 1.00 57.38 938 PRO A N 1
ATOM 6988 C CA . PRO A 1 938 ? -15.702 -30.674 34.597 1.00 57.38 938 PRO A CA 1
ATOM 6989 C C . PRO A 1 938 ? -15.572 -32.199 34.420 1.00 57.38 938 PRO A C 1
ATOM 6991 O O . PRO A 1 938 ? -15.688 -32.959 35.379 1.00 57.38 938 PRO A O 1
ATOM 6994 N N . ARG A 1 939 ? -15.336 -32.695 33.196 1.00 56.06 939 ARG A N 1
ATOM 6995 C CA . ARG A 1 939 ? -15.545 -34.117 32.858 1.00 56.06 939 ARG A CA 1
ATOM 6996 C C . ARG A 1 939 ? -14.454 -35.108 33.295 1.00 56.06 939 ARG A C 1
ATOM 6998 O O . ARG A 1 939 ? -14.651 -36.299 33.071 1.00 56.06 939 ARG A O 1
ATOM 7005 N N . PHE A 1 940 ? -13.338 -34.699 33.901 1.00 58.06 940 PHE A N 1
ATOM 7006 C CA . PHE A 1 940 ? -12.183 -35.602 34.074 1.00 58.06 940 PHE A CA 1
ATOM 7007 C C . PHE A 1 940 ? -11.922 -36.010 35.523 1.00 58.06 940 PHE A C 1
ATOM 7009 O O . PHE A 1 940 ? -11.212 -35.332 36.240 1.00 58.06 940 PHE A O 1
ATOM 7016 N N . SER A 1 941 ? -12.491 -37.118 35.993 1.00 44.31 941 SER A N 1
ATOM 7017 C CA . SER A 1 941 ? -12.510 -37.584 37.396 1.00 44.31 941 SER A CA 1
ATOM 7018 C C . SER A 1 941 ? -11.167 -37.984 38.053 1.00 44.31 941 SER A C 1
ATOM 7020 O O . SER A 1 941 ? -11.201 -38.658 39.081 1.00 44.31 941 SER A O 1
ATOM 7022 N N . GLU A 1 942 ? -9.999 -37.624 37.510 1.00 52.44 942 GLU A N 1
ATOM 7023 C CA . GLU A 1 942 ? -8.706 -38.030 38.091 1.00 52.44 942 GLU A CA 1
ATOM 7024 C C . GLU A 1 942 ? -8.162 -37.060 39.168 1.00 52.44 942 GLU A C 1
ATOM 7026 O O . GLU A 1 942 ? -8.532 -35.883 39.167 1.00 52.44 942 GLU A O 1
ATOM 7031 N N . PRO A 1 943 ? -7.327 -37.538 40.123 1.00 46.38 943 PRO A N 1
ATOM 7032 C CA . PRO A 1 943 ? -6.966 -36.815 41.352 1.00 46.38 943 PRO A CA 1
ATOM 7033 C C . PRO A 1 943 ? -5.866 -35.746 41.214 1.00 46.38 943 PRO A C 1
ATOM 7035 O O . PRO A 1 943 ? -5.490 -35.162 42.234 1.00 46.38 943 PRO A O 1
ATOM 7038 N N . ALA A 1 944 ? -5.317 -35.516 40.017 1.00 45.38 944 ALA A N 1
ATOM 7039 C CA . ALA A 1 944 ? -4.253 -34.532 39.798 1.00 45.38 944 ALA A CA 1
ATOM 7040 C C . ALA A 1 944 ? -4.789 -33.089 39.940 1.00 45.38 944 ALA A C 1
ATOM 7042 O O . ALA A 1 944 ? -5.982 -32.844 39.758 1.00 45.38 944 ALA A O 1
ATOM 7043 N N . GLY A 1 945 ? -3.937 -32.179 40.432 1.00 53.69 945 GLY A N 1
ATOM 7044 C CA . GLY A 1 945 ? -4.299 -30.828 40.887 1.00 53.69 945 GLY A CA 1
ATOM 7045 C C . GLY A 1 945 ? -4.996 -29.995 39.812 1.00 53.69 945 GLY A C 1
ATOM 7046 O O . GLY A 1 945 ? -4.780 -30.209 38.642 1.00 53.69 945 GLY A O 1
ATOM 7047 N N . TYR A 1 946 ? -5.861 -29.059 40.188 1.00 59.44 946 TYR A N 1
ATOM 7048 C CA . TYR A 1 946 ? -6.421 -28.099 39.228 1.00 59.44 946 TYR A CA 1
ATOM 7049 C C . TYR A 1 946 ? -6.555 -26.762 39.935 1.00 59.44 946 TYR A C 1
ATOM 7051 O O . TYR A 1 946 ? -7.660 -26.338 40.292 1.00 59.44 946 TYR A O 1
ATOM 7059 N N . ASP A 1 947 ? -5.406 -26.152 40.207 1.00 64.94 947 ASP A N 1
ATOM 7060 C CA . ASP A 1 947 ? -5.332 -24.816 40.778 1.00 64.94 947 ASP A CA 1
ATOM 7061 C C . ASP A 1 947 ? -5.671 -23.816 39.681 1.00 64.94 947 ASP A C 1
ATOM 7063 O O . ASP A 1 947 ? -5.078 -23.803 38.608 1.00 64.94 947 ASP A O 1
ATOM 7067 N N . SER A 1 948 ? -6.661 -22.964 39.915 1.00 72.75 948 SER A N 1
ATOM 7068 C CA . SER A 1 948 ? -7.039 -21.984 38.893 1.00 72.75 948 SER A CA 1
ATOM 7069 C C . SER A 1 948 ? -6.010 -20.847 38.787 1.00 72.75 948 SER A C 1
ATOM 7071 O O . SER A 1 948 ? -5.728 -20.387 37.691 1.00 72.75 948 SER A O 1
ATOM 7073 N N . LEU A 1 949 ? -5.398 -20.410 39.894 1.00 82.31 949 LEU A N 1
ATOM 7074 C CA . LEU A 1 949 ? -4.483 -19.263 39.903 1.00 82.31 949 LEU A CA 1
ATOM 7075 C C . LEU A 1 949 ? -3.299 -19.470 40.861 1.00 82.31 949 LEU A C 1
ATOM 7077 O O . LEU A 1 949 ? -3.388 -19.183 42.047 1.00 82.31 949 LEU A O 1
ATOM 7081 N N . HIS A 1 950 ? -2.147 -19.882 40.351 1.00 81.75 950 HIS A N 1
ATOM 7082 C CA . HIS A 1 950 ? -0.980 -20.227 41.163 1.00 81.75 950 HIS A CA 1
ATOM 7083 C C . HIS A 1 950 ? 0.038 -19.068 41.230 1.00 81.75 950 HIS A C 1
ATOM 7085 O O . HIS A 1 950 ? 0.564 -18.654 40.199 1.00 81.75 950 HIS A O 1
ATOM 7091 N N . LEU A 1 951 ? 0.369 -18.554 42.427 1.00 82.44 951 LEU A N 1
ATOM 7092 C CA . LEU A 1 951 ? 1.256 -17.388 42.627 1.00 82.44 951 LEU A CA 1
ATOM 7093 C C . LEU A 1 951 ? 2.475 -17.705 43.519 1.00 82.44 951 LEU A C 1
ATOM 7095 O O . LEU A 1 951 ? 2.566 -17.305 44.676 1.00 82.44 951 LEU A O 1
ATOM 7099 N N . LYS A 1 952 ? 3.481 -18.378 42.968 1.00 77.38 952 LYS A N 1
ATOM 7100 C CA . LYS A 1 952 ? 4.690 -18.788 43.698 1.00 77.38 952 LYS A CA 1
ATOM 7101 C C . LYS A 1 952 ? 5.685 -17.624 43.808 1.00 77.38 952 LYS A C 1
ATOM 7103 O O . LYS A 1 952 ? 6.021 -17.025 42.788 1.00 77.38 952 LYS A O 1
ATOM 7108 N N . ASN A 1 953 ? 6.194 -17.303 45.002 1.00 75.06 953 ASN A N 1
ATOM 7109 C CA . ASN A 1 953 ? 7.280 -16.319 45.213 1.00 75.06 953 ASN A CA 1
ATOM 7110 C C . ASN A 1 953 ? 7.143 -14.982 44.441 1.00 75.06 953 ASN A C 1
ATOM 7112 O O . ASN A 1 953 ? 8.126 -14.458 43.928 1.00 75.06 953 ASN A O 1
ATOM 7116 N N . SER A 1 954 ? 5.933 -14.445 44.282 1.00 79.12 954 SER A N 1
ATOM 7117 C CA . SER A 1 954 ? 5.698 -13.241 43.469 1.00 79.12 954 SER A CA 1
ATOM 7118 C C . SER A 1 954 ? 5.246 -12.058 44.333 1.00 79.12 954 SER A C 1
ATOM 7120 O O . SER A 1 954 ? 4.597 -12.275 45.350 1.00 79.12 954 SER A O 1
ATOM 7122 N N . TRP A 1 955 ? 5.564 -10.812 43.962 1.00 82.69 955 TRP A N 1
ATOM 7123 C CA . TRP A 1 955 ? 5.240 -9.625 44.781 1.00 82.69 955 TRP A CA 1
ATOM 7124 C C . TRP A 1 955 ? 5.024 -8.333 43.984 1.00 82.69 955 TRP A C 1
ATOM 7126 O O . TRP A 1 955 ? 5.399 -8.231 42.813 1.00 82.69 955 TRP A O 1
ATOM 7136 N N . ASN A 1 956 ? 4.445 -7.334 44.662 1.00 83.38 956 ASN A N 1
ATOM 7137 C CA . ASN A 1 956 ? 3.989 -6.058 44.108 1.00 83.38 956 ASN A CA 1
ATOM 7138 C C . ASN A 1 956 ? 3.112 -6.274 42.867 1.00 83.38 956 ASN A C 1
ATOM 7140 O O . ASN A 1 956 ? 3.458 -5.887 41.749 1.00 83.38 956 ASN A O 1
ATOM 7144 N N . GLY A 1 957 ? 2.030 -7.017 43.078 1.00 84.44 957 GLY A N 1
ATOM 7145 C CA . GLY A 1 957 ? 1.196 -7.584 42.034 1.00 84.44 957 GLY A CA 1
ATOM 7146 C C . GLY A 1 957 ? -0.228 -7.059 42.074 1.00 84.44 957 GLY A C 1
ATOM 7147 O O . GLY A 1 957 ? -0.804 -6.913 43.147 1.00 84.44 957 GLY A O 1
ATOM 7148 N N . VAL A 1 958 ? -0.838 -6.820 40.918 1.00 84.62 958 VAL A N 1
ATOM 7149 C CA . VAL A 1 958 ? -2.267 -6.490 40.841 1.00 84.62 958 VAL A CA 1
ATOM 7150 C C . VAL A 1 958 ? -2.955 -7.381 39.818 1.00 84.62 958 VAL A C 1
ATOM 7152 O O . VAL A 1 958 ? -2.522 -7.434 38.675 1.00 84.62 958 VAL A O 1
ATOM 7155 N N . ILE A 1 959 ? -4.047 -8.033 40.204 1.00 87.44 959 ILE A N 1
ATOM 7156 C CA . ILE A 1 959 ? -5.058 -8.603 39.310 1.00 87.44 959 ILE A CA 1
ATOM 7157 C C . ILE A 1 959 ? -6.299 -7.723 39.450 1.00 87.44 959 ILE A C 1
ATOM 7159 O O . ILE A 1 959 ? -6.813 -7.576 40.551 1.00 87.44 959 ILE A O 1
ATOM 7163 N N . ARG A 1 960 ? -6.767 -7.084 38.376 1.00 84.56 960 ARG A N 1
ATOM 7164 C CA . ARG A 1 960 ? -7.928 -6.174 38.449 1.00 84.56 960 ARG A CA 1
ATOM 7165 C C . ARG A 1 960 ? -9.276 -6.873 38.337 1.00 84.56 960 ARG A C 1
ATOM 7167 O O . ARG A 1 960 ? -10.232 -6.382 38.913 1.00 84.56 960 ARG A O 1
ATOM 7174 N N . THR A 1 961 ? -9.330 -7.932 37.543 1.00 82.75 961 THR A N 1
ATOM 7175 C CA . THR A 1 961 ? -10.536 -8.696 37.219 1.00 82.75 961 THR A CA 1
ATOM 7176 C C . THR A 1 961 ? -10.100 -10.118 36.886 1.00 82.75 961 THR A C 1
ATOM 7178 O O . THR A 1 961 ? -9.177 -10.324 36.086 1.00 82.75 961 THR A O 1
ATOM 7181 N N . ALA A 1 962 ? -10.740 -11.103 37.512 1.00 85.38 962 ALA A N 1
ATOM 7182 C CA . ALA A 1 962 ? -10.501 -12.514 37.236 1.00 85.38 962 ALA A CA 1
ATOM 7183 C C . ALA A 1 962 ? -11.813 -13.302 37.296 1.00 85.38 962 ALA A C 1
ATOM 7185 O O . ALA A 1 962 ? -12.540 -13.227 38.279 1.00 85.38 962 ALA A O 1
ATOM 7186 N N . TYR A 1 963 ? -12.106 -14.074 36.254 1.00 83.94 963 TYR A N 1
ATOM 7187 C CA . TYR A 1 963 ? -13.296 -14.908 36.137 1.00 83.94 963 TYR A CA 1
ATOM 7188 C C . TYR A 1 963 ? -12.902 -16.383 36.033 1.00 83.94 963 TYR A C 1
ATOM 7190 O O . TYR A 1 963 ? -12.247 -16.786 35.077 1.00 83.94 963 TYR A O 1
ATOM 7198 N N . LEU A 1 964 ? -13.299 -17.202 37.000 1.00 83.19 964 LEU A N 1
ATOM 7199 C CA . LEU A 1 964 ? -12.955 -18.618 37.091 1.00 83.19 964 LEU A CA 1
ATOM 7200 C C . LEU A 1 964 ? -14.237 -19.462 37.000 1.00 83.19 964 LEU A C 1
ATOM 7202 O O . LEU A 1 964 ? -15.024 -19.531 37.940 1.00 83.19 964 LEU A O 1
ATOM 7206 N N . GLU A 1 965 ? -14.470 -20.118 35.869 1.00 75.75 965 GLU A N 1
ATOM 7207 C CA . GLU A 1 965 ? -15.612 -21.007 35.639 1.00 75.75 965 GLU A CA 1
ATOM 7208 C C . GLU A 1 965 ? -15.225 -22.467 35.914 1.00 75.75 965 GLU A C 1
ATOM 7210 O O . GLU A 1 965 ? -14.275 -23.009 35.342 1.00 75.75 965 GLU A O 1
ATOM 7215 N N . LYS A 1 966 ? -16.022 -23.115 36.763 1.00 70.25 966 LYS A N 1
ATOM 7216 C CA . LYS A 1 966 ? -15.901 -24.495 37.244 1.00 70.25 966 LYS A CA 1
ATOM 7217 C C . LYS A 1 966 ? -14.550 -24.845 37.870 1.00 70.25 966 LYS A C 1
ATOM 7219 O O . LYS A 1 966 ? -13.990 -25.899 37.556 1.00 70.25 966 LYS A O 1
ATOM 7224 N N . PRO A 1 967 ? -14.008 -24.011 38.778 1.00 66.88 967 PRO A N 1
ATOM 7225 C CA . PRO A 1 967 ? -12.783 -24.366 39.465 1.00 66.88 967 PRO A CA 1
ATOM 7226 C C . PRO A 1 967 ? -13.009 -25.598 40.342 1.00 66.88 967 PRO A C 1
ATOM 7228 O O . PRO A 1 967 ? -13.858 -25.595 41.230 1.00 66.88 967 PRO A O 1
ATOM 7231 N N . ARG A 1 968 ? -12.215 -26.651 40.126 1.00 59.44 968 ARG A N 1
ATOM 7232 C CA . ARG A 1 968 ? -12.123 -27.769 41.081 1.00 59.44 968 ARG A CA 1
ATOM 7233 C C . ARG A 1 968 ? -11.483 -27.328 42.389 1.00 59.44 968 ARG A C 1
ATOM 7235 O O . ARG A 1 968 ? -11.894 -27.764 43.462 1.00 59.44 968 ARG A O 1
ATOM 7242 N N . ARG A 1 969 ? -10.466 -26.465 42.291 1.00 60.59 969 ARG A N 1
ATOM 7243 C CA . ARG A 1 969 ? -9.870 -25.714 43.397 1.00 60.59 969 ARG A CA 1
ATOM 7244 C C . ARG A 1 969 ? -9.572 -24.296 42.908 1.00 60.59 969 ARG A C 1
ATOM 7246 O O . ARG A 1 969 ? -8.848 -24.093 41.934 1.00 60.59 969 ARG A O 1
ATOM 7253 N N . CYS A 1 970 ? -10.130 -23.293 43.579 1.00 57.78 970 CYS A N 1
ATOM 7254 C CA . CYS A 1 970 ? -9.597 -21.939 43.476 1.00 57.78 970 CYS A CA 1
ATOM 7255 C C . CYS A 1 970 ? -8.512 -21.825 44.543 1.00 57.78 970 CYS A C 1
ATOM 7257 O O . CYS A 1 970 ? -8.797 -21.590 45.716 1.00 57.78 970 CYS A O 1
ATOM 7259 N N . TYR A 1 971 ? -7.288 -22.126 44.131 1.00 61.88 971 TYR A N 1
ATOM 7260 C CA . TYR A 1 971 ? -6.119 -22.202 44.989 1.00 61.88 971 TYR A CA 1
ATOM 7261 C C . TYR A 1 971 ? -5.217 -21.026 44.647 1.00 61.88 971 TYR A C 1
ATOM 7263 O O . TYR A 1 971 ? -4.816 -20.924 43.494 1.00 61.88 971 TYR A O 1
ATOM 7271 N N . ILE A 1 972 ? -4.939 -20.144 45.611 1.00 64.81 972 ILE A N 1
ATOM 7272 C CA . ILE A 1 972 ? -3.875 -19.136 45.495 1.00 64.81 972 ILE A CA 1
ATOM 7273 C C . ILE A 1 972 ? -2.702 -19.663 46.312 1.00 64.81 972 ILE A C 1
ATOM 7275 O O . ILE A 1 972 ? -2.633 -19.459 47.524 1.00 64.81 972 ILE A O 1
ATOM 7279 N N . ALA A 1 973 ? -1.815 -20.390 45.638 1.00 60.94 973 ALA A N 1
ATOM 7280 C CA . ALA A 1 973 ? -0.617 -20.961 46.237 1.00 60.94 973 ALA A CA 1
ATOM 7281 C C . ALA A 1 973 ? 0.394 -19.852 46.530 1.00 60.94 973 ALA A C 1
ATOM 7283 O O . ALA A 1 973 ? 0.903 -19.264 45.580 1.00 60.94 973 ALA A O 1
ATOM 7284 N N . LEU A 1 974 ? 0.714 -19.580 47.796 1.00 62.25 974 LEU A N 1
ATOM 7285 C CA . LEU A 1 974 ? 1.845 -18.720 48.167 1.00 62.25 974 LEU A CA 1
ATOM 7286 C C . LEU A 1 974 ? 2.967 -19.603 48.726 1.00 62.25 974 LEU A C 1
ATOM 7288 O O . LEU A 1 974 ? 2.997 -19.889 49.921 1.00 62.25 974 LEU A O 1
ATOM 7292 N N . CYS A 1 975 ? 3.858 -20.084 47.858 1.00 54.31 975 CYS A N 1
ATOM 7293 C CA . CYS A 1 975 ? 4.865 -21.091 48.216 1.00 54.31 975 CYS A CA 1
ATOM 7294 C C . CYS A 1 975 ? 6.295 -20.552 48.068 1.00 54.31 975 CYS A C 1
ATOM 7296 O O . CYS A 1 975 ? 6.632 -20.058 46.990 1.00 54.31 975 CYS A O 1
ATOM 7298 N N . THR A 1 976 ? 7.147 -20.770 49.077 1.00 49.16 976 THR A N 1
ATOM 7299 C CA . THR A 1 976 ? 8.620 -20.737 48.977 1.00 49.16 976 THR A CA 1
ATOM 7300 C C . THR A 1 976 ? 9.113 -22.190 49.036 1.00 49.16 976 THR A C 1
ATOM 7302 O O . THR A 1 976 ? 9.001 -22.791 50.101 1.00 49.16 976 THR A O 1
ATOM 7305 N N . PRO A 1 977 ? 9.624 -22.822 47.962 1.00 46.53 977 PRO A N 1
ATOM 7306 C CA . PRO A 1 977 ? 10.172 -24.169 48.093 1.00 46.53 977 PRO A CA 1
ATOM 7307 C C . PRO A 1 977 ? 11.582 -24.113 48.709 1.00 46.53 977 PRO A C 1
ATOM 7309 O O . PRO A 1 977 ? 12.393 -23.272 48.305 1.00 46.53 977 PRO A O 1
ATOM 7312 N N . PRO A 1 978 ? 11.931 -25.015 49.639 1.00 41.66 978 PRO A N 1
ATOM 7313 C CA . PRO A 1 978 ? 13.313 -25.210 50.037 1.00 41.66 978 PRO A CA 1
ATOM 7314 C C . PRO A 1 978 ? 14.040 -26.025 48.959 1.00 41.66 978 PRO A C 1
ATOM 7316 O O . PRO A 1 978 ? 13.674 -27.162 48.672 1.00 41.66 978 PRO A O 1
ATOM 7319 N N . GLY A 1 979 ? 15.097 -25.446 48.388 1.00 49.16 979 GLY A N 1
ATOM 7320 C CA . GLY A 1 979 ? 16.091 -26.200 47.625 1.00 49.16 979 GLY A CA 1
ATOM 7321 C C . GLY A 1 979 ? 15.687 -26.628 46.217 1.00 49.16 979 GLY A C 1
ATOM 7322 O O . GLY A 1 979 ? 16.106 -27.703 45.805 1.00 49.16 979 GLY A O 1
ATOM 7323 N N . ASP A 1 980 ? 14.932 -25.809 45.475 1.00 47.91 980 ASP A N 1
ATOM 7324 C CA . ASP A 1 980 ? 14.869 -25.966 44.014 1.00 47.91 980 ASP A CA 1
ATOM 7325 C C . ASP A 1 980 ? 16.301 -25.788 43.457 1.00 47.91 980 ASP A C 1
ATOM 7327 O O . ASP A 1 980 ? 16.846 -24.681 43.544 1.00 47.91 980 ASP A O 1
ATOM 7331 N N . PRO A 1 981 ? 16.970 -26.861 42.988 1.00 49.59 981 PRO A N 1
ATOM 7332 C CA . PRO A 1 981 ? 18.382 -26.812 42.611 1.00 49.59 981 PRO A CA 1
ATOM 7333 C C . PRO A 1 981 ? 18.639 -25.890 41.411 1.00 49.59 981 PRO A C 1
ATOM 7335 O O . PRO A 1 981 ? 19.782 -25.489 41.193 1.00 49.59 981 PRO A O 1
ATOM 7338 N N . ASP A 1 982 ? 17.587 -25.515 40.677 1.00 46.28 982 ASP A N 1
ATOM 7339 C CA . ASP A 1 982 ? 17.668 -24.667 39.490 1.00 46.28 982 ASP A CA 1
ATOM 7340 C C . ASP A 1 982 ? 17.808 -23.166 39.809 1.00 46.28 982 ASP A C 1
ATOM 7342 O O . ASP A 1 982 ? 17.967 -22.362 38.890 1.00 46.28 982 ASP A O 1
ATOM 7346 N N . TYR A 1 983 ? 17.795 -22.753 41.086 1.00 46.81 983 TYR A N 1
ATOM 7347 C CA . TYR A 1 983 ? 17.970 -21.346 41.470 1.00 46.81 983 TYR A CA 1
ATOM 7348 C C . TYR A 1 983 ? 18.979 -21.154 42.613 1.00 46.81 983 TYR A C 1
ATOM 7350 O O . TYR A 1 983 ? 18.774 -21.566 43.752 1.00 46.81 983 TYR A O 1
ATOM 7358 N N . THR A 1 984 ? 20.076 -20.453 42.315 1.00 46.34 984 THR A N 1
ATOM 7359 C CA . THR A 1 984 ? 21.184 -20.161 43.245 1.00 46.34 984 THR A CA 1
ATOM 7360 C C . THR A 1 984 ? 21.015 -18.852 44.031 1.00 46.34 984 THR A C 1
ATOM 7362 O O . THR A 1 984 ? 21.873 -18.514 44.849 1.00 46.34 984 THR A O 1
ATOM 7365 N N . SER A 1 985 ? 19.927 -18.099 43.822 1.00 45.34 985 SER A N 1
ATOM 7366 C CA . SER A 1 985 ? 19.657 -16.850 44.551 1.00 45.34 985 SER A CA 1
ATOM 7367 C C . SER A 1 985 ? 18.918 -17.102 45.877 1.00 45.34 985 SER A C 1
ATOM 7369 O O . SER A 1 985 ? 18.017 -17.941 45.913 1.00 45.34 985 SER A O 1
ATOM 7371 N N . PRO A 1 986 ? 19.239 -16.374 46.965 1.00 45.06 986 PRO A N 1
ATOM 7372 C CA . PRO A 1 986 ? 18.740 -16.679 48.305 1.00 45.06 986 PRO A CA 1
ATOM 7373 C C . PRO A 1 986 ? 17.199 -16.577 48.430 1.00 45.06 986 PRO A C 1
ATOM 7375 O O . PRO A 1 986 ? 16.614 -15.602 47.958 1.00 45.06 986 PRO A O 1
ATOM 7378 N N . PRO A 1 987 ? 16.542 -17.525 49.129 1.00 46.62 987 PRO A N 1
ATOM 7379 C CA . PRO A 1 987 ? 15.082 -17.720 49.174 1.00 46.62 987 PRO A CA 1
ATOM 7380 C C . PRO A 1 987 ? 14.317 -16.752 50.108 1.00 46.62 987 PRO A C 1
ATOM 7382 O O . PRO A 1 987 ? 13.305 -17.125 50.693 1.00 46.62 987 PRO A O 1
ATOM 7385 N N . ASN A 1 988 ? 14.780 -15.511 50.288 1.00 48.56 988 ASN A N 1
ATOM 7386 C CA . ASN A 1 988 ? 14.319 -14.655 51.396 1.00 48.56 988 ASN A CA 1
ATOM 7387 C C . ASN A 1 988 ? 13.350 -13.520 51.017 1.00 48.56 988 ASN A C 1
ATOM 7389 O O . ASN A 1 988 ? 12.997 -12.726 51.892 1.00 48.56 988 ASN A O 1
ATOM 7393 N N . GLU A 1 989 ? 12.915 -13.402 49.762 1.00 53.84 989 GLU A N 1
ATOM 7394 C CA . GLU A 1 989 ? 11.991 -12.330 49.367 1.00 53.84 989 GLU A CA 1
ATOM 7395 C C . GLU A 1 989 ? 10.528 -12.789 49.521 1.00 53.84 989 GLU A C 1
ATOM 7397 O O . GLU A 1 989 ? 10.101 -13.806 48.981 1.00 53.84 989 GLU A O 1
ATOM 7402 N N . ALA A 1 990 ? 9.792 -12.057 50.357 1.00 55.03 990 ALA A N 1
ATOM 7403 C CA . ALA A 1 990 ? 8.416 -12.319 50.765 1.00 55.03 990 ALA A CA 1
ATOM 7404 C C . ALA A 1 990 ? 7.412 -12.110 49.612 1.00 55.03 990 ALA A C 1
ATOM 7406 O O . ALA A 1 990 ? 7.598 -11.217 48.788 1.00 55.03 990 ALA A O 1
ATOM 7407 N N . VAL A 1 991 ? 6.301 -12.857 49.596 1.00 60.59 991 VAL A N 1
ATOM 7408 C CA . VAL A 1 991 ? 5.144 -12.536 48.740 1.00 60.59 991 VAL A CA 1
ATOM 7409 C C . VAL A 1 991 ? 4.406 -11.361 49.384 1.00 60.59 991 VAL A C 1
ATOM 7411 O O . VAL A 1 991 ? 3.658 -11.560 50.338 1.00 60.59 991 VAL A O 1
ATOM 7414 N N . THR A 1 992 ? 4.613 -10.132 48.908 1.00 64.00 992 THR A N 1
ATOM 7415 C CA . THR A 1 992 ? 4.004 -8.926 49.501 1.00 64.00 992 THR A CA 1
ATOM 7416 C C . THR A 1 992 ? 3.248 -8.078 48.485 1.00 64.00 992 THR A C 1
ATOM 7418 O O . THR A 1 992 ? 3.563 -8.082 47.296 1.00 64.00 992 THR A O 1
ATOM 7421 N N . ASP A 1 993 ? 2.259 -7.330 48.981 1.00 67.62 993 ASP A N 1
ATOM 7422 C CA . ASP A 1 993 ? 1.540 -6.279 48.251 1.00 67.62 993 ASP A CA 1
ATOM 7423 C C . ASP A 1 993 ? 0.849 -6.795 46.981 1.00 67.62 993 ASP A C 1
ATOM 7425 O O . ASP A 1 993 ? 1.091 -6.318 45.872 1.00 67.62 993 ASP A O 1
ATOM 7429 N N . ILE A 1 994 ? -0.006 -7.808 47.157 1.00 73.56 994 ILE A N 1
ATOM 7430 C CA . ILE A 1 994 ? -0.857 -8.355 46.096 1.00 73.56 994 ILE A CA 1
ATOM 7431 C C . ILE A 1 994 ? -2.293 -7.847 46.272 1.00 73.56 994 ILE A C 1
ATOM 7433 O O . ILE A 1 994 ? -2.908 -8.027 47.324 1.00 73.56 994 ILE A O 1
ATOM 7437 N N . LEU A 1 995 ? -2.852 -7.255 45.219 1.00 75.38 995 LEU A N 1
ATOM 7438 C CA . LEU A 1 995 ? -4.267 -6.890 45.125 1.00 75.38 995 LEU A CA 1
ATOM 7439 C C . LEU A 1 995 ? -4.947 -7.749 44.058 1.00 75.38 995 LEU A C 1
ATOM 7441 O O . LEU A 1 995 ? -4.510 -7.752 42.914 1.00 75.38 995 LEU A O 1
ATOM 7445 N N . ILE A 1 996 ? -6.035 -8.427 44.406 1.00 79.06 996 ILE A N 1
ATOM 7446 C CA . ILE A 1 996 ? -6.936 -9.099 43.469 1.00 79.06 996 ILE A CA 1
ATOM 7447 C C . ILE A 1 996 ? -8.303 -8.423 43.590 1.00 79.06 996 ILE A C 1
ATOM 7449 O O . ILE A 1 996 ? -9.037 -8.654 44.546 1.00 79.06 996 ILE A O 1
ATOM 7453 N N . ALA A 1 997 ? -8.638 -7.553 42.648 1.00 70.44 997 ALA A N 1
ATOM 7454 C CA . ALA A 1 997 ? -9.963 -6.959 42.552 1.00 70.44 997 ALA A CA 1
ATOM 7455 C C . ALA A 1 997 ? -10.877 -7.825 41.667 1.00 70.44 997 ALA A C 1
ATOM 7457 O O . ALA A 1 997 ? -10.410 -8.505 40.752 1.00 70.44 997 ALA A O 1
ATOM 7458 N N . ASP A 1 998 ? -12.169 -7.821 41.993 1.00 74.12 998 ASP A N 1
ATOM 7459 C CA . ASP A 1 998 ? -13.274 -8.410 41.235 1.00 74.12 998 ASP A CA 1
ATOM 7460 C C . ASP A 1 998 ? -13.013 -9.858 40.777 1.00 74.12 998 ASP A C 1
ATOM 7462 O O . ASP A 1 998 ? -13.016 -10.184 39.585 1.00 74.12 998 ASP A O 1
ATOM 7466 N N . LEU A 1 999 ? -12.756 -10.737 41.754 1.00 78.19 999 LEU A N 1
ATOM 7467 C CA . LEU A 1 999 ? -12.590 -12.177 41.543 1.00 78.19 999 LEU A CA 1
ATOM 7468 C C . LEU A 1 999 ? -13.950 -12.889 41.526 1.00 78.19 999 LEU A C 1
ATOM 7470 O O . LEU A 1 999 ? -14.553 -13.136 42.564 1.00 78.19 999 LEU A O 1
ATOM 7474 N N . VAL A 1 1000 ? -14.411 -13.317 40.362 1.00 75.56 1000 VAL A N 1
ATOM 7475 C CA . VAL A 1 1000 ? -15.654 -14.083 40.219 1.00 75.56 1000 VAL A CA 1
ATOM 7476 C C . VAL A 1 1000 ? -15.311 -15.549 39.990 1.00 75.56 1000 VAL A C 1
ATOM 7478 O O . VAL A 1 1000 ? -14.565 -15.873 39.072 1.00 75.56 1000 VAL A O 1
ATOM 7481 N N . ALA A 1 1001 ? -15.857 -16.453 40.799 1.00 72.88 1001 ALA A N 1
ATOM 7482 C CA . ALA A 1 1001 ? -15.623 -17.887 40.688 1.00 72.88 1001 ALA A CA 1
ATOM 7483 C C . ALA A 1 1001 ? -16.948 -18.662 40.776 1.00 72.88 1001 ALA A C 1
ATOM 7485 O O . ALA A 1 1001 ? -17.612 -18.675 41.812 1.00 72.88 1001 ALA A O 1
ATOM 7486 N N . VAL A 1 1002 ? -17.337 -19.312 39.676 1.00 70.12 1002 VAL A N 1
ATOM 7487 C CA . VAL A 1 1002 ? -18.687 -19.872 39.482 1.00 70.12 1002 VAL A CA 1
ATOM 7488 C C . VAL A 1 1002 ? -18.612 -21.357 39.141 1.00 70.12 1002 VAL A C 1
ATOM 7490 O O . VAL A 1 1002 ? -17.774 -21.763 38.345 1.00 70.12 1002 VAL A O 1
ATOM 7493 N N . GLY A 1 1003 ? -19.515 -22.176 39.672 1.00 58.50 1003 GLY A N 1
ATOM 7494 C CA . GLY A 1 1003 ? -19.685 -23.585 39.332 1.00 58.50 1003 GLY A CA 1
ATOM 7495 C C . GLY A 1 1003 ? -18.677 -24.528 39.987 1.00 58.50 1003 GLY A C 1
ATOM 7496 O O . GLY A 1 1003 ? -18.317 -25.524 39.366 1.00 58.50 1003 GLY A O 1
ATOM 7497 N N . ALA A 1 1004 ? -18.190 -24.232 41.195 1.00 60.66 1004 ALA A N 1
ATOM 7498 C CA . ALA A 1 1004 ? -17.205 -25.077 41.878 1.00 60.66 1004 ALA A CA 1
ATOM 7499 C C . ALA A 1 1004 ? -17.763 -26.490 42.176 1.00 60.66 1004 ALA A C 1
ATOM 7501 O O . ALA A 1 1004 ? -18.656 -26.671 43.009 1.00 60.66 1004 ALA A O 1
ATOM 7502 N N . GLU A 1 1005 ? -17.237 -27.504 41.483 1.00 54.50 1005 GLU A N 1
ATOM 7503 C CA . GLU A 1 1005 ? -17.640 -28.911 41.599 1.00 54.50 1005 GLU A CA 1
ATOM 7504 C C . GLU A 1 1005 ? -16.823 -29.606 42.701 1.00 54.50 1005 GLU A C 1
ATOM 7506 O O . GLU A 1 1005 ? -15.834 -30.266 42.415 1.00 54.50 1005 GLU A O 1
ATOM 7511 N N . ASP A 1 1006 ? -17.174 -29.362 43.968 1.00 55.56 1006 ASP A N 1
ATOM 7512 C CA . ASP A 1 1006 ? -16.918 -30.199 45.158 1.00 55.56 1006 ASP A CA 1
ATOM 7513 C C . ASP A 1 1006 ? -17.092 -29.338 46.429 1.00 55.56 1006 ASP A C 1
ATOM 7515 O O . ASP A 1 1006 ? -16.898 -28.125 46.410 1.00 55.56 1006 ASP A O 1
ATOM 7519 N N . ASN A 1 1007 ? -17.383 -29.950 47.585 1.00 51.59 1007 ASN A N 1
ATOM 7520 C CA . ASN A 1 1007 ? -17.382 -29.308 48.920 1.00 51.59 1007 ASN A CA 1
ATOM 7521 C C . ASN A 1 1007 ? -15.981 -28.828 49.389 1.00 51.59 1007 ASN A C 1
ATOM 7523 O O . ASN A 1 1007 ? -15.688 -28.779 50.590 1.00 51.59 1007 ASN A O 1
ATOM 7527 N N . ARG A 1 1008 ? -15.081 -28.526 48.451 1.00 52.97 1008 ARG A N 1
ATOM 7528 C CA . ARG A 1 1008 ? -13.709 -28.115 48.723 1.00 52.97 1008 ARG A CA 1
ATOM 7529 C C . ARG A 1 1008 ? -13.654 -26.596 48.938 1.00 52.97 1008 ARG A C 1
ATOM 7531 O O . ARG A 1 1008 ? -14.322 -25.854 48.220 1.00 52.97 1008 ARG A O 1
ATOM 7538 N N . PRO A 1 1009 ? -12.903 -26.137 49.950 1.00 53.28 1009 PRO A N 1
ATOM 7539 C CA . PRO A 1 1009 ? -12.845 -24.725 50.298 1.00 53.28 1009 PRO A CA 1
ATOM 7540 C C . PRO A 1 1009 ? -12.230 -23.854 49.185 1.00 53.28 1009 PRO A C 1
ATOM 7542 O O . PRO A 1 1009 ? -11.458 -24.345 48.361 1.00 53.28 1009 PRO A O 1
ATOM 7545 N N . LEU A 1 1010 ? -12.543 -22.550 49.184 1.00 57.16 1010 LEU A N 1
ATOM 7546 C CA . LEU A 1 1010 ? -11.664 -21.537 48.587 1.00 57.16 1010 LEU A CA 1
ATOM 7547 C C . LEU A 1 1010 ? -10.387 -21.574 49.428 1.00 57.16 1010 LEU A C 1
ATOM 7549 O O . LEU A 1 1010 ? -10.393 -21.134 50.576 1.00 57.16 1010 LEU A O 1
ATOM 7553 N N . ILE A 1 1011 ? -9.337 -22.205 48.914 1.00 56.47 1011 ILE A N 1
ATOM 7554 C CA . ILE A 1 1011 ? -8.117 -22.437 49.677 1.00 56.47 1011 ILE A CA 1
ATOM 7555 C C . ILE A 1 1011 ? -7.132 -21.317 49.337 1.00 56.47 1011 ILE A C 1
ATOM 7557 O O . ILE A 1 1011 ? -6.466 -21.342 48.303 1.00 56.47 1011 ILE A O 1
ATOM 7561 N N . LEU A 1 1012 ? -7.003 -20.340 50.237 1.00 58.25 1012 LEU A N 1
ATOM 7562 C CA . LEU A 1 1012 ? -5.741 -19.618 50.375 1.00 58.25 1012 LEU A CA 1
ATOM 7563 C C . LEU A 1 1012 ? -4.792 -20.533 51.162 1.00 58.25 1012 LEU A C 1
ATOM 7565 O O . LEU A 1 1012 ? -4.783 -20.488 52.393 1.00 58.25 1012 LEU A O 1
ATOM 7569 N N . ALA A 1 1013 ? -4.074 -21.421 50.473 1.00 52.00 1013 ALA A N 1
ATOM 7570 C CA . ALA A 1 1013 ? -3.054 -22.244 51.113 1.00 52.00 1013 ALA A CA 1
ATOM 7571 C C . ALA A 1 1013 ? -1.681 -21.645 50.879 1.00 52.00 1013 ALA A C 1
ATOM 7573 O O . ALA A 1 1013 ? -1.196 -21.452 49.762 1.00 52.00 1013 ALA A O 1
ATOM 7574 N N . VAL A 1 1014 ? -1.039 -21.422 52.007 1.00 52.25 1014 VAL A N 1
ATOM 7575 C CA . VAL A 1 1014 ? 0.401 -21.359 52.115 1.00 52.25 1014 VAL A CA 1
ATOM 7576 C C . VAL A 1 1014 ? 0.833 -22.821 52.309 1.00 52.25 1014 VAL A C 1
ATOM 7578 O O . VAL A 1 1014 ? 0.491 -23.403 53.332 1.00 52.25 1014 VAL A O 1
ATOM 7581 N N . ALA A 1 1015 ? 1.476 -23.434 51.314 1.00 45.50 1015 ALA A N 1
ATOM 7582 C CA . ALA A 1 1015 ? 2.069 -24.790 51.338 1.00 45.50 1015 ALA A CA 1
ATOM 7583 C C . ALA A 1 1015 ? 3.446 -24.689 50.636 1.00 45.50 1015 ALA A C 1
ATOM 7585 O O . ALA A 1 1015 ? 3.602 -23.810 49.801 1.00 45.50 1015 ALA A O 1
ATOM 7586 N N . GLU A 1 1016 ? 4.537 -25.410 50.904 1.00 36.88 1016 GLU A N 1
ATOM 7587 C CA . GLU A 1 1016 ? 4.764 -26.778 51.373 1.00 36.88 1016 GLU A CA 1
ATOM 7588 C C . GLU A 1 1016 ? 6.140 -26.832 52.103 1.00 36.88 1016 GLU A C 1
ATOM 7590 O O . GLU A 1 1016 ? 7.046 -26.062 51.775 1.00 36.88 1016 GLU A O 1
ATOM 7595 N N . ASN A 1 1017 ? 6.289 -27.787 53.036 1.00 39.59 1017 ASN A N 1
ATOM 7596 C CA . ASN A 1 1017 ? 7.488 -28.232 53.787 1.00 39.59 1017 ASN A CA 1
ATOM 7597 C C . ASN A 1 1017 ? 7.667 -27.650 55.210 1.00 39.59 1017 ASN A C 1
ATOM 7599 O O . ASN A 1 1017 ? 7.665 -26.444 55.445 1.00 39.59 1017 ASN A O 1
ATOM 7603 N N . SER A 1 1018 ? 7.892 -28.554 56.175 1.00 42.88 1018 SER A N 1
ATOM 7604 C CA . SER A 1 1018 ? 7.906 -28.359 57.641 1.00 42.88 1018 SER A CA 1
ATOM 7605 C C . SER A 1 1018 ? 9.024 -27.468 58.209 1.00 42.88 1018 SER A C 1
ATOM 7607 O O . SER A 1 1018 ? 9.234 -27.447 59.419 1.00 42.88 1018 SER A O 1
ATOM 7609 N N . GLU A 1 1019 ? 9.754 -26.744 57.362 1.00 44.38 1019 GLU A N 1
ATOM 7610 C CA . GLU A 1 1019 ? 10.900 -25.913 57.761 1.00 44.38 1019 GLU A CA 1
ATOM 7611 C C . GLU A 1 1019 ? 10.944 -24.548 57.053 1.00 44.38 1019 GLU A C 1
ATOM 7613 O O . GLU A 1 1019 ? 11.861 -23.764 57.294 1.00 44.38 1019 GLU A O 1
ATOM 7618 N N . THR A 1 1020 ? 9.977 -24.228 56.181 1.00 43.97 1020 THR A N 1
ATOM 7619 C CA . THR A 1 1020 ? 10.051 -23.025 55.337 1.00 43.97 1020 THR A CA 1
ATOM 7620 C C . THR A 1 1020 ? 9.127 -21.918 55.831 1.00 43.97 1020 THR A C 1
ATOM 7622 O O . THR A 1 1020 ? 7.920 -22.081 56.002 1.00 43.97 1020 THR A O 1
ATOM 7625 N N . VAL A 1 1021 ? 9.731 -20.761 56.080 1.00 48.69 1021 VAL A N 1
ATOM 7626 C CA . VAL A 1 1021 ? 9.055 -19.546 56.514 1.00 48.69 1021 VAL A CA 1
ATOM 7627 C C . VAL A 1 1021 ? 8.471 -18.828 55.297 1.00 48.69 1021 VAL A C 1
ATOM 7629 O O . VAL A 1 1021 ? 9.224 -18.318 54.469 1.00 48.69 1021 VAL A O 1
ATOM 7632 N N . VAL A 1 1022 ? 7.143 -18.741 55.198 1.00 47.91 1022 VAL A N 1
ATOM 7633 C CA . VAL A 1 1022 ? 6.483 -17.894 54.191 1.00 47.91 1022 VAL A CA 1
ATOM 7634 C C . VAL A 1 1022 ? 6.142 -16.545 54.814 1.00 47.91 1022 VAL A C 1
ATOM 7636 O O . VAL A 1 1022 ? 5.289 -16.456 55.696 1.00 47.91 1022 VAL A O 1
ATOM 7639 N N . ASN A 1 1023 ? 6.809 -15.494 54.341 1.00 51.97 1023 ASN A N 1
ATOM 7640 C CA . ASN A 1 1023 ? 6.460 -14.115 54.658 1.00 51.97 1023 ASN A CA 1
ATOM 7641 C C . ASN A 1 1023 ? 5.367 -13.656 53.677 1.00 51.97 1023 ASN A C 1
ATOM 7643 O O . ASN A 1 1023 ? 5.645 -13.469 52.493 1.00 51.97 1023 ASN A O 1
ATOM 7647 N N . VAL A 1 1024 ? 4.138 -13.487 54.165 1.00 53.41 1024 VAL A N 1
ATOM 7648 C CA . VAL A 1 1024 ? 3.025 -12.899 53.399 1.00 53.41 1024 VAL A CA 1
ATOM 7649 C C . VAL A 1 1024 ? 2.883 -11.425 53.791 1.00 53.41 1024 VAL A C 1
ATOM 7651 O O . VAL A 1 1024 ? 2.817 -11.106 54.978 1.00 53.41 1024 VAL A O 1
ATOM 7654 N N . GLY A 1 1025 ? 2.891 -10.529 52.804 1.00 58.44 1025 GLY A N 1
ATOM 7655 C CA . GLY A 1 1025 ? 2.639 -9.095 52.960 1.00 58.44 1025 GLY A CA 1
ATOM 7656 C C . GLY A 1 1025 ? 1.154 -8.747 52.978 1.00 58.44 1025 GLY A C 1
ATOM 7657 O O . GLY A 1 1025 ? 0.324 -9.555 53.384 1.00 58.44 1025 GLY A O 1
ATOM 7658 N N . ASN A 1 1026 ? 0.803 -7.549 52.503 1.00 59.62 1026 ASN A N 1
ATOM 7659 C CA . ASN A 1 1026 ? -0.601 -7.203 52.299 1.00 59.62 1026 ASN A CA 1
ATOM 7660 C C . ASN A 1 1026 ? -1.183 -8.014 51.133 1.00 59.62 1026 ASN A C 1
ATOM 7662 O O . ASN A 1 1026 ? -0.661 -7.952 50.019 1.00 59.62 1026 ASN A O 1
ATOM 7666 N N . LEU A 1 1027 ? -2.266 -8.747 51.389 1.00 65.94 1027 LEU A N 1
ATOM 7667 C CA . LEU A 1 1027 ? -3.070 -9.414 50.367 1.00 65.94 1027 LEU A CA 1
ATOM 7668 C C . LEU A 1 1027 ? -4.495 -8.889 50.480 1.00 65.94 1027 LEU A C 1
ATOM 7670 O O . LEU A 1 1027 ? -5.132 -9.067 51.515 1.00 65.94 1027 LEU A O 1
ATOM 7674 N N . THR A 1 1028 ? -4.993 -8.254 49.426 1.00 67.00 1028 THR A N 1
ATOM 7675 C CA . THR A 1 1028 ? -6.373 -7.761 49.383 1.00 67.00 1028 THR A CA 1
ATOM 7676 C C . THR A 1 1028 ? -7.131 -8.456 48.264 1.00 67.00 1028 THR A C 1
ATOM 7678 O O . THR A 1 1028 ? -6.706 -8.385 47.116 1.00 67.00 1028 THR A O 1
ATOM 7681 N N . ILE A 1 1029 ? -8.249 -9.104 48.584 1.00 69.19 1029 ILE A N 1
ATOM 7682 C CA . ILE A 1 1029 ? -9.200 -9.643 47.609 1.00 69.19 1029 ILE A CA 1
ATOM 7683 C C . ILE A 1 1029 ? -10.509 -8.866 47.765 1.00 69.19 1029 ILE A C 1
ATOM 7685 O O . ILE A 1 1029 ? -11.117 -8.922 48.830 1.00 69.19 1029 ILE A O 1
ATOM 7689 N N . THR A 1 1030 ? -10.953 -8.137 46.742 1.00 64.19 1030 THR A N 1
ATOM 7690 C CA . THR A 1 1030 ? -12.248 -7.425 46.756 1.00 64.19 1030 THR A CA 1
ATOM 7691 C C . THR A 1 1030 ? -13.178 -7.957 45.678 1.00 64.19 1030 THR A C 1
ATOM 7693 O O . THR A 1 1030 ? -12.711 -8.455 44.660 1.00 64.19 1030 THR A O 1
ATOM 7696 N N . GLY A 1 1031 ? -14.492 -7.837 45.872 1.00 55.88 1031 GLY A N 1
ATOM 7697 C CA . GLY A 1 1031 ? -15.466 -8.216 44.843 1.00 55.88 1031 GLY A CA 1
ATOM 7698 C C . GLY A 1 1031 ? -15.502 -9.720 44.565 1.00 55.88 1031 GLY A C 1
ATOM 7699 O O . GLY A 1 1031 ? -15.860 -10.120 43.463 1.00 55.88 1031 GLY A O 1
ATOM 7700 N N . LEU A 1 1032 ? -15.120 -10.549 45.549 1.00 67.94 1032 LEU A N 1
ATOM 7701 C CA . LEU A 1 1032 ? -15.249 -12.003 45.441 1.00 67.94 1032 LEU A CA 1
ATOM 7702 C C . LEU A 1 1032 ? -16.721 -12.368 45.162 1.00 67.94 1032 LEU A C 1
ATOM 7704 O O . LEU A 1 1032 ? -17.594 -11.861 45.855 1.00 67.94 1032 LEU A O 1
ATOM 7708 N N . ASP A 1 1033 ? -17.017 -13.247 44.211 1.00 66.06 1033 ASP A N 1
ATOM 7709 C CA . ASP A 1 1033 ? -18.341 -13.882 44.085 1.00 66.06 1033 ASP A CA 1
ATOM 7710 C C . ASP A 1 1033 ? -18.163 -15.394 43.927 1.00 66.06 1033 ASP A C 1
ATOM 7712 O O . ASP A 1 1033 ? -17.681 -15.854 42.894 1.00 66.06 1033 ASP A O 1
ATOM 7716 N N . TRP A 1 1034 ? -18.469 -16.155 44.984 1.00 70.00 1034 TRP A N 1
ATOM 7717 C CA . TRP A 1 1034 ? -18.235 -17.605 45.080 1.00 70.00 1034 TRP A CA 1
ATOM 7718 C C . TRP A 1 1034 ? -19.537 -18.369 45.324 1.00 70.00 1034 TRP A C 1
ATOM 7720 O O . TRP A 1 1034 ? -20.245 -18.096 46.294 1.00 70.00 1034 TRP A O 1
ATOM 7730 N N . ASP A 1 1035 ? -19.844 -19.391 44.526 1.00 64.69 1035 ASP A N 1
ATOM 7731 C CA . ASP A 1 1035 ? -21.078 -20.184 44.663 1.00 64.69 1035 ASP A CA 1
ATOM 7732 C C . ASP A 1 1035 ? -20.906 -21.560 45.362 1.00 64.69 1035 ASP A C 1
ATOM 7734 O O . ASP A 1 1035 ? -21.893 -22.221 45.716 1.00 64.69 1035 ASP A O 1
ATOM 7738 N N . GLY A 1 1036 ? -19.675 -21.980 45.679 1.00 60.44 1036 GLY A N 1
ATOM 7739 C CA . GLY A 1 1036 ? -19.361 -23.233 46.395 1.00 60.44 1036 GLY A CA 1
ATOM 7740 C C . GLY A 1 1036 ? -19.643 -23.211 47.915 1.00 60.44 1036 GLY A C 1
ATOM 7741 O O . GLY A 1 1036 ? -19.911 -22.162 48.503 1.00 60.44 1036 GLY A O 1
ATOM 7742 N N . GLN A 1 1037 ? -19.619 -24.374 48.588 1.00 56.88 1037 GLN A N 1
ATOM 7743 C CA . GLN A 1 1037 ? -19.721 -24.445 50.063 1.00 56.88 1037 GLN A CA 1
ATOM 7744 C C . GLN A 1 1037 ? -18.391 -24.028 50.717 1.00 56.88 1037 GLN A C 1
ATOM 7746 O O . GLN A 1 1037 ? -17.344 -24.553 50.356 1.00 56.88 1037 GLN A O 1
ATOM 7751 N N . ILE A 1 1038 ? -18.419 -23.135 51.717 1.00 56.16 1038 ILE A N 1
ATOM 7752 C CA . ILE A 1 1038 ? -17.227 -22.805 52.519 1.00 56.16 1038 ILE A CA 1
ATOM 7753 C C . ILE A 1 1038 ? -17.125 -23.796 53.684 1.00 56.16 1038 ILE A C 1
ATOM 7755 O O . ILE A 1 1038 ? -17.907 -23.717 54.631 1.00 56.16 1038 ILE A O 1
ATOM 7759 N N . SER A 1 1039 ? -16.161 -24.713 53.648 1.00 51.91 1039 SER A N 1
ATOM 7760 C CA . SER A 1 1039 ? -15.752 -25.482 54.834 1.00 51.91 1039 SER A CA 1
ATOM 7761 C C . SER A 1 1039 ? -14.592 -24.804 55.583 1.00 51.91 1039 SER A C 1
ATOM 7763 O O . SER A 1 1039 ? -14.532 -24.889 56.810 1.00 51.91 1039 SER A O 1
ATOM 7765 N N . ARG A 1 1040 ? -13.722 -24.074 54.862 1.00 55.81 1040 ARG A N 1
ATOM 7766 C CA . ARG A 1 1040 ? -12.620 -23.204 55.331 1.00 55.81 1040 ARG A CA 1
ATOM 7767 C C . ARG A 1 1040 ? -12.422 -22.055 54.315 1.00 55.81 1040 ARG A C 1
ATOM 7769 O O . ARG A 1 1040 ? -12.682 -22.257 53.137 1.00 55.81 1040 ARG A O 1
ATOM 7776 N N . LEU A 1 1041 ? -12.044 -20.848 54.751 1.00 58.44 1041 LEU A N 1
ATOM 7777 C CA . LEU A 1 1041 ? -11.745 -19.706 53.850 1.00 58.44 1041 LEU A CA 1
ATOM 7778 C C . LEU A 1 1041 ? -10.228 -19.499 53.670 1.00 58.44 1041 LEU A C 1
ATOM 7780 O O . LEU A 1 1041 ? -9.761 -19.032 52.639 1.00 58.44 1041 LEU A O 1
ATOM 7784 N N . VAL A 1 1042 ? -9.465 -19.848 54.706 1.00 59.09 1042 VAL A N 1
ATOM 7785 C CA . VAL A 1 1042 ? -8.002 -19.854 54.743 1.00 59.09 1042 VAL A CA 1
ATOM 7786 C C . VAL A 1 1042 ? -7.599 -21.122 55.488 1.00 59.09 1042 VAL A C 1
ATOM 7788 O O . VAL A 1 1042 ? -8.147 -21.408 56.556 1.00 59.09 1042 VAL A O 1
ATOM 7791 N N . GLU A 1 1043 ? -6.679 -21.900 54.928 1.00 54.59 1043 GLU A N 1
ATOM 7792 C CA . GLU A 1 1043 ? -6.179 -23.135 55.530 1.00 54.59 1043 GLU A CA 1
ATOM 7793 C C . GLU A 1 1043 ? -4.650 -23.113 55.478 1.00 54.59 1043 GLU A C 1
ATOM 7795 O O . GLU A 1 1043 ? -4.062 -23.029 54.405 1.00 54.59 1043 GLU A O 1
ATOM 7800 N N . ALA A 1 1044 ? -4.006 -23.131 56.648 1.00 48.81 1044 ALA A N 1
ATOM 7801 C CA . ALA A 1 1044 ? -2.571 -23.374 56.750 1.00 48.81 1044 ALA A CA 1
ATOM 7802 C C . ALA A 1 1044 ? -2.361 -24.884 56.877 1.00 48.81 1044 ALA A C 1
ATOM 7804 O O . ALA A 1 1044 ? -3.007 -25.516 57.720 1.00 48.81 1044 ALA A O 1
ATOM 7805 N N . ASP A 1 1045 ? -1.489 -25.453 56.049 1.00 42.31 1045 ASP A N 1
ATOM 7806 C CA . ASP A 1 1045 ? -1.265 -26.895 56.050 1.00 42.31 1045 ASP A CA 1
ATOM 7807 C C . ASP A 1 1045 ? -0.545 -27.362 57.332 1.00 42.31 1045 ASP A C 1
ATOM 7809 O O . ASP A 1 1045 ? 0.147 -26.594 58.018 1.00 42.31 1045 ASP A O 1
ATOM 7813 N N . VAL A 1 1046 ? -0.748 -28.627 57.701 1.00 36.91 1046 VAL A N 1
ATOM 7814 C CA . VAL A 1 1046 ? -0.338 -29.187 58.998 1.00 36.91 1046 VAL A CA 1
ATOM 7815 C C . VAL A 1 1046 ? 1.193 -29.196 59.118 1.00 36.91 1046 VAL A C 1
ATOM 7817 O O . VAL A 1 1046 ? 1.863 -30.057 58.559 1.00 36.91 1046 VAL A O 1
ATOM 7820 N N . GLY A 1 1047 ? 1.752 -28.254 59.888 1.00 39.59 1047 GLY A N 1
ATOM 7821 C CA . GLY A 1 1047 ? 3.194 -28.162 60.171 1.00 39.59 1047 GLY A CA 1
ATOM 7822 C C . GLY A 1 1047 ? 3.872 -26.846 59.771 1.00 39.59 1047 GLY A C 1
ATOM 7823 O O . GLY A 1 1047 ? 5.071 -26.706 59.999 1.00 39.59 1047 GLY A O 1
ATOM 7824 N N . MET A 1 1048 ? 3.145 -25.869 59.217 1.00 40.50 1048 MET A N 1
ATOM 7825 C CA . MET A 1 1048 ? 3.727 -24.583 58.812 1.00 40.50 1048 MET A CA 1
ATOM 7826 C C . MET A 1 1048 ? 3.691 -23.515 59.911 1.00 40.50 1048 MET A C 1
ATOM 7828 O O . MET A 1 1048 ? 2.674 -23.300 60.570 1.00 40.50 1048 MET A O 1
ATOM 7832 N N . THR A 1 1049 ? 4.796 -22.775 60.053 1.00 42.75 1049 THR A N 1
ATOM 7833 C CA . THR A 1 1049 ? 4.842 -21.525 60.825 1.00 42.75 1049 THR A CA 1
ATOM 7834 C C . THR A 1 1049 ? 4.900 -20.355 59.848 1.00 42.75 1049 THR A C 1
ATOM 7836 O O . THR A 1 1049 ? 5.930 -20.105 59.228 1.00 42.75 1049 THR A O 1
ATOM 7839 N N . ILE A 1 1050 ? 3.799 -19.615 59.703 1.00 49.41 1050 ILE A N 1
ATOM 7840 C CA . ILE A 1 1050 ? 3.797 -18.339 58.973 1.00 49.41 1050 ILE A CA 1
ATOM 7841 C C . ILE A 1 1050 ? 4.613 -17.345 59.815 1.00 49.41 1050 ILE A C 1
ATOM 7843 O O . ILE A 1 1050 ? 4.084 -16.838 60.812 1.00 49.41 1050 ILE A O 1
ATOM 7847 N N . HIS A 1 1051 ? 5.888 -17.077 59.481 1.00 43.38 1051 HIS A N 1
ATOM 7848 C CA . HIS A 1 1051 ? 6.554 -15.920 60.092 1.00 43.38 1051 HIS A CA 1
ATOM 7849 C C . HIS A 1 1051 ? 6.046 -14.662 59.415 1.00 43.38 1051 HIS A C 1
ATOM 7851 O O . HIS A 1 1051 ? 5.891 -14.564 58.202 1.00 43.38 1051 HIS A O 1
ATOM 7857 N N . ARG A 1 1052 ? 5.720 -13.707 60.269 1.00 49.97 1052 ARG A N 1
ATOM 7858 C CA . ARG A 1 1052 ? 4.945 -12.535 59.918 1.00 49.97 1052 ARG A CA 1
ATOM 7859 C C . ARG A 1 1052 ? 5.910 -11.379 59.780 1.00 49.97 1052 ARG A C 1
ATOM 7861 O O . ARG A 1 1052 ? 6.664 -11.112 60.716 1.00 49.97 1052 ARG A O 1
ATOM 7868 N N . VAL A 1 1053 ? 5.838 -10.657 58.669 1.00 53.91 1053 VAL A N 1
ATOM 7869 C CA . VAL A 1 1053 ? 6.400 -9.307 58.624 1.00 53.91 1053 VAL A CA 1
ATOM 7870 C C . VAL A 1 1053 ? 5.473 -8.434 59.484 1.00 53.91 1053 VAL A C 1
ATOM 7872 O O . VAL A 1 1053 ? 4.272 -8.387 59.200 1.00 53.91 1053 VAL A O 1
ATOM 7875 N N . PRO A 1 1054 ? 5.951 -7.809 60.576 1.00 49.91 1054 PRO A N 1
ATOM 7876 C CA . PRO A 1 1054 ? 5.112 -6.954 61.414 1.00 49.91 1054 PRO A CA 1
ATOM 7877 C C . PRO A 1 1054 ? 4.409 -5.867 60.582 1.00 49.91 1054 PRO A C 1
ATOM 7879 O O . PRO A 1 1054 ? 5.063 -5.194 59.791 1.00 49.91 1054 PRO A O 1
ATOM 7882 N N . GLY A 1 1055 ? 3.093 -5.693 60.772 1.00 55.81 1055 GLY A N 1
ATOM 7883 C CA . GLY A 1 1055 ? 2.292 -4.665 60.081 1.00 55.81 1055 GLY A CA 1
ATOM 7884 C C . GLY A 1 1055 ? 1.588 -5.096 58.784 1.00 55.81 1055 GLY A C 1
ATOM 7885 O O . GLY A 1 1055 ? 1.164 -4.233 58.025 1.00 55.81 1055 GLY A O 1
ATOM 7886 N N . THR A 1 1056 ? 1.464 -6.397 58.519 1.00 55.84 1056 THR A N 1
ATOM 7887 C CA . THR A 1 1056 ? 0.805 -6.954 57.322 1.00 55.84 1056 THR A CA 1
ATOM 7888 C C . THR A 1 1056 ? -0.646 -7.367 57.591 1.00 55.84 1056 THR A C 1
ATOM 7890 O O . THR A 1 1056 ? -0.955 -7.881 58.674 1.00 55.84 1056 THR A O 1
ATOM 7893 N N . THR A 1 1057 ? -1.526 -7.153 56.605 1.00 63.31 1057 THR A N 1
ATOM 7894 C CA . THR A 1 1057 ? -2.963 -7.471 56.685 1.00 63.31 1057 THR A CA 1
ATOM 7895 C C . THR A 1 1057 ? -3.418 -8.306 55.486 1.00 63.31 1057 THR A C 1
ATOM 7897 O O . THR A 1 1057 ? -3.163 -7.946 54.337 1.00 63.31 1057 THR A O 1
ATOM 7900 N N . ILE A 1 1058 ? -4.143 -9.399 55.743 1.00 67.62 1058 ILE A N 1
ATOM 7901 C CA . ILE A 1 1058 ? -4.941 -10.098 54.726 1.00 67.62 1058 ILE A CA 1
ATOM 7902 C C . ILE A 1 1058 ? -6.383 -9.608 54.840 1.00 67.62 1058 ILE A C 1
ATOM 7904 O O . ILE A 1 1058 ? -6.995 -9.759 55.898 1.00 67.62 1058 ILE A O 1
ATOM 7908 N N . LEU A 1 1059 ? -6.919 -9.043 53.760 1.00 70.69 1059 LEU A N 1
ATOM 7909 C CA . LEU A 1 1059 ? -8.295 -8.564 53.682 1.00 70.69 1059 LEU A CA 1
ATOM 7910 C C . LEU A 1 1059 ? -9.015 -9.243 52.514 1.00 70.69 1059 LEU A C 1
ATOM 7912 O O . LEU A 1 1059 ? -8.566 -9.160 51.377 1.00 70.69 1059 LEU A O 1
ATOM 7916 N N . ILE A 1 1060 ? -10.131 -9.915 52.781 1.00 73.69 1060 ILE A N 1
ATOM 7917 C CA . ILE A 1 1060 ? -11.009 -10.488 51.750 1.00 73.69 1060 ILE A CA 1
ATOM 7918 C C . ILE A 1 1060 ? -12.395 -9.882 51.962 1.00 73.69 1060 ILE A C 1
ATOM 7920 O O . ILE A 1 1060 ? -12.992 -10.115 53.008 1.00 73.69 1060 ILE A O 1
ATOM 7924 N N . ASP A 1 1061 ? -12.907 -9.118 51.000 1.00 70.56 1061 ASP A N 1
ATOM 7925 C CA . ASP A 1 1061 ? -14.273 -8.578 50.985 1.00 70.56 1061 ASP A CA 1
ATOM 7926 C C . ASP A 1 1061 ? -14.996 -9.058 49.726 1.00 70.56 1061 ASP A C 1
ATOM 7928 O O . ASP A 1 1061 ? -14.543 -8.849 48.599 1.00 70.56 1061 ASP A O 1
ATOM 7932 N N . GLY A 1 1062 ? -16.135 -9.708 49.900 1.00 72.19 1062 GLY A N 1
ATOM 7933 C CA . GLY A 1 1062 ? -16.962 -10.110 48.775 1.00 72.19 1062 GLY A CA 1
ATOM 7934 C C . GLY A 1 1062 ? -18.154 -10.934 49.204 1.00 72.19 1062 GLY A C 1
ATOM 7935 O O . GLY A 1 1062 ? -18.586 -10.866 50.345 1.00 72.19 1062 GLY A O 1
ATOM 7936 N N . THR A 1 1063 ? -18.706 -11.698 48.282 1.00 63.50 1063 THR A N 1
ATOM 7937 C CA . THR A 1 1063 ? -19.969 -12.405 48.394 1.00 63.50 1063 THR A CA 1
ATOM 7938 C C . THR A 1 1063 ? -19.739 -13.902 48.223 1.00 63.50 1063 THR A C 1
ATOM 7940 O O . THR A 1 1063 ? -19.073 -14.350 47.296 1.00 63.50 1063 THR A O 1
ATOM 7943 N N . VAL A 1 1064 ? -20.305 -14.709 49.115 1.00 66.88 1064 VAL A N 1
ATOM 7944 C CA . VAL A 1 1064 ? -20.332 -16.163 48.981 1.00 66.88 1064 VAL A CA 1
ATOM 7945 C C . VAL A 1 1064 ? -21.775 -16.633 49.041 1.00 66.88 1064 VAL A C 1
ATOM 7947 O O . VAL A 1 1064 ? -22.460 -16.438 50.048 1.00 66.88 1064 VAL A O 1
ATOM 7950 N N . ARG A 1 1065 ? -22.262 -17.227 47.947 1.00 65.19 1065 ARG A N 1
ATOM 7951 C CA . ARG A 1 1065 ? -23.661 -17.641 47.754 1.00 65.19 1065 ARG A CA 1
ATOM 7952 C C . ARG A 1 1065 ? -24.645 -16.509 48.063 1.00 65.19 1065 ARG A C 1
ATOM 7954 O O . ARG A 1 1065 ? -25.630 -16.706 48.777 1.00 65.19 1065 ARG A O 1
ATOM 7961 N N . GLY A 1 1066 ? -24.336 -15.303 47.589 1.00 61.34 1066 GLY A N 1
ATOM 7962 C CA . GLY A 1 1066 ? -25.155 -14.111 47.827 1.00 61.34 1066 GLY A CA 1
ATOM 7963 C C . GLY A 1 1066 ? -25.041 -13.495 49.232 1.00 61.34 1066 GLY A C 1
ATOM 7964 O O . GLY A 1 1066 ? -25.797 -12.578 49.539 1.00 61.34 1066 GLY A O 1
ATOM 7965 N N . ARG A 1 1067 ? -24.133 -13.965 50.104 1.00 63.56 1067 ARG A N 1
ATOM 7966 C CA . ARG A 1 1067 ? -23.872 -13.360 51.425 1.00 63.56 1067 ARG A CA 1
ATOM 7967 C C . ARG A 1 1067 ? -22.549 -12.620 51.440 1.00 63.56 1067 ARG A C 1
ATOM 7969 O O . ARG A 1 1067 ? -21.533 -13.228 51.121 1.00 63.56 1067 ARG A O 1
ATOM 7976 N N . ARG A 1 1068 ? -22.540 -11.360 51.873 1.00 74.62 1068 ARG A N 1
ATOM 7977 C CA . ARG A 1 1068 ? -21.289 -10.616 52.013 1.00 74.62 1068 ARG A CA 1
ATOM 7978 C C . ARG A 1 1068 ? -20.453 -11.188 53.167 1.00 74.62 1068 ARG A C 1
ATOM 7980 O O . ARG A 1 1068 ? -20.974 -11.502 54.234 1.00 74.62 1068 ARG A O 1
ATOM 7987 N N . ILE A 1 1069 ? -19.156 -11.333 52.961 1.00 72.69 1069 ILE A N 1
ATOM 7988 C CA . ILE A 1 1069 ? -18.168 -11.740 53.952 1.00 72.69 1069 ILE A CA 1
ATOM 7989 C C . ILE A 1 1069 ? -17.048 -10.708 53.954 1.00 72.69 1069 ILE A C 1
ATOM 7991 O O . ILE A 1 1069 ? -16.625 -10.247 52.898 1.00 72.69 1069 ILE A O 1
ATOM 7995 N N . THR A 1 1070 ? -16.564 -10.362 55.141 1.00 75.62 1070 THR A N 1
ATOM 7996 C CA . THR A 1 1070 ? -15.279 -9.682 55.295 1.00 75.62 1070 THR A CA 1
ATOM 7997 C C . THR A 1 1070 ? -14.397 -10.536 56.188 1.00 75.62 1070 THR A C 1
ATOM 7999 O O . THR A 1 1070 ? -14.755 -10.827 57.330 1.00 75.62 1070 THR A O 1
ATOM 8002 N N . TYR A 1 1071 ? -13.257 -10.957 55.664 1.00 73.62 1071 TYR A N 1
ATOM 8003 C CA . TYR A 1 1071 ? -12.202 -11.624 56.406 1.00 73.62 1071 TYR A CA 1
ATOM 8004 C C . TYR A 1 1071 ? -11.073 -10.625 56.594 1.00 73.62 1071 TYR A C 1
ATOM 8006 O O . TYR A 1 1071 ? -10.513 -10.144 55.611 1.00 73.62 1071 TYR A O 1
ATOM 8014 N N . GLU A 1 1072 ? -10.740 -10.324 57.841 1.00 76.69 1072 GLU A N 1
ATOM 8015 C CA . GLU A 1 1072 ? -9.582 -9.507 58.171 1.00 76.69 1072 GLU A CA 1
ATOM 8016 C C . GLU A 1 1072 ? -8.649 -10.314 59.063 1.00 76.69 1072 GLU A C 1
ATOM 8018 O O . GLU A 1 1072 ? -9.044 -10.872 60.093 1.00 76.69 1072 GLU A O 1
ATOM 8023 N N . TRP A 1 1073 ? -7.383 -10.376 58.672 1.00 67.19 1073 TRP A N 1
ATOM 8024 C CA . TRP A 1 1073 ? -6.346 -10.956 59.501 1.00 67.19 1073 TRP A CA 1
ATOM 8025 C C . TRP A 1 1073 ? -5.136 -10.039 59.551 1.00 67.19 1073 TRP A C 1
ATOM 8027 O O . TRP A 1 1073 ? -4.388 -9.918 58.583 1.00 67.19 1073 TRP A O 1
ATOM 8037 N N . VAL A 1 1074 ? -4.949 -9.405 60.708 1.00 71.81 1074 VAL A N 1
ATOM 8038 C CA . VAL A 1 1074 ? -3.796 -8.551 60.995 1.00 71.81 1074 VAL A CA 1
ATOM 8039 C C . VAL A 1 1074 ? -2.730 -9.376 61.706 1.00 71.81 1074 VAL A C 1
ATOM 8041 O O . VAL A 1 1074 ? -3.021 -10.078 62.684 1.00 71.81 1074 VAL A O 1
ATOM 8044 N N . ALA A 1 1075 ? -1.482 -9.287 61.251 1.00 55.75 1075 ALA A N 1
ATOM 8045 C CA . ALA A 1 1075 ? -0.362 -10.001 61.854 1.00 55.75 1075 ALA A CA 1
ATOM 8046 C C . ALA A 1 1075 ? -0.278 -9.765 63.378 1.00 55.75 1075 ALA A C 1
ATOM 8048 O O . ALA A 1 1075 ? -0.044 -8.652 63.838 1.00 55.75 1075 ALA A O 1
ATOM 8049 N N . GLY A 1 1076 ? -0.445 -10.833 64.171 1.00 58.84 1076 GLY A N 1
ATOM 8050 C CA . GLY A 1 1076 ? -0.450 -10.762 65.645 1.00 58.84 1076 GLY A CA 1
ATOM 8051 C C . GLY A 1 1076 ? -1.829 -10.924 66.296 1.00 58.84 1076 GLY A C 1
ATOM 8052 O O . GLY A 1 1076 ? -1.897 -11.080 67.511 1.00 58.84 1076 GLY A O 1
ATOM 8053 N N . SER A 1 1077 ? -2.902 -10.966 65.503 1.00 64.81 1077 SER A N 1
ATOM 8054 C CA . SER A 1 1077 ? -4.279 -11.194 65.960 1.00 64.81 1077 SER A CA 1
ATOM 8055 C C . SER A 1 1077 ? -4.822 -12.566 65.529 1.00 64.81 1077 SER A C 1
ATOM 8057 O O . SER A 1 1077 ? -4.259 -13.230 64.648 1.00 64.81 1077 SER A O 1
ATOM 8059 N N . SER A 1 1078 ? -5.907 -13.011 66.167 1.00 66.81 1078 SER A N 1
ATOM 8060 C CA . SER A 1 1078 ? -6.734 -14.102 65.636 1.00 66.81 1078 SER A CA 1
ATOM 8061 C C . SER A 1 1078 ? -7.483 -13.599 64.396 1.00 66.81 1078 SER A C 1
ATOM 8063 O O . SER A 1 1078 ? -7.962 -12.467 64.430 1.00 66.81 1078 SER A O 1
ATOM 8065 N N . PRO A 1 1079 ? -7.606 -14.397 63.320 1.00 65.19 1079 PRO A N 1
ATOM 8066 C CA . PRO A 1 1079 ? -8.373 -13.994 62.145 1.00 65.19 1079 PRO A CA 1
ATOM 8067 C C . PRO A 1 1079 ? -9.823 -13.692 62.528 1.00 65.19 1079 PRO A C 1
ATOM 8069 O O . PRO A 1 1079 ? -10.457 -14.466 63.251 1.00 65.19 1079 PRO A O 1
ATOM 8072 N N . VAL A 1 1080 ? -10.338 -12.565 62.043 1.00 68.94 1080 VAL A N 1
ATOM 8073 C CA . VAL A 1 1080 ? -11.722 -12.142 62.242 1.00 68.94 1080 VAL A CA 1
ATOM 8074 C C . VAL A 1 1080 ? -12.476 -12.443 60.956 1.00 68.94 1080 VAL A C 1
ATOM 8076 O O . VAL A 1 1080 ? -12.259 -11.812 59.924 1.00 68.94 1080 VAL A O 1
ATOM 8079 N N . ILE A 1 1081 ? -13.356 -13.443 61.013 1.00 68.38 1081 ILE A N 1
ATOM 8080 C CA . ILE A 1 1081 ? -14.296 -13.725 59.928 1.00 68.38 1081 ILE A CA 1
ATOM 8081 C C . ILE A 1 1081 ? -15.627 -13.084 60.298 1.00 68.38 1081 ILE A C 1
ATOM 8083 O O . ILE A 1 1081 ? -16.340 -13.594 61.163 1.00 68.38 1081 ILE A O 1
ATOM 8087 N N . THR A 1 1082 ? -15.972 -11.988 59.633 1.00 69.81 1082 THR A N 1
ATOM 8088 C CA . THR A 1 1082 ? -17.281 -11.351 59.771 1.00 69.81 1082 THR A CA 1
ATOM 8089 C C . THR A 1 1082 ? -18.152 -11.809 58.612 1.00 69.81 1082 THR A C 1
ATOM 8091 O O . THR A 1 1082 ? -17.974 -11.404 57.462 1.00 69.81 1082 THR A O 1
ATOM 8094 N N . TYR A 1 1083 ? -19.099 -12.693 58.908 1.00 62.31 1083 TYR A N 1
ATOM 8095 C CA . TYR A 1 1083 ? -20.194 -12.973 57.991 1.00 62.31 1083 TYR A CA 1
ATOM 8096 C C . TYR A 1 1083 ? -21.194 -11.831 58.120 1.00 62.31 1083 TYR A C 1
ATOM 8098 O O . TYR A 1 1083 ? -21.782 -11.673 59.184 1.00 62.31 1083 TYR A O 1
ATOM 8106 N N . HIS A 1 1084 ? -21.400 -11.060 57.056 1.00 57.06 1084 HIS A N 1
ATOM 8107 C CA . HIS A 1 1084 ? -22.508 -10.113 57.002 1.00 57.06 1084 HIS A CA 1
ATOM 8108 C C . HIS A 1 1084 ? -23.726 -10.924 56.593 1.00 57.06 1084 HIS A C 1
ATOM 8110 O O . HIS A 1 1084 ? -23.926 -11.257 55.418 1.00 57.06 1084 HIS A O 1
ATOM 8116 N N . SER A 1 1085 ? -24.513 -11.355 57.574 1.00 46.72 1085 SER A N 1
ATOM 8117 C CA . SER A 1 1085 ? -25.778 -11.985 57.251 1.00 46.72 1085 SER A CA 1
ATOM 8118 C C . SER A 1 1085 ? -26.661 -10.931 56.561 1.00 46.72 1085 SER A C 1
ATOM 8120 O O . SER A 1 1085 ? -26.670 -9.770 56.975 1.00 46.72 1085 SER A O 1
ATOM 8122 N N . PRO A 1 1086 ? -27.464 -11.294 55.542 1.00 47.75 1086 PRO A N 1
ATOM 8123 C CA . PRO A 1 1086 ? -28.500 -10.398 55.023 1.00 47.75 1086 PRO A CA 1
ATOM 8124 C C . PRO A 1 1086 ? -29.518 -9.947 56.093 1.00 47.75 1086 PRO A C 1
ATOM 8126 O O . PRO A 1 1086 ? -30.410 -9.165 55.784 1.00 47.75 1086 PRO A O 1
ATOM 8129 N N . ALA A 1 1087 ? -29.424 -10.470 57.324 1.00 45.34 1087 ALA A N 1
ATOM 8130 C CA . ALA A 1 1087 ? -30.273 -10.163 58.464 1.00 45.34 1087 ALA A CA 1
ATOM 8131 C C . ALA A 1 1087 ? -29.613 -9.253 59.526 1.00 45.34 1087 ALA A C 1
ATOM 8133 O O . ALA A 1 1087 ? -30.259 -8.966 60.531 1.00 45.34 1087 ALA A O 1
ATOM 8134 N N . ASP A 1 1088 ? -28.388 -8.752 59.327 1.00 46.06 1088 ASP A N 1
ATOM 8135 C CA . ASP A 1 1088 ? -27.655 -8.022 60.380 1.00 46.06 1088 ASP A CA 1
ATOM 8136 C C . ASP A 1 1088 ? -27.906 -6.502 60.366 1.00 46.06 1088 ASP A C 1
ATOM 8138 O O . ASP A 1 1088 ? -26.988 -5.691 60.312 1.00 46.06 1088 ASP A O 1
ATOM 8142 N N . LEU A 1 1089 ? -29.174 -6.108 60.478 1.00 49.88 1089 LEU A N 1
ATOM 8143 C CA . LEU A 1 1089 ? -29.542 -4.882 61.197 1.00 49.88 1089 LEU A CA 1
ATOM 8144 C C . LEU A 1 1089 ? -30.390 -5.315 62.392 1.00 49.88 1089 LEU A C 1
ATOM 8146 O O . LEU A 1 1089 ? -31.606 -5.121 62.431 1.00 49.88 1089 LEU A O 1
ATOM 8150 N N . VAL A 1 1090 ? -29.734 -6.010 63.323 1.00 52.72 1090 VAL A N 1
ATOM 8151 C CA . VAL A 1 1090 ? -30.266 -6.325 64.649 1.00 52.72 1090 VAL A CA 1
ATOM 8152 C C . VAL A 1 1090 ? -29.901 -5.147 65.547 1.00 52.72 1090 VAL A C 1
ATOM 8154 O O . VAL A 1 1090 ? -28.927 -5.181 66.290 1.00 52.72 1090 VAL A O 1
ATOM 8157 N N . GLU A 1 1091 ? -30.647 -4.063 65.399 1.00 70.44 1091 GLU A N 1
ATOM 8158 C CA . GLU A 1 1091 ? -30.364 -2.771 66.022 1.00 70.44 1091 GLU A CA 1
ATOM 8159 C C . GLU A 1 1091 ? -31.484 -2.428 67.017 1.00 70.44 1091 GLU A C 1
ATOM 8161 O O . GLU A 1 1091 ? -32.641 -2.828 66.818 1.00 70.44 1091 GLU A O 1
ATOM 8166 N N . PRO A 1 1092 ? -31.198 -1.691 68.103 1.00 81.06 1092 PRO A N 1
ATOM 8167 C CA . PRO A 1 1092 ? -32.248 -1.033 68.861 1.00 81.06 1092 PRO A CA 1
ATOM 8168 C C . PRO A 1 1092 ? -33.050 -0.131 67.917 1.00 81.06 1092 PRO A C 1
ATOM 8170 O O . PRO A 1 1092 ? -32.489 0.526 67.036 1.00 81.06 1092 PRO A O 1
ATOM 8173 N N . VAL A 1 1093 ? -34.360 -0.028 68.109 1.00 82.75 1093 VAL A N 1
ATOM 8174 C CA . VAL A 1 1093 ? -35.245 0.809 67.287 1.00 82.75 1093 VAL A CA 1
ATOM 8175 C C . VAL A 1 1093 ? -34.754 2.262 67.216 1.00 82.75 1093 VAL A C 1
ATOM 8177 O O . VAL A 1 1093 ? -34.975 2.942 66.215 1.00 82.75 1093 VAL A O 1
ATOM 8180 N N . ALA A 1 1094 ? -34.058 2.745 68.251 1.00 85.19 1094 ALA A N 1
ATOM 8181 C CA . ALA A 1 1094 ? -33.434 4.067 68.257 1.00 85.19 1094 ALA A CA 1
ATOM 8182 C C . ALA A 1 1094 ? -32.370 4.236 67.155 1.00 85.19 1094 ALA A C 1
ATOM 8184 O O . ALA A 1 1094 ? -32.403 5.238 66.447 1.00 85.19 1094 ALA A O 1
ATOM 8185 N N . ALA A 1 1095 ? -31.491 3.249 66.961 1.00 81.69 1095 ALA A N 1
ATOM 8186 C CA . ALA A 1 1095 ? -30.467 3.280 65.915 1.00 81.69 1095 ALA A CA 1
ATOM 8187 C C . ALA A 1 1095 ? -31.085 3.160 64.510 1.00 81.69 1095 ALA A C 1
ATOM 8189 O O . ALA A 1 1095 ? -30.615 3.778 63.558 1.00 81.69 1095 ALA A O 1
ATOM 8190 N N . LEU A 1 1096 ? -32.211 2.450 64.389 1.00 82.75 1096 LEU A N 1
ATOM 8191 C CA . LEU A 1 1096 ? -32.948 2.306 63.131 1.00 82.75 1096 LEU A CA 1
ATOM 8192 C C . LEU A 1 1096 ? -33.622 3.611 62.674 1.00 82.75 1096 LEU A C 1
ATOM 8194 O O . LEU A 1 1096 ? -33.740 3.849 61.472 1.00 82.75 1096 LEU A O 1
ATOM 8198 N N . LYS A 1 1097 ? -34.050 4.476 63.605 1.00 81.75 1097 LYS A N 1
ATOM 8199 C CA . LYS A 1 1097 ? -34.689 5.770 63.286 1.00 81.75 1097 LYS A CA 1
ATOM 8200 C C . LYS A 1 1097 ? -33.739 6.781 62.639 1.00 81.75 1097 LYS A C 1
ATOM 8202 O O . LYS A 1 1097 ? -34.219 7.699 61.980 1.00 81.75 1097 LYS A O 1
ATOM 8207 N N . GLU A 1 1098 ? -32.429 6.619 62.806 1.00 80.06 1098 GLU A N 1
ATOM 8208 C CA . GLU A 1 1098 ? -31.430 7.510 62.201 1.00 80.06 1098 GLU A CA 1
ATOM 8209 C C . GLU A 1 1098 ? -31.015 7.076 60.784 1.00 80.06 1098 GLU A C 1
ATOM 8211 O O . GLU A 1 1098 ? -30.352 7.829 60.070 1.00 80.06 1098 GLU A O 1
ATOM 8216 N N . LEU A 1 1099 ? -31.439 5.888 60.337 1.00 76.69 1099 LEU A N 1
ATOM 8217 C CA . LEU A 1 1099 ? -31.115 5.363 59.014 1.00 76.69 1099 LEU A CA 1
ATOM 8218 C C . LEU A 1 1099 ? -32.104 5.872 57.956 1.00 76.69 1099 LEU A C 1
ATOM 8220 O O . LEU A 1 1099 ? -33.293 5.554 57.981 1.00 76.69 1099 LEU A O 1
ATOM 8224 N N . SER A 1 1100 ? -31.596 6.609 56.967 1.00 80.88 1100 SER A N 1
ATOM 8225 C CA . SER A 1 1100 ? -32.342 6.916 55.742 1.00 80.88 1100 SER A CA 1
ATOM 8226 C C . SER A 1 1100 ? -32.293 5.706 54.802 1.00 80.88 1100 SER A C 1
ATOM 8228 O O . SER A 1 1100 ? -31.275 5.475 54.147 1.00 80.88 1100 SER A O 1
ATOM 8230 N N . VAL A 1 1101 ? -33.364 4.903 54.762 1.00 83.25 1101 VAL A N 1
ATOM 8231 C CA . VAL A 1 1101 ? -33.459 3.682 53.936 1.00 83.25 1101 VAL A CA 1
ATOM 8232 C C . VAL A 1 1101 ? -34.668 3.708 52.983 1.00 83.25 1101 VAL A C 1
ATOM 8234 O O . VAL A 1 1101 ? -35.663 4.373 53.271 1.00 83.25 1101 VAL A O 1
ATOM 8237 N N . PRO A 1 1102 ? -34.630 2.989 51.844 1.00 83.88 1102 PRO A N 1
ATOM 8238 C CA . PRO A 1 1102 ? -35.777 2.863 50.940 1.00 83.88 1102 PRO A CA 1
ATOM 8239 C C . PRO A 1 1102 ? -36.951 2.078 51.554 1.00 83.88 1102 PRO A C 1
ATOM 8241 O O . PRO A 1 1102 ? -36.758 1.175 52.371 1.00 83.88 1102 PRO A O 1
ATOM 8244 N N . ALA A 1 1103 ? -38.180 2.370 51.111 1.00 89.00 1103 ALA A N 1
ATOM 8245 C CA . ALA A 1 1103 ? -39.370 1.606 51.494 1.00 89.00 1103 ALA A CA 1
ATOM 8246 C C . ALA A 1 1103 ? -39.243 0.118 51.103 1.00 89.00 1103 ALA A C 1
ATOM 8248 O O . ALA A 1 1103 ? -38.779 -0.217 50.014 1.00 89.00 1103 ALA A O 1
ATOM 8249 N N . GLY A 1 1104 ? -39.681 -0.773 51.991 1.00 84.69 1104 GLY A N 1
ATOM 8250 C CA . GLY A 1 1104 ? -39.602 -2.228 51.856 1.00 84.69 1104 GLY A CA 1
ATOM 8251 C C . GLY A 1 1104 ? -38.363 -2.864 52.493 1.00 84.69 1104 GLY A C 1
ATOM 8252 O O . GLY A 1 1104 ? -38.311 -4.093 52.582 1.00 84.69 1104 GLY A O 1
ATOM 8253 N N . GLN A 1 1105 ? -37.395 -2.066 52.965 1.00 87.81 1105 GLN A N 1
ATOM 8254 C CA . GLN A 1 1105 ? -36.216 -2.577 53.668 1.00 87.81 1105 GLN A CA 1
ATOM 8255 C C . GLN A 1 1105 ? -36.633 -3.304 54.949 1.00 87.81 1105 GLN A C 1
ATOM 8257 O O . GLN A 1 1105 ? -37.472 -2.804 55.691 1.00 87.81 1105 GLN A O 1
ATOM 8262 N N . LYS A 1 1106 ? -36.051 -4.476 55.214 1.00 86.62 1106 LYS A N 1
ATOM 8263 C CA . LYS A 1 1106 ? -36.363 -5.308 56.385 1.00 86.62 1106 LYS A CA 1
ATOM 8264 C C . LYS A 1 1106 ? -35.198 -5.309 57.370 1.00 86.62 1106 LYS A C 1
ATOM 8266 O O . LYS A 1 1106 ? -34.047 -5.271 56.945 1.00 86.62 1106 LYS A O 1
ATOM 8271 N N . ALA A 1 1107 ? -35.504 -5.362 58.660 1.00 84.94 1107 ALA A N 1
ATOM 8272 C CA . ALA A 1 1107 ? -34.543 -5.428 59.760 1.00 84.94 1107 ALA A CA 1
ATOM 8273 C C . ALA A 1 1107 ? -35.140 -6.220 60.941 1.00 84.94 1107 ALA A C 1
ATOM 8275 O O . ALA A 1 1107 ? -36.251 -6.750 60.844 1.00 84.94 1107 ALA A O 1
ATOM 8276 N N . PHE A 1 1108 ? -34.415 -6.310 62.057 1.00 83.62 1108 PHE A N 1
ATOM 8277 C CA . PHE A 1 1108 ? -34.903 -6.923 63.292 1.00 83.62 1108 PHE A CA 1
ATOM 8278 C C . PHE A 1 1108 ? -34.678 -5.954 64.457 1.00 83.62 1108 PHE A C 1
ATOM 8280 O O . PHE A 1 1108 ? -33.545 -5.605 64.768 1.00 83.62 1108 PHE A O 1
ATOM 8287 N N . ALA A 1 1109 ? -35.750 -5.510 65.109 1.00 87.62 1109 ALA A N 1
ATOM 8288 C CA . ALA A 1 1109 ? -35.638 -4.680 66.305 1.00 87.62 1109 ALA A CA 1
ATOM 8289 C C . ALA A 1 1109 ? -35.357 -5.564 67.523 1.00 87.62 1109 ALA A C 1
ATOM 8291 O O . ALA A 1 1109 ? -36.042 -6.571 67.704 1.00 87.62 1109 ALA A O 1
ATOM 8292 N N . THR A 1 1110 ? -34.390 -5.190 68.365 1.00 89.44 1110 THR A N 1
ATOM 8293 C CA . THR A 1 1110 ? -34.062 -5.930 69.605 1.00 89.44 1110 THR A CA 1
ATOM 8294 C C . THR A 1 1110 ? -34.823 -5.460 70.835 1.00 89.44 1110 THR A C 1
ATOM 8296 O O . THR A 1 1110 ? -34.919 -6.194 71.817 1.00 89.44 1110 THR A O 1
ATOM 8299 N N . ASP A 1 1111 ? -35.363 -4.246 70.787 1.00 89.94 1111 ASP A N 1
ATOM 8300 C CA . ASP A 1 1111 ? -35.962 -3.567 71.930 1.00 89.94 1111 ASP A CA 1
ATOM 8301 C C . ASP A 1 1111 ? -37.341 -2.980 71.600 1.00 89.94 1111 ASP A C 1
ATOM 8303 O O . ASP A 1 1111 ? -37.734 -1.947 72.140 1.00 89.94 1111 ASP A O 1
ATOM 8307 N N . ALA A 1 1112 ? -38.109 -3.617 70.712 1.00 90.06 1112 ALA A N 1
ATOM 8308 C CA . ALA A 1 1112 ? -39.421 -3.094 70.357 1.00 90.06 1112 ALA A CA 1
ATOM 8309 C C . ALA A 1 1112 ? -40.398 -3.183 71.544 1.00 90.06 1112 ALA A C 1
ATOM 8311 O O . ALA A 1 1112 ? -40.564 -4.231 72.178 1.00 90.06 1112 ALA A O 1
ATOM 8312 N N . THR A 1 1113 ? -41.107 -2.095 71.838 1.00 91.19 1113 THR A N 1
ATOM 8313 C CA . THR A 1 1113 ? -42.190 -2.063 72.837 1.00 91.19 1113 THR A CA 1
ATOM 8314 C C . THR A 1 1113 ? -43.448 -2.775 72.344 1.00 91.19 1113 THR A C 1
ATOM 8316 O O . THR A 1 1113 ? -44.177 -3.355 73.147 1.00 91.19 1113 THR A O 1
ATOM 8319 N N . ALA A 1 1114 ? -43.673 -2.799 71.028 1.00 80.31 1114 ALA A N 1
ATOM 8320 C CA . ALA A 1 1114 ? -44.809 -3.448 70.385 1.00 80.31 1114 ALA A CA 1
ATOM 8321 C C . ALA A 1 1114 ? -44.395 -4.720 69.624 1.00 80.31 1114 ALA A C 1
ATOM 8323 O O . ALA A 1 1114 ? -43.337 -4.772 69.003 1.00 80.31 1114 ALA A O 1
ATOM 8324 N N . SER A 1 1115 ? -45.263 -5.736 69.642 1.00 79.75 1115 SER A N 1
ATOM 8325 C CA . SER A 1 1115 ? -45.102 -7.003 68.902 1.00 79.75 1115 SER A CA 1
ATOM 8326 C C . SER A 1 1115 ? -46.230 -7.282 67.904 1.00 79.75 1115 SER A C 1
ATOM 8328 O O . SER A 1 1115 ? -46.319 -8.366 67.332 1.00 79.75 1115 SER A O 1
ATOM 8330 N N . SER A 1 1116 ? -47.112 -6.305 67.692 1.00 89.56 1116 SER A N 1
ATOM 8331 C CA . SER A 1 1116 ? -48.265 -6.444 66.802 1.00 89.56 1116 SER A CA 1
ATOM 8332 C C . SER A 1 1116 ? -47.877 -6.149 65.356 1.00 89.56 1116 SER A C 1
ATOM 8334 O O . SER A 1 1116 ? -47.290 -5.115 65.064 1.00 89.56 1116 SER A O 1
ATOM 8336 N N . PHE A 1 1117 ? -48.250 -7.028 64.431 1.00 89.44 1117 PHE A N 1
ATOM 8337 C CA . PHE A 1 1117 ? -47.993 -6.832 63.004 1.00 89.44 1117 PHE A CA 1
ATOM 8338 C C . PHE A 1 1117 ? -48.579 -5.497 62.499 1.00 89.44 1117 PHE A C 1
ATOM 8340 O O . PHE A 1 1117 ? -49.729 -5.160 62.780 1.00 89.44 1117 PHE A O 1
ATOM 8347 N N . GLY A 1 1118 ? -47.787 -4.731 61.754 1.00 85.81 1118 GLY A N 1
ATOM 8348 C CA . GLY A 1 1118 ? -48.109 -3.415 61.208 1.00 85.81 1118 GLY A CA 1
ATOM 8349 C C . GLY A 1 1118 ? -47.925 -2.229 62.166 1.00 85.81 1118 GLY A C 1
ATOM 8350 O O . GLY A 1 1118 ? -48.051 -1.085 61.717 1.00 85.81 1118 GLY A O 1
ATOM 8351 N N . SER A 1 1119 ? -47.621 -2.437 63.455 1.00 93.81 1119 SER A N 1
ATOM 8352 C CA . SER A 1 1119 ? -47.381 -1.324 64.390 1.00 93.81 1119 SER A CA 1
ATOM 8353 C C . SER A 1 1119 ? -46.022 -0.670 64.152 1.00 93.81 1119 SER A C 1
ATOM 8355 O O . SER A 1 1119 ? -45.066 -1.371 63.835 1.00 93.81 1119 SER A O 1
ATOM 8357 N N . VAL A 1 1120 ? -45.910 0.648 64.350 1.00 93.50 1120 VAL A N 1
ATOM 8358 C CA . VAL A 1 1120 ? -44.608 1.337 64.351 1.00 93.50 1120 VAL A CA 1
ATOM 8359 C C . VAL A 1 1120 ? -43.741 0.749 65.463 1.00 93.50 1120 VAL A C 1
ATOM 8361 O O . VAL A 1 1120 ? -44.194 0.611 66.598 1.00 93.50 1120 VAL A O 1
ATOM 8364 N N . ALA A 1 1121 ? -42.514 0.367 65.128 1.00 91.12 1121 ALA A N 1
ATOM 8365 C CA . ALA A 1 1121 ? -41.545 -0.078 66.108 1.00 91.12 1121 ALA A CA 1
ATOM 8366 C C . ALA A 1 1121 ? -41.090 1.134 66.938 1.00 91.12 1121 ALA A C 1
ATOM 8368 O O . ALA A 1 1121 ? -40.655 2.151 66.393 1.00 91.12 1121 ALA A O 1
ATOM 8369 N N . GLU A 1 1122 ? -41.171 1.025 68.263 1.00 91.88 1122 GLU A N 1
ATOM 8370 C CA . GLU A 1 1122 ? -40.621 1.989 69.223 1.00 91.88 1122 GLU A CA 1
ATOM 8371 C C . GLU A 1 1122 ? -39.680 1.259 70.187 1.00 91.88 1122 GLU A C 1
ATOM 8373 O O . GLU A 1 1122 ? -39.967 0.127 70.560 1.00 91.88 1122 GLU A O 1
ATOM 8378 N N . GLY A 1 1123 ? -38.551 1.877 70.548 1.00 90.06 1123 GLY A N 1
ATOM 8379 C CA . GLY A 1 1123 ? -37.511 1.255 71.382 1.00 90.06 1123 GLY A CA 1
ATOM 8380 C C . GLY A 1 1123 ? -37.833 1.256 72.879 1.00 90.06 1123 GLY A C 1
ATOM 8381 O O . GLY A 1 1123 ? -38.748 1.952 73.322 1.00 90.06 1123 GLY A O 1
ATOM 8382 N N . GLY A 1 1124 ? -37.047 0.521 73.670 1.00 85.12 1124 GLY A N 1
ATOM 8383 C CA . GLY A 1 1124 ? -37.183 0.414 75.132 1.00 85.12 1124 GLY A CA 1
ATOM 8384 C C . GLY A 1 1124 ? -38.026 -0.760 75.656 1.00 85.12 1124 GLY A C 1
ATOM 8385 O O . GLY A 1 1124 ? -38.231 -0.870 76.865 1.00 85.12 1124 GLY A O 1
ATOM 8386 N N . GLY A 1 1125 ? -38.518 -1.636 74.780 1.00 83.81 1125 GLY A N 1
ATOM 8387 C CA . GLY A 1 1125 ? -39.162 -2.904 75.129 1.00 83.81 1125 GLY A CA 1
ATOM 8388 C C . GLY A 1 1125 ? -38.195 -4.091 75.139 1.00 83.81 1125 GLY A C 1
ATOM 8389 O O . GLY A 1 1125 ? -36.997 -3.941 74.935 1.00 83.81 1125 GLY A O 1
ATOM 8390 N N . SER A 1 1126 ? -38.721 -5.295 75.373 1.00 84.81 1126 SER A N 1
ATOM 8391 C CA . SER A 1 1126 ? -37.948 -6.550 75.342 1.00 84.81 1126 SER A CA 1
ATOM 8392 C C . SER A 1 1126 ? -38.328 -7.462 74.172 1.00 84.81 1126 SER A C 1
ATOM 8394 O O . SER A 1 1126 ? -37.977 -8.644 74.180 1.00 84.81 1126 SER A O 1
ATOM 8396 N N . ASN A 1 1127 ? -39.113 -6.964 73.209 1.00 81.19 1127 ASN A N 1
ATOM 8397 C CA . ASN A 1 1127 ? -39.545 -7.774 72.078 1.00 81.19 1127 ASN A CA 1
ATOM 8398 C C . ASN A 1 1127 ? -38.512 -7.713 70.954 1.00 81.19 1127 ASN A C 1
ATOM 8400 O O . ASN A 1 1127 ? -38.180 -6.641 70.448 1.00 81.19 1127 ASN A O 1
ATOM 8404 N N . PHE A 1 1128 ? -38.094 -8.899 70.523 1.00 86.12 1128 PHE A N 1
ATOM 8405 C CA . PHE A 1 1128 ? -37.318 -9.098 69.310 1.00 86.12 1128 PHE A CA 1
ATOM 8406 C C . PHE A 1 1128 ? -38.294 -9.336 68.169 1.00 86.12 1128 PHE A C 1
ATOM 8408 O O . PHE A 1 1128 ? -38.954 -10.378 68.136 1.00 86.12 1128 PHE A O 1
ATOM 8415 N N . VAL A 1 1129 ? -38.435 -8.367 67.270 1.00 87.69 1129 VAL A N 1
ATOM 8416 C CA . VAL A 1 1129 ? -39.474 -8.416 66.236 1.00 87.69 1129 VAL A CA 1
ATOM 8417 C C . VAL A 1 1129 ? -38.903 -8.100 64.857 1.00 87.69 1129 VAL A C 1
ATOM 8419 O O . VAL A 1 1129 ? -38.101 -7.169 64.733 1.00 87.69 1129 VAL A O 1
ATOM 8422 N N . PRO A 1 1130 ? -39.306 -8.846 63.810 1.00 89.44 1130 PRO A N 1
ATOM 8423 C CA . PRO A 1 1130 ? -39.017 -8.448 62.443 1.00 89.44 1130 PRO A CA 1
ATOM 8424 C C . PRO A 1 1130 ? -39.716 -7.123 62.172 1.00 89.44 1130 PRO A C 1
ATOM 8426 O O . PRO A 1 1130 ? -40.845 -6.905 62.620 1.00 89.44 1130 PRO A O 1
ATOM 8429 N N . ILE A 1 1131 ? -39.028 -6.238 61.468 1.00 90.44 1131 ILE A N 1
ATOM 8430 C CA . ILE A 1 1131 ? -39.563 -4.946 61.071 1.00 90.44 1131 ILE A CA 1
ATOM 8431 C C . ILE A 1 1131 ? -39.309 -4.696 59.583 1.00 90.44 1131 ILE A C 1
ATOM 8433 O O . ILE A 1 1131 ? -38.326 -5.178 59.019 1.00 90.44 1131 ILE A O 1
ATOM 8437 N N . PHE A 1 1132 ? -40.150 -3.883 58.954 1.00 92.19 1132 PHE A N 1
ATOM 8438 C CA . PHE A 1 1132 ? -39.958 -3.357 57.609 1.00 92.19 1132 PHE A CA 1
ATOM 8439 C C . PHE A 1 1132 ? -40.167 -1.839 57.582 1.00 92.19 1132 PHE A C 1
ATOM 8441 O O . PHE A 1 1132 ? -40.973 -1.304 58.341 1.00 92.19 1132 PHE A O 1
ATOM 8448 N N . PHE A 1 1133 ? -39.456 -1.128 56.713 1.00 93.31 1133 PHE A N 1
ATOM 8449 C CA . PHE A 1 1133 ? -39.623 0.310 56.527 1.00 93.31 1133 PHE A CA 1
ATOM 8450 C C . PHE A 1 1133 ? -40.752 0.579 55.527 1.00 93.31 1133 PHE A C 1
ATOM 8452 O O . PHE A 1 1133 ? -40.673 0.148 54.380 1.00 93.31 1133 PHE A O 1
ATOM 8459 N N . ASP A 1 1134 ? -41.815 1.281 55.918 1.00 92.44 1134 ASP A N 1
ATOM 8460 C CA . ASP A 1 1134 ? -42.954 1.577 55.026 1.00 92.44 1134 ASP A CA 1
ATOM 8461 C C . ASP A 1 1134 ? -42.743 2.826 54.143 1.00 92.44 1134 ASP A C 1
ATOM 8463 O O . ASP A 1 1134 ? -43.636 3.213 53.391 1.00 92.44 1134 ASP A O 1
ATOM 8467 N N . GLY A 1 1135 ? -41.565 3.452 54.234 1.00 91.12 1135 GLY A N 1
ATOM 8468 C CA . GLY A 1 1135 ? -41.238 4.733 53.603 1.00 91.12 1135 GLY A CA 1
ATOM 8469 C C . GLY A 1 1135 ? -41.285 5.924 54.564 1.00 91.12 1135 GLY A C 1
ATOM 8470 O O . GLY A 1 1135 ? -40.795 6.995 54.215 1.00 91.12 1135 GLY A O 1
ATOM 8471 N N . VAL A 1 1136 ? -41.838 5.748 55.770 1.00 92.44 1136 VAL A N 1
ATOM 8472 C CA . VAL A 1 1136 ? -41.920 6.790 56.807 1.00 92.44 1136 VAL A CA 1
ATOM 8473 C C . VAL A 1 1136 ? -41.454 6.268 58.168 1.00 92.44 1136 VAL A C 1
ATOM 8475 O O . VAL A 1 1136 ? -40.764 6.977 58.893 1.00 92.44 1136 VAL A O 1
ATOM 8478 N N . ASN A 1 1137 ? -41.816 5.036 58.530 1.00 93.06 1137 ASN A N 1
ATOM 8479 C CA . ASN A 1 1137 ? -41.503 4.415 59.811 1.00 93.06 1137 ASN A CA 1
ATOM 8480 C C . ASN A 1 1137 ? -41.054 2.963 59.632 1.00 93.06 1137 ASN A C 1
ATOM 8482 O O . ASN A 1 1137 ? -41.510 2.247 58.738 1.00 93.06 1137 ASN A O 1
ATOM 8486 N N . TRP A 1 1138 ? -40.239 2.491 60.571 1.00 92.94 1138 TRP A N 1
ATOM 8487 C CA . TRP A 1 1138 ? -40.041 1.063 60.779 1.00 92.94 1138 TRP A CA 1
ATOM 8488 C C . TRP A 1 1138 ? -41.276 0.469 61.458 1.00 92.94 1138 TRP A C 1
ATOM 8490 O O . TRP A 1 1138 ? -41.708 0.960 62.501 1.00 92.94 1138 TRP A O 1
ATOM 8500 N N . ARG A 1 1139 ? -41.862 -0.574 60.872 1.00 93.94 1139 ARG A N 1
ATOM 8501 C CA . ARG A 1 1139 ? -43.050 -1.270 61.374 1.00 93.94 1139 ARG A CA 1
ATOM 8502 C C . ARG A 1 1139 ? -42.754 -2.722 61.649 1.00 93.94 1139 ARG A C 1
ATOM 8504 O O . ARG A 1 1139 ? -42.064 -3.340 60.861 1.00 93.94 1139 ARG A O 1
ATOM 8511 N N . VAL A 1 1140 ? -43.339 -3.277 62.698 1.00 92.88 1140 VAL A N 1
ATOM 8512 C CA . VAL A 1 1140 ? -43.293 -4.710 63.000 1.00 92.88 1140 VAL A CA 1
ATOM 8513 C C . VAL A 1 1140 ? -43.975 -5.494 61.881 1.00 92.88 1140 VAL A C 1
ATOM 8515 O O . VAL A 1 1140 ? -45.142 -5.235 61.601 1.00 92.88 1140 VAL A O 1
ATOM 8518 N N . GLY A 1 1141 ? -43.293 -6.437 61.233 1.00 81.62 1141 GLY A N 1
ATOM 8519 C CA . GLY A 1 1141 ? -43.899 -7.283 60.199 1.00 81.62 1141 GLY A CA 1
ATOM 8520 C C . GLY A 1 1141 ? -42.937 -8.076 59.337 1.00 81.62 1141 GLY A C 1
ATOM 8521 O O . GLY A 1 1141 ? -41.789 -7.624 59.139 1.00 81.62 1141 GLY A O 1
#

pLDDT: mean 77.02, std 15.07, range [33.81, 96.88]

Organism: NCBI:txid555512

Foldseek 3Di:
DDDDQPPPPDDPVPDDPVNVVVSVVVVVVVVVVVVVVVVVVVVVVVVVVVVVVVVVVVVVVVVVVVVVVVVVLVVVLVVLCLVLLPFEAQDPLRQLVVDDAQHWYWYCDPQWTWIFGQHPSDTHTSDIDHHPVSCVVSQKDWFPDDDQADRQWDADPNIIIGHFAQEEEEEAAVQQAQDPLQADDDQDWHSLEWEQQLVVLAIHGDHCCDPPRVPHDRRGAHLQRLLQVLQCVLSVHGHYYYYDYHHPDALQLCAPPHVRVVVSLVSVVSHCVSDTSNNPPFAHQEYEDHRQLRHLVDALCCLQVPSVVNSLVVQCPDRRDDPNYAYEYEQWADAPVPDRSVSSNNSVLNNVQVVPDPRYAYADLPPFFTGPPPPSGYTYNNSSSVSSNSSNCCSSVVDVHDDNPDPPVPPPPVPQWDDDVAIWGWFKKWKFAQQPPHKWKKKKFFCDFQFWKWKQKPNDIDTFTQDDVRGIGMDIGHDRGIIMIIIIGGPVVQVVCVVVVTFMEMETEDAAQNGGTQEMFGQQPHQHAEYAHYRHQNHQYADALSRHHLNYAEYAHENHQNYHPARDQLLSHRPNHQEAHAANYADAPVVVVRVVVSCVVVVVRHHYYYYPHHDDDPDDADELVNQPDDQDDDADSLVSQLVQQVNADEYEYDAQGEREHADLASERENDPNHEAAHANYEYEYEDDDDDLDANYEAEAQYEHEHYEYEYHYDPLDFDAFAANYEHAHNYEYYQYEHEYPHADDQPDDDDLRGANHEYQEANYEYELYEYYRYAEHYEYDEPRQHEQYEYELYEYYQYQEYYEPAYDHHELYEAYNYEYEDHHLSSDQDQRREPYEEAYAQYEYENHEYDDPPHARRQENHYYEDDDDRENYEYEHHAGAEHAAEPYEHEQYEHYEEENAHAHEHDHHVDLDLRREHYYYANYELYEYENAEYAYDPPDPDDRDYADYEYENYAPYEYAAYHAHAGLEPEHEHEQDPCPVVDPDDSPRAHANYEYEQYEHDNHPDLDANEPEHDDDQPDAHEYAEYEYYNYEAAHHHPDHYDYDPRDDHDYDAFGWYWYWHDYNRWTWIWIDHPPDDIDIDTRGLAPPQDAQVVVVVDDDDFFRKYWHQAFPDQDFFAFGDGHHRDTFIWTHRRNGTTGD

Radius of gyration: 46.99 Å; chains: 1; bounding box: 96×98×132 Å